Protein AF-000000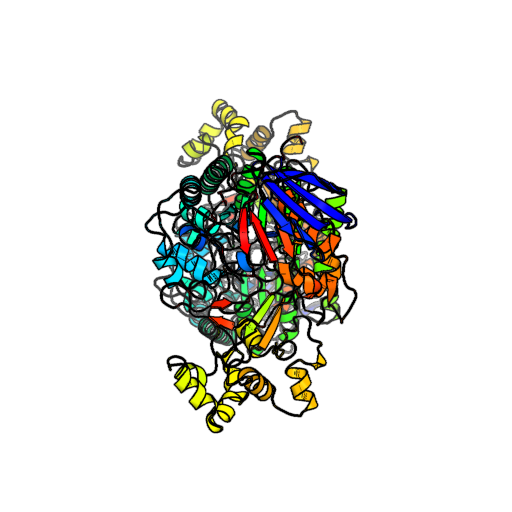0080303966 (afdb_homodimer)

InterPro domains:
  IPR011059 Metal-dependent hydrolase, composite domain superfamily [SSF51338] (1-562)
  IPR013108 Amidohydrolase 3 [PF07969] (43-552)
  IPR032466 Metal-dependent hydrolase [SSF51556] (55-499)
  IPR050378 Metallo-dependent Hydrolases Superfamily [PTHR11647] (3-112)

Structure (mmCIF, N/CA/C/O backbone):
data_AF-0000000080303966-model_v1
#
loop_
_entity.id
_entity.type
_entity.pdbx_description
1 polymer 'N-acyl-D-aspartate/D-glutamate deacylase'
#
loop_
_atom_site.group_PDB
_atom_site.id
_atom_site.type_symbol
_atom_site.label_atom_id
_atom_site.label_alt_id
_atom_site.label_comp_id
_atom_site.label_asym_id
_atom_site.label_entity_id
_atom_site.label_seq_id
_atom_site.pdbx_PDB_ins_code
_atom_site.Cartn_x
_atom_site.Cartn_y
_atom_site.Cartn_z
_atom_site.occupancy
_atom_site.B_iso_or_equiv
_atom_site.auth_seq_id
_atom_site.auth_comp_id
_atom_site.auth_asym_id
_atom_site.auth_atom_id
_atom_site.pdbx_PDB_model_num
ATOM 1 N N . MET A 1 1 ? -28.031 51.188 18.469 1 91.31 1 MET A N 1
ATOM 2 C CA . MET A 1 1 ? -26.625 51.406 18.781 1 91.31 1 MET A CA 1
ATOM 3 C C . MET A 1 1 ? -25.844 50.094 18.75 1 91.31 1 MET A C 1
ATOM 5 O O . MET A 1 1 ? -26.297 49.094 19.297 1 91.31 1 MET A O 1
ATOM 9 N N . PHE A 1 2 ? -24.766 50.188 18.031 1 95.25 2 PHE A N 1
ATOM 10 C CA . PHE A 1 2 ? -23.953 48.969 17.922 1 95.25 2 PHE A CA 1
ATOM 11 C C . PHE A 1 2 ? -23.219 48.719 19.234 1 95.25 2 PHE A C 1
ATOM 13 O O . PHE A 1 2 ? -23.016 49.625 20.047 1 95.25 2 PHE A O 1
ATOM 20 N N . ASP A 1 3 ? -22.938 47.5 19.547 1 97.56 3 ASP A N 1
ATOM 21 C CA . ASP A 1 3 ? -22.062 47.188 20.672 1 97.56 3 ASP A CA 1
ATOM 22 C C . ASP A 1 3 ? -20.641 47.688 20.422 1 97.56 3 ASP A C 1
ATOM 24 O O . ASP A 1 3 ? -20.031 48.312 21.297 1 97.56 3 ASP A O 1
ATOM 28 N N . THR A 1 4 ? -20.109 47.375 19.266 1 97.75 4 THR A N 1
ATOM 29 C CA . THR A 1 4 ? -18.781 47.781 18.844 1 97.75 4 THR A CA 1
ATOM 30 C C . THR A 1 4 ? -18.781 48.219 17.391 1 97.75 4 THR A C 1
ATOM 32 O O . THR A 1 4 ? -19.469 47.625 16.547 1 97.75 4 THR A O 1
ATOM 35 N N . ILE A 1 5 ? -18.109 49.25 17.094 1 98.12 5 ILE A N 1
ATOM 36 C CA . ILE A 1 5 ? -17.844 49.656 15.719 1 98.12 5 ILE A CA 1
ATOM 37 C C . ILE A 1 5 ? -16.328 49.688 15.469 1 98.12 5 ILE A C 1
ATOM 39 O O . ILE A 1 5 ? -15.578 50.25 16.281 1 98.12 5 ILE A O 1
ATOM 43 N N . ILE A 1 6 ? -15.898 49.062 14.484 1 98.5 6 ILE A N 1
ATOM 44 C CA . ILE A 1 6 ? -14.547 49.188 13.945 1 98.5 6 ILE A CA 1
ATOM 45 C C . ILE A 1 6 ? -14.531 50.281 12.867 1 98.5 6 ILE A C 1
ATOM 47 O O . ILE A 1 6 ? -15.133 50.094 11.805 1 98.5 6 ILE A O 1
ATOM 51 N N . ARG A 1 7 ? -13.773 51.344 13.062 1 97.88 7 ARG A N 1
ATOM 52 C CA . ARG A 1 7 ? -13.922 52.562 12.273 1 97.88 7 ARG A CA 1
ATOM 53 C C . ARG A 1 7 ? -12.852 52.656 11.195 1 97.88 7 ARG A C 1
ATOM 55 O O . ARG A 1 7 ? -11.656 52.562 11.492 1 97.88 7 ARG A O 1
ATOM 62 N N . GLY A 1 8 ? -13.32 52.781 10.047 1 97.38 8 GLY A N 1
ATOM 63 C CA . GLY A 1 8 ? -12.5 53.344 8.977 1 97.38 8 GLY A CA 1
ATOM 64 C C . GLY A 1 8 ? -11.43 52.375 8.5 1 97.38 8 GLY A C 1
ATOM 65 O O . GLY A 1 8 ? -10.367 52.781 8.039 1 97.38 8 GLY A O 1
ATOM 66 N N . GLY A 1 9 ? -11.57 51.156 8.594 1 98.12 9 GLY A N 1
ATOM 67 C CA . GLY A 1 9 ? -10.586 50.188 8.141 1 98.12 9 GLY A CA 1
ATOM 68 C C . GLY A 1 9 ? -10.695 49.875 6.66 1 98.12 9 GLY A C 1
ATOM 69 O O . GLY A 1 9 ? -11.664 50.281 6.008 1 98.12 9 GLY A O 1
ATOM 70 N N . THR A 1 10 ? -9.633 49.312 6.074 1 98.62 10 THR A N 1
ATOM 71 C CA . THR A 1 10 ? -9.711 48.688 4.762 1 98.62 10 THR A CA 1
ATOM 72 C C . THR A 1 10 ? -10.312 47.281 4.867 1 98.62 10 THR A C 1
ATOM 74 O O . THR A 1 10 ? -9.641 46.344 5.309 1 98.62 10 THR A O 1
ATOM 77 N N . LEU A 1 11 ? -11.508 47.156 4.422 1 98.75 11 LEU A N 1
ATOM 78 C CA . LEU A 1 11 ? -12.273 45.906 4.566 1 98.75 11 LEU A CA 1
ATOM 79 C C . LEU A 1 11 ? -11.938 44.938 3.445 1 98.75 11 LEU A C 1
ATOM 81 O O . LEU A 1 11 ? -12.141 45.25 2.27 1 98.75 11 LEU A O 1
ATOM 85 N N . VAL A 1 12 ? -11.336 43.781 3.752 1 98.81 12 VAL A N 1
ATOM 86 C CA . VAL A 1 12 ? -11.219 42.594 2.898 1 98.81 12 VAL A CA 1
ATOM 87 C C . VAL A 1 12 ? -12.156 41.5 3.402 1 98.81 12 VAL A C 1
ATOM 89 O O . VAL A 1 12 ? -11.805 40.75 4.309 1 98.81 12 VAL A O 1
ATOM 92 N N . ASP A 1 13 ? -13.25 41.344 2.824 1 98.38 13 ASP A N 1
ATOM 93 C CA . ASP A 1 13 ? -14.422 40.781 3.492 1 98.38 13 ASP A CA 1
ATOM 94 C C . ASP A 1 13 ? -14.461 39.25 3.385 1 98.38 13 ASP A C 1
ATOM 96 O O . ASP A 1 13 ? -15.414 38.625 3.836 1 98.38 13 ASP A O 1
ATOM 100 N N . GLY A 1 14 ? -13.484 38.625 2.662 1 98.31 14 GLY A N 1
ATOM 101 C CA . GLY A 1 14 ? -13.391 37.188 2.574 1 98.31 14 GLY A CA 1
ATOM 102 C C . GLY A 1 14 ? -14.086 36.594 1.355 1 98.31 14 GLY A C 1
ATOM 103 O O . GLY A 1 14 ? -14.008 35.406 1.093 1 98.31 14 GLY A O 1
ATOM 104 N N . SER A 1 15 ? -14.711 37.406 0.503 1 97.31 15 SER A N 1
ATOM 105 C CA . SER A 1 15 ? -15.461 36.938 -0.656 1 97.31 15 SER A CA 1
ATOM 106 C C . SER A 1 15 ? -14.586 36.906 -1.902 1 97.31 15 SER A C 1
ATOM 108 O O . SER A 1 15 ? -14.961 36.281 -2.91 1 97.31 15 SER A O 1
ATOM 110 N N . GLY A 1 16 ? -13.469 37.469 -1.797 1 97.19 16 GLY A N 1
ATOM 111 C CA . GLY A 1 16 ? -12.633 37.625 -2.98 1 97.19 16 GLY A CA 1
ATOM 112 C C . GLY A 1 16 ? -12.898 38.906 -3.754 1 97.19 16 GLY A C 1
ATOM 113 O O . GLY A 1 16 ? -12.156 39.25 -4.676 1 97.19 16 GLY A O 1
ATOM 114 N N . ARG A 1 17 ? -13.867 39.719 -3.346 1 97.12 17 ARG A N 1
ATOM 115 C CA . ARG A 1 17 ? -14.172 40.969 -3.996 1 97.12 17 ARG A CA 1
ATOM 116 C C . ARG A 1 17 ? -13.148 42.031 -3.621 1 97.12 17 ARG A C 1
ATOM 118 O O . ARG A 1 17 ? -12.461 41.906 -2.602 1 97.12 17 ARG A O 1
ATOM 125 N N . PRO A 1 18 ? -13.125 43.094 -4.367 1 97.75 18 PRO A N 1
ATOM 126 C CA . PRO A 1 18 ? -12.156 44.156 -4.078 1 97.75 18 PRO A CA 1
ATOM 127 C C . PRO A 1 18 ? -12.352 44.75 -2.693 1 97.75 18 PRO A C 1
ATOM 129 O O . PRO A 1 18 ? -13.492 44.938 -2.246 1 97.75 18 PRO A O 1
ATOM 132 N N . ARG A 1 19 ? -11.273 45.125 -2.037 1 97.94 19 ARG A N 1
ATOM 133 C CA . ARG A 1 19 ? -11.281 45.781 -0.724 1 97.94 19 ARG A CA 1
ATOM 134 C C . ARG A 1 19 ? -11.891 47.156 -0.796 1 97.94 19 ARG A C 1
ATOM 136 O O . ARG A 1 19 ? -11.914 47.781 -1.862 1 97.94 19 ARG A O 1
ATOM 143 N N . GLU A 1 20 ? -12.406 47.656 0.365 1 97.38 20 GLU A N 1
ATOM 144 C CA . GLU A 1 20 ? -12.992 48.969 0.461 1 97.38 20 GLU A CA 1
ATOM 145 C C . GLU A 1 20 ? -12.789 49.562 1.851 1 97.38 20 GLU A C 1
ATOM 147 O O . GLU A 1 20 ? -12.688 48.844 2.836 1 97.38 20 GLU A O 1
ATOM 152 N N . THR A 1 21 ? -12.727 50.875 1.896 1 97.94 21 THR A N 1
ATOM 153 C CA . THR A 1 21 ? -12.633 51.531 3.186 1 97.94 21 THR A CA 1
ATOM 154 C C . THR A 1 21 ? -14.023 51.719 3.799 1 97.94 21 THR A C 1
ATOM 156 O O . THR A 1 21 ? -14.969 52.094 3.105 1 97.94 21 THR A O 1
ATOM 159 N N . GLY A 1 22 ? -14.117 51.375 5.109 1 98.06 22 GLY A N 1
ATOM 160 C CA . GLY A 1 22 ? -15.414 51.562 5.742 1 98.06 22 GLY A CA 1
ATOM 161 C C . GLY A 1 22 ? -15.453 51.062 7.176 1 98.06 22 GLY A C 1
ATOM 162 O O . GLY A 1 22 ? -14.43 50.656 7.723 1 98.06 22 GLY A O 1
ATOM 163 N N . ASP A 1 23 ? -16.625 51.25 7.77 1 98.38 23 ASP A N 1
ATOM 164 C CA . ASP A 1 23 ? -16.875 50.844 9.148 1 98.38 23 ASP A CA 1
ATOM 165 C C . ASP A 1 23 ? -17.438 49.406 9.195 1 98.38 23 ASP A C 1
ATOM 167 O O . ASP A 1 23 ? -17.953 48.906 8.195 1 98.38 23 ASP A O 1
ATOM 171 N N . LEU A 1 24 ? -17.266 48.781 10.297 1 98.56 24 LEU A N 1
ATOM 172 C CA . LEU A 1 24 ? -17.891 47.5 10.609 1 98.56 24 LEU A CA 1
ATOM 173 C C . LEU A 1 24 ? -18.641 47.562 11.938 1 98.56 24 LEU A C 1
ATOM 175 O O . LEU A 1 24 ? -18.047 47.875 12.969 1 98.56 24 LEU A O 1
ATOM 179 N N . GLY A 1 25 ? -19.938 47.281 11.891 1 98.5 25 GLY A N 1
ATOM 180 C CA . GLY A 1 25 ? -20.75 47.312 13.102 1 98.5 25 GLY A CA 1
ATOM 181 C C . GLY A 1 25 ? -21.047 45.906 13.633 1 98.5 25 GLY A C 1
ATOM 182 O O . GLY A 1 25 ? -21.375 45 12.875 1 98.5 25 GLY A O 1
ATOM 183 N N . ILE A 1 26 ? -20.875 45.75 14.953 1 98.44 26 ILE A N 1
ATOM 184 C CA . ILE A 1 26 ? -21.062 44.469 15.609 1 98.44 26 ILE A CA 1
ATOM 185 C C . ILE A 1 26 ? -22.172 44.594 16.656 1 98.44 26 ILE A C 1
ATOM 187 O O . ILE A 1 26 ? -22.188 45.531 17.438 1 98.44 26 ILE A O 1
ATOM 191 N N . THR A 1 27 ? -23.141 43.688 16.656 1 97.5 27 THR A N 1
ATOM 192 C CA . THR A 1 27 ? -24.188 43.594 17.656 1 97.5 27 THR A CA 1
ATOM 193 C C . THR A 1 27 ? -24.422 42.156 18.062 1 97.5 27 THR A C 1
ATOM 195 O O . THR A 1 27 ? -24.594 41.281 17.203 1 97.5 27 THR A O 1
ATOM 198 N N . ASP A 1 28 ? -24.391 41.875 19.375 1 96.44 28 ASP A N 1
ATOM 199 C CA . ASP A 1 28 ? -24.703 40.562 19.922 1 96.44 28 ASP A CA 1
ATOM 200 C C . ASP A 1 28 ? -23.797 39.469 19.328 1 96.44 28 ASP A C 1
ATOM 202 O O . ASP A 1 28 ? -24.281 38.438 18.859 1 96.44 28 ASP A O 1
ATOM 206 N N . GLY A 1 29 ? -22.484 39.844 19.125 1 97.06 29 GLY A N 1
ATOM 207 C CA . GLY A 1 29 ? -21.484 38.875 18.719 1 97.06 29 GLY A CA 1
ATOM 208 C C . GLY A 1 29 ? -21.5 38.625 17.219 1 97.06 29 GLY A C 1
ATOM 209 O O . GLY A 1 29 ? -20.75 37.75 16.734 1 97.06 29 GLY A O 1
ATOM 210 N N . ARG A 1 30 ? -22.297 39.375 16.453 1 97.75 30 ARG A N 1
ATOM 211 C CA . ARG A 1 30 ? -22.422 39.188 15.008 1 97.75 30 ARG A CA 1
ATOM 212 C C . ARG A 1 30 ? -22.219 40.5 14.266 1 97.75 30 ARG A C 1
ATOM 214 O O . ARG A 1 30 ? -22.375 41.562 14.852 1 97.75 30 ARG A O 1
ATOM 221 N N . ILE A 1 31 ? -21.844 40.312 13.07 1 97.94 31 ILE A N 1
ATOM 222 C CA . ILE A 1 31 ? -21.719 41.5 12.219 1 97.94 31 ILE A CA 1
ATOM 223 C C . ILE A 1 31 ? -23.109 42 11.844 1 97.94 31 ILE A C 1
ATOM 225 O O . ILE A 1 31 ? -23.938 41.25 11.328 1 97.94 31 ILE A O 1
ATOM 229 N N . ALA A 1 32 ? -23.359 43.25 12.109 1 97.19 32 ALA A N 1
ATOM 230 C CA . ALA A 1 32 ? -24.672 43.844 11.875 1 97.19 32 ALA A CA 1
ATOM 231 C C . ALA A 1 32 ? -24.672 44.688 10.609 1 97.19 32 ALA A C 1
ATOM 233 O O . ALA A 1 32 ? -25.703 44.781 9.922 1 97.19 32 ALA A O 1
ATOM 234 N N . ALA A 1 33 ? -23.562 45.344 10.352 1 97.12 33 ALA A N 1
ATOM 235 C CA . ALA A 1 33 ? -23.438 46.219 9.188 1 97.12 33 ALA A CA 1
ATOM 236 C C . ALA A 1 33 ? -21.984 46.344 8.734 1 97.12 33 ALA A C 1
ATOM 238 O O . ALA A 1 33 ? -21.078 46.281 9.555 1 97.12 33 ALA A O 1
ATOM 239 N N . VAL A 1 34 ? -21.828 46.562 7.477 1 97.38 34 VAL A N 1
ATOM 240 C CA . VAL A 1 34 ? -20.484 46.625 6.898 1 97.38 34 VAL A CA 1
ATOM 241 C C . VAL A 1 34 ? -20.438 47.75 5.871 1 97.38 34 VAL A C 1
ATOM 243 O O . VAL A 1 34 ? -21.312 47.844 5.008 1 97.38 34 VAL A O 1
ATOM 246 N N . GLY A 1 35 ? -19.422 48.594 5.969 1 94.62 35 GLY A N 1
ATOM 247 C CA . GLY A 1 35 ? -19.188 49.594 4.941 1 94.62 35 GLY A CA 1
ATOM 248 C C . GLY A 1 35 ? -19.672 51 5.328 1 94.62 35 GLY A C 1
ATOM 249 O O . GLY A 1 35 ? -20.438 51.125 6.285 1 94.62 35 GLY A O 1
ATOM 250 N N . GLY A 1 36 ? -19.172 51.969 4.562 1 94.38 36 GLY A N 1
ATOM 251 C CA . GLY A 1 36 ? -19.609 53.344 4.754 1 94.38 36 GLY A CA 1
ATOM 252 C C . GLY A 1 36 ? -19.266 53.906 6.129 1 94.38 36 GLY A C 1
ATOM 253 O O . GLY A 1 36 ? -18.266 53.531 6.727 1 94.38 36 GLY A O 1
ATOM 254 N N . LYS A 1 37 ? -20.016 54.938 6.461 1 95.94 37 LYS A N 1
ATOM 255 C CA . LYS A 1 37 ? -19.906 55.562 7.781 1 95.94 37 LYS A CA 1
ATOM 256 C C . LYS A 1 37 ? -21.125 55.219 8.641 1 95.94 37 LYS A C 1
ATOM 258 O O . LYS A 1 37 ? -22.234 55.656 8.375 1 95.94 37 LYS A O 1
ATOM 263 N N . LEU A 1 38 ? -20.812 54.469 9.656 1 95.69 38 LEU A N 1
ATOM 264 C CA . LEU A 1 38 ? -21.891 53.969 10.492 1 95.69 38 LEU A CA 1
ATOM 265 C C . LEU A 1 38 ? -22.109 54.875 11.703 1 95.69 38 LEU A C 1
ATOM 267 O O . LEU A 1 38 ? -21.266 55.75 11.992 1 95.69 38 LEU A O 1
ATOM 271 N N . GLY A 1 39 ? -23.156 54.625 12.383 1 92.38 39 GLY A N 1
ATOM 272 C CA . GLY A 1 39 ? -23.562 55.469 13.492 1 92.38 39 GLY A CA 1
ATOM 273 C C . GLY A 1 39 ? -22.766 55.219 14.766 1 92.38 39 GLY A C 1
ATOM 274 O O . GLY A 1 39 ? -21.578 54.938 14.703 1 92.38 39 GLY A O 1
ATOM 275 N N . ALA A 1 40 ? -23.375 55.406 15.914 1 92 40 ALA A N 1
ATOM 276 C CA . ALA A 1 40 ? -22.703 55.344 17.203 1 92 40 ALA A CA 1
ATOM 277 C C . ALA A 1 40 ? -22.656 53.938 17.734 1 92 40 ALA A C 1
ATOM 279 O O . ALA A 1 40 ? -23.453 53.062 17.312 1 92 40 ALA A O 1
ATOM 280 N N . ALA A 1 41 ? -21.688 53.688 18.562 1 95.19 41 ALA A N 1
ATOM 281 C CA . ALA A 1 41 ? -21.547 52.406 19.25 1 95.19 41 ALA A CA 1
ATOM 282 C C . ALA A 1 41 ? -21.141 52.594 20.703 1 95.19 41 ALA A C 1
ATOM 284 O O . ALA A 1 41 ? -20.703 53.688 21.094 1 95.19 41 ALA A O 1
ATOM 285 N N . ARG A 1 42 ? -21.359 51.562 21.5 1 96.25 42 ARG A N 1
ATOM 286 C CA . ARG A 1 42 ? -20.906 51.594 22.875 1 96.25 42 ARG A CA 1
ATOM 287 C C . ARG A 1 42 ? -19.375 51.594 22.953 1 96.25 42 ARG A C 1
ATOM 289 O O . ARG A 1 42 ? -18.797 52.219 23.844 1 96.25 42 ARG A O 1
ATOM 296 N N . ARG A 1 43 ? -18.719 50.906 22.078 1 95.94 43 ARG A N 1
ATOM 297 C CA . ARG A 1 43 ? -17.266 50.844 21.953 1 95.94 43 ARG A CA 1
ATOM 298 C C . ARG A 1 43 ? -16.828 51.094 20.516 1 95.94 43 ARG A C 1
ATOM 300 O O . ARG A 1 43 ? -17.469 50.625 19.578 1 95.94 43 ARG A O 1
ATOM 307 N N . GLU A 1 44 ? -15.773 51.812 20.391 1 96.75 44 GLU A N 1
ATOM 308 C CA . GLU A 1 44 ? -15.211 52.094 19.062 1 96.75 44 GLU A CA 1
ATOM 309 C C . GLU A 1 44 ? -13.75 51.656 19 1 96.75 44 GLU A C 1
ATOM 311 O O . GLU A 1 44 ? -12.984 51.844 19.938 1 96.75 44 GLU A O 1
ATOM 316 N N . ILE A 1 45 ? -13.406 50.969 17.984 1 97.38 45 ILE A N 1
ATOM 317 C CA . ILE A 1 45 ? -12.031 50.594 17.688 1 97.38 45 ILE A CA 1
ATOM 318 C C . ILE A 1 45 ? -11.555 51.312 16.422 1 97.38 45 ILE A C 1
ATOM 320 O O . ILE A 1 45 ? -12.18 51.188 15.359 1 97.38 45 ILE A O 1
ATOM 324 N N . ASP A 1 46 ? -10.531 52.062 16.547 1 97.25 46 ASP A N 1
ATOM 325 C CA . ASP A 1 46 ? -9.969 52.75 15.398 1 97.25 46 ASP A CA 1
ATOM 326 C C . ASP A 1 46 ? -9.164 51.812 14.516 1 97.25 46 ASP A C 1
ATOM 328 O O . ASP A 1 46 ? -8.156 51.25 14.953 1 97.25 46 ASP A O 1
ATOM 332 N N . ALA A 1 47 ? -9.562 51.688 13.266 1 98.06 47 ALA A N 1
ATOM 333 C CA . ALA A 1 47 ? -8.875 50.812 12.328 1 98.06 47 ALA A CA 1
ATOM 334 C C . ALA A 1 47 ? -8.359 51.594 11.117 1 98.06 47 ALA A C 1
ATOM 336 O O . ALA A 1 47 ? -8.094 51 10.062 1 98.06 47 ALA A O 1
ATOM 337 N N . GLN A 1 48 ? -8.258 52.875 11.281 1 96.38 48 GLN A N 1
ATOM 338 C CA . GLN A 1 48 ? -7.723 53.656 10.188 1 96.38 48 GLN A CA 1
ATOM 339 C C . GLN A 1 48 ? -6.328 53.188 9.797 1 96.38 48 GLN A C 1
ATOM 341 O O . GLN A 1 48 ? -5.449 53.062 10.648 1 96.38 48 GLN A O 1
ATOM 346 N N . GLY A 1 49 ? -6.18 52.906 8.5 1 96.56 49 GLY A N 1
ATOM 347 C CA . GLY A 1 49 ? -4.891 52.469 7.977 1 96.56 49 GLY A CA 1
ATOM 348 C C . GLY A 1 49 ? -4.648 50.969 8.133 1 96.56 49 GLY A C 1
ATOM 349 O O . GLY A 1 49 ? -3.654 50.438 7.637 1 96.56 49 GLY A O 1
ATOM 350 N N . ALA A 1 50 ? -5.566 50.312 8.789 1 98.56 50 ALA A N 1
ATOM 351 C CA . ALA A 1 50 ? -5.41 48.875 9.031 1 98.56 50 ALA A CA 1
ATOM 352 C C . ALA A 1 50 ? -6.332 48.062 8.133 1 98.56 50 ALA A C 1
ATOM 354 O O . ALA A 1 50 ? -7.328 48.562 7.625 1 98.56 50 ALA A O 1
ATOM 355 N N . LEU A 1 51 ? -5.926 46.844 7.844 1 98.75 51 LEU A N 1
ATOM 356 C CA . LEU A 1 51 ? -6.82 45.875 7.219 1 98.75 51 LEU A CA 1
ATOM 357 C C . LEU A 1 51 ? -7.82 45.312 8.227 1 98.75 51 LEU A C 1
ATOM 359 O O . LEU A 1 51 ? -7.465 45.062 9.383 1 98.75 51 LEU A O 1
ATOM 363 N N . VAL A 1 52 ? -9.016 45.156 7.832 1 98.88 52 VAL A N 1
ATOM 364 C CA . VAL A 1 52 ? -10.039 44.438 8.586 1 98.88 52 VAL A CA 1
ATOM 365 C C . VAL A 1 52 ? -10.5 43.188 7.805 1 98.88 52 VAL A C 1
ATOM 367 O O . VAL A 1 52 ? -11.008 43.312 6.688 1 98.88 52 VAL A O 1
ATOM 370 N N . THR A 1 53 ? -10.258 42.031 8.336 1 98.88 53 THR A N 1
ATOM 371 C CA . THR A 1 53 ? -10.578 40.781 7.695 1 98.88 53 THR A CA 1
ATOM 372 C C . THR A 1 53 ? -11.367 39.875 8.641 1 98.88 53 THR A C 1
ATOM 374 O O . THR A 1 53 ? -11.406 40.125 9.852 1 98.88 53 THR A O 1
ATOM 377 N N . PRO A 1 54 ? -12.086 38.844 8.086 1 98.81 54 PRO A N 1
ATOM 378 C CA . PRO A 1 54 ? -12.547 37.812 9.008 1 98.81 54 PRO A CA 1
ATOM 379 C C . PRO A 1 54 ? -11.398 37.094 9.719 1 98.81 54 PRO A C 1
ATOM 381 O O . PRO A 1 54 ? -10.258 37.156 9.258 1 98.81 54 PRO A O 1
ATOM 384 N N . GLY A 1 55 ? -11.703 36.531 10.852 1 98.75 55 GLY A N 1
ATOM 385 C CA . GLY A 1 55 ? -10.734 35.656 11.492 1 98.75 55 GLY A CA 1
ATOM 386 C C . GLY A 1 55 ? -10.414 34.406 10.664 1 98.75 55 GLY A C 1
ATOM 387 O O . GLY A 1 55 ? -11.273 33.875 9.961 1 98.75 55 GLY A O 1
ATOM 388 N N . TRP A 1 56 ? -9.164 33.938 10.727 1 98.69 56 TRP A N 1
ATOM 389 C CA . TRP A 1 56 ? -8.742 32.781 9.953 1 98.69 56 TRP A CA 1
ATOM 390 C C . TRP A 1 56 ? -9.406 31.5 10.469 1 98.69 56 TRP A C 1
ATOM 392 O O . TRP A 1 56 ? -9.578 31.328 11.672 1 98.69 56 TRP A O 1
ATOM 402 N N . VAL A 1 57 ? -9.781 30.641 9.562 1 98.69 57 VAL A N 1
ATOM 403 C CA . VAL A 1 57 ? -10.312 29.312 9.859 1 98.69 57 VAL A CA 1
ATOM 404 C C . VAL A 1 57 ? -9.289 28.25 9.461 1 98.69 57 VAL A C 1
ATOM 406 O O . VAL A 1 57 ? -9.18 27.891 8.289 1 98.69 57 VAL A O 1
ATOM 409 N N . ASP A 1 58 ? -8.555 27.766 10.422 1 98.25 58 ASP A N 1
ATOM 410 C CA . ASP A 1 58 ? -7.52 26.766 10.188 1 98.25 58 ASP A CA 1
ATOM 411 C C . ASP A 1 58 ? -8.086 25.344 10.297 1 98.25 58 ASP A C 1
ATOM 413 O O . ASP A 1 58 ? -8.359 24.859 11.398 1 98.25 58 ASP A O 1
ATOM 417 N N . VAL A 1 59 ? -8.117 24.656 9.18 1 98.31 59 VAL A N 1
ATOM 418 C CA . VAL A 1 59 ? -8.883 23.422 9.133 1 98.31 59 VAL A CA 1
ATOM 419 C C . VAL A 1 59 ? -7.953 22.234 9.336 1 98.31 59 VAL A C 1
ATOM 421 O O . VAL A 1 59 ? -8.383 21.078 9.227 1 98.31 59 VAL A O 1
ATOM 424 N N . HIS A 1 60 ? -6.703 22.438 9.617 1 97.94 60 HIS A N 1
ATOM 425 C CA . HIS A 1 60 ? -5.766 21.328 9.812 1 97.94 60 HIS A CA 1
ATOM 426 C C . HIS A 1 60 ? -4.832 21.594 10.984 1 97.94 60 HIS A C 1
ATOM 428 O O . HIS A 1 60 ? -3.699 22.047 10.789 1 97.94 60 HIS A O 1
ATOM 434 N N . THR A 1 61 ? -5.27 21.203 12.148 1 97.06 61 THR A N 1
ATOM 435 C CA . THR A 1 61 ? -4.488 21.391 13.367 1 97.06 61 THR A CA 1
ATOM 436 C C . THR A 1 61 ? -4.461 20.109 14.188 1 97.06 61 THR A C 1
ATOM 438 O O . THR A 1 61 ? -5.172 19.141 13.883 1 97.06 61 THR A O 1
ATOM 441 N N . HIS A 1 62 ? -3.625 20.062 15.172 1 96.44 62 HIS A N 1
ATOM 442 C CA . HIS A 1 62 ? -3.475 18.906 16.031 1 96.44 62 HIS A CA 1
ATOM 443 C C . HIS A 1 62 ? -3.514 19.297 17.516 1 96.44 62 HIS A C 1
ATOM 445 O O . HIS A 1 62 ? -2.668 18.875 18.297 1 96.44 62 HIS A O 1
ATOM 451 N N . TYR A 1 63 ? -4.438 20.141 17.844 1 95.88 63 TYR A N 1
ATOM 452 C CA . TYR A 1 63 ? -4.629 20.625 19.203 1 95.88 63 TYR A CA 1
ATOM 453 C C . TYR A 1 63 ? -5.473 19.641 20.016 1 95.88 63 TYR A C 1
ATOM 455 O O . TYR A 1 63 ? -5.941 19.969 21.109 1 95.88 63 TYR A O 1
ATOM 463 N N . ASP A 1 64 ? -5.648 18.391 19.594 1 96.62 64 ASP A N 1
ATOM 464 C CA . ASP A 1 64 ? -6.582 17.422 20.156 1 96.62 64 ASP A CA 1
ATOM 465 C C . ASP A 1 64 ? -6.379 17.281 21.656 1 96.62 64 ASP A C 1
ATOM 467 O O . ASP A 1 64 ? -7.344 17.188 22.422 1 96.62 64 ASP A O 1
ATOM 471 N N . GLY A 1 65 ? -5.164 17.188 22.094 1 94.25 65 GLY A N 1
ATOM 472 C CA . GLY A 1 65 ? -4.855 17.156 23.516 1 94.25 65 GLY A CA 1
ATOM 473 C C . GLY A 1 65 ? -4.82 18.531 24.141 1 94.25 65 GLY A C 1
ATOM 474 O O . GLY A 1 65 ? -5.535 18.781 25.125 1 94.25 65 GLY A O 1
ATOM 475 N N . GLN A 1 66 ? -4.172 19.453 23.562 1 92.31 66 GLN A N 1
ATOM 476 C CA . GLN A 1 66 ? -3.951 20.797 24.078 1 92.31 66 GLN A CA 1
ATOM 477 C C . GLN A 1 66 ? -5.277 21.516 24.328 1 92.31 66 GLN A C 1
ATOM 479 O O . GLN A 1 66 ? -5.398 22.281 25.281 1 92.31 66 GLN A O 1
ATOM 484 N N . ALA A 1 67 ? -6.266 21.234 23.562 1 95.69 67 ALA A N 1
ATOM 485 C CA . ALA A 1 67 ? -7.562 21.906 23.656 1 95.69 67 ALA A CA 1
ATOM 486 C C . ALA A 1 67 ? -8.258 21.562 24.984 1 95.69 67 ALA A C 1
ATOM 488 O O . ALA A 1 67 ? -9.234 22.203 25.359 1 95.69 67 ALA A O 1
ATOM 489 N N . THR A 1 68 ? -7.73 20.594 25.641 1 94.5 68 THR A N 1
ATOM 490 C CA . THR A 1 68 ? -8.367 20.172 26.891 1 94.5 68 THR A CA 1
ATOM 491 C C . THR A 1 68 ? -7.758 20.922 28.078 1 94.5 68 THR A C 1
ATOM 493 O O . THR A 1 68 ? -8.289 20.859 29.188 1 94.5 68 THR A O 1
ATOM 496 N N . TRP A 1 69 ? -6.648 21.672 27.875 1 90.56 69 TRP A N 1
ATOM 497 C CA . TRP A 1 69 ? -6.086 22.344 29.047 1 90.56 69 TRP A CA 1
ATOM 498 C C . TRP A 1 69 ? -5.688 23.781 28.703 1 90.56 69 TRP A C 1
ATOM 500 O O . TRP A 1 69 ? -5.457 24.594 29.609 1 90.56 69 TRP A O 1
ATOM 510 N N . ASP A 1 70 ? -5.539 24.125 27.422 1 91.25 70 ASP A N 1
ATOM 511 C CA . ASP A 1 70 ? -5.066 25.438 27.016 1 91.25 70 ASP A CA 1
ATOM 512 C C . ASP A 1 70 ? -6.207 26.281 26.438 1 91.25 70 ASP A C 1
ATOM 514 O O . ASP A 1 70 ? -6.664 26.016 25.312 1 91.25 70 ASP A O 1
ATOM 518 N N . PRO A 1 71 ? -6.598 27.312 27.016 1 94.25 71 PRO A N 1
ATOM 519 C CA . PRO A 1 71 ? -7.738 28.109 26.547 1 94.25 71 PRO A CA 1
ATOM 520 C C . PRO A 1 71 ? -7.387 29 25.359 1 94.25 71 PRO A C 1
ATOM 522 O O . PRO A 1 71 ? -8.281 29.531 24.703 1 94.25 71 PRO A O 1
ATOM 525 N N . HIS A 1 72 ? -6.168 29.141 25.047 1 92.75 72 HIS A N 1
ATOM 526 C CA . HIS A 1 72 ? -5.801 30.141 24.062 1 92.75 72 HIS A CA 1
ATOM 527 C C . HIS A 1 72 ? -5.309 29.484 22.766 1 92.75 72 HIS A C 1
ATOM 529 O O . HIS A 1 72 ? -5.254 30.125 21.719 1 92.75 72 HIS A O 1
ATOM 535 N N . LEU A 1 73 ? -4.887 28.234 22.875 1 91.94 73 LEU A N 1
ATOM 536 C CA . LEU A 1 73 ? -4.395 27.438 21.766 1 91.94 73 LEU A CA 1
ATOM 537 C C . LEU A 1 73 ? -3.332 28.203 20.969 1 91.94 73 LEU A C 1
ATOM 539 O O . LEU A 1 73 ? -3.42 28.328 19.75 1 91.94 73 LEU A O 1
ATOM 543 N N . ARG A 1 74 ? -2.471 28.812 21.641 1 87.44 74 ARG A N 1
ATOM 544 C CA . ARG A 1 74 ? -1.286 29.391 21.016 1 87.44 74 ARG A CA 1
ATOM 545 C C . ARG A 1 74 ? -0.391 28.297 20.438 1 87.44 74 ARG A C 1
ATOM 547 O O . ARG A 1 74 ? -0.211 27.25 21.047 1 87.44 74 ARG A O 1
ATOM 554 N N . PRO A 1 75 ? 0.045 28.297 19.219 1 89.31 75 PRO A N 1
ATOM 555 C CA . PRO A 1 75 ? 0.415 29.516 18.516 1 89.31 75 PRO A CA 1
ATOM 556 C C . PRO A 1 75 ? -0.639 29.953 17.5 1 89.31 75 PRO A C 1
ATOM 558 O O . PRO A 1 75 ? -0.505 31.016 16.875 1 89.31 75 PRO A O 1
ATOM 561 N N . SER A 1 76 ? -1.705 29.203 17.25 1 93.62 76 SER A N 1
ATOM 562 C CA . SER A 1 76 ? -2.68 29.609 16.25 1 93.62 76 SER A CA 1
ATOM 563 C C . SER A 1 76 ? -3.268 30.984 16.578 1 93.62 76 SER A C 1
ATOM 565 O O . SER A 1 76 ? -3.406 31.828 15.703 1 93.62 76 SER A O 1
ATOM 567 N N . GLY A 1 77 ? -3.523 31.219 17.812 1 92.75 77 GLY A N 1
ATOM 568 C CA . GLY A 1 77 ? -4.078 32.5 18.25 1 92.75 77 GLY A CA 1
ATOM 569 C C . GLY A 1 77 ? -3.17 33.656 17.969 1 92.75 77 GLY A C 1
ATOM 570 O O . GLY A 1 77 ? -3.643 34.781 17.766 1 92.75 77 GLY A O 1
ATOM 571 N N . ASP A 1 78 ? -1.896 33.438 17.938 1 93.88 78 ASP A N 1
ATOM 572 C CA . ASP A 1 78 ? -0.916 34.469 17.688 1 93.88 78 ASP A CA 1
ATOM 573 C C . ASP A 1 78 ? -0.97 34.938 16.234 1 93.88 78 ASP A C 1
ATOM 575 O O . ASP A 1 78 ? -0.418 36 15.891 1 93.88 78 ASP A O 1
ATOM 579 N N . HIS A 1 79 ? -1.614 34.188 15.453 1 96.69 79 HIS A N 1
ATOM 580 C CA . HIS A 1 79 ? -1.614 34.469 14.023 1 96.69 79 HIS A CA 1
ATOM 581 C C . HIS A 1 79 ? -3.02 34.781 13.523 1 96.69 79 HIS A C 1
ATOM 583 O O . HIS A 1 79 ? -3.324 34.594 12.344 1 96.69 79 HIS A O 1
ATOM 589 N N . GLY A 1 80 ? -3.924 35.188 14.406 1 97.69 80 GLY A N 1
ATOM 590 C CA . GLY A 1 80 ? -5.219 35.719 13.992 1 97.69 80 GLY A CA 1
ATOM 591 C C . GLY A 1 80 ? -6.242 34.625 13.734 1 97.69 80 GLY A C 1
ATOM 592 O O . GLY A 1 80 ? -7.328 34.875 13.219 1 97.69 80 GLY A O 1
ATOM 593 N N . VAL A 1 81 ? -5.938 33.344 14.125 1 98.44 81 VAL A N 1
ATOM 594 C CA . VAL A 1 81 ? -6.875 32.25 13.945 1 98.44 81 VAL A CA 1
ATOM 595 C C . VAL A 1 81 ? -7.988 32.344 14.992 1 98.44 81 VAL A C 1
ATOM 597 O O . VAL A 1 81 ? -7.723 32.562 16.172 1 98.44 81 VAL A O 1
ATOM 600 N N . THR A 1 82 ? -9.219 32.188 14.508 1 98.69 82 THR A N 1
ATOM 601 C CA . THR A 1 82 ? -10.344 32.281 15.422 1 98.69 82 THR A CA 1
ATOM 602 C C . THR A 1 82 ? -11.109 30.953 15.461 1 98.69 82 THR A C 1
ATOM 604 O O . THR A 1 82 ? -11.969 30.75 16.312 1 98.69 82 THR A O 1
ATOM 607 N N . THR A 1 83 ? -10.828 30.047 14.547 1 98.69 83 THR A N 1
ATOM 608 C CA . THR A 1 83 ? -11.445 28.734 14.5 1 98.69 83 THR A CA 1
ATOM 609 C C . THR A 1 83 ? -10.438 27.688 14.047 1 98.69 83 THR A C 1
ATOM 611 O O . THR A 1 83 ? -9.727 27.875 13.062 1 98.69 83 THR A O 1
ATOM 614 N N . VAL A 1 84 ? -10.391 26.562 14.773 1 98.38 84 VAL A N 1
ATOM 615 C CA . VAL A 1 84 ? -9.516 25.484 14.359 1 98.38 84 VAL A CA 1
ATOM 616 C C . VAL A 1 84 ? -10.32 24.188 14.227 1 98.38 84 VAL A C 1
ATOM 618 O O . VAL A 1 84 ? -11.305 23.984 14.938 1 98.38 84 VAL A O 1
ATOM 621 N N . VAL A 1 85 ? -9.945 23.359 13.258 1 98.62 85 VAL A N 1
ATOM 622 C CA . VAL A 1 85 ? -10.461 22 13.117 1 98.62 85 VAL A CA 1
ATOM 623 C C . VAL A 1 85 ? -9.359 21 13.461 1 98.62 85 VAL A C 1
ATOM 625 O O . VAL A 1 85 ? -8.25 21.078 12.93 1 98.62 85 VAL A O 1
ATOM 628 N N . MET A 1 86 ? -9.656 20.125 14.391 1 97.81 86 MET A N 1
ATOM 629 C CA . MET A 1 86 ? -8.703 19.125 14.875 1 97.81 86 MET A CA 1
ATOM 630 C C . MET A 1 86 ? -9.117 17.719 14.453 1 97.81 86 MET A C 1
ATOM 632 O O . MET A 1 86 ? -10.086 17.547 13.719 1 97.81 86 MET A O 1
ATOM 636 N N . GLY A 1 87 ? -8.352 16.703 14.891 1 98 87 GLY A N 1
ATOM 637 C CA . GLY A 1 87 ? -8.641 15.328 14.531 1 98 87 GLY A CA 1
ATOM 638 C C . GLY A 1 87 ? -8.211 14.977 13.117 1 98 87 GLY A C 1
ATOM 639 O O . GLY A 1 87 ? -8.883 14.195 12.438 1 98 87 GLY A O 1
ATOM 640 N N . ASN A 1 88 ? -7.203 15.586 12.609 1 97.69 88 ASN A N 1
ATOM 641 C CA . ASN A 1 88 ? -6.703 15.391 11.258 1 97.69 88 ASN A CA 1
ATOM 642 C C . ASN A 1 88 ? -5.738 14.211 11.18 1 97.69 88 ASN A C 1
ATOM 644 O O . ASN A 1 88 ? -5.215 13.766 12.203 1 97.69 88 ASN A O 1
ATOM 648 N N . CYS A 1 89 ? -5.559 13.617 10.008 1 96.31 89 CYS A N 1
ATOM 649 C CA . CYS A 1 89 ? -4.551 12.617 9.672 1 96.31 89 CYS A CA 1
ATOM 650 C C . CYS A 1 89 ? -4.828 11.305 10.391 1 96.31 89 CYS A C 1
ATOM 652 O O . CYS A 1 89 ? -3.914 10.5 10.594 1 96.31 89 CYS A O 1
ATOM 654 N N . GLY A 1 90 ? -6.023 11.164 10.93 1 97.75 90 GLY A N 1
ATOM 655 C CA . GLY A 1 90 ? -6.426 9.898 11.516 1 97.75 90 GLY A CA 1
ATOM 656 C C . GLY A 1 90 ? -5.992 9.742 12.961 1 97.75 90 GLY A C 1
ATOM 657 O O . GLY A 1 90 ? -6.113 8.664 13.539 1 97.75 90 GLY A O 1
ATOM 658 N N . VAL A 1 91 ? -5.492 10.836 13.609 1 97.69 91 VAL A N 1
ATOM 659 C CA . VAL A 1 91 ? -5.012 10.703 14.984 1 97.69 91 VAL A CA 1
ATOM 660 C C . VAL A 1 91 ? -5.754 11.688 15.883 1 97.69 91 VAL A C 1
ATOM 662 O O . VAL A 1 91 ? -6.168 12.758 15.43 1 97.69 91 VAL A O 1
ATOM 665 N N . GLY A 1 92 ? -5.941 11.398 17.062 1 97.69 92 GLY A N 1
ATOM 666 C CA . GLY A 1 92 ? -6.656 12.109 18.094 1 97.69 92 GLY A CA 1
ATOM 667 C C . GLY A 1 92 ? -6.855 11.289 19.359 1 97.69 92 GLY A C 1
ATOM 668 O O . GLY A 1 92 ? -6.211 10.258 19.547 1 97.69 92 GLY A O 1
ATOM 669 N N . PHE A 1 93 ? -7.703 11.727 20.234 1 98.19 93 PHE A N 1
ATOM 670 C CA . PHE A 1 93 ? -7.703 11.109 21.562 1 98.19 93 PHE A CA 1
ATOM 671 C C . PHE A 1 93 ? -9.078 10.547 21.906 1 98.19 93 PHE A C 1
ATOM 673 O O . PHE A 1 93 ? -9.375 10.281 23.062 1 98.19 93 PHE A O 1
ATOM 680 N N . ALA A 1 94 ? -9.969 10.43 20.891 1 98.56 94 ALA A N 1
ATOM 681 C CA . ALA A 1 94 ? -11.281 9.836 21.125 1 98.56 94 ALA A CA 1
ATOM 682 C C . ALA A 1 94 ? -11.781 9.117 19.875 1 98.56 94 ALA A C 1
ATOM 684 O O . ALA A 1 94 ? -11.5 9.539 18.75 1 98.56 94 ALA A O 1
ATOM 685 N N . PRO A 1 95 ? -12.438 7.941 20.062 1 98.62 95 PRO A N 1
ATOM 686 C CA . PRO A 1 95 ? -12.734 7.27 21.328 1 98.62 95 PRO A CA 1
ATOM 687 C C . PRO A 1 95 ? -11.523 6.531 21.906 1 98.62 95 PRO A C 1
ATOM 689 O O . PRO A 1 95 ? -10.57 6.242 21.172 1 98.62 95 PRO A O 1
ATOM 692 N N . VAL A 1 96 ? -11.562 6.301 23.219 1 98.5 96 VAL A N 1
ATOM 693 C CA . VAL A 1 96 ? -10.438 5.594 23.812 1 98.5 96 VAL A CA 1
ATOM 694 C C . VAL A 1 96 ? -10.859 4.953 25.125 1 98.5 96 VAL A C 1
ATOM 696 O O . VAL A 1 96 ? -11.555 5.582 25.938 1 98.5 96 VAL A O 1
ATOM 699 N N . ARG A 1 97 ? -10.555 3.719 25.312 1 97.19 97 ARG A N 1
ATOM 700 C CA . ARG A 1 97 ? -10.695 3.072 26.609 1 97.19 97 ARG A CA 1
ATOM 701 C C . ARG A 1 97 ? -9.578 3.5 27.562 1 97.19 97 ARG A C 1
ATOM 703 O O . ARG A 1 97 ? -8.469 3.814 27.125 1 97.19 97 ARG A O 1
ATOM 710 N N . ALA A 1 98 ? -9.859 3.447 28.766 1 96.38 98 ALA A N 1
ATOM 711 C CA . ALA A 1 98 ? -8.93 3.943 29.781 1 96.38 98 ALA A CA 1
ATOM 712 C C . ALA A 1 98 ? -7.57 3.252 29.672 1 96.38 98 ALA A C 1
ATOM 714 O O . ALA A 1 98 ? -6.527 3.893 29.797 1 96.38 98 ALA A O 1
ATOM 715 N N . GLU A 1 99 ? -7.566 2.014 29.359 1 95.94 99 GLU A N 1
ATOM 716 C CA . GLU A 1 99 ? -6.344 1.219 29.344 1 95.94 99 GLU A CA 1
ATOM 717 C C . GLU A 1 99 ? -5.504 1.518 28.109 1 95.94 99 GLU A C 1
ATOM 719 O O . GLU A 1 99 ? -4.344 1.1 28.016 1 95.94 99 GLU A O 1
ATOM 724 N N . ARG A 1 100 ? -6.039 2.309 27.156 1 96.62 100 ARG A N 1
ATOM 725 C CA . ARG A 1 100 ? -5.328 2.561 25.906 1 96.62 100 ARG A CA 1
ATOM 726 C C . ARG A 1 100 ? -4.926 4.027 25.797 1 96.62 100 ARG A C 1
ATOM 728 O O . ARG A 1 100 ? -4.43 4.457 24.75 1 96.62 100 ARG A O 1
ATOM 735 N N . ARG A 1 101 ? -5.133 4.793 26.828 1 97.56 101 ARG A N 1
ATOM 736 C CA . ARG A 1 101 ? -4.832 6.223 26.812 1 97.56 101 ARG A CA 1
ATOM 737 C C . ARG A 1 101 ? -3.348 6.465 26.562 1 97.56 101 ARG A C 1
ATOM 739 O O . ARG A 1 101 ? -2.979 7.273 25.719 1 97.56 101 ARG A O 1
ATOM 746 N N . ASP A 1 102 ? -2.506 5.73 27.219 1 96.56 102 ASP A N 1
ATOM 747 C CA . ASP A 1 102 ? -1.063 5.887 27.047 1 96.56 102 ASP A CA 1
ATOM 748 C C . ASP A 1 102 ? -0.631 5.488 25.641 1 96.56 102 ASP A C 1
ATOM 750 O O . ASP A 1 102 ? 0.28 6.09 25.062 1 96.56 102 ASP A O 1
ATOM 754 N N . TRP A 1 103 ? -1.235 4.48 25.188 1 96 103 TRP A N 1
ATOM 755 C CA . TRP A 1 103 ? -0.936 4.051 23.828 1 96 103 TRP A CA 1
ATOM 756 C C . TRP A 1 103 ? -1.282 5.145 22.812 1 96 103 TRP A C 1
ATOM 758 O O . TRP A 1 103 ? -0.487 5.449 21.922 1 96 103 TRP A O 1
ATOM 768 N N . LEU A 1 104 ? -2.438 5.723 22.969 1 96.81 104 LEU A N 1
ATOM 769 C CA . LEU A 1 104 ? -2.859 6.773 22.047 1 96.81 104 LEU A CA 1
ATOM 770 C C . LEU A 1 104 ? -1.921 7.973 22.125 1 96.81 104 LEU A C 1
ATOM 772 O O . LEU A 1 104 ? -1.662 8.633 21.109 1 96.81 104 LEU A O 1
ATOM 776 N N . ILE A 1 105 ? -1.457 8.281 23.297 1 97 105 ILE A N 1
ATOM 777 C CA . ILE A 1 105 ? -0.456 9.328 23.484 1 97 105 ILE A CA 1
ATOM 778 C C . ILE A 1 105 ? 0.797 8.984 22.672 1 97 105 ILE A C 1
ATOM 780 O O . ILE A 1 105 ? 1.354 9.844 21.984 1 97 105 ILE A O 1
ATOM 784 N N . SER A 1 106 ? 1.186 7.766 22.734 1 96.69 106 SER A N 1
ATOM 785 C CA . SER A 1 106 ? 2.375 7.355 22 1 96.69 106 SER A CA 1
ATOM 786 C C . SER A 1 106 ? 2.166 7.5 20.484 1 96.69 106 SER A C 1
ATOM 788 O O . SER A 1 106 ? 3.098 7.844 19.766 1 96.69 106 SER A O 1
ATOM 790 N N . VAL A 1 107 ? 0.947 7.188 20.016 1 96.56 107 VAL A N 1
ATOM 791 C CA . VAL A 1 107 ? 0.629 7.348 18.594 1 96.56 107 VAL A CA 1
ATOM 792 C C . VAL A 1 107 ? 0.746 8.82 18.203 1 96.56 107 VAL A C 1
ATOM 794 O O . VAL A 1 107 ? 1.405 9.156 17.219 1 96.56 107 VAL A O 1
ATOM 797 N N . MET A 1 108 ? 0.172 9.68 19.016 1 95.62 108 MET A N 1
ATOM 798 C CA . MET A 1 108 ? 0.209 11.109 18.75 1 95.62 108 MET A CA 1
ATOM 799 C C . MET A 1 108 ? 1.638 11.641 18.812 1 95.62 108 MET A C 1
ATOM 801 O O . MET A 1 108 ? 2.041 12.453 17.969 1 95.62 108 MET A O 1
ATOM 805 N N . GLU A 1 109 ? 2.35 11.219 19.781 1 93.38 109 GLU A N 1
ATOM 806 C CA . GLU A 1 109 ? 3.744 11.625 19.938 1 93.38 109 GLU A CA 1
ATOM 807 C C . GLU A 1 109 ? 4.559 11.273 18.688 1 93.38 109 GLU A C 1
ATOM 809 O O . GLU A 1 109 ? 5.32 12.102 18.188 1 93.38 109 GLU A O 1
ATOM 814 N N . GLY A 1 110 ? 4.395 10.094 18.25 1 92.06 110 GLY A N 1
ATOM 815 C CA . GLY A 1 110 ? 5.152 9.648 17.094 1 92.06 110 GLY A CA 1
ATOM 816 C C . GLY A 1 110 ? 4.742 10.336 15.805 1 92.06 110 GLY A C 1
ATOM 817 O O . GLY A 1 110 ? 5.594 10.812 15.055 1 92.06 110 GLY A O 1
ATOM 818 N N . VAL A 1 111 ? 3.471 10.422 15.539 1 91.31 111 VAL A N 1
ATOM 819 C CA . VAL A 1 111 ? 2.945 10.906 14.266 1 91.31 111 VAL A CA 1
ATOM 820 C C . VAL A 1 111 ? 3.1 12.422 14.18 1 91.31 111 VAL A C 1
ATOM 822 O O . VAL A 1 111 ? 3.465 12.953 13.133 1 91.31 111 VAL A O 1
ATOM 825 N N . GLU A 1 112 ? 2.889 13.117 15.289 1 87.62 112 GLU A N 1
ATOM 826 C CA . GLU A 1 112 ? 2.807 14.578 15.234 1 87.62 112 GLU A CA 1
ATOM 827 C C . GLU A 1 112 ? 3.941 15.227 16.016 1 87.62 112 GLU A C 1
ATOM 829 O O . GLU A 1 112 ? 3.988 16.453 16.156 1 87.62 112 GLU A O 1
ATOM 834 N N . ASP A 1 113 ? 4.887 14.43 16.562 1 87.19 113 ASP A N 1
ATOM 835 C CA . ASP A 1 113 ? 6.062 14.93 17.266 1 87.19 113 ASP A CA 1
ATOM 836 C C . ASP A 1 113 ? 5.656 15.875 18.391 1 87.19 113 ASP A C 1
ATOM 838 O O . ASP A 1 113 ? 6.113 17.016 18.453 1 87.19 113 ASP A O 1
ATOM 842 N N . ILE A 1 114 ? 4.746 15.484 19.188 1 86.12 114 ILE A N 1
ATOM 843 C CA . ILE A 1 114 ? 4.371 16.141 20.438 1 86.12 114 ILE A CA 1
ATOM 844 C C . ILE A 1 114 ? 4.887 15.312 21.625 1 86.12 114 ILE A C 1
ATOM 846 O O . ILE A 1 114 ? 4.578 14.125 21.75 1 86.12 114 ILE A O 1
ATOM 850 N N . PRO A 1 115 ? 5.648 15.898 22.484 1 86.31 115 PRO A N 1
ATOM 851 C CA . PRO A 1 115 ? 6.211 15.102 23.578 1 86.31 115 PRO A CA 1
ATOM 852 C C . PRO A 1 115 ? 5.137 14.414 24.406 1 86.31 115 PRO A C 1
ATOM 854 O O . PRO A 1 115 ? 4.195 15.062 24.875 1 86.31 115 PRO A O 1
ATOM 857 N N . GLY A 1 116 ? 5.285 13.172 24.641 1 89.69 116 GLY A N 1
ATOM 858 C CA . GLY A 1 116 ? 4.316 12.383 25.391 1 89.69 116 GLY A CA 1
ATOM 859 C C . GLY A 1 116 ? 4.105 12.891 26.797 1 89.69 116 GLY A C 1
ATOM 860 O O . GLY A 1 116 ? 2.988 12.852 27.312 1 89.69 116 GLY A O 1
ATOM 861 N N . THR A 1 117 ? 5.164 13.359 27.328 1 89.38 117 THR A N 1
ATOM 862 C CA . THR A 1 117 ? 5.094 13.875 28.703 1 89.38 117 THR A CA 1
ATOM 863 C C . THR A 1 117 ? 4.172 15.086 28.766 1 89.38 117 THR A C 1
ATOM 865 O O . THR A 1 117 ? 3.441 15.258 29.75 1 89.38 117 THR A O 1
ATOM 868 N N . VAL A 1 118 ? 4.195 15.867 27.75 1 87.44 118 VAL A N 1
ATOM 869 C CA . VAL A 1 118 ? 3.34 17.047 27.688 1 87.44 118 VAL A CA 1
ATOM 870 C C . VAL A 1 118 ? 1.877 16.625 27.609 1 87.44 118 VAL A C 1
ATOM 872 O O . VAL A 1 118 ? 1.023 17.156 28.312 1 87.44 118 VAL A O 1
ATOM 875 N N . LEU A 1 119 ? 1.627 15.641 26.812 1 92.12 119 LEU A N 1
ATOM 876 C CA . LEU A 1 119 ? 0.268 15.148 26.641 1 92.12 119 LEU A CA 1
ATOM 877 C C . LEU A 1 119 ? -0.233 14.453 27.891 1 92.12 119 LEU A C 1
ATOM 879 O O . LEU A 1 119 ? -1.368 14.68 28.328 1 92.12 119 LEU A O 1
ATOM 883 N N . SER A 1 120 ? 0.617 13.672 28.5 1 93.06 120 SER A N 1
ATOM 884 C CA . SER A 1 120 ? 0.242 12.922 29.688 1 93.06 120 SER A CA 1
ATOM 885 C C . SER A 1 120 ? -0.097 13.852 30.859 1 93.06 120 SER A C 1
ATOM 887 O O . SER A 1 120 ? -1.025 13.586 31.625 1 93.06 120 SER A O 1
ATOM 889 N N . GLU A 1 121 ? 0.592 14.898 30.953 1 91.06 121 GLU A N 1
ATOM 890 C CA . GLU A 1 121 ? 0.388 15.836 32.062 1 91.06 121 GLU A CA 1
ATOM 891 C C . GLU A 1 121 ? -0.749 16.797 31.75 1 91.06 121 GLU A C 1
ATOM 893 O O . GLU A 1 121 ? -1.438 17.266 32.656 1 91.06 121 GLU A O 1
ATOM 898 N N . GLY A 1 122 ? -0.945 17.016 30.531 1 90.12 122 GLY A N 1
ATOM 899 C CA . GLY A 1 122 ? -1.857 18.094 30.172 1 90.12 122 GLY A CA 1
ATOM 900 C C . GLY A 1 122 ? -3.285 17.609 29.969 1 90.12 122 GLY A C 1
ATOM 901 O O . GLY A 1 122 ? -4.23 18.281 30.406 1 90.12 122 GLY A O 1
ATOM 902 N N . ILE A 1 123 ? -3.457 16.484 29.359 1 94.31 123 ILE A N 1
ATOM 903 C CA . ILE A 1 123 ? -4.789 16.047 28.953 1 94.31 123 ILE A CA 1
ATOM 904 C C . ILE A 1 123 ? -5.641 15.766 30.188 1 94.31 123 ILE A C 1
ATOM 906 O O . ILE A 1 123 ? -5.184 15.094 31.125 1 94.31 123 ILE A O 1
ATOM 910 N N . ARG A 1 124 ? -6.828 16.234 30.188 1 91.81 124 ARG A N 1
ATOM 911 C CA . ARG A 1 124 ? -7.836 15.93 31.203 1 91.81 124 ARG A CA 1
ATOM 912 C C . ARG A 1 124 ? -8.852 14.93 30.672 1 91.81 124 ARG A C 1
ATOM 914 O O . ARG A 1 124 ? -9.875 15.312 30.094 1 91.81 124 ARG A O 1
ATOM 921 N N . TRP A 1 125 ? -8.531 13.703 31.094 1 93.81 125 TRP A N 1
ATOM 922 C CA . TRP A 1 125 ? -9.336 12.609 30.547 1 93.81 125 TRP A CA 1
ATOM 923 C C . TRP A 1 125 ? -10.719 12.578 31.188 1 93.81 125 TRP A C 1
ATOM 925 O O . TRP A 1 125 ? -10.852 12.273 32.375 1 93.81 125 TRP A O 1
ATOM 935 N N . ASP A 1 126 ? -11.789 12.875 30.516 1 94.81 126 ASP A N 1
ATOM 936 C CA . ASP A 1 126 ? -13.156 12.828 31.016 1 94.81 126 ASP A CA 1
ATOM 937 C C . ASP A 1 126 ? -14.102 12.242 29.969 1 94.81 126 ASP A C 1
ATOM 939 O O . ASP A 1 126 ? -15.219 12.734 29.781 1 94.81 126 ASP A O 1
ATOM 943 N N . TRP A 1 127 ? -13.523 11.336 29.094 1 98 127 TRP A N 1
ATOM 944 C CA . TRP A 1 127 ? -14.344 10.742 28.047 1 98 127 TRP A CA 1
ATOM 945 C C . TRP A 1 127 ? -13.852 9.344 27.688 1 98 127 TRP A C 1
ATOM 947 O O . TRP A 1 127 ? -12.719 8.977 28 1 98 127 TRP A O 1
ATOM 957 N N . GLU A 1 128 ? -14.703 8.617 27.203 1 98.31 128 GLU A N 1
ATOM 958 C CA . GLU A 1 128 ? -14.367 7.379 26.5 1 98.31 128 GLU A CA 1
ATOM 959 C C . GLU A 1 128 ? -14.844 7.422 25.047 1 98.31 128 GLU A C 1
ATOM 961 O O . GLU A 1 128 ? -14.102 7.047 24.141 1 98.31 128 GLU A O 1
ATOM 966 N N . SER A 1 129 ? -16.078 7.879 24.891 1 98.62 129 SER A N 1
ATOM 967 C CA . SER A 1 129 ? -16.656 7.973 23.562 1 98.62 129 SER A CA 1
ATOM 968 C C . SER A 1 129 ? -16.328 9.312 22.906 1 98.62 129 SER A C 1
ATOM 970 O O . SER A 1 129 ? -15.875 10.242 23.578 1 98.62 129 SER A O 1
ATOM 972 N N . PHE A 1 130 ? -16.531 9.375 21.672 1 98.75 130 PHE A N 1
ATOM 973 C CA . PHE A 1 130 ? -16.266 10.609 20.953 1 98.75 130 PHE A CA 1
ATOM 974 C C . PHE A 1 130 ? -17.266 11.695 21.359 1 98.75 130 PHE A C 1
ATOM 976 O O . PHE A 1 130 ? -16.875 12.844 21.578 1 98.75 130 PHE A O 1
ATOM 983 N N . PRO A 1 131 ? -18.578 11.398 21.484 1 98.81 131 PRO A N 1
ATOM 984 C CA . PRO A 1 131 ? -19.5 12.422 21.984 1 98.81 131 PRO A CA 1
ATOM 985 C C . PRO A 1 131 ? -19.109 12.977 23.344 1 98.81 131 PRO A C 1
ATOM 987 O O . PRO A 1 131 ? -19.203 14.18 23.578 1 98.81 131 PRO A O 1
ATOM 990 N N . GLU A 1 132 ? -18.625 12.148 24.219 1 98.69 132 GLU A N 1
ATOM 991 C CA . GLU A 1 132 ? -18.172 12.602 25.531 1 98.69 132 GLU A CA 1
ATOM 992 C C . GLU A 1 132 ? -16.953 13.516 25.406 1 98.69 132 GLU A C 1
ATOM 994 O O . GLU A 1 132 ? -16.797 14.445 26.203 1 98.69 132 GLU A O 1
ATOM 999 N N . TYR A 1 133 ? -16.109 13.219 24.5 1 98.62 133 TYR A N 1
ATOM 1000 C CA . TYR A 1 133 ? -14.984 14.094 24.219 1 98.62 133 TYR A CA 1
ATOM 1001 C C . TYR A 1 133 ? -15.453 15.477 23.797 1 98.62 133 TYR A C 1
ATOM 1003 O O . TYR A 1 133 ? -14.945 16.484 24.281 1 98.62 133 TYR A O 1
ATOM 1011 N N . LEU A 1 134 ? -16.422 15.5 22.891 1 98.69 134 LEU A N 1
ATOM 1012 C CA . LEU A 1 134 ? -17 16.781 22.484 1 98.69 134 LEU A CA 1
ATOM 1013 C C . LEU A 1 134 ? -17.594 17.5 23.703 1 98.69 134 LEU A C 1
ATOM 1015 O O . LEU A 1 134 ? -17.422 18.719 23.844 1 98.69 134 LEU A O 1
ATOM 1019 N N . ASP A 1 135 ? -18.281 16.781 24.578 1 98.44 135 ASP A N 1
ATOM 1020 C CA . ASP A 1 135 ? -18.844 17.375 25.781 1 98.44 135 ASP A CA 1
ATOM 1021 C C . ASP A 1 135 ? -17.75 17.984 26.656 1 98.44 135 ASP A C 1
ATOM 1023 O O . ASP A 1 135 ? -17.922 19.062 27.234 1 98.44 135 ASP A O 1
ATOM 1027 N N . ALA A 1 136 ? -16.688 17.266 26.75 1 97.81 136 ALA A N 1
ATOM 1028 C CA . ALA A 1 136 ? -15.555 17.75 27.547 1 97.81 136 ALA A CA 1
ATOM 1029 C C . ALA A 1 136 ? -15 19.047 26.969 1 97.81 136 ALA A C 1
ATOM 1031 O O . ALA A 1 136 ? -14.672 19.984 27.703 1 97.81 136 ALA A O 1
ATOM 1032 N N . LEU A 1 137 ? -14.844 19.094 25.672 1 97.69 137 LEU A N 1
ATOM 1033 C CA . LEU A 1 137 ? -14.367 20.297 25 1 97.69 137 LEU A CA 1
ATOM 1034 C C . LEU A 1 137 ? -15.32 21.453 25.219 1 97.69 137 LEU A C 1
ATOM 1036 O O . LEU A 1 137 ? -14.883 22.594 25.406 1 97.69 137 LEU A O 1
ATOM 1040 N N . GLU A 1 138 ? -16.562 21.172 25.203 1 97.31 138 GLU A N 1
ATOM 1041 C CA . GLU A 1 138 ? -17.594 22.203 25.359 1 97.31 138 GLU A CA 1
ATOM 1042 C C . GLU A 1 138 ? -17.547 22.828 26.75 1 97.31 138 GLU A C 1
ATOM 1044 O O . GLU A 1 138 ? -17.812 24.016 26.906 1 97.31 138 GLU A O 1
ATOM 1049 N N . ARG A 1 139 ? -17.172 22.109 27.719 1 96.19 139 ARG A N 1
ATOM 1050 C CA . ARG A 1 139 ? -17.156 22.562 29.109 1 96.19 139 ARG A CA 1
ATOM 1051 C C . ARG A 1 139 ? -15.961 23.469 29.375 1 96.19 139 ARG A C 1
ATOM 1053 O O . ARG A 1 139 ? -15.984 24.281 30.297 1 96.19 139 ARG A O 1
ATOM 1060 N N . MET A 1 140 ? -15 23.406 28.547 1 94.5 140 MET A N 1
ATOM 1061 C CA . MET A 1 140 ? -13.758 24.141 28.766 1 94.5 140 MET A CA 1
ATOM 1062 C C . MET A 1 140 ? -13.844 25.547 28.156 1 94.5 140 MET A C 1
ATOM 1064 O O . MET A 1 140 ? -14.031 25.688 26.953 1 94.5 140 MET A O 1
ATOM 1068 N N . PRO A 1 141 ? -13.703 26.625 28.953 1 96.75 141 PRO A N 1
ATOM 1069 C CA . PRO A 1 141 ? -13.641 27.953 28.359 1 96.75 141 PRO A CA 1
ATOM 1070 C C . PRO A 1 141 ? -12.438 28.141 27.438 1 96.75 141 PRO A C 1
ATOM 1072 O O . PRO A 1 141 ? -11.344 27.641 27.734 1 96.75 141 PRO A O 1
ATOM 1075 N N . ARG A 1 142 ? -12.617 28.875 26.344 1 97.75 142 ARG A N 1
ATOM 1076 C CA . ARG A 1 142 ? -11.531 29.031 25.375 1 97.75 142 ARG A CA 1
ATOM 1077 C C . ARG A 1 142 ? -11.703 30.328 24.578 1 97.75 142 ARG A C 1
ATOM 1079 O O . ARG A 1 142 ? -12.789 30.891 24.531 1 97.75 142 ARG A O 1
ATOM 1086 N N . ALA A 1 143 ? -10.656 30.719 23.953 1 97.88 143 ALA A N 1
ATOM 1087 C CA . ALA A 1 143 ? -10.648 31.969 23.219 1 97.88 143 ALA A CA 1
ATOM 1088 C C . ALA A 1 143 ? -11.172 31.781 21.797 1 97.88 143 ALA A C 1
ATOM 1090 O O . ALA A 1 143 ? -11.883 32.625 21.266 1 97.88 143 ALA A O 1
ATOM 1091 N N . LEU A 1 144 ? -10.789 30.641 21.156 1 97 144 LEU A N 1
ATOM 1092 C CA . LEU A 1 144 ? -11.156 30.359 19.781 1 97 144 LEU A CA 1
ATOM 1093 C C . LEU A 1 144 ? -12.172 29.219 19.719 1 97 144 LEU A C 1
ATOM 1095 O O . LEU A 1 144 ? -12.297 28.438 20.656 1 97 144 LEU A O 1
ATOM 1099 N N . ASP A 1 145 ? -12.867 29.141 18.609 1 98.62 145 ASP A N 1
ATOM 1100 C CA . ASP A 1 145 ? -13.727 27.984 18.375 1 98.62 145 ASP A CA 1
ATOM 1101 C C . ASP A 1 145 ? -12.906 26.75 18 1 98.62 145 ASP A C 1
ATOM 1103 O O . ASP A 1 145 ? -11.898 26.875 17.297 1 98.62 145 ASP A O 1
ATOM 1107 N N . VAL A 1 146 ? -13.398 25.625 18.453 1 98.5 146 VAL A N 1
ATOM 1108 C CA . VAL A 1 146 ? -12.742 24.375 18.078 1 98.5 146 VAL A CA 1
ATOM 1109 C C . VAL A 1 146 ? -13.773 23.391 17.531 1 98.5 146 VAL A C 1
ATOM 1111 O O . VAL A 1 146 ? -14.914 23.359 17.984 1 98.5 146 VAL A O 1
ATOM 1114 N N . GLY A 1 147 ? -13.469 22.719 16.438 1 98.56 147 GLY A N 1
ATOM 1115 C CA . GLY A 1 147 ? -14.18 21.562 15.914 1 98.56 147 GLY A CA 1
ATOM 1116 C C . GLY A 1 147 ? -13.281 20.359 15.734 1 98.56 147 GLY A C 1
ATOM 1117 O O . GLY A 1 147 ? -12.055 20.484 15.68 1 98.56 147 GLY A O 1
ATOM 1118 N N . ALA A 1 148 ? -13.898 19.188 15.719 1 98.69 148 ALA A N 1
ATOM 1119 C CA . ALA A 1 148 ? -13.07 17.984 15.695 1 98.69 148 ALA A CA 1
ATOM 1120 C C . ALA A 1 148 ? -13.609 16.969 14.711 1 98.69 148 ALA A C 1
ATOM 1122 O O . ALA A 1 148 ? -14.828 16.812 14.57 1 98.69 148 ALA A O 1
ATOM 1123 N N . GLN A 1 149 ? -12.719 16.281 14.055 1 98.81 149 GLN A N 1
ATOM 1124 C CA . GLN A 1 149 ? -13.016 15.117 13.234 1 98.81 149 GLN A CA 1
ATOM 1125 C C . GLN A 1 149 ? -12.742 13.828 14 1 98.81 149 GLN A C 1
ATOM 1127 O O . GLN A 1 149 ? -11.922 13.805 14.922 1 98.81 149 GLN A O 1
ATOM 1132 N N . ILE A 1 150 ? -13.445 12.766 13.656 1 98.88 150 ILE A N 1
ATOM 1133 C CA . ILE A 1 150 ? -13.227 11.453 14.266 1 98.88 150 ILE A CA 1
ATOM 1134 C C . ILE A 1 150 ? -11.969 10.82 13.68 1 98.88 150 ILE A C 1
ATOM 1136 O O . ILE A 1 150 ? -11.898 10.57 12.469 1 98.88 150 ILE A O 1
ATOM 1140 N N . PRO A 1 151 ? -10.992 10.578 14.477 1 98.81 151 PRO A N 1
ATOM 1141 C CA . PRO A 1 151 ? -9.734 10.023 13.961 1 98.81 151 PRO A CA 1
ATOM 1142 C C . PRO A 1 151 ? -9.773 8.508 13.805 1 98.81 151 PRO A C 1
ATOM 1144 O O . PRO A 1 151 ? -10.164 7.801 14.734 1 98.81 151 PRO A O 1
ATOM 1147 N N . HIS A 1 152 ? -9.297 8 12.75 1 98.81 152 HIS A N 1
ATOM 1148 C CA . HIS A 1 152 ? -9.383 6.594 12.367 1 98.81 152 HIS A CA 1
ATOM 1149 C C . HIS A 1 152 ? -8.602 5.707 13.328 1 98.81 152 HIS A C 1
ATOM 1151 O O . HIS A 1 152 ? -9.047 4.617 13.68 1 98.81 152 HIS A O 1
ATOM 1157 N N . SER A 1 153 ? -7.367 6.105 13.727 1 98.38 153 SER A N 1
ATOM 1158 C CA . SER A 1 153 ? -6.508 5.273 14.562 1 98.38 153 SER A CA 1
ATOM 1159 C C . SER A 1 153 ? -7.172 4.961 15.898 1 98.38 153 SER A C 1
ATOM 1161 O O . SER A 1 153 ? -7.168 3.812 16.344 1 98.38 153 SER A O 1
ATOM 1163 N N . ALA A 1 154 ? -7.738 6.008 16.5 1 98.56 154 ALA A N 1
ATOM 1164 C CA . ALA A 1 154 ? -8.445 5.824 17.766 1 98.56 154 ALA A CA 1
ATOM 1165 C C . ALA A 1 154 ? -9.672 4.938 17.578 1 98.56 154 ALA A C 1
ATOM 1167 O O . ALA A 1 154 ? -9.906 4.012 18.359 1 98.56 154 ALA A O 1
ATOM 1168 N N . LEU A 1 155 ? -10.438 5.207 16.547 1 98.81 155 LEU A N 1
ATOM 1169 C CA . LEU A 1 155 ? -11.672 4.48 16.266 1 98.81 155 LEU A CA 1
ATOM 1170 C C . LEU A 1 155 ? -11.391 3 16.031 1 98.81 155 LEU A C 1
ATOM 1172 O O . LEU A 1 155 ? -12.047 2.141 16.625 1 98.81 155 LEU A O 1
ATOM 1176 N N . ARG A 1 156 ? -10.438 2.748 15.156 1 98.38 156 ARG A N 1
ATOM 1177 C CA . ARG A 1 156 ? -10.102 1.378 14.781 1 98.38 156 ARG A CA 1
ATOM 1178 C C . ARG A 1 156 ? -9.633 0.579 15.992 1 98.38 156 ARG A C 1
ATOM 1180 O O . ARG A 1 156 ? -10.039 -0.571 16.172 1 98.38 156 ARG A O 1
ATOM 1187 N N . THR A 1 157 ? -8.789 1.13 16.828 1 98 157 THR A N 1
ATOM 1188 C CA . THR A 1 157 ? -8.273 0.452 18.016 1 98 157 THR A CA 1
ATOM 1189 C C . THR A 1 157 ? -9.383 0.237 19.047 1 98 157 THR A C 1
ATOM 1191 O O . THR A 1 157 ? -9.398 -0.778 19.734 1 98 157 THR A O 1
ATOM 1194 N N . PHE A 1 158 ? -10.25 1.23 19.141 1 98.75 158 PHE A N 1
ATOM 1195 C CA . PHE A 1 158 ? -11.367 1.122 20.078 1 98.75 158 PHE A CA 1
ATOM 1196 C C . PHE A 1 158 ? -12.234 -0.09 19.734 1 98.75 158 PHE A C 1
ATOM 1198 O O . PHE A 1 158 ? -12.703 -0.783 20.641 1 98.75 158 PHE A O 1
ATOM 1205 N N . VAL A 1 159 ? -12.445 -0.359 18.438 1 98.69 159 VAL A N 1
ATOM 1206 C CA . VAL A 1 159 ? -13.344 -1.412 17.984 1 98.69 159 VAL A CA 1
ATOM 1207 C C . VAL A 1 159 ? -12.602 -2.742 17.922 1 98.69 159 VAL A C 1
ATOM 1209 O O . VAL A 1 159 ? -13.102 -3.768 18.391 1 98.69 159 VAL A O 1
ATOM 1212 N N . MET A 1 160 ? -11.352 -2.758 17.438 1 98 160 MET A N 1
ATOM 1213 C CA . MET A 1 160 ? -10.68 -4.004 17.078 1 98 160 MET A CA 1
ATOM 1214 C C . MET A 1 160 ? -9.695 -4.414 18.172 1 98 160 MET A C 1
ATOM 1216 O O . MET A 1 160 ? -9.219 -5.547 18.188 1 98 160 MET A O 1
ATOM 1220 N N . GLY A 1 161 ? -9.336 -3.48 19.062 1 96.81 161 GLY A N 1
ATOM 1221 C CA . GLY A 1 161 ? -8.336 -3.775 20.062 1 96.81 161 GLY A CA 1
ATOM 1222 C C . GLY A 1 161 ? -6.957 -4.027 19.484 1 96.81 161 GLY A C 1
ATOM 1223 O O . GLY A 1 161 ? -6.484 -3.258 18.641 1 96.81 161 GLY A O 1
ATOM 1224 N N . GLU A 1 162 ? -6.324 -5.051 19.875 1 95.81 162 GLU A N 1
ATOM 1225 C CA . GLU A 1 162 ? -4.969 -5.402 19.453 1 95.81 162 GLU A CA 1
ATOM 1226 C C . GLU A 1 162 ? -4.918 -5.711 17.969 1 95.81 162 GLU A C 1
ATOM 1228 O O . GLU A 1 162 ? -3.926 -5.414 17.297 1 95.81 162 GLU A O 1
ATOM 1233 N N . ARG A 1 163 ? -5.949 -6.27 17.422 1 96.56 163 ARG A N 1
ATOM 1234 C CA . ARG A 1 163 ? -5.996 -6.609 16 1 96.56 163 ARG A CA 1
ATOM 1235 C C . ARG A 1 163 ? -5.883 -5.359 15.133 1 96.56 163 ARG A C 1
ATOM 1237 O O . ARG A 1 163 ? -5.363 -5.414 14.023 1 96.56 163 ARG A O 1
ATOM 1244 N N . GLY A 1 164 ? -6.426 -4.258 15.664 1 96 164 GLY A N 1
ATOM 1245 C CA . GLY A 1 164 ? -6.285 -2.988 14.969 1 96 164 GLY A CA 1
ATOM 1246 C C . GLY A 1 164 ? -4.859 -2.469 14.953 1 96 164 GLY A C 1
ATOM 1247 O O . GLY A 1 164 ? -4.41 -1.905 13.953 1 96 164 GLY A O 1
ATOM 1248 N N . ILE A 1 165 ? -4.191 -2.727 16.047 1 94.88 165 ILE A N 1
ATOM 1249 C CA . ILE A 1 165 ? -2.82 -2.262 16.234 1 94.88 165 ILE A CA 1
ATOM 1250 C C . ILE A 1 165 ? -1.872 -3.09 15.375 1 94.88 165 ILE A C 1
ATOM 1252 O O . ILE A 1 165 ? -0.898 -2.564 14.828 1 94.88 165 ILE A O 1
ATOM 1256 N N . THR A 1 166 ? -2.209 -4.383 15.148 1 95.06 166 THR A N 1
ATOM 1257 C CA . THR A 1 166 ? -1.322 -5.281 14.422 1 95.06 166 THR A CA 1
ATOM 1258 C C . THR A 1 166 ? -1.719 -5.352 12.945 1 95.06 166 THR A C 1
ATOM 1260 O O . THR A 1 166 ? -1.216 -6.199 12.203 1 95.06 166 THR A O 1
ATOM 1263 N N . HIS A 1 167 ? -2.695 -4.566 12.578 1 96.75 167 HIS A N 1
ATOM 1264 C CA . HIS A 1 167 ? -3.066 -4.316 11.188 1 96.75 167 HIS A CA 1
ATOM 1265 C C . HIS A 1 167 ? -3.754 -5.531 10.578 1 96.75 167 HIS A C 1
ATOM 1267 O O . HIS A 1 167 ? -3.566 -5.824 9.391 1 96.75 167 HIS A O 1
ATOM 1273 N N . ASP A 1 168 ? -4.492 -6.293 11.352 1 97.19 168 ASP A N 1
ATOM 1274 C CA . ASP A 1 168 ? -5.406 -7.273 10.773 1 97.19 168 ASP A CA 1
ATOM 1275 C C . ASP A 1 168 ? -6.465 -6.594 9.906 1 97.19 168 ASP A C 1
ATOM 1277 O O . ASP A 1 168 ? -6.801 -5.43 10.125 1 97.19 168 ASP A O 1
ATOM 1281 N N . GLU A 1 169 ? -6.914 -7.258 8.938 1 97.12 169 GLU A N 1
ATOM 1282 C CA . GLU A 1 169 ? -8.055 -6.73 8.195 1 97.12 169 GLU A CA 1
ATOM 1283 C C . GLU A 1 169 ? -9.32 -6.719 9.055 1 97.12 169 GLU A C 1
ATOM 1285 O O . GLU A 1 169 ? -9.578 -7.672 9.789 1 97.12 169 GLU A O 1
ATOM 1290 N N . ALA A 1 170 ? -10.055 -5.676 8.977 1 98 170 ALA A N 1
ATOM 1291 C CA . ALA A 1 170 ? -11.297 -5.578 9.734 1 98 170 ALA A CA 1
ATOM 1292 C C . ALA A 1 170 ? -12.336 -6.566 9.211 1 98 170 ALA A C 1
ATOM 1294 O O . ALA A 1 170 ? -12.477 -6.746 7.996 1 98 170 ALA A O 1
ATOM 1295 N N . THR A 1 171 ? -13.047 -7.258 10.102 1 96 171 THR A N 1
ATOM 1296 C CA . THR A 1 171 ? -14.172 -8.102 9.727 1 96 171 THR A CA 1
ATOM 1297 C C . THR A 1 171 ? -15.398 -7.25 9.414 1 96 171 THR A C 1
ATOM 1299 O O . THR A 1 171 ? -15.445 -6.062 9.75 1 96 171 THR A O 1
ATOM 1302 N N . PRO A 1 172 ? -16.375 -7.832 8.828 1 94.19 172 PRO A N 1
ATOM 1303 C CA . PRO A 1 172 ? -17.625 -7.102 8.633 1 94.19 172 PRO A CA 1
ATOM 1304 C C . PRO A 1 172 ? -18.219 -6.582 9.938 1 94.19 172 PRO A C 1
ATOM 1306 O O . PRO A 1 172 ? -18.75 -5.469 9.977 1 94.19 172 PRO A O 1
ATOM 1309 N N . ASP A 1 173 ? -18.094 -7.375 10.969 1 96.44 173 ASP A N 1
ATOM 1310 C CA . ASP A 1 173 ? -18.578 -6.938 12.273 1 96.44 173 ASP A CA 1
ATOM 1311 C C . ASP A 1 173 ? -17.781 -5.742 12.789 1 96.44 173 ASP A C 1
ATOM 1313 O O . ASP A 1 173 ? -18.344 -4.82 13.383 1 96.44 173 ASP A O 1
ATOM 1317 N N . ASP A 1 174 ? -16.469 -5.777 12.625 1 98.19 174 ASP A N 1
ATOM 1318 C CA . ASP A 1 174 ? -15.625 -4.637 12.984 1 98.19 174 ASP A CA 1
ATOM 1319 C C . ASP A 1 174 ? -16.062 -3.377 12.234 1 98.19 174 ASP A C 1
ATOM 1321 O O . ASP A 1 174 ? -16.172 -2.305 12.836 1 98.19 174 ASP A O 1
ATOM 1325 N N . ILE A 1 175 ? -16.281 -3.482 10.945 1 98.19 175 ILE A N 1
ATOM 1326 C CA . ILE A 1 175 ? -16.656 -2.355 10.094 1 98.19 175 ILE A CA 1
ATOM 1327 C C . ILE A 1 175 ? -18 -1.792 10.547 1 98.19 175 ILE A C 1
ATOM 1329 O O . ILE A 1 175 ? -18.156 -0.575 10.664 1 98.19 175 ILE A O 1
ATOM 1333 N N . GLN A 1 176 ? -18.938 -2.707 10.852 1 97.5 176 GLN A N 1
ATOM 1334 C CA . GLN A 1 176 ? -20.234 -2.268 11.352 1 97.5 176 GLN A CA 1
ATOM 1335 C C . GLN A 1 176 ? -20.094 -1.487 12.656 1 97.5 176 GLN A C 1
ATOM 1337 O O . GLN A 1 176 ? -20.766 -0.485 12.867 1 97.5 176 GLN A O 1
ATOM 1342 N N . GLY A 1 177 ? -19.219 -1.985 13.508 1 98.56 177 GLY A N 1
ATOM 1343 C CA . GLY A 1 177 ? -18.938 -1.275 14.742 1 98.56 177 GLY A CA 1
ATOM 1344 C C . GLY A 1 177 ? -18.359 0.111 14.516 1 98.56 177 GLY A C 1
ATOM 1345 O O . GLY A 1 177 ? -18.812 1.081 15.133 1 98.56 177 GLY A O 1
ATOM 1346 N N . MET A 1 178 ? -17.406 0.243 13.633 1 98.75 178 MET A N 1
ATOM 1347 C CA . MET A 1 178 ? -16.797 1.536 13.32 1 98.75 178 MET A CA 1
ATOM 1348 C C . MET A 1 178 ? -17.828 2.482 12.703 1 98.75 178 MET A C 1
ATOM 1350 O O . MET A 1 178 ? -17.891 3.656 13.07 1 98.75 178 MET A O 1
ATOM 1354 N N . VAL A 1 179 ? -18.594 1.924 11.805 1 98.56 179 VAL A N 1
ATOM 1355 C CA . VAL A 1 179 ? -19.641 2.705 11.141 1 98.56 179 VAL A CA 1
ATOM 1356 C C . VAL A 1 179 ? -20.609 3.254 12.18 1 98.56 179 VAL A C 1
ATOM 1358 O O . VAL A 1 179 ? -21 4.426 12.117 1 98.56 179 VAL A O 1
ATOM 1361 N N . GLY A 1 180 ? -21.047 2.402 13.109 1 98.75 180 GLY A N 1
ATOM 1362 C CA . GLY A 1 180 ? -21.938 2.832 14.172 1 98.75 180 GLY A CA 1
ATOM 1363 C C . GLY A 1 180 ? -21.375 3.965 15.008 1 98.75 180 GLY A C 1
ATOM 1364 O O . GLY A 1 180 ? -22.078 4.93 15.32 1 98.75 180 GLY A O 1
ATOM 1365 N N . LEU A 1 181 ? -20.141 3.902 15.359 1 98.88 181 LEU A N 1
ATOM 1366 C CA . LEU A 1 181 ? -19.5 4.91 16.203 1 98.88 181 LEU A CA 1
ATOM 1367 C C . LEU A 1 181 ? -19.297 6.207 15.422 1 98.88 181 LEU A C 1
ATOM 1369 O O . LEU A 1 181 ? -19.375 7.297 15.992 1 98.88 181 LEU A O 1
ATOM 1373 N N . VAL A 1 182 ? -18.953 6.086 14.125 1 98.81 182 VAL A N 1
ATOM 1374 C CA . VAL A 1 182 ? -18.828 7.273 13.289 1 98.81 182 VAL A CA 1
ATOM 1375 C C . VAL A 1 182 ? -20.172 7.988 13.188 1 98.81 182 VAL A C 1
ATOM 1377 O O . VAL A 1 182 ? -20.234 9.211 13.32 1 98.81 182 VAL A O 1
ATOM 1380 N N . ARG A 1 183 ? -21.281 7.227 12.984 1 98.69 183 ARG A N 1
ATOM 1381 C CA . ARG A 1 183 ? -22.625 7.789 12.945 1 98.69 183 ARG A CA 1
ATOM 1382 C C . ARG A 1 183 ? -22.938 8.539 14.234 1 98.69 183 ARG A C 1
ATOM 1384 O O . ARG A 1 183 ? -23.438 9.672 14.195 1 98.69 183 ARG A O 1
ATOM 1391 N N . GLU A 1 184 ? -22.594 7.922 15.32 1 98.69 184 GLU A N 1
ATOM 1392 C CA . GLU A 1 184 ? -22.828 8.531 16.625 1 98.69 184 GLU A CA 1
ATOM 1393 C C . GLU A 1 184 ? -22.031 9.82 16.781 1 98.69 184 GLU A C 1
ATOM 1395 O O . GLU A 1 184 ? -22.562 10.82 17.266 1 98.69 184 GLU A O 1
ATOM 1400 N N . GLY A 1 185 ? -20.766 9.789 16.375 1 98.81 185 GLY A N 1
ATOM 1401 C CA . GLY A 1 185 ? -19.922 10.969 16.469 1 98.81 185 GLY A CA 1
ATOM 1402 C C . GLY A 1 185 ? -20.406 12.117 15.594 1 98.81 185 GLY A C 1
ATOM 1403 O O . GLY A 1 185 ? -20.422 13.273 16.031 1 98.81 185 GLY A O 1
ATOM 1404 N N . LEU A 1 186 ? -20.797 11.781 14.414 1 98.81 186 LEU A N 1
ATOM 1405 C CA . LEU A 1 186 ? -21.312 12.805 13.492 1 98.81 186 LEU A CA 1
ATOM 1406 C C . LEU A 1 186 ? -22.609 13.406 14.016 1 98.81 186 LEU A C 1
ATOM 1408 O O . LEU A 1 186 ? -22.781 14.625 13.969 1 98.81 186 LEU A O 1
ATOM 1412 N N . LYS A 1 187 ? -23.484 12.617 14.539 1 98.62 187 LYS A N 1
ATOM 1413 C CA . LYS A 1 187 ? -24.734 13.102 15.102 1 98.62 187 LYS A CA 1
ATOM 1414 C C . LYS A 1 187 ? -24.5 13.984 16.312 1 98.62 187 LYS A C 1
ATOM 1416 O O . LYS A 1 187 ? -25.25 14.93 16.562 1 98.62 187 LYS A O 1
ATOM 1421 N N . ALA A 1 188 ? -23.406 13.688 17.016 1 98.75 188 ALA A N 1
ATOM 1422 C CA . ALA A 1 188 ? -23.047 14.477 18.188 1 98.75 188 ALA A CA 1
ATOM 1423 C C . ALA A 1 188 ? -22.391 15.797 17.781 1 98.75 188 ALA A C 1
ATOM 1425 O O . ALA A 1 188 ? -22.266 16.719 18.594 1 98.75 188 ALA A O 1
ATOM 1426 N N . GLY A 1 189 ? -21.891 15.883 16.531 1 98.56 189 GLY A N 1
ATOM 1427 C CA . GLY A 1 189 ? -21.422 17.172 16.062 1 98.56 189 GLY A CA 1
ATOM 1428 C C . GLY A 1 189 ? -20.016 17.109 15.484 1 98.56 189 GLY A C 1
ATOM 1429 O O . GLY A 1 189 ? -19.406 18.156 15.203 1 98.56 189 GLY A O 1
ATOM 1430 N N . ALA A 1 190 ? -19.438 15.906 15.297 1 98.88 190 ALA A N 1
ATOM 1431 C CA . ALA A 1 190 ? -18.141 15.828 14.617 1 98.88 190 ALA A CA 1
ATOM 1432 C C . ALA A 1 190 ? -18.188 16.531 13.266 1 98.88 190 ALA A C 1
ATOM 1434 O O . ALA A 1 190 ? -19.203 16.516 12.578 1 98.88 190 ALA A O 1
ATOM 1435 N N . LEU A 1 191 ? -17.031 17.094 12.867 1 98.81 191 LEU A N 1
ATOM 1436 C CA . LEU A 1 191 ? -16.969 17.844 11.617 1 98.81 191 LEU A CA 1
ATOM 1437 C C . LEU A 1 191 ? -16.516 16.953 10.469 1 98.81 191 LEU A C 1
ATOM 1439 O O . LEU A 1 191 ? -16.438 17.406 9.32 1 98.81 191 LEU A O 1
ATOM 1443 N N . GLY A 1 192 ? -16.219 15.727 10.742 1 98.75 192 GLY A N 1
ATOM 1444 C CA . GLY A 1 192 ? -15.812 14.789 9.711 1 98.75 192 GLY A CA 1
ATOM 1445 C C . GLY A 1 192 ? -15.094 13.57 10.258 1 98.75 192 GLY A C 1
ATOM 1446 O O . GLY A 1 192 ? -15.258 13.219 11.43 1 98.75 192 GLY A O 1
ATOM 1447 N N . PHE A 1 193 ? -14.484 12.891 9.43 1 98.81 193 PHE A N 1
ATOM 1448 C CA . PHE A 1 193 ? -13.656 11.711 9.664 1 98.81 193 PHE A CA 1
ATOM 1449 C C . PHE A 1 193 ? -12.312 11.852 8.961 1 98.81 193 PHE A C 1
ATOM 1451 O O . PHE A 1 193 ? -12.242 12.352 7.836 1 98.81 193 PHE A O 1
ATOM 1458 N N . SER A 1 194 ? -11.258 11.453 9.617 1 98.81 194 SER A N 1
ATOM 1459 C CA . SER A 1 194 ? -9.938 11.539 9 1 98.81 194 SER A CA 1
ATOM 1460 C C . SER A 1 194 ? -9.195 10.211 9.086 1 98.81 194 SER A C 1
ATOM 1462 O O . SER A 1 194 ? -9.367 9.461 10.047 1 98.81 194 SER A O 1
ATOM 1464 N N . THR A 1 195 ? -8.398 9.891 8.078 1 98.31 195 THR A N 1
ATOM 1465 C CA . THR A 1 195 ? -7.59 8.68 8.039 1 98.31 195 THR A CA 1
ATOM 1466 C C . THR A 1 195 ? -6.238 8.953 7.387 1 98.31 195 THR A C 1
ATOM 1468 O O . THR A 1 195 ? -6.062 9.977 6.711 1 98.31 195 THR A O 1
ATOM 1471 N N . SER A 1 196 ? -5.273 8.18 7.719 1 96.69 196 SER A N 1
ATOM 1472 C CA . SER A 1 196 ? -3.936 8.242 7.141 1 96.69 196 SER A CA 1
ATOM 1473 C C . SER A 1 196 ? -3.488 6.879 6.625 1 96.69 196 SER A C 1
ATOM 1475 O O . SER A 1 196 ? -3.598 5.879 7.332 1 96.69 196 SER A O 1
ATOM 1477 N N . ARG A 1 197 ? -3.018 6.852 5.41 1 96.69 197 ARG A N 1
ATOM 1478 C CA . ARG A 1 197 ? -2.535 5.629 4.77 1 96.69 197 ARG A CA 1
ATOM 1479 C C . ARG A 1 197 ? -1.096 5.793 4.297 1 96.69 197 ARG A C 1
ATOM 1481 O O . ARG A 1 197 ? -0.712 5.242 3.262 1 96.69 197 ARG A O 1
ATOM 1488 N N . THR A 1 198 ? -0.301 6.551 4.992 1 95.56 198 THR A N 1
ATOM 1489 C CA . THR A 1 198 ? 1.082 6.797 4.598 1 95.56 198 THR A CA 1
ATOM 1490 C C . THR A 1 198 ? 2.047 6.039 5.504 1 95.56 198 THR A C 1
ATOM 1492 O O . THR A 1 198 ? 1.807 5.914 6.707 1 95.56 198 THR A O 1
ATOM 1495 N N . ILE A 1 199 ? 3.16 5.637 4.977 1 93.44 199 ILE A N 1
ATOM 1496 C CA . ILE A 1 199 ? 4.176 4.926 5.746 1 93.44 199 ILE A CA 1
ATOM 1497 C C . ILE A 1 199 ? 5.137 5.926 6.379 1 93.44 199 ILE A C 1
ATOM 1499 O O . ILE A 1 199 ? 6.07 5.539 7.086 1 93.44 199 ILE A O 1
ATOM 1503 N N . ILE A 1 200 ? 4.855 7.203 6.148 1 91.75 200 ILE A N 1
ATOM 1504 C CA . ILE A 1 200 ? 5.664 8.242 6.773 1 91.75 200 ILE A CA 1
ATOM 1505 C C . ILE A 1 200 ? 5.293 8.367 8.25 1 91.75 200 ILE A C 1
ATOM 1507 O O . ILE A 1 200 ? 6.152 8.625 9.094 1 91.75 200 ILE A O 1
ATOM 1511 N N . HIS A 1 201 ? 3.998 8.195 8.539 1 94.19 201 HIS A N 1
ATOM 1512 C CA . HIS A 1 201 ? 3.527 8.266 9.922 1 94.19 201 HIS A CA 1
ATOM 1513 C C . HIS A 1 201 ? 3.93 7.016 10.703 1 94.19 201 HIS A C 1
ATOM 1515 O O . HIS A 1 201 ? 3.604 5.895 10.297 1 94.19 201 HIS A O 1
ATOM 1521 N N . LYS A 1 202 ? 4.641 7.246 11.734 1 94.88 202 LYS A N 1
ATOM 1522 C CA . LYS A 1 202 ? 5.074 6.156 12.602 1 94.88 202 LYS A CA 1
ATOM 1523 C C . LYS A 1 202 ? 5 6.559 14.07 1 94.88 202 LYS A C 1
ATOM 1525 O O . LYS A 1 202 ? 4.965 7.75 14.398 1 94.88 202 LYS A O 1
ATOM 1530 N N . TYR A 1 203 ? 4.938 5.621 14.852 1 95.19 203 TYR A N 1
ATOM 1531 C CA . TYR A 1 203 ? 5.027 5.844 16.297 1 95.19 203 TYR A CA 1
ATOM 1532 C C . TYR A 1 203 ? 5.848 4.75 16.969 1 95.19 203 TYR A C 1
ATOM 1534 O O . TYR A 1 203 ? 6.098 3.697 16.359 1 95.19 203 TYR A O 1
ATOM 1542 N N . GLN A 1 204 ? 6.383 5.051 18.094 1 91.31 204 GLN A N 1
ATOM 1543 C CA . GLN A 1 204 ? 7.281 4.164 18.828 1 91.31 204 GLN A CA 1
ATOM 1544 C C . GLN A 1 204 ? 8.398 3.652 17.922 1 91.31 204 GLN A C 1
ATOM 1546 O O . GLN A 1 204 ? 8.711 2.459 17.938 1 91.31 204 GLN A O 1
ATOM 1551 N N . GLY A 1 205 ? 8.852 4.523 17.078 1 82.38 205 GLY A N 1
ATOM 1552 C CA . GLY A 1 205 ? 10.055 4.344 16.297 1 82.38 205 GLY A CA 1
ATOM 1553 C C . GLY A 1 205 ? 9.805 3.627 14.977 1 82.38 205 GLY A C 1
ATOM 1554 O O . GLY A 1 205 ? 10.336 4.02 13.938 1 82.38 205 GLY A O 1
ATOM 1555 N N . ARG A 1 206 ? 8.938 2.553 14.984 1 91.75 206 ARG A N 1
ATOM 1556 C CA . ARG A 1 206 ? 8.891 1.833 13.711 1 91.75 206 ARG A CA 1
ATOM 1557 C C . ARG A 1 206 ? 7.551 1.134 13.523 1 91.75 206 ARG A C 1
ATOM 1559 O O . ARG A 1 206 ? 7.422 0.234 12.695 1 91.75 206 ARG A O 1
ATOM 1566 N N . LYS A 1 207 ? 6.578 1.581 14.273 1 96.5 207 LYS A N 1
ATOM 1567 C CA . LYS A 1 207 ? 5.215 1.078 14.109 1 96.5 207 LYS A CA 1
ATOM 1568 C C . LYS A 1 207 ? 4.379 2.033 13.258 1 96.5 207 LYS A C 1
ATOM 1570 O O . LYS A 1 207 ? 4.562 3.25 13.32 1 96.5 207 LYS A O 1
ATOM 1575 N N . TYR A 1 208 ? 3.551 1.479 12.5 1 97.12 208 TYR A N 1
ATOM 1576 C CA . TYR A 1 208 ? 2.588 2.289 11.758 1 97.12 208 TYR A CA 1
ATOM 1577 C C . TYR A 1 208 ? 1.302 2.471 12.555 1 97.12 208 TYR A C 1
ATOM 1579 O O . TYR A 1 208 ? 0.855 1.55 13.25 1 97.12 208 TYR A O 1
ATOM 1587 N N . PRO A 1 209 ? 0.716 3.623 12.516 1 97.56 209 PRO A N 1
ATOM 1588 C CA . PRO A 1 209 ? -0.544 3.801 13.234 1 97.56 209 PRO A CA 1
ATOM 1589 C C . PRO A 1 209 ? -1.68 2.955 12.664 1 97.56 209 PRO A C 1
ATOM 1591 O O . PRO A 1 209 ? -1.714 2.699 11.453 1 97.56 209 PRO A O 1
ATOM 1594 N N . PRO A 1 210 ? -2.66 2.523 13.57 1 97.19 210 PRO A N 1
ATOM 1595 C CA . PRO A 1 210 ? -3.826 1.791 13.07 1 97.19 210 PRO A CA 1
ATOM 1596 C C . PRO A 1 210 ? -4.594 2.564 12 1 97.19 210 PRO A C 1
ATOM 1598 O O . PRO A 1 210 ? -4.852 3.76 12.164 1 97.19 210 PRO A O 1
ATOM 1601 N N . GLY A 1 211 ? -4.914 1.908 10.914 1 96.75 211 GLY A N 1
ATOM 1602 C CA . GLY A 1 211 ? -5.613 2.525 9.805 1 96.75 211 GLY A CA 1
ATOM 1603 C C . GLY A 1 211 ? -4.754 2.672 8.562 1 96.75 211 GLY A C 1
ATOM 1604 O O . GLY A 1 211 ? -5.27 2.854 7.457 1 96.75 211 GLY A O 1
ATOM 1605 N N . THR A 1 212 ? -3.391 2.572 8.758 1 97.69 212 THR A N 1
ATOM 1606 C CA . THR A 1 212 ? -2.451 2.795 7.66 1 97.69 212 THR A CA 1
ATOM 1607 C C . THR A 1 212 ? -2.734 1.845 6.5 1 97.69 212 THR A C 1
ATOM 1609 O O . THR A 1 212 ? -2.615 2.227 5.336 1 97.69 212 THR A O 1
ATOM 1612 N N . PHE A 1 213 ? -3.168 0.626 6.855 1 96.88 213 PHE A N 1
ATOM 1613 C CA . PHE A 1 213 ? -3.348 -0.394 5.828 1 96.88 213 PHE A CA 1
ATOM 1614 C C . PHE A 1 213 ? -4.793 -0.879 5.793 1 96.88 213 PHE A C 1
ATOM 1616 O O . PHE A 1 213 ? -5.055 -2.049 5.508 1 96.88 213 PHE A O 1
ATOM 1623 N N . ALA A 1 214 ? -5.703 -0.021 6.184 1 97 214 ALA A N 1
ATOM 1624 C CA . ALA A 1 214 ? -7.121 -0.368 6.191 1 97 214 ALA A CA 1
ATOM 1625 C C . ALA A 1 214 ? -7.594 -0.794 4.805 1 97 214 ALA A C 1
ATOM 1627 O O . ALA A 1 214 ? -7.176 -0.219 3.797 1 97 214 ALA A O 1
ATOM 1628 N N . SER A 1 215 ? -8.461 -1.747 4.75 1 95.19 215 SER A N 1
ATOM 1629 C CA . SER A 1 215 ? -8.984 -2.283 3.496 1 95.19 215 SER A CA 1
ATOM 1630 C C . SER A 1 215 ? -9.977 -1.324 2.854 1 95.19 215 SER A C 1
ATOM 1632 O O . SER A 1 215 ? -10.523 -0.444 3.523 1 95.19 215 SER A O 1
ATOM 1634 N N . PRO A 1 216 ? -10.234 -1.503 1.568 1 93.62 216 PRO A N 1
ATOM 1635 C CA . PRO A 1 216 ? -11.25 -0.683 0.902 1 93.62 216 PRO A CA 1
ATOM 1636 C C . PRO A 1 216 ? -12.633 -0.832 1.53 1 93.62 216 PRO A C 1
ATOM 1638 O O . PRO A 1 216 ? -13.352 0.158 1.698 1 93.62 216 PRO A O 1
ATOM 1641 N N . ASP A 1 217 ? -13.031 -2.043 1.91 1 95.75 217 ASP A N 1
ATOM 1642 C CA . ASP A 1 217 ? -14.336 -2.256 2.529 1 95.75 217 ASP A CA 1
ATOM 1643 C C . ASP A 1 217 ? -14.484 -1.415 3.793 1 95.75 217 ASP A C 1
ATOM 1645 O O . ASP A 1 217 ? -15.547 -0.839 4.039 1 95.75 217 ASP A O 1
ATOM 1649 N N . GLU A 1 218 ? -13.438 -1.423 4.547 1 97.62 218 GLU A N 1
ATOM 1650 C CA . GLU A 1 218 ? -13.422 -0.646 5.785 1 97.62 218 GLU A CA 1
ATOM 1651 C C . GLU A 1 218 ? -13.594 0.843 5.504 1 97.62 218 GLU A C 1
ATOM 1653 O O . GLU A 1 218 ? -14.453 1.496 6.094 1 97.62 218 GLU A O 1
ATOM 1658 N N . LEU A 1 219 ? -12.883 1.394 4.578 1 97.81 219 LEU A N 1
ATOM 1659 C CA . LEU A 1 219 ? -12.883 2.818 4.266 1 97.81 219 LEU A CA 1
ATOM 1660 C C . LEU A 1 219 ? -14.203 3.227 3.611 1 97.81 219 LEU A C 1
ATOM 1662 O O . LEU A 1 219 ? -14.781 4.254 3.967 1 97.81 219 LEU A O 1
ATOM 1666 N N . PHE A 1 220 ? -14.711 2.424 2.713 1 97.12 220 PHE A N 1
ATOM 1667 C CA . PHE A 1 220 ? -15.984 2.721 2.068 1 97.12 220 PHE A CA 1
ATOM 1668 C C . PHE A 1 220 ? -17.125 2.625 3.064 1 97.12 220 PHE A C 1
ATOM 1670 O O . PHE A 1 220 ? -18.078 3.42 3.018 1 97.12 220 PHE A O 1
ATOM 1677 N N . GLY A 1 221 ? -17.047 1.587 3.902 1 97.31 221 GLY A N 1
ATOM 1678 C CA . GLY A 1 221 ? -18.062 1.465 4.934 1 97.31 221 GLY A CA 1
ATOM 1679 C C . GLY A 1 221 ? -18.156 2.68 5.836 1 97.31 221 GLY A C 1
ATOM 1680 O O . GLY A 1 221 ? -19.234 3.217 6.07 1 97.31 221 GLY A O 1
ATOM 1681 N N . ILE A 1 222 ? -17.016 3.156 6.285 1 98.31 222 ILE A N 1
ATOM 1682 C CA . ILE A 1 222 ? -16.969 4.316 7.168 1 98.31 222 ILE A CA 1
ATOM 1683 C C . ILE A 1 222 ? -17.422 5.562 6.414 1 98.31 222 ILE A C 1
ATOM 1685 O O . ILE A 1 222 ? -18.219 6.355 6.93 1 98.31 222 ILE A O 1
ATOM 1689 N N . ALA A 1 223 ? -16.922 5.727 5.176 1 98.19 223 ALA A N 1
ATOM 1690 C CA . ALA A 1 223 ? -17.281 6.891 4.367 1 98.19 223 ALA A CA 1
ATOM 1691 C C . ALA A 1 223 ? -18.781 6.961 4.141 1 98.19 223 ALA A C 1
ATOM 1693 O O . ALA A 1 223 ? -19.359 8.047 4.117 1 98.19 223 ALA A O 1
ATOM 1694 N N . ALA A 1 224 ? -19.406 5.82 3.99 1 96.69 224 ALA A N 1
ATOM 1695 C CA . ALA A 1 224 ? -20.844 5.773 3.727 1 96.69 224 ALA A CA 1
ATOM 1696 C C . ALA A 1 224 ? -21.641 6.344 4.898 1 96.69 224 ALA A C 1
ATOM 1698 O O . ALA A 1 224 ? -22.703 6.93 4.707 1 96.69 224 ALA A O 1
ATOM 1699 N N . ALA A 1 225 ? -21.109 6.211 6.07 1 97.38 225 ALA A N 1
ATOM 1700 C CA . ALA A 1 225 ? -21.766 6.75 7.258 1 97.38 225 ALA A CA 1
ATOM 1701 C C . ALA A 1 225 ? -21.906 8.266 7.16 1 97.38 225 ALA A C 1
ATOM 1703 O O . ALA A 1 225 ? -22.906 8.836 7.613 1 97.38 225 ALA A O 1
ATOM 1704 N N . LEU A 1 226 ? -20.922 8.953 6.605 1 98.44 226 LEU A N 1
ATOM 1705 C CA . LEU A 1 226 ? -21.016 10.391 6.406 1 98.44 226 LEU A CA 1
ATOM 1706 C C . LEU A 1 226 ? -22.172 10.742 5.477 1 98.44 226 LEU A C 1
ATOM 1708 O O . LEU A 1 226 ? -22.938 11.664 5.758 1 98.44 226 LEU A O 1
ATOM 1712 N N . GLY A 1 227 ? -22.281 9.977 4.43 1 97.75 227 GLY A N 1
ATOM 1713 C CA . GLY A 1 227 ? -23.375 10.188 3.502 1 97.75 227 GLY A CA 1
ATOM 1714 C C . GLY A 1 227 ? -24.734 9.984 4.137 1 97.75 227 GLY A C 1
ATOM 1715 O O . GLY A 1 227 ? -25.672 10.75 3.881 1 97.75 227 GLY A O 1
ATOM 1716 N N . GLU A 1 228 ? -24.875 9.016 4.953 1 97.38 228 GLU A N 1
ATOM 1717 C CA . GLU A 1 228 ? -26.125 8.695 5.629 1 97.38 228 GLU A CA 1
ATOM 1718 C C . GLU A 1 228 ? -26.531 9.82 6.578 1 97.38 228 GLU A C 1
ATOM 1720 O O . GLU A 1 228 ? -27.703 10.195 6.633 1 97.38 228 GLU A O 1
ATOM 1725 N N . VAL A 1 229 ? -25.531 10.289 7.332 1 98 229 VAL A N 1
ATOM 1726 C CA . VAL A 1 229 ? -25.828 11.344 8.305 1 98 229 VAL A CA 1
ATOM 1727 C C . VAL A 1 229 ? -26.047 12.664 7.578 1 98 229 VAL A C 1
ATOM 1729 O O . VAL A 1 229 ? -26.844 13.492 8.023 1 98 229 VAL A O 1
ATOM 1732 N N . GLY A 1 230 ? -25.266 12.883 6.5 1 97.69 230 GLY A N 1
ATOM 1733 C CA . GLY A 1 230 ? -25.562 14.008 5.629 1 97.69 230 GLY A CA 1
ATOM 1734 C C . GLY A 1 230 ? -24.625 15.18 5.812 1 97.69 230 GLY A C 1
ATOM 1735 O O . GLY A 1 230 ? -24.891 16.281 5.312 1 97.69 230 GLY A O 1
ATOM 1736 N N . HIS A 1 231 ? -23.531 15 6.621 1 97.56 231 HIS A N 1
ATOM 1737 C CA . HIS A 1 231 ? -22.531 16.062 6.723 1 97.56 231 HIS A CA 1
ATOM 1738 C C . HIS A 1 231 ? -21.172 15.492 7.117 1 97.56 231 HIS A C 1
ATOM 1740 O O . HIS A 1 231 ? -21.062 14.328 7.5 1 97.56 231 HIS A O 1
ATOM 1746 N N . GLY A 1 232 ? -20.172 16.359 6.98 1 98.06 232 GLY A N 1
ATOM 1747 C CA . GLY A 1 232 ? -18.812 16.016 7.395 1 98.06 232 GLY A CA 1
ATOM 1748 C C . GLY A 1 232 ? -17.844 15.906 6.238 1 98.06 232 GLY A C 1
ATOM 1749 O O . GLY A 1 232 ? -18.25 15.609 5.109 1 98.06 232 GLY A O 1
ATOM 1750 N N . VAL A 1 233 ? -16.594 16.109 6.539 1 98.75 233 VAL A N 1
ATOM 1751 C CA . VAL A 1 233 ? -15.516 16 5.57 1 98.75 233 VAL A CA 1
ATOM 1752 C C . VAL A 1 233 ? -14.797 14.664 5.738 1 98.75 233 VAL A C 1
ATOM 1754 O O . VAL A 1 233 ? -14.547 14.227 6.863 1 98.75 233 VAL A O 1
ATOM 1757 N N . PHE A 1 234 ? -14.617 13.938 4.699 1 98.75 234 PHE A N 1
ATOM 1758 C CA . PHE A 1 234 ? -13.711 12.797 4.684 1 98.75 234 PHE A CA 1
ATOM 1759 C C . PHE A 1 234 ? -12.297 13.242 4.348 1 98.75 234 PHE A C 1
ATOM 1761 O O . PHE A 1 234 ? -12 13.578 3.199 1 98.75 234 PHE A O 1
ATOM 1768 N N . GLN A 1 235 ? -11.43 13.281 5.312 1 98.5 235 GLN A N 1
ATOM 1769 C CA . GLN A 1 235 ? -10.07 13.773 5.152 1 98.5 235 GLN A CA 1
ATOM 1770 C C . GLN A 1 235 ? -9.07 12.617 5.121 1 98.5 235 GLN A C 1
ATOM 1772 O O . GLN A 1 235 ? -9.102 11.734 5.984 1 98.5 235 GLN A O 1
ATOM 1777 N N . MET A 1 236 ? -8.211 12.625 4.16 1 96.38 236 MET A N 1
ATOM 1778 C CA . MET A 1 236 ? -7.27 11.516 4.035 1 96.38 236 MET A CA 1
ATOM 1779 C C . MET A 1 236 ? -5.895 12.008 3.6 1 96.38 236 MET A C 1
ATOM 1781 O O . MET A 1 236 ? -5.789 12.945 2.809 1 96.38 236 MET A O 1
ATOM 1785 N N . THR A 1 237 ? -4.879 11.461 4.168 1 94.5 237 THR A N 1
ATOM 1786 C CA . THR A 1 237 ? -3.529 11.578 3.627 1 94.5 237 THR A CA 1
ATOM 1787 C C . THR A 1 237 ? -2.967 10.211 3.27 1 94.5 237 THR A C 1
ATOM 1789 O O . THR A 1 237 ? -3.438 9.188 3.773 1 94.5 237 THR A O 1
ATOM 1792 N N . SER A 1 238 ? -2.184 10.102 2.277 1 94.94 238 SER A N 1
ATOM 1793 C CA . SER A 1 238 ? -1.494 8.906 1.81 1 94.94 238 SER A CA 1
ATOM 1794 C C . SER A 1 238 ? -0.059 9.219 1.399 1 94.94 238 SER A C 1
ATOM 1796 O O . SER A 1 238 ? 0.447 10.305 1.675 1 94.94 238 SER A O 1
ATOM 1798 N N . ASN A 1 239 ? 0.636 8.172 0.923 1 93.25 239 ASN A N 1
ATOM 1799 C CA . ASN A 1 239 ? 1.968 8.453 0.398 1 93.25 239 ASN A CA 1
ATOM 1800 C C . ASN A 1 239 ? 1.929 9.523 -0.685 1 93.25 239 ASN A C 1
ATOM 1802 O O . ASN A 1 239 ? 1.324 9.328 -1.74 1 93.25 239 ASN A O 1
ATOM 1806 N N . HIS A 1 240 ? 2.59 10.57 -0.449 1 92.75 240 HIS A N 1
ATOM 1807 C CA . HIS A 1 240 ? 2.488 11.742 -1.306 1 92.75 240 HIS A CA 1
ATOM 1808 C C . HIS A 1 240 ? 2.908 11.422 -2.736 1 92.75 240 HIS A C 1
ATOM 1810 O O . HIS A 1 240 ? 2.275 11.883 -3.691 1 92.75 240 HIS A O 1
ATOM 1816 N N . SER A 1 241 ? 3.887 10.633 -2.891 1 90.06 241 SER A N 1
ATOM 1817 C CA . SER A 1 241 ? 4.441 10.352 -4.211 1 90.06 241 SER A CA 1
ATOM 1818 C C . SER A 1 241 ? 3.506 9.461 -5.023 1 90.06 241 SER A C 1
ATOM 1820 O O . SER A 1 241 ? 3.672 9.328 -6.238 1 90.06 241 SER A O 1
ATOM 1822 N N . GLN A 1 242 ? 2.49 8.883 -4.355 1 89.31 242 GLN A N 1
ATOM 1823 C CA . GLN A 1 242 ? 1.576 7.973 -5.035 1 89.31 242 GLN A CA 1
ATOM 1824 C C . GLN A 1 242 ? 0.123 8.391 -4.82 1 89.31 242 GLN A C 1
ATOM 1826 O O . GLN A 1 242 ? -0.789 7.574 -4.957 1 89.31 242 GLN A O 1
ATOM 1831 N N . MET A 1 243 ? -0.075 9.57 -4.488 1 92.38 243 MET A N 1
ATOM 1832 C CA . MET A 1 243 ? -1.414 10.039 -4.145 1 92.38 243 MET A CA 1
ATOM 1833 C C . MET A 1 243 ? -2.377 9.852 -5.309 1 92.38 243 MET A C 1
ATOM 1835 O O . MET A 1 243 ? -3.57 9.617 -5.105 1 92.38 243 MET A O 1
ATOM 1839 N N . GLU A 1 244 ? -1.903 9.891 -6.559 1 90.88 244 GLU A N 1
ATOM 1840 C CA . GLU A 1 244 ? -2.752 9.766 -7.738 1 90.88 244 GLU A CA 1
ATOM 1841 C C . GLU A 1 244 ? -3.482 8.422 -7.754 1 90.88 244 GLU A C 1
ATOM 1843 O O . GLU A 1 244 ? -4.586 8.32 -8.289 1 90.88 244 GLU A O 1
ATOM 1848 N N . THR A 1 245 ? -2.924 7.43 -7.102 1 88.38 245 THR A N 1
ATOM 1849 C CA . THR A 1 245 ? -3.512 6.094 -7.105 1 88.38 245 THR A CA 1
ATOM 1850 C C . THR A 1 245 ? -4.707 6.027 -6.16 1 88.38 245 THR A C 1
ATOM 1852 O O . THR A 1 245 ? -5.535 5.121 -6.262 1 88.38 245 THR A O 1
ATOM 1855 N N . GLU A 1 246 ? -4.828 6.961 -5.254 1 93.38 246 GLU A N 1
ATOM 1856 C CA . GLU A 1 246 ? -5.902 6.992 -4.266 1 93.38 246 GLU A CA 1
ATOM 1857 C C . GLU A 1 246 ? -7.086 7.816 -4.766 1 93.38 246 GLU A C 1
ATOM 1859 O O . GLU A 1 246 ? -8.211 7.652 -4.285 1 93.38 246 GLU A O 1
ATOM 1864 N N . VAL A 1 247 ? -6.863 8.648 -5.703 1 93.81 247 VAL A N 1
ATOM 1865 C CA . VAL A 1 247 ? -7.828 9.68 -6.066 1 93.81 247 VAL A CA 1
ATOM 1866 C C . VAL A 1 247 ? -9.07 9.031 -6.684 1 93.81 247 VAL A C 1
ATOM 1868 O O . VAL A 1 247 ? -10.195 9.445 -6.41 1 93.81 247 VAL A O 1
ATOM 1871 N N . PRO A 1 248 ? -8.969 7.93 -7.453 1 91.25 248 PRO A N 1
ATOM 1872 C CA . PRO A 1 248 ? -10.172 7.348 -8.055 1 91.25 248 PRO A CA 1
ATOM 1873 C C . PRO A 1 248 ? -11.188 6.883 -7.012 1 91.25 248 PRO A C 1
ATOM 1875 O O . PRO A 1 248 ? -12.375 7.188 -7.121 1 91.25 248 PRO A O 1
ATOM 1878 N N . TRP A 1 249 ? -10.711 6.207 -5.984 1 93.62 249 TRP A N 1
ATOM 1879 C CA . TRP A 1 249 ? -11.688 5.738 -5.012 1 93.62 249 TRP A CA 1
ATOM 1880 C C . TRP A 1 249 ? -12.172 6.883 -4.125 1 93.62 249 TRP A C 1
ATOM 1882 O O . TRP A 1 249 ? -13.312 6.891 -3.676 1 93.62 249 TRP A O 1
ATOM 1892 N N . LEU A 1 250 ? -11.383 7.871 -3.873 1 97.62 250 LEU A N 1
ATOM 1893 C CA . LEU A 1 250 ? -11.828 9.062 -3.158 1 97.62 250 LEU A CA 1
ATOM 1894 C C . LEU A 1 250 ? -12.914 9.789 -3.938 1 97.62 250 LEU A C 1
ATOM 1896 O O . LEU A 1 250 ? -13.875 10.297 -3.35 1 97.62 250 LEU A O 1
ATOM 1900 N N . THR A 1 251 ? -12.703 9.859 -5.262 1 97.69 251 THR A N 1
ATOM 1901 C CA . THR A 1 251 ? -13.695 10.461 -6.137 1 97.69 251 THR A CA 1
ATOM 1902 C C . THR A 1 251 ? -15.023 9.727 -6.035 1 97.69 251 THR A C 1
ATOM 1904 O O . THR A 1 251 ? -16.094 10.352 -6.008 1 97.69 251 THR A O 1
ATOM 1907 N N . GLN A 1 252 ? -14.977 8.445 -5.934 1 96.62 252 GLN A N 1
ATOM 1908 C CA . GLN A 1 252 ? -16.188 7.641 -5.793 1 96.62 252 GLN A CA 1
ATOM 1909 C C . GLN A 1 252 ? -16.922 7.984 -4.504 1 96.62 252 GLN A C 1
ATOM 1911 O O . GLN A 1 252 ? -18.156 8.125 -4.508 1 96.62 252 GLN A O 1
ATOM 1916 N N . ILE A 1 253 ? -16.203 8.133 -3.439 1 97.69 253 ILE A N 1
ATOM 1917 C CA . ILE A 1 253 ? -16.797 8.5 -2.16 1 97.69 253 ILE A CA 1
ATOM 1918 C C . ILE A 1 253 ? -17.453 9.867 -2.27 1 97.69 253 ILE A C 1
ATOM 1920 O O . ILE A 1 253 ? -18.594 10.055 -1.842 1 97.69 253 ILE A O 1
ATOM 1924 N N . ALA A 1 254 ? -16.734 10.805 -2.846 1 98.5 254 ALA A N 1
ATOM 1925 C CA . ALA A 1 254 ? -17.234 12.172 -2.984 1 98.5 254 ALA A CA 1
ATOM 1926 C C . ALA A 1 254 ? -18.5 12.195 -3.842 1 98.5 254 ALA A C 1
ATOM 1928 O O . ALA A 1 254 ? -19.453 12.898 -3.525 1 98.5 254 ALA A O 1
ATOM 1929 N N . ARG A 1 255 ? -18.5 11.445 -4.91 1 97.62 255 ARG A N 1
ATOM 1930 C CA . ARG A 1 255 ? -19.641 11.375 -5.828 1 97.62 255 ARG A CA 1
ATOM 1931 C C . ARG A 1 255 ? -20.859 10.766 -5.145 1 97.62 255 ARG A C 1
ATOM 1933 O O . ARG A 1 255 ? -21.969 11.289 -5.262 1 97.62 255 ARG A O 1
ATOM 1940 N N . GLN A 1 256 ? -20.641 9.734 -4.41 1 96.62 256 GLN A N 1
ATOM 1941 C CA . GLN A 1 256 ? -21.734 8.984 -3.785 1 96.62 256 GLN A CA 1
ATOM 1942 C C . GLN A 1 256 ? -22.344 9.773 -2.629 1 96.62 256 GLN A C 1
ATOM 1944 O O . GLN A 1 256 ? -23.562 9.812 -2.48 1 96.62 256 GLN A O 1
ATOM 1949 N N . ASN A 1 257 ? -21.484 10.344 -1.804 1 97.88 257 ASN A N 1
ATOM 1950 C CA . ASN A 1 257 ? -21.969 11.016 -0.595 1 97.88 257 ASN A CA 1
ATOM 1951 C C . ASN A 1 257 ? -22.375 12.453 -0.875 1 97.88 257 ASN A C 1
ATOM 1953 O O . ASN A 1 257 ? -23.094 13.062 -0.081 1 97.88 257 ASN A O 1
ATOM 1957 N N . ARG A 1 258 ? -21.859 13.047 -2.002 1 97.12 258 ARG A N 1
ATOM 1958 C CA . ARG A 1 258 ? -22.062 14.461 -2.314 1 97.12 258 ARG A CA 1
ATOM 1959 C C . ARG A 1 258 ? -21.625 15.344 -1.154 1 97.12 258 ARG A C 1
ATOM 1961 O O . ARG A 1 258 ? -22.312 16.297 -0.796 1 97.12 258 ARG A O 1
ATOM 1968 N N . LEU A 1 259 ? -20.625 14.938 -0.426 1 98.44 259 LEU A N 1
ATOM 1969 C CA . LEU A 1 259 ? -19.953 15.648 0.663 1 98.44 259 LEU A CA 1
ATOM 1970 C C . LEU A 1 259 ? -18.484 15.844 0.359 1 98.44 259 LEU A C 1
ATOM 1972 O O . LEU A 1 259 ? -17.906 15.109 -0.448 1 98.44 259 LEU A O 1
ATOM 1976 N N . PRO A 1 260 ? -17.875 16.812 0.97 1 98.56 260 PRO A N 1
ATOM 1977 C CA . PRO A 1 260 ? -16.469 17.094 0.667 1 98.56 260 PRO A CA 1
ATOM 1978 C C . PRO A 1 260 ? -15.547 15.938 1.06 1 98.56 260 PRO A C 1
ATOM 1980 O O . PRO A 1 260 ? -15.68 15.375 2.146 1 98.56 260 PRO A O 1
ATOM 1983 N N . VAL A 1 261 ? -14.695 15.562 0.174 1 98.75 261 VAL A N 1
ATOM 1984 C CA . VAL A 1 261 ? -13.539 14.703 0.399 1 98.75 261 VAL A CA 1
ATOM 1985 C C . VAL A 1 261 ? -12.25 15.492 0.151 1 98.75 261 VAL A C 1
ATOM 1987 O O . VAL A 1 261 ? -12.117 16.156 -0.874 1 98.75 261 VAL A O 1
ATOM 1990 N N . ALA A 1 262 ? -11.375 15.492 1.116 1 98.56 262 ALA A N 1
ATOM 1991 C CA . ALA A 1 262 ? -10.133 16.25 0.999 1 98.56 262 ALA A CA 1
ATOM 1992 C C . ALA A 1 262 ? -8.914 15.336 1.144 1 98.56 262 ALA A C 1
ATOM 1994 O O . ALA A 1 262 ? -8.867 14.5 2.051 1 98.56 262 ALA A O 1
ATOM 1995 N N . PHE A 1 263 ? -7.984 15.422 0.253 1 98.31 263 PHE A N 1
ATOM 1996 C CA . PHE A 1 263 ? -6.734 14.68 0.35 1 98.31 263 PHE A CA 1
ATOM 1997 C C . PHE A 1 263 ? -5.539 15.625 0.327 1 98.31 263 PHE A C 1
ATOM 1999 O O . PHE A 1 263 ? -5.621 16.719 -0.228 1 98.31 263 PHE A O 1
ATOM 2006 N N . ALA A 1 264 ? -4.449 15.25 0.927 1 97.44 264 ALA A N 1
ATOM 2007 C CA . ALA A 1 264 ? -3.24 16.078 0.941 1 97.44 264 ALA A CA 1
ATOM 2008 C C . ALA A 1 264 ? -2.59 16.109 -0.439 1 97.44 264 ALA A C 1
ATOM 2010 O O . ALA A 1 264 ? -2.213 15.078 -0.987 1 97.44 264 ALA A O 1
ATOM 2011 N N . LEU A 1 265 ? -2.549 17.203 -1.058 1 98 265 LEU A N 1
ATOM 2012 C CA . LEU A 1 265 ? -1.874 17.438 -2.328 1 98 265 LEU A CA 1
ATOM 2013 C C . LEU A 1 265 ? -0.51 18.094 -2.105 1 98 265 LEU A C 1
ATOM 2015 O O . LEU A 1 265 ? -0.418 19.297 -1.918 1 98 265 LEU A O 1
ATOM 2019 N N . VAL A 1 266 ? 0.524 17.266 -2.18 1 96.88 266 VAL A N 1
ATOM 2020 C CA . VAL A 1 266 ? 1.876 17.672 -1.806 1 96.88 266 VAL A CA 1
ATOM 2021 C C . VAL A 1 266 ? 2.854 17.297 -2.92 1 96.88 266 VAL A C 1
ATOM 2023 O O . VAL A 1 266 ? 2.82 16.172 -3.438 1 96.88 266 VAL A O 1
ATOM 2026 N N . GLN A 1 267 ? 3.672 18.172 -3.312 1 97.19 267 GLN A N 1
ATOM 2027 C CA . GLN A 1 267 ? 4.738 17.891 -4.266 1 97.19 267 GLN A CA 1
ATOM 2028 C C . GLN A 1 267 ? 5.926 17.219 -3.576 1 97.19 267 GLN A C 1
ATOM 2030 O O . GLN A 1 267 ? 6.352 17.656 -2.502 1 97.19 267 GLN A O 1
ATOM 2035 N N . THR A 1 268 ? 6.41 16.188 -4.184 1 95.69 268 THR A N 1
ATOM 2036 C CA . THR A 1 268 ? 7.586 15.5 -3.668 1 95.69 268 THR A CA 1
ATOM 2037 C C . THR A 1 268 ? 8.734 15.57 -4.668 1 95.69 268 THR A C 1
ATOM 2039 O O . THR A 1 268 ? 8.523 15.859 -5.848 1 95.69 268 THR A O 1
ATOM 2042 N N . ASP A 1 269 ? 9.938 15.32 -4.211 1 93.5 269 ASP A N 1
ATOM 2043 C CA . ASP A 1 269 ? 11.109 15.273 -5.086 1 93.5 269 ASP A CA 1
ATOM 2044 C C . ASP A 1 269 ? 11.078 14.039 -5.98 1 93.5 269 ASP A C 1
ATOM 2046 O O . ASP A 1 269 ? 11.562 14.07 -7.113 1 93.5 269 ASP A O 1
ATOM 2050 N N . LEU A 1 270 ? 10.5 13 -5.535 1 88.56 270 LEU A N 1
ATOM 2051 C CA . LEU A 1 270 ? 10.453 11.734 -6.254 1 88.56 270 LEU A CA 1
ATOM 2052 C C . LEU A 1 270 ? 9.516 11.828 -7.461 1 88.56 270 LEU A C 1
ATOM 2054 O O . LEU A 1 270 ? 9.773 11.219 -8.5 1 88.56 270 LEU A O 1
ATOM 2058 N N . THR A 1 271 ? 8.43 12.461 -7.27 1 92.38 271 THR A N 1
ATOM 2059 C CA . THR A 1 271 ? 7.453 12.68 -8.328 1 92.38 271 THR A CA 1
ATOM 2060 C C . THR A 1 271 ? 7.137 14.164 -8.484 1 92.38 271 THR A C 1
ATOM 2062 O O . THR A 1 271 ? 6.008 14.594 -8.227 1 92.38 271 THR A O 1
ATOM 2065 N N . ARG A 1 272 ? 7.996 14.992 -9.047 1 94.25 272 ARG A N 1
ATOM 2066 C CA . ARG A 1 272 ? 8.047 16.453 -9 1 94.25 272 ARG A CA 1
ATOM 2067 C C . ARG A 1 272 ? 6.863 17.062 -9.742 1 94.25 272 ARG A C 1
ATOM 2069 O O . ARG A 1 272 ? 6.41 18.156 -9.398 1 94.25 272 ARG A O 1
ATOM 2076 N N . ASP A 1 273 ? 6.281 16.234 -10.703 1 96.69 273 ASP A N 1
ATOM 2077 C CA . ASP A 1 273 ? 5.258 16.828 -11.547 1 96.69 273 ASP A CA 1
ATOM 2078 C C . ASP A 1 273 ? 3.895 16.188 -11.305 1 96.69 273 ASP A C 1
ATOM 2080 O O . ASP A 1 273 ? 2.916 16.531 -11.969 1 96.69 273 ASP A O 1
ATOM 2084 N N . ASN A 1 274 ? 3.848 15.273 -10.406 1 94.94 274 ASN A N 1
ATOM 2085 C CA . ASN A 1 274 ? 2.604 14.555 -10.156 1 94.94 274 ASN A CA 1
ATOM 2086 C C . ASN A 1 274 ? 1.479 15.5 -9.75 1 94.94 274 ASN A C 1
ATOM 2088 O O . ASN A 1 274 ? 0.303 15.203 -9.961 1 94.94 274 ASN A O 1
ATOM 2092 N N . TRP A 1 275 ? 1.808 16.656 -9.125 1 97.5 275 TRP A N 1
ATOM 2093 C CA . TRP A 1 275 ? 0.798 17.625 -8.719 1 97.5 275 TRP A CA 1
ATOM 2094 C C . TRP A 1 275 ? -0.011 18.109 -9.922 1 97.5 275 TRP A C 1
ATOM 2096 O O . TRP A 1 275 ? -1.186 18.453 -9.789 1 97.5 275 TRP A O 1
ATOM 2106 N N . LYS A 1 276 ? 0.564 18.094 -11.156 1 97.88 276 LYS A N 1
ATOM 2107 C CA . LYS A 1 276 ? -0.15 18.484 -12.367 1 97.88 276 LYS A CA 1
ATOM 2108 C C . LYS A 1 276 ? -1.264 17.5 -12.695 1 97.88 276 LYS A C 1
ATOM 2110 O O . LYS A 1 276 ? -2.365 17.906 -13.078 1 97.88 276 LYS A O 1
ATOM 2115 N N . ASN A 1 277 ? -0.94 16.203 -12.516 1 95.38 277 ASN A N 1
ATOM 2116 C CA . ASN A 1 277 ? -1.947 15.164 -12.719 1 95.38 277 ASN A CA 1
ATOM 2117 C C . ASN A 1 277 ? -3.082 15.281 -11.703 1 95.38 277 ASN A C 1
ATOM 2119 O O . ASN A 1 277 ? -4.25 15.102 -12.047 1 95.38 277 ASN A O 1
ATOM 2123 N N . LEU A 1 278 ? -2.738 15.555 -10.516 1 97.56 278 LEU A N 1
ATOM 2124 C CA . LEU A 1 278 ? -3.734 15.703 -9.461 1 97.56 278 LEU A CA 1
ATOM 2125 C C . LEU A 1 278 ? -4.641 16.906 -9.727 1 97.56 278 LEU A C 1
ATOM 2127 O O . LEU A 1 278 ? -5.855 16.812 -9.531 1 97.56 278 LEU A O 1
ATOM 2131 N N . LEU A 1 279 ? -4.078 18.016 -10.172 1 98.12 279 LEU A N 1
ATOM 2132 C CA . LEU A 1 279 ? -4.891 19.188 -10.5 1 98.12 279 LEU A CA 1
ATOM 2133 C C . LEU A 1 279 ? -5.828 18.875 -11.664 1 98.12 279 LEU A C 1
ATOM 2135 O O . LEU A 1 279 ? -6.973 19.344 -11.68 1 98.12 279 LEU A O 1
ATOM 2139 N N . ALA A 1 280 ? -5.293 18.156 -12.656 1 97.62 280 ALA A N 1
ATOM 2140 C CA . ALA A 1 280 ? -6.133 17.781 -13.789 1 97.62 280 ALA A CA 1
ATOM 2141 C C . ALA A 1 280 ? -7.328 16.953 -13.344 1 97.62 280 ALA A C 1
ATOM 2143 O O . ALA A 1 280 ? -8.438 17.109 -13.867 1 97.62 280 ALA A O 1
ATOM 2144 N N . MET A 1 281 ? -7.09 16.078 -12.43 1 96.62 281 MET A N 1
ATOM 2145 C CA . MET A 1 281 ? -8.18 15.289 -11.875 1 96.62 281 MET A CA 1
ATOM 2146 C C . MET A 1 281 ? -9.172 16.172 -11.133 1 96.62 281 MET A C 1
ATOM 2148 O O . MET A 1 281 ? -10.383 15.961 -11.219 1 96.62 281 MET A O 1
ATOM 2152 N N . LEU A 1 282 ? -8.695 17.141 -10.406 1 98.25 282 LEU A N 1
ATOM 2153 C CA . LEU A 1 282 ? -9.562 18.078 -9.703 1 98.25 282 LEU A CA 1
ATOM 2154 C C . LEU A 1 282 ? -10.383 18.906 -10.688 1 98.25 282 LEU A C 1
ATOM 2156 O O . LEU A 1 282 ? -11.547 19.203 -10.438 1 98.25 282 LEU A O 1
ATOM 2160 N N . ASP A 1 283 ? -9.75 19.234 -11.828 1 98.12 283 ASP A N 1
ATOM 2161 C CA . ASP A 1 283 ? -10.484 19.938 -12.875 1 98.12 283 ASP A CA 1
ATOM 2162 C C . ASP A 1 283 ? -11.68 19.109 -13.359 1 98.12 283 ASP A C 1
ATOM 2164 O O . ASP A 1 283 ? -12.789 19.625 -13.477 1 98.12 283 ASP A O 1
ATOM 2168 N N . ARG A 1 284 ? -11.438 17.891 -13.594 1 96.88 284 ARG A N 1
ATOM 2169 C CA . ARG A 1 284 ? -12.477 17 -14.102 1 96.88 284 ARG A CA 1
ATOM 2170 C C . ARG A 1 284 ? -13.609 16.844 -13.094 1 96.88 284 ARG A C 1
ATOM 2172 O O . ARG A 1 284 ? -14.781 16.938 -13.445 1 96.88 284 ARG A O 1
ATOM 2179 N N . THR A 1 285 ? -13.25 16.641 -11.867 1 97.25 285 THR A N 1
ATOM 2180 C CA . THR A 1 285 ? -14.266 16.453 -10.836 1 97.25 285 THR A CA 1
ATOM 2181 C C . THR A 1 285 ? -15.016 17.766 -10.586 1 97.25 285 THR A C 1
ATOM 2183 O O . THR A 1 285 ? -16.203 17.75 -10.266 1 97.25 285 THR A O 1
ATOM 2186 N N . HIS A 1 286 ? -14.352 18.875 -10.727 1 97.5 286 HIS A N 1
ATOM 2187 C CA . HIS A 1 286 ? -15 20.172 -10.609 1 97.5 286 HIS A CA 1
ATOM 2188 C C . HIS A 1 286 ? -16.078 20.359 -11.672 1 97.5 286 HIS A C 1
ATOM 2190 O O . HIS A 1 286 ? -17.172 20.812 -11.375 1 97.5 286 HIS A O 1
ATOM 2196 N N . GLU A 1 287 ? -15.773 20 -12.859 1 97.75 287 GLU A N 1
ATOM 2197 C CA . GLU A 1 287 ? -16.719 20.094 -13.969 1 97.75 287 GLU A CA 1
ATOM 2198 C C . GLU A 1 287 ? -17.938 19.203 -13.727 1 97.75 287 GLU A C 1
ATOM 2200 O O . GLU A 1 287 ? -19.047 19.562 -14.117 1 97.75 287 GLU A O 1
ATOM 2205 N N . GLU A 1 288 ? -17.734 18.141 -13.031 1 97.06 288 GLU A N 1
ATOM 2206 C CA . GLU A 1 288 ? -18.812 17.188 -12.766 1 97.06 288 GLU A CA 1
ATOM 2207 C C . GLU A 1 288 ? -19.578 17.562 -11.508 1 97.06 288 GLU A C 1
ATOM 2209 O O . GLU A 1 288 ? -20.578 16.922 -11.172 1 97.06 288 GLU A O 1
ATOM 2214 N N . GLY A 1 289 ? -19.094 18.484 -10.781 1 97.44 289 GLY A N 1
ATOM 2215 C CA . GLY A 1 289 ? -19.734 18.906 -9.555 1 97.44 289 GLY A CA 1
ATOM 2216 C C . GLY A 1 289 ? -19.438 17.984 -8.375 1 97.44 289 GLY A C 1
ATOM 2217 O O . GLY A 1 289 ? -20.188 17.953 -7.398 1 97.44 289 GLY A O 1
ATOM 2218 N N . VAL A 1 290 ? -18.391 17.141 -8.445 1 98.19 290 VAL A N 1
ATOM 2219 C CA . VAL A 1 290 ? -17.984 16.219 -7.387 1 98.19 290 VAL A CA 1
ATOM 2220 C C . VAL A 1 290 ? -17.109 16.969 -6.375 1 98.19 290 VAL A C 1
ATOM 2222 O O . VAL A 1 290 ? -16.109 17.594 -6.742 1 98.19 290 VAL A O 1
ATOM 2225 N N . PRO A 1 291 ? -17.453 16.984 -5.121 1 98.38 291 PRO A N 1
ATOM 2226 C CA . PRO A 1 291 ? -16.75 17.812 -4.125 1 98.38 291 PRO A CA 1
ATOM 2227 C C . PRO A 1 291 ? -15.445 17.172 -3.645 1 98.38 291 PRO A C 1
ATOM 2229 O O . PRO A 1 291 ? -15.328 16.812 -2.467 1 98.38 291 PRO A O 1
ATOM 2232 N N . LEU A 1 292 ? -14.508 17.078 -4.512 1 98.56 292 LEU A N 1
ATOM 2233 C CA . LEU A 1 292 ? -13.156 16.609 -4.223 1 98.56 292 LEU A CA 1
ATOM 2234 C C . LEU A 1 292 ? -12.188 17.781 -4.125 1 98.56 292 LEU A C 1
ATOM 2236 O O . LEU A 1 292 ? -12.18 18.672 -4.992 1 98.56 292 LEU A O 1
ATOM 2240 N N . TYR A 1 293 ? -11.422 17.828 -3.041 1 98.75 293 TYR A N 1
ATOM 2241 C CA . TYR A 1 293 ? -10.539 18.953 -2.803 1 98.75 293 TYR A CA 1
ATOM 2242 C C . TYR A 1 293 ? -9.117 18.484 -2.527 1 98.75 293 TYR A C 1
ATOM 2244 O O . TYR A 1 293 ? -8.906 17.484 -1.835 1 98.75 293 TYR A O 1
ATOM 2252 N N . GLY A 1 294 ? -8.156 19.156 -3.152 1 98.62 294 GLY A N 1
ATOM 2253 C CA . GLY A 1 294 ? -6.766 18.984 -2.77 1 98.62 294 GLY A CA 1
ATOM 2254 C C . GLY A 1 294 ? -6.34 19.938 -1.657 1 98.62 294 GLY A C 1
ATOM 2255 O O . GLY A 1 294 ? -6.379 21.156 -1.82 1 98.62 294 GLY A O 1
ATOM 2256 N N . ALA A 1 295 ? -5.988 19.406 -0.497 1 98.38 295 ALA A N 1
ATOM 2257 C CA . ALA A 1 295 ? -5.469 20.203 0.609 1 98.38 295 ALA A CA 1
ATOM 2258 C C . ALA A 1 295 ? -4.031 20.641 0.342 1 98.38 295 ALA A C 1
ATOM 2260 O O . ALA A 1 295 ? -3.146 19.797 0.158 1 98.38 295 ALA A O 1
ATOM 2261 N N . VAL A 1 296 ? -3.812 21.906 0.348 1 97.81 296 VAL A N 1
ATOM 2262 C CA . VAL A 1 296 ? -2.502 22.438 -0.011 1 97.81 296 VAL A CA 1
ATOM 2263 C C . VAL A 1 296 ? -1.998 23.359 1.095 1 97.81 296 VAL A C 1
ATOM 2265 O O . VAL A 1 296 ? -2.789 24.047 1.742 1 97.81 296 VAL A O 1
ATOM 2268 N N . ALA A 1 297 ? -0.697 23.312 1.298 1 96.69 297 ALA A N 1
ATOM 2269 C CA . ALA A 1 297 ? -0.037 24.25 2.193 1 96.69 297 ALA A CA 1
ATOM 2270 C C . ALA A 1 297 ? 0.402 25.5 1.441 1 96.69 297 ALA A C 1
ATOM 2272 O O . ALA A 1 297 ? 0.714 25.438 0.249 1 96.69 297 ALA A O 1
ATOM 2273 N N . GLY A 1 298 ? 0.456 26.594 2.139 1 96.12 298 GLY A N 1
ATOM 2274 C CA . GLY A 1 298 ? 0.861 27.844 1.524 1 96.12 298 GLY A CA 1
ATOM 2275 C C . GLY A 1 298 ? 2.367 28.016 1.439 1 96.12 298 GLY A C 1
ATOM 2276 O O . GLY A 1 298 ? 2.859 28.922 0.773 1 96.12 298 GLY A O 1
ATOM 2277 N N . ARG A 1 299 ? 3.051 27.188 2.029 1 94.94 299 ARG A N 1
ATOM 2278 C CA . ARG A 1 299 ? 4.508 27.172 1.972 1 94.94 299 ARG A CA 1
ATOM 2279 C C . ARG A 1 299 ? 5.047 25.75 2.088 1 94.94 299 ARG A C 1
ATOM 2281 O O . ARG A 1 299 ? 4.301 24.828 2.408 1 94.94 299 ARG A O 1
ATOM 2288 N N . PRO A 1 300 ? 6.305 25.531 1.787 1 95.5 300 PRO A N 1
ATOM 2289 C CA . PRO A 1 300 ? 6.859 24.188 1.897 1 95.5 300 PRO A CA 1
ATOM 2290 C C . PRO A 1 300 ? 6.82 23.641 3.326 1 95.5 300 PRO A C 1
ATOM 2292 O O . PRO A 1 300 ? 6.891 24.422 4.285 1 95.5 300 PRO A O 1
ATOM 2295 N N . ALA A 1 301 ? 6.562 22.344 3.377 1 92.31 301 ALA A N 1
ATOM 2296 C CA . ALA A 1 301 ? 6.812 21.734 4.676 1 92.31 301 ALA A CA 1
ATOM 2297 C C . ALA A 1 301 ? 8.297 21.766 5.027 1 92.31 301 ALA A C 1
ATOM 2299 O O . ALA A 1 301 ? 9.086 20.984 4.496 1 92.31 301 ALA A O 1
ATOM 2300 N N . GLY A 1 302 ? 8.617 22.656 5.852 1 90.12 302 GLY A N 1
ATOM 2301 C CA . GLY A 1 302 ? 10.016 22.938 6.137 1 90.12 302 GLY A CA 1
ATOM 2302 C C . GLY A 1 302 ? 10.477 22.375 7.465 1 90.12 302 GLY A C 1
ATOM 2303 O O . GLY A 1 302 ? 9.914 22.703 8.516 1 90.12 302 GLY A O 1
ATOM 2304 N N . ILE A 1 303 ? 11.43 21.625 7.375 1 94.12 303 ILE A N 1
ATOM 2305 C CA . ILE A 1 303 ? 12.109 21.172 8.586 1 94.12 303 ILE A CA 1
ATOM 2306 C C . ILE A 1 303 ? 13.102 22.25 9.047 1 94.12 303 ILE A C 1
ATOM 2308 O O . ILE A 1 303 ? 13.891 22.75 8.242 1 94.12 303 ILE A O 1
ATOM 2312 N N . LEU A 1 304 ? 12.938 22.625 10.242 1 95.62 304 LEU A N 1
ATOM 2313 C CA . LEU A 1 304 ? 13.883 23.547 10.867 1 95.62 304 LEU A CA 1
ATOM 2314 C C . LEU A 1 304 ? 14.898 22.797 11.719 1 95.62 304 LEU A C 1
ATOM 2316 O O . LEU A 1 304 ? 14.547 22.188 12.727 1 95.62 304 LEU A O 1
ATOM 2320 N N . MET A 1 305 ? 16.078 22.891 11.258 1 96.19 305 MET A N 1
ATOM 2321 C CA . MET A 1 305 ? 17.156 22.156 11.906 1 96.19 305 MET A CA 1
ATOM 2322 C C . MET A 1 305 ? 17.969 23.047 12.828 1 96.19 305 MET A C 1
ATOM 2324 O O . MET A 1 305 ? 18.375 24.141 12.43 1 96.19 305 MET A O 1
ATOM 2328 N N . ALA A 1 306 ? 18.094 22.656 14.031 1 94.62 306 ALA A N 1
ATOM 2329 C CA . ALA A 1 306 ? 18.844 23.375 15.047 1 94.62 306 ALA A CA 1
ATOM 2330 C C . ALA A 1 306 ? 19.578 22.422 15.984 1 94.62 306 ALA A C 1
ATOM 2332 O O . ALA A 1 306 ? 19.156 21.281 16.156 1 94.62 306 ALA A O 1
ATOM 2333 N N . TRP A 1 307 ? 20.672 22.953 16.578 1 94.25 307 TRP A N 1
ATOM 2334 C CA . TRP A 1 307 ? 21.359 22.125 17.562 1 94.25 307 TRP A CA 1
ATOM 2335 C C . TRP A 1 307 ? 20.406 21.656 18.641 1 94.25 307 TRP A C 1
ATOM 2337 O O . TRP A 1 307 ? 20.484 20.5 19.078 1 94.25 307 TRP A O 1
ATOM 2347 N N . GLN A 1 308 ? 19.531 22.531 19 1 90 308 GLN A N 1
ATOM 2348 C CA . GLN A 1 308 ? 18.625 22.234 20.109 1 90 308 GLN A CA 1
ATOM 2349 C C . GLN A 1 308 ? 17.281 21.703 19.609 1 90 308 GLN A C 1
ATOM 2351 O O . GLN A 1 308 ? 16.328 21.594 20.375 1 90 308 GLN A O 1
ATOM 2356 N N . GLY A 1 309 ? 17.234 21.469 18.375 1 88.38 309 GLY A N 1
ATOM 2357 C CA . GLY A 1 309 ? 16.031 20.891 17.797 1 88.38 309 GLY A CA 1
ATOM 2358 C C . GLY A 1 309 ? 16.078 19.375 17.734 1 88.38 309 GLY A C 1
ATOM 2359 O O . GLY A 1 309 ? 16.953 18.75 18.328 1 88.38 309 GLY A O 1
ATOM 2360 N N . SER A 1 310 ? 15.125 18.797 16.984 1 86.56 310 SER A N 1
ATOM 2361 C CA . SER A 1 310 ? 15.008 17.344 16.891 1 86.56 310 SER A CA 1
ATOM 2362 C C . SER A 1 310 ? 15.891 16.797 15.781 1 86.56 310 SER A C 1
ATOM 2364 O O . SER A 1 310 ? 16.234 15.609 15.781 1 86.56 310 SER A O 1
ATOM 2366 N N . THR A 1 311 ? 16.234 17.688 14.852 1 91.44 311 THR A N 1
ATOM 2367 C CA . THR A 1 311 ? 16.953 17.172 13.688 1 91.44 311 THR A CA 1
ATOM 2368 C C . THR A 1 311 ? 18.031 18.172 13.242 1 91.44 311 THR A C 1
ATOM 2370 O O . THR A 1 311 ? 17.875 19.375 13.422 1 91.44 311 THR A O 1
ATOM 2373 N N . HIS A 1 312 ? 19.062 17.641 12.734 1 94.62 312 HIS A N 1
ATOM 2374 C CA . HIS A 1 312 ? 20.141 18.375 12.078 1 94.62 312 HIS A CA 1
ATOM 2375 C C . HIS A 1 312 ? 21.141 17.422 11.414 1 94.62 312 HIS A C 1
ATOM 2377 O O . HIS A 1 312 ? 21.125 16.234 11.688 1 94.62 312 HIS A O 1
ATOM 2383 N N . PRO A 1 313 ? 21.969 17.906 10.531 1 94.81 313 PRO A N 1
ATOM 2384 C CA . PRO A 1 313 ? 22.828 17.062 9.695 1 94.81 313 PRO A CA 1
ATOM 2385 C C . PRO A 1 313 ? 23.781 16.188 10.516 1 94.81 313 PRO A C 1
ATOM 2387 O O . PRO A 1 313 ? 24.266 15.18 10.023 1 94.81 313 PRO A O 1
ATOM 2390 N N . PHE A 1 314 ? 24.062 16.516 11.781 1 94.75 314 PHE A N 1
ATOM 2391 C CA . PHE A 1 314 ? 25.047 15.805 12.594 1 94.75 314 PHE A CA 1
ATOM 2392 C C . PHE A 1 314 ? 24.359 14.883 13.594 1 94.75 314 PHE A C 1
ATOM 2394 O O . PHE A 1 314 ? 25.031 14.25 14.422 1 94.75 314 PHE A O 1
ATOM 2401 N N . MET A 1 315 ? 23.109 14.742 13.508 1 91.88 315 MET A N 1
ATOM 2402 C CA . MET A 1 315 ? 22.312 14.117 14.555 1 91.88 315 MET A CA 1
ATOM 2403 C C . MET A 1 315 ? 22.688 12.648 14.727 1 91.88 315 MET A C 1
ATOM 2405 O O . MET A 1 315 ? 22.484 12.07 15.797 1 91.88 315 MET A O 1
ATOM 2409 N N . ALA A 1 316 ? 23.203 12.031 13.672 1 90.12 316 ALA A N 1
ATOM 2410 C CA . ALA A 1 316 ? 23.531 10.609 13.734 1 90.12 316 ALA A CA 1
ATOM 2411 C C . ALA A 1 316 ? 25.016 10.398 13.984 1 90.12 316 ALA A C 1
ATOM 2413 O O . ALA A 1 316 ? 25.484 9.258 14.047 1 90.12 316 ALA A O 1
ATOM 2414 N N . HIS A 1 317 ? 25.75 11.398 14.109 1 91.94 317 HIS A N 1
ATOM 2415 C CA . HIS A 1 317 ? 27.188 11.289 14.352 1 91.94 317 HIS A CA 1
ATOM 2416 C C . HIS A 1 317 ? 27.484 10.758 15.75 1 91.94 317 HIS A C 1
ATOM 2418 O O . HIS A 1 317 ? 26.906 11.234 16.734 1 91.94 317 HIS A O 1
ATOM 2424 N N . PRO A 1 318 ? 28.438 9.844 15.883 1 89.5 318 PRO A N 1
ATOM 2425 C CA . PRO A 1 318 ? 28.75 9.25 17.188 1 89.5 318 PRO A CA 1
ATOM 2426 C C . PRO A 1 318 ? 29.188 10.289 18.219 1 89.5 318 PRO A C 1
ATOM 2428 O O . PRO A 1 318 ? 28.812 10.195 19.391 1 89.5 318 PRO A O 1
ATOM 2431 N N . LEU A 1 319 ? 29.984 11.172 17.766 1 92.88 319 LEU A N 1
ATOM 2432 C CA . LEU A 1 319 ? 30.422 12.203 18.703 1 92.88 319 LEU A CA 1
ATOM 2433 C C . LEU A 1 319 ? 29.25 13.023 19.219 1 92.88 319 LEU A C 1
ATOM 2435 O O . LEU A 1 319 ? 29.172 13.336 20.406 1 92.88 319 LEU A O 1
ATOM 2439 N N . TRP A 1 320 ? 28.344 13.461 18.359 1 94.12 320 TRP A N 1
ATOM 2440 C CA . TRP A 1 320 ? 27.141 14.195 18.781 1 94.12 320 TRP A CA 1
ATOM 2441 C C . TRP A 1 320 ? 26.328 13.375 19.766 1 94.12 320 TRP A C 1
ATOM 2443 O O . TRP A 1 320 ? 25.891 13.891 20.797 1 94.12 320 TRP A O 1
ATOM 2453 N N . LEU A 1 321 ? 26.109 12.156 19.453 1 90.88 321 LEU A N 1
ATOM 2454 C CA . LEU A 1 321 ? 25.328 11.266 20.297 1 90.88 321 LEU A CA 1
ATOM 2455 C C . LEU A 1 321 ? 25.938 11.164 21.688 1 90.88 321 LEU A C 1
ATOM 2457 O O . LEU A 1 321 ? 25.234 11.062 22.688 1 90.88 321 LEU A O 1
ATOM 2461 N N . SER A 1 322 ? 27.266 11.188 21.781 1 92.62 322 SER A N 1
ATOM 2462 C CA . SER A 1 322 ? 27.969 11.086 23.047 1 92.62 322 SER A CA 1
ATOM 2463 C C . SER A 1 322 ? 27.766 12.344 23.891 1 92.62 322 SER A C 1
ATOM 2465 O O . SER A 1 322 ? 27.875 12.305 25.125 1 92.62 322 SER A O 1
ATOM 2467 N N . MET A 1 323 ? 27.453 13.453 23.25 1 92.88 323 MET A N 1
ATOM 2468 C CA . MET A 1 323 ? 27.297 14.711 23.969 1 92.88 323 MET A CA 1
ATOM 2469 C C . MET A 1 323 ? 25.828 15.078 24.125 1 92.88 323 MET A C 1
ATOM 2471 O O . MET A 1 323 ? 25.484 16.078 24.734 1 92.88 323 MET A O 1
ATOM 2475 N N . ALA A 1 324 ? 24.969 14.312 23.625 1 85.38 324 ALA A N 1
ATOM 2476 C CA . ALA A 1 324 ? 23.547 14.648 23.5 1 85.38 324 ALA A CA 1
ATOM 2477 C C . ALA A 1 324 ? 22.922 14.914 24.859 1 85.38 324 ALA A C 1
ATOM 2479 O O . ALA A 1 324 ? 22.031 15.758 24.984 1 85.38 324 ALA A O 1
ATOM 2480 N N . ALA A 1 325 ? 23.453 14.352 25.891 1 87.81 325 ALA A N 1
ATOM 2481 C CA . ALA A 1 325 ? 22.859 14.438 27.234 1 87.81 325 ALA A CA 1
ATOM 2482 C C . ALA A 1 325 ? 23.406 15.648 27.984 1 87.81 325 ALA A C 1
ATOM 2484 O O . ALA A 1 325 ? 22.844 16.047 29 1 87.81 325 ALA A O 1
ATOM 2485 N N . LEU A 1 326 ? 24.359 16.297 27.484 1 93.56 326 LEU A N 1
ATOM 2486 C CA . LEU A 1 326 ? 24.938 17.438 28.156 1 93.56 326 LEU A CA 1
ATOM 2487 C C . LEU A 1 326 ? 24 18.641 28.125 1 93.56 326 LEU A C 1
ATOM 2489 O O . LEU A 1 326 ? 23.266 18.828 27.141 1 93.56 326 LEU A O 1
ATOM 2493 N N . PRO A 1 327 ? 24.031 19.484 29.25 1 93.44 327 PRO A N 1
ATOM 2494 C CA . PRO A 1 327 ? 23.297 20.75 29.172 1 93.44 327 PRO A CA 1
ATOM 2495 C C . PRO A 1 327 ? 23.797 21.656 28.047 1 93.44 327 PRO A C 1
ATOM 2497 O O . PRO A 1 327 ? 24.969 21.594 27.672 1 93.44 327 PRO A O 1
ATOM 2500 N N . TRP A 1 328 ? 22.953 22.5 27.641 1 93 328 TRP A N 1
ATOM 2501 C CA . TRP A 1 328 ? 23.203 23.281 26.438 1 93 328 TRP A CA 1
ATOM 2502 C C . TRP A 1 328 ? 24.469 24.125 26.594 1 93 328 TRP A C 1
ATOM 2504 O O . TRP A 1 328 ? 25.312 24.172 25.703 1 93 328 TRP A O 1
ATOM 2514 N N . PRO A 1 329 ? 24.75 24.797 27.719 1 95.19 329 PRO A N 1
ATOM 2515 C CA . PRO A 1 329 ? 25.953 25.594 27.828 1 95.19 329 PRO A CA 1
ATOM 2516 C C . PRO A 1 329 ? 27.234 24.766 27.656 1 95.19 329 PRO A C 1
ATOM 2518 O O . PRO A 1 329 ? 28.203 25.234 27.047 1 95.19 329 PRO A O 1
ATOM 2521 N N . GLU A 1 330 ? 27.172 23.578 28.141 1 96.38 330 GLU A N 1
ATOM 2522 C CA . GLU A 1 330 ? 28.328 22.703 27.984 1 96.38 330 GLU A CA 1
ATOM 2523 C C . GLU A 1 330 ? 28.453 22.203 26.562 1 96.38 330 GLU A C 1
ATOM 2525 O O . GLU A 1 330 ? 29.562 22.109 26.031 1 96.38 330 GLU A O 1
ATOM 2530 N N . LYS A 1 331 ? 27.328 21.828 25.953 1 95.31 331 LYS A N 1
ATOM 2531 C CA . LYS A 1 331 ? 27.328 21.406 24.562 1 95.31 331 LYS A 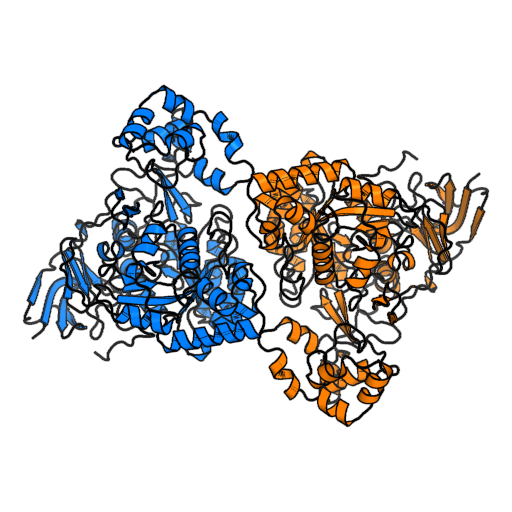CA 1
ATOM 2532 C C . LYS A 1 331 ? 27.875 22.516 23.656 1 95.31 331 LYS A C 1
ATOM 2534 O O . LYS A 1 331 ? 28.703 22.234 22.781 1 95.31 331 LYS A O 1
ATOM 2539 N N . LEU A 1 332 ? 27.438 23.719 23.922 1 97.12 332 LEU A N 1
ATOM 2540 C CA . LEU A 1 332 ? 27.859 24.859 23.125 1 97.12 332 LEU A CA 1
ATOM 2541 C C . LEU A 1 332 ? 29.359 25.109 23.266 1 97.12 332 LEU A C 1
ATOM 2543 O O . LEU A 1 332 ? 30.031 25.422 22.281 1 97.12 332 LEU A O 1
ATOM 2547 N N . ALA A 1 333 ? 29.875 24.938 24.469 1 97.12 333 ALA A N 1
ATOM 2548 C CA . ALA A 1 333 ? 31.297 25.094 24.703 1 97.12 333 ALA A CA 1
ATOM 2549 C C . ALA A 1 333 ? 32.094 24.062 23.906 1 97.12 333 ALA A C 1
ATOM 2551 O O . ALA A 1 333 ? 33.156 24.391 23.328 1 97.12 333 ALA A O 1
ATOM 2552 N N . ARG A 1 334 ? 31.594 22.906 23.906 1 97 334 ARG A N 1
ATOM 2553 C CA . ARG A 1 334 ? 32.25 21.859 23.141 1 97 334 ARG A CA 1
ATOM 2554 C C . ARG A 1 334 ? 32.188 22.141 21.641 1 97 334 ARG A C 1
ATOM 2556 O O . ARG A 1 334 ? 33.125 21.891 20.906 1 97 334 ARG A O 1
ATOM 2563 N N . LEU A 1 335 ? 31.094 22.641 21.203 1 97.44 335 LEU A N 1
ATOM 2564 C CA . LEU A 1 335 ? 30.875 22.922 19.781 1 97.44 335 LEU A CA 1
ATOM 2565 C C . LEU A 1 335 ? 31.781 24.062 19.312 1 97.44 335 LEU A C 1
ATOM 2567 O O . LEU A 1 335 ? 32.062 24.188 18.125 1 97.44 335 LEU A O 1
ATOM 2571 N N . ARG A 1 336 ? 32.281 24.812 20.219 1 97.31 336 ARG A N 1
ATOM 2572 C CA . ARG A 1 336 ? 33.188 25.906 19.891 1 97.31 336 ARG A CA 1
ATOM 2573 C C . ARG A 1 336 ? 34.625 25.422 19.781 1 97.31 336 ARG A C 1
ATOM 2575 O O . ARG A 1 336 ? 35.469 26.109 19.25 1 97.31 336 ARG A O 1
ATOM 2582 N N . ASP A 1 337 ? 34.844 24.188 20.188 1 96.94 337 ASP A N 1
ATOM 2583 C CA . ASP A 1 337 ? 36.188 23.578 20.109 1 96.94 337 ASP A CA 1
ATOM 2584 C C . ASP A 1 337 ? 36.5 23.188 18.672 1 96.94 337 ASP A C 1
ATOM 2586 O O . ASP A 1 337 ? 35.812 22.375 18.062 1 96.94 337 ASP A O 1
ATOM 2590 N N . PRO A 1 338 ? 37.656 23.656 18.188 1 96.69 338 PRO A N 1
ATOM 2591 C CA . PRO A 1 338 ? 38.031 23.344 16.812 1 96.69 338 PRO A CA 1
ATOM 2592 C C . PRO A 1 338 ? 38.219 21.844 16.578 1 96.69 338 PRO A C 1
ATOM 2594 O O . PRO A 1 338 ? 37.969 21.359 15.469 1 96.69 338 PRO A O 1
ATOM 2597 N N . GLN A 1 339 ? 38.531 21.141 17.547 1 96.06 339 GLN A N 1
ATOM 2598 C CA . GLN A 1 339 ? 38.719 19.703 17.406 1 96.06 339 GLN A CA 1
ATOM 2599 C C . GLN A 1 339 ? 37.375 19 17.234 1 96.06 339 GLN A C 1
ATOM 2601 O O . GLN A 1 339 ? 37.219 18.062 16.453 1 96.06 339 GLN A O 1
ATOM 2606 N N . VAL A 1 340 ? 36.438 19.453 18 1 96.31 340 VAL A N 1
ATOM 2607 C CA . VAL A 1 340 ? 35.062 18.906 17.891 1 96.31 340 VAL A CA 1
ATOM 2608 C C . VAL A 1 340 ? 34.5 19.234 16.5 1 96.31 340 VAL A C 1
ATOM 2610 O O . VAL A 1 340 ? 33.906 18.359 15.852 1 96.31 340 VAL A O 1
ATOM 2613 N N . ARG A 1 341 ? 34.719 20.422 16.094 1 96.38 341 ARG A N 1
ATOM 2614 C CA . ARG A 1 341 ? 34.281 20.812 14.75 1 96.38 341 ARG A CA 1
ATOM 2615 C C . ARG A 1 341 ? 34.875 19.906 13.688 1 96.38 341 ARG A C 1
ATOM 2617 O O . ARG A 1 341 ? 34.188 19.453 12.781 1 96.38 341 ARG A O 1
ATOM 2624 N N . ALA A 1 342 ? 36.156 19.688 13.789 1 95.5 342 ALA A N 1
ATOM 2625 C CA . ALA A 1 342 ? 36.875 18.875 12.812 1 95.5 342 ALA A CA 1
ATOM 2626 C C . ALA A 1 342 ? 36.312 17.438 12.789 1 95.5 342 ALA A C 1
ATOM 2628 O O . ALA A 1 342 ? 36.219 16.828 11.727 1 95.5 342 ALA A O 1
ATOM 2629 N N . GLN A 1 343 ? 36.031 16.953 13.883 1 94.44 343 GLN A N 1
ATOM 2630 C CA . GLN A 1 343 ? 35.531 15.602 13.977 1 94.44 343 GLN A CA 1
ATOM 2631 C C . GLN A 1 343 ? 34.094 15.508 13.414 1 94.44 343 GLN A C 1
ATOM 2633 O O . GLN A 1 343 ? 33.781 14.594 12.656 1 94.44 343 GLN A O 1
ATOM 2638 N N . LEU A 1 344 ? 33.25 16.438 13.734 1 94.88 344 LEU A N 1
ATOM 2639 C CA . LEU A 1 344 ? 31.859 16.422 13.328 1 94.88 344 LEU A CA 1
ATOM 2640 C C . LEU A 1 344 ? 31.719 16.656 11.828 1 94.88 344 LEU A C 1
ATOM 2642 O O . LEU A 1 344 ? 30.781 16.172 11.203 1 94.88 344 LEU A O 1
ATOM 2646 N N . THR A 1 345 ? 32.656 17.328 11.211 1 95 345 THR A N 1
ATOM 2647 C CA . THR A 1 345 ? 32.531 17.688 9.805 1 95 345 THR A CA 1
ATOM 2648 C C . THR A 1 345 ? 33.281 16.719 8.922 1 95 345 THR A C 1
ATOM 2650 O O . THR A 1 345 ? 33.406 16.922 7.711 1 95 345 THR A O 1
ATOM 2653 N N . ASP A 1 346 ? 33.812 15.68 9.492 1 88.94 346 ASP A N 1
ATOM 2654 C CA . ASP A 1 346 ? 34.438 14.609 8.719 1 88.94 346 ASP A CA 1
ATOM 2655 C C . ASP A 1 346 ? 33.406 13.703 8.086 1 88.94 346 ASP A C 1
ATOM 2657 O O . ASP A 1 346 ? 32.719 12.945 8.781 1 88.94 346 ASP A O 1
ATOM 2661 N N . ALA A 1 347 ? 33.312 13.781 6.738 1 80.5 347 ALA A N 1
ATOM 2662 C CA . ALA A 1 347 ? 32.281 13.055 5.984 1 80.5 347 ALA A CA 1
ATOM 2663 C C . ALA A 1 347 ? 32.469 11.547 6.145 1 80.5 347 ALA A C 1
ATOM 2665 O O . ALA A 1 347 ? 31.469 10.805 6.113 1 80.5 347 ALA A O 1
ATOM 2666 N N . ALA A 1 348 ? 33.531 11.055 6.305 1 77.62 348 ALA A N 1
ATOM 2667 C CA . ALA A 1 348 ? 33.844 9.625 6.398 1 77.62 348 ALA A CA 1
ATOM 2668 C C . ALA A 1 348 ? 33.156 9.008 7.613 1 77.62 348 ALA A C 1
ATOM 2670 O O . ALA A 1 348 ? 32.719 7.855 7.57 1 77.62 348 ALA A O 1
ATOM 2671 N N . ALA A 1 349 ? 33.062 9.789 8.57 1 73.88 349 ALA A N 1
ATOM 2672 C CA . ALA A 1 349 ? 32.469 9.305 9.812 1 73.88 349 ALA A CA 1
ATOM 2673 C C . ALA A 1 349 ? 30.969 9.133 9.664 1 73.88 349 ALA A C 1
ATOM 2675 O O . ALA A 1 349 ? 30.359 8.367 10.414 1 73.88 349 ALA A O 1
ATOM 2676 N N . MET A 1 350 ? 30.359 9.711 8.664 1 74.88 350 MET A N 1
ATOM 2677 C CA . MET A 1 350 ? 28.906 9.711 8.5 1 74.88 350 MET A CA 1
ATOM 2678 C C . MET A 1 350 ? 28.469 8.672 7.473 1 74.88 350 MET A C 1
ATOM 2680 O O . MET A 1 350 ? 27.297 8.305 7.402 1 74.88 350 MET A O 1
ATOM 2684 N N . GLU A 1 351 ? 29.312 8.281 6.594 1 69.25 351 GLU A N 1
ATOM 2685 C CA . GLU A 1 351 ? 28.984 7.422 5.461 1 69.25 351 GLU A CA 1
ATOM 2686 C C . GLU A 1 351 ? 28.281 6.148 5.93 1 69.25 351 GLU A C 1
ATOM 2688 O O . GLU A 1 351 ? 27.297 5.715 5.32 1 69.25 351 GLU A O 1
ATOM 2693 N N . GLY A 1 352 ? 28.578 5.559 6.891 1 71.44 352 GLY A N 1
ATOM 2694 C CA . GLY A 1 352 ? 28.031 4.266 7.273 1 71.44 352 GLY A CA 1
ATOM 2695 C C . GLY A 1 352 ? 26.75 4.379 8.102 1 71.44 352 GLY A C 1
ATOM 2696 O O . GLY A 1 352 ? 25.984 3.428 8.18 1 71.44 352 GLY A O 1
ATOM 2697 N N . ALA A 1 353 ? 26.406 5.523 8.445 1 73.38 353 ALA A N 1
ATOM 2698 C CA . ALA A 1 353 ? 25.328 5.672 9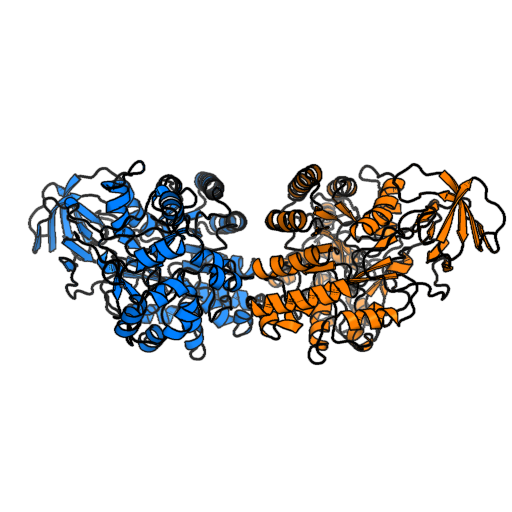.414 1 73.38 353 ALA A CA 1
ATOM 2699 C C . ALA A 1 353 ? 23.969 5.566 8.727 1 73.38 353 ALA A C 1
ATOM 2701 O O . ALA A 1 353 ? 22.984 5.117 9.336 1 73.38 353 ALA A O 1
ATOM 2702 N N . ALA A 1 354 ? 23.906 5.84 7.453 1 79.62 354 ALA A N 1
ATOM 2703 C CA . ALA A 1 354 ? 22.609 5.914 6.801 1 79.62 354 ALA A CA 1
ATOM 2704 C C . ALA A 1 354 ? 22.391 4.734 5.855 1 79.62 354 ALA A C 1
ATOM 2706 O O . ALA A 1 354 ? 21.438 4.711 5.082 1 79.62 354 ALA A O 1
ATOM 2707 N N . LYS A 1 355 ? 23.266 3.766 6.09 1 84 355 LYS A N 1
ATOM 2708 C CA . LYS A 1 355 ? 23.062 2.596 5.246 1 84 355 LYS A CA 1
ATOM 2709 C C . LYS A 1 355 ? 21.703 1.956 5.52 1 84 355 LYS A C 1
ATOM 2711 O O . LYS A 1 355 ? 21.344 1.728 6.676 1 84 355 LYS A O 1
ATOM 2716 N N . TYR A 1 356 ? 20.828 1.745 4.574 1 88.44 356 TYR A N 1
ATOM 2717 C CA . TYR A 1 356 ? 19.5 1.162 4.602 1 88.44 356 TYR A CA 1
ATOM 2718 C C . TYR A 1 356 ? 18.516 2.092 5.293 1 88.44 356 TYR A C 1
ATOM 2720 O O . TYR A 1 356 ? 17.531 1.637 5.879 1 88.44 356 TYR A O 1
ATOM 2728 N N . ASP A 1 357 ? 18.812 3.324 5.391 1 90.5 357 ASP A N 1
ATOM 2729 C CA . ASP A 1 357 ? 17.938 4.348 5.945 1 90.5 357 ASP A CA 1
ATOM 2730 C C . ASP A 1 357 ? 17.891 5.582 5.047 1 90.5 357 ASP A C 1
ATOM 2732 O O . ASP A 1 357 ? 18.594 6.562 5.289 1 90.5 357 ASP A O 1
ATOM 2736 N N . SER A 1 358 ? 17.047 5.516 4.129 1 89.69 358 SER A N 1
ATOM 2737 C CA . SER A 1 358 ? 16.969 6.582 3.137 1 89.69 358 SER A CA 1
ATOM 2738 C C . SER A 1 358 ? 16.453 7.875 3.752 1 89.69 358 SER A C 1
ATOM 2740 O O . SER A 1 358 ? 16.812 8.969 3.309 1 89.69 358 SER A O 1
ATOM 2742 N N . ARG A 1 359 ? 15.648 7.789 4.754 1 88.06 359 ARG A N 1
ATOM 2743 C CA . ARG A 1 359 ? 15.133 8.969 5.438 1 88.06 359 ARG A CA 1
ATOM 2744 C C . ARG A 1 359 ? 16.25 9.719 6.156 1 88.06 359 ARG A C 1
ATOM 2746 O O . ARG A 1 359 ? 16.344 10.945 6.059 1 88.06 359 ARG A O 1
ATOM 2753 N N . LEU A 1 360 ? 17.016 8.93 6.902 1 89.38 360 LEU A N 1
ATOM 2754 C CA . LEU A 1 360 ? 18.141 9.539 7.598 1 89.38 360 LEU A CA 1
ATOM 2755 C C . LEU A 1 360 ? 19.109 10.18 6.605 1 89.38 360 LEU A C 1
ATOM 2757 O O . LEU A 1 360 ? 19.609 11.281 6.84 1 89.38 360 LEU A O 1
ATOM 2761 N N . ALA A 1 361 ? 19.359 9.469 5.52 1 90.62 361 ALA A N 1
ATOM 2762 C CA . ALA A 1 361 ? 20.25 10.016 4.492 1 90.62 361 ALA A CA 1
ATOM 2763 C C . ALA A 1 361 ? 19.703 11.336 3.947 1 90.62 361 ALA A C 1
ATOM 2765 O O . ALA A 1 361 ? 20.453 12.305 3.789 1 90.62 361 ALA A O 1
ATOM 2766 N N . TYR A 1 362 ? 18.469 11.336 3.736 1 90.25 362 TYR A N 1
ATOM 2767 C CA . TYR A 1 362 ? 17.812 12.523 3.193 1 90.25 362 TYR A CA 1
ATOM 2768 C C . TYR A 1 362 ? 17.891 13.688 4.172 1 90.25 362 TYR A C 1
ATOM 2770 O O . TYR A 1 362 ? 18.203 14.812 3.781 1 90.25 362 TYR A O 1
ATOM 2778 N N . LEU A 1 363 ? 17.703 13.43 5.438 1 90.5 363 LEU A N 1
ATOM 2779 C CA . LEU A 1 363 ? 17.656 14.453 6.477 1 90.5 363 LEU A CA 1
ATOM 2780 C C . LEU A 1 363 ? 19.047 14.977 6.781 1 90.5 363 LEU A C 1
ATOM 2782 O O . LEU A 1 363 ? 19.219 16.125 7.219 1 90.5 363 LEU A O 1
ATOM 2786 N N . THR A 1 364 ? 20.062 14.172 6.496 1 91.31 364 THR A N 1
ATOM 2787 C CA . THR A 1 364 ? 21.406 14.57 6.941 1 91.31 364 THR A CA 1
ATOM 2788 C C . THR A 1 364 ? 22.266 14.969 5.754 1 91.31 364 THR A C 1
ATOM 2790 O O . THR A 1 364 ? 23.312 15.617 5.926 1 91.31 364 THR A O 1
ATOM 2793 N N . GLN A 1 365 ? 21.797 14.625 4.52 1 91.69 365 GLN A N 1
ATOM 2794 C CA . GLN A 1 365 ? 22.703 14.828 3.387 1 91.69 365 GLN A CA 1
ATOM 2795 C C . GLN A 1 365 ? 22 15.594 2.266 1 91.69 365 GLN A C 1
ATOM 2797 O O . GLN A 1 365 ? 22.578 15.781 1.188 1 91.69 365 GLN A O 1
ATOM 2802 N N . GLY A 1 366 ? 20.844 16.031 2.502 1 93.88 366 GLY A N 1
ATOM 2803 C CA . GLY A 1 366 ? 20.125 16.797 1.482 1 93.88 366 GLY A CA 1
ATOM 2804 C C . GLY A 1 366 ? 20.625 18.219 1.353 1 93.88 366 GLY A C 1
ATOM 2805 O O . GLY A 1 366 ? 19.828 19.172 1.367 1 93.88 366 GLY A O 1
ATOM 2806 N N . PHE A 1 367 ? 21.891 18.391 1.164 1 96.81 367 PHE A N 1
ATOM 2807 C CA . PHE A 1 367 ? 22.562 19.688 1.241 1 96.81 367 PHE A CA 1
ATOM 2808 C C . PHE A 1 367 ? 22.094 20.594 0.106 1 96.81 367 PHE A C 1
ATOM 2810 O O . PHE A 1 367 ? 22.188 21.812 0.211 1 96.81 367 PHE A O 1
ATOM 2817 N N . HIS A 1 368 ? 21.641 20.062 -0.992 1 95.88 368 HIS A N 1
ATOM 2818 C CA . HIS A 1 368 ? 21.203 20.844 -2.145 1 95.88 368 HIS A CA 1
ATOM 2819 C C . HIS A 1 368 ? 19.906 21.594 -1.844 1 95.88 368 HIS A C 1
ATOM 2821 O O . HIS A 1 368 ? 19.516 22.5 -2.586 1 95.88 368 HIS A O 1
ATOM 2827 N N . LYS A 1 369 ? 19.266 21.281 -0.62 1 96.5 369 LYS A N 1
ATOM 2828 C CA . LYS A 1 369 ? 18.016 21.906 -0.229 1 96.5 369 LYS A CA 1
ATOM 2829 C C . LYS A 1 369 ? 18.062 22.406 1.212 1 96.5 369 LYS A C 1
ATOM 2831 O O . LYS A 1 369 ? 17.047 22.531 1.878 1 96.5 369 LYS A O 1
ATOM 2836 N N . MET A 1 370 ? 19.203 22.609 1.686 1 98 370 MET A N 1
ATOM 2837 C CA . MET A 1 370 ? 19.375 23.172 3.023 1 98 370 MET A CA 1
ATOM 2838 C C . MET A 1 370 ? 19.891 24.594 2.953 1 98 370 MET A C 1
ATOM 2840 O O . MET A 1 370 ? 20.859 24.875 2.244 1 98 370 MET A O 1
ATOM 2844 N N . TYR A 1 371 ? 19.203 25.453 3.701 1 98.06 371 TYR A N 1
ATOM 2845 C CA . TYR A 1 371 ? 19.484 26.875 3.643 1 98.06 371 TYR A CA 1
ATOM 2846 C C . TYR A 1 371 ? 19.578 27.469 5.043 1 98.06 371 TYR A C 1
ATOM 2848 O O . TYR A 1 371 ? 18.906 27 5.965 1 98.06 371 TYR A O 1
ATOM 2856 N N . LEU A 1 372 ? 20.391 28.484 5.16 1 97.44 372 LEU A N 1
ATOM 2857 C CA . LEU A 1 372 ? 20.266 29.281 6.371 1 97.44 372 LEU A CA 1
ATOM 2858 C C . LEU A 1 372 ? 18.938 30.031 6.391 1 97.44 372 LEU A C 1
ATOM 2860 O O . LEU A 1 372 ? 18.625 30.75 5.434 1 97.44 372 LEU A O 1
ATOM 2864 N N . LEU A 1 373 ? 18.141 29.859 7.441 1 95.38 373 LEU A N 1
ATOM 2865 C CA . LEU A 1 373 ? 16.859 30.547 7.516 1 95.38 373 LEU A CA 1
ATOM 2866 C C . LEU A 1 373 ? 17.078 32.062 7.672 1 95.38 373 LEU A C 1
ATOM 2868 O O . LEU A 1 373 ? 16.422 32.844 6.988 1 95.38 373 LEU A O 1
ATOM 2872 N N . GLY A 1 374 ? 18.016 32.438 8.633 1 90.19 374 GLY A N 1
ATOM 2873 C CA . GLY A 1 374 ? 18.406 33.844 8.805 1 90.19 374 GLY A CA 1
ATOM 2874 C C . GLY A 1 374 ? 17.547 34.594 9.797 1 90.19 374 GLY A C 1
ATOM 2875 O O . GLY A 1 374 ? 16.578 34.031 10.32 1 90.19 374 GLY A O 1
ATOM 2876 N N . ARG A 1 375 ? 17.891 35.812 10.039 1 87.62 375 ARG A N 1
ATOM 2877 C CA . ARG A 1 375 ? 17.203 36.719 10.969 1 87.62 375 ARG A CA 1
ATOM 2878 C C . ARG A 1 375 ? 15.906 37.219 10.375 1 87.62 375 ARG A C 1
ATOM 2880 O O . ARG A 1 375 ? 14.984 37.594 11.109 1 87.62 375 ARG A O 1
ATOM 2887 N N . GLU A 1 376 ? 15.875 37.375 9.18 1 91.06 376 GLU A N 1
ATOM 2888 C CA . GLU A 1 376 ? 14.648 37.531 8.391 1 91.06 376 GLU A CA 1
ATOM 2889 C C . GLU A 1 376 ? 14.359 36.25 7.59 1 91.06 376 GLU A C 1
ATOM 2891 O O . GLU A 1 376 ? 14.938 36.062 6.527 1 91.06 376 GLU A O 1
ATOM 2896 N N . PRO A 1 377 ? 13.508 35.469 8.125 1 94.25 377 PRO A N 1
ATOM 2897 C CA . PRO A 1 377 ? 13.32 34.125 7.539 1 94.25 377 PRO A CA 1
ATOM 2898 C C . PRO A 1 377 ? 12.953 34.188 6.059 1 94.25 377 PRO A C 1
ATOM 2900 O O . PRO A 1 377 ? 12.047 34.906 5.668 1 94.25 377 PRO A O 1
ATOM 2903 N N . ASP A 1 378 ? 13.656 33.469 5.258 1 95.19 378 ASP A N 1
ATOM 2904 C CA . ASP A 1 378 ? 13.375 33.25 3.84 1 95.19 378 ASP A CA 1
ATOM 2905 C C . ASP A 1 378 ? 12.875 31.844 3.568 1 95.19 378 ASP A C 1
ATOM 2907 O O . ASP A 1 378 ? 13.664 30.906 3.543 1 95.19 378 ASP A O 1
ATOM 2911 N N . TYR A 1 379 ? 11.578 31.75 3.279 1 96.12 379 TYR A N 1
ATOM 2912 C CA . TYR A 1 379 ? 10.984 30.438 3.078 1 96.12 379 TYR A CA 1
ATOM 2913 C C . TYR A 1 379 ? 10.945 30.078 1.598 1 96.12 379 TYR A C 1
ATOM 2915 O O . TYR A 1 379 ? 10.328 29.078 1.212 1 96.12 379 TYR A O 1
ATOM 2923 N N . GLU A 1 380 ? 11.516 30.922 0.719 1 97.38 380 GLU A N 1
ATOM 2924 C CA . GLU A 1 380 ? 11.711 30.641 -0.698 1 97.38 380 GLU A CA 1
ATOM 2925 C C . GLU A 1 380 ? 13.133 30.969 -1.138 1 97.38 380 GLU A C 1
ATOM 2927 O O . GLU A 1 380 ? 13.336 31.719 -2.094 1 97.38 380 GLU A O 1
ATOM 2932 N N . PRO A 1 381 ? 14.094 30.359 -0.466 1 97.06 381 PRO A N 1
ATOM 2933 C CA . PRO A 1 381 ? 15.484 30.656 -0.811 1 97.06 381 PRO A CA 1
ATOM 2934 C C . PRO A 1 381 ? 15.875 30.141 -2.189 1 97.06 381 PRO A C 1
ATOM 2936 O O . PRO A 1 381 ? 15.422 29.062 -2.6 1 97.06 381 PRO A O 1
ATOM 2939 N N . PRO A 1 382 ? 16.703 30.906 -2.883 1 96.88 382 PRO A N 1
ATOM 2940 C CA . PRO A 1 382 ? 17.172 30.422 -4.184 1 96.88 382 PRO A CA 1
ATOM 2941 C C . PRO A 1 382 ? 18.203 29.297 -4.062 1 96.88 382 PRO A C 1
ATOM 2943 O O . PRO A 1 382 ? 18.859 29.172 -3.033 1 96.88 382 PRO A O 1
ATOM 2946 N N . ALA A 1 383 ? 18.328 28.531 -5.125 1 96.62 383 ALA A N 1
ATOM 2947 C CA . ALA A 1 383 ? 19.188 27.344 -5.152 1 96.62 383 ALA A CA 1
ATOM 2948 C C . ALA A 1 383 ? 20.641 27.719 -4.852 1 96.62 383 ALA A C 1
ATOM 2950 O O . ALA A 1 383 ? 21.375 26.953 -4.23 1 96.62 383 ALA A O 1
ATOM 2951 N N . GLU A 1 384 ? 21.094 28.906 -5.172 1 97.12 384 GLU A N 1
ATOM 2952 C CA . GLU A 1 384 ? 22.484 29.344 -5.027 1 97.12 384 GLU A CA 1
ATOM 2953 C C . GLU A 1 384 ? 22.844 29.531 -3.559 1 97.12 384 GLU A C 1
ATOM 2955 O O . GLU A 1 384 ? 24.031 29.609 -3.215 1 97.12 384 GLU A O 1
ATOM 2960 N N . ARG A 1 385 ? 21.844 29.562 -2.725 1 97.31 385 ARG A N 1
ATOM 2961 C CA . ARG A 1 385 ? 22.094 29.797 -1.307 1 97.31 385 ARG A CA 1
ATOM 2962 C C . ARG A 1 385 ? 22.078 28.484 -0.531 1 97.31 385 ARG A C 1
ATOM 2964 O O . ARG A 1 385 ? 22.25 28.469 0.69 1 97.31 385 ARG A O 1
ATOM 2971 N N . SER A 1 386 ? 21.922 27.375 -1.194 1 98.31 386 SER A N 1
ATOM 2972 C CA . SER A 1 386 ? 21.922 26.062 -0.532 1 98.31 386 SER A CA 1
ATOM 2973 C C . SER A 1 386 ? 23.328 25.719 -0.022 1 98.31 386 SER A C 1
ATOM 2975 O O . SER A 1 386 ? 24.312 26.266 -0.504 1 98.31 386 SER A O 1
ATOM 2977 N N . ILE A 1 387 ? 23.375 24.859 0.954 1 98.44 387 ILE A N 1
ATOM 2978 C CA . ILE A 1 387 ? 24.641 24.391 1.489 1 98.44 387 ILE A CA 1
ATOM 2979 C C . ILE A 1 387 ? 25.5 23.812 0.363 1 98.44 387 ILE A C 1
ATOM 2981 O O . ILE A 1 387 ? 26.703 24.094 0.276 1 98.44 387 ILE A O 1
ATOM 2985 N N . ALA A 1 388 ? 24.906 23.016 -0.538 1 98.06 388 ALA A N 1
ATOM 2986 C CA . ALA A 1 388 ? 25.641 22.406 -1.647 1 98.06 388 ALA A CA 1
ATOM 2987 C C . ALA A 1 388 ? 26.25 23.469 -2.559 1 98.06 388 ALA A C 1
ATOM 2989 O O . ALA A 1 388 ? 27.391 23.344 -2.992 1 98.06 388 ALA A O 1
ATOM 2990 N N . ALA A 1 389 ? 25.469 24.484 -2.893 1 98.25 389 ALA A N 1
ATOM 2991 C CA . ALA A 1 389 ? 25.953 25.547 -3.771 1 98.25 389 ALA A CA 1
ATOM 2992 C C . ALA A 1 389 ? 27.078 26.328 -3.115 1 98.25 389 ALA A C 1
ATOM 2994 O O . ALA A 1 389 ? 28.062 26.672 -3.77 1 98.25 389 ALA A O 1
ATOM 2995 N N . ILE A 1 390 ? 26.953 26.688 -1.883 1 98.38 390 ILE A N 1
ATOM 2996 C CA . ILE A 1 390 ? 27.984 27.406 -1.14 1 98.38 390 ILE A CA 1
ATOM 2997 C C . ILE A 1 390 ? 29.266 26.562 -1.078 1 98.38 390 ILE A C 1
ATOM 2999 O O . ILE A 1 390 ? 30.359 27.078 -1.303 1 98.38 390 ILE A O 1
ATOM 3003 N N . SER A 1 391 ? 29.016 25.312 -0.683 1 97.94 391 SER A N 1
ATOM 3004 C CA . SER A 1 391 ? 30.125 24.359 -0.65 1 97.94 391 SER A CA 1
ATOM 3005 C C . SER A 1 391 ? 30.906 24.391 -1.961 1 97.94 391 SER A C 1
ATOM 3007 O O . SER A 1 391 ? 32.125 24.5 -1.956 1 97.94 391 SER A O 1
ATOM 3009 N N . ALA A 1 392 ? 30.266 24.312 -3.031 1 97.94 392 ALA A N 1
ATOM 3010 C CA . ALA A 1 392 ? 30.891 24.297 -4.352 1 97.94 392 ALA A CA 1
ATOM 3011 C C . ALA A 1 392 ? 31.609 25.625 -4.637 1 97.94 392 ALA A C 1
ATOM 3013 O O . ALA A 1 392 ? 32.719 25.641 -5.141 1 97.94 392 ALA A O 1
ATOM 3014 N N . ARG A 1 393 ? 31 26.672 -4.363 1 97.94 393 ARG A N 1
ATOM 3015 C CA . ARG A 1 393 ? 31.516 28.016 -4.648 1 97.94 393 ARG A CA 1
ATOM 3016 C C . ARG A 1 393 ? 32.75 28.297 -3.816 1 97.94 393 ARG A C 1
ATOM 3018 O O . ARG A 1 393 ? 33.719 28.922 -4.301 1 97.94 393 ARG A O 1
ATOM 3025 N N . GLU A 1 394 ? 32.781 27.812 -2.605 1 97.62 394 GLU A N 1
ATOM 3026 C CA . GLU A 1 394 ? 33.844 28.188 -1.673 1 97.62 394 GLU A CA 1
ATOM 3027 C C . GLU A 1 394 ? 34.875 27.062 -1.532 1 97.62 394 GLU A C 1
ATOM 3029 O O . GLU A 1 394 ? 35.938 27.25 -0.904 1 97.62 394 GLU A O 1
ATOM 3034 N N . GLY A 1 395 ? 34.594 25.953 -2.061 1 96.81 395 GLY A N 1
ATOM 3035 C CA . GLY A 1 395 ? 35.5 24.828 -1.959 1 96.81 395 GLY A CA 1
ATOM 3036 C C . GLY A 1 395 ? 35.594 24.234 -0.56 1 96.81 395 GLY A C 1
ATOM 3037 O O . GLY A 1 395 ? 36.656 23.875 -0.093 1 96.81 395 GLY A O 1
ATOM 3038 N N . ARG A 1 396 ? 34.5 24.266 0.211 1 95.44 396 ARG A N 1
ATOM 3039 C CA . ARG A 1 396 ? 34.406 23.703 1.554 1 95.44 396 ARG A CA 1
ATOM 3040 C C . ARG A 1 396 ? 33.531 22.453 1.561 1 95.44 396 ARG A C 1
ATOM 3042 O O . ARG A 1 396 ? 32.688 22.281 0.677 1 95.44 396 ARG A O 1
ATOM 3049 N N . ALA A 1 397 ? 33.781 21.641 2.523 1 94.69 397 ALA A N 1
ATOM 3050 C CA . ALA A 1 397 ? 32.875 20.516 2.697 1 94.69 397 ALA A CA 1
ATOM 3051 C C . ALA A 1 397 ? 31.469 20.969 3.111 1 94.69 397 ALA A C 1
ATOM 3053 O O . ALA A 1 397 ? 31.328 21.922 3.893 1 94.69 397 ALA A O 1
ATOM 3054 N N . PRO A 1 398 ? 30.438 20.328 2.588 1 96.56 398 PRO A N 1
ATOM 3055 C CA . PRO A 1 398 ? 29.078 20.734 2.938 1 96.56 398 PRO A CA 1
ATOM 3056 C C . PRO A 1 398 ? 28.828 20.719 4.445 1 96.56 398 PRO A C 1
ATOM 3058 O O . PRO A 1 398 ? 28.125 21.594 4.961 1 96.56 398 PRO A O 1
ATOM 3061 N N . LEU A 1 399 ? 29.422 19.797 5.141 1 96.44 399 LEU A N 1
ATOM 3062 C CA . LEU A 1 399 ? 29.219 19.688 6.578 1 96.44 399 LEU A CA 1
ATOM 3063 C C . LEU A 1 399 ? 29.844 20.891 7.301 1 96.44 399 LEU A C 1
ATOM 3065 O O . LEU A 1 399 ? 29.344 21.312 8.344 1 96.44 399 LEU A O 1
ATOM 3069 N N . GLU A 1 400 ? 30.859 21.375 6.762 1 97.12 400 GLU A N 1
ATOM 3070 C CA . GLU A 1 400 ? 31.453 22.594 7.328 1 97.12 400 GLU A CA 1
ATOM 3071 C C . GLU A 1 400 ? 30.516 23.781 7.188 1 97.12 400 GLU A C 1
ATOM 3073 O O . GLU A 1 400 ? 30.375 24.578 8.109 1 97.12 400 GLU A O 1
ATOM 3078 N N . VAL A 1 401 ? 29.938 23.859 6.055 1 98.19 401 VAL A N 1
ATOM 3079 C CA . VAL A 1 401 ? 28.969 24.938 5.812 1 98.19 401 VAL A CA 1
ATOM 3080 C C . VAL A 1 401 ? 27.781 24.781 6.762 1 98.19 401 VAL A C 1
ATOM 3082 O O . VAL A 1 401 ? 27.344 25.75 7.375 1 98.19 401 VAL A O 1
ATOM 3085 N N . ALA A 1 402 ? 27.281 23.609 6.91 1 98.19 402 ALA A N 1
ATOM 3086 C CA . ALA A 1 402 ? 26.172 23.312 7.812 1 98.19 402 ALA A CA 1
ATOM 3087 C C . ALA A 1 402 ? 26.516 23.688 9.25 1 98.19 402 ALA A C 1
ATOM 3089 O O . ALA A 1 402 ? 25.703 24.281 9.961 1 98.19 402 ALA A O 1
ATOM 3090 N N . TYR A 1 403 ? 27.688 23.297 9.625 1 98 403 TYR A N 1
ATOM 3091 C CA . TYR A 1 403 ? 28.172 23.594 10.969 1 98 403 TYR A CA 1
ATOM 3092 C C . TYR A 1 403 ? 28.141 25.094 11.234 1 98 403 TYR A C 1
ATOM 3094 O O . TYR A 1 403 ? 27.656 25.547 12.273 1 98 403 TYR A O 1
ATOM 3102 N N . ASP A 1 404 ? 28.672 25.844 10.352 1 97.94 404 ASP A N 1
ATOM 3103 C CA . ASP A 1 404 ? 28.703 27.297 10.484 1 97.94 404 ASP A CA 1
ATOM 3104 C C . ASP A 1 404 ? 27.297 27.891 10.57 1 97.94 404 ASP A C 1
ATOM 3106 O O . ASP A 1 404 ? 27.047 28.812 11.336 1 97.94 404 ASP A O 1
ATOM 3110 N N . MET A 1 405 ? 26.422 27.391 9.75 1 98 405 MET A N 1
ATOM 3111 C CA . MET A 1 405 ? 25.031 27.875 9.781 1 98 405 MET A CA 1
ATOM 3112 C C . MET A 1 405 ? 24.406 27.641 11.148 1 98 405 MET A C 1
ATOM 3114 O O . MET A 1 405 ? 23.75 28.531 11.688 1 98 405 MET A O 1
ATOM 3118 N N . LEU A 1 406 ? 24.641 26.453 11.68 1 97.81 406 LEU A N 1
ATOM 3119 C CA . LEU A 1 406 ? 24.062 26.125 12.977 1 97.81 406 LEU A CA 1
ATOM 3120 C C . LEU A 1 406 ? 24.719 26.953 14.086 1 97.81 406 LEU A C 1
ATOM 3122 O O . LEU A 1 406 ? 24.062 27.281 15.086 1 97.81 406 LEU A O 1
ATOM 3126 N N . MET A 1 407 ? 25.953 27.344 13.914 1 97.5 407 MET A N 1
ATOM 3127 C CA . MET A 1 407 ? 26.703 28.094 14.93 1 97.5 407 MET A CA 1
ATOM 3128 C C . MET A 1 407 ? 26.391 29.578 14.828 1 97.5 407 MET A C 1
ATOM 3130 O O . MET A 1 407 ? 26.734 30.344 15.727 1 97.5 407 MET A O 1
ATOM 3134 N N . ALA A 1 408 ? 25.703 29.969 13.758 1 95.5 408 ALA A N 1
ATOM 3135 C CA . ALA A 1 408 ? 25.297 31.359 13.672 1 95.5 408 ALA A CA 1
ATOM 3136 C C . ALA A 1 408 ? 24.531 31.781 14.922 1 95.5 408 ALA A C 1
ATOM 3138 O O . ALA A 1 408 ? 23.859 30.969 15.562 1 95.5 408 ALA A O 1
ATOM 3139 N N . ASP A 1 409 ? 24.672 33.156 15.297 1 93.62 409 ASP A N 1
ATOM 3140 C CA . ASP A 1 409 ? 23.984 33.75 16.453 1 93.62 409 ASP A CA 1
ATOM 3141 C C . ASP A 1 409 ? 24.266 32.938 17.719 1 93.62 409 ASP A C 1
ATOM 3143 O O . ASP A 1 409 ? 23.328 32.531 18.406 1 93.62 409 ASP A O 1
ATOM 3147 N N . ASP A 1 410 ? 25.5 32.531 17.922 1 93.94 410 ASP A N 1
ATOM 3148 C CA . ASP A 1 410 ? 26 31.859 19.125 1 93.94 410 ASP A CA 1
ATOM 3149 C C . ASP A 1 410 ? 25.328 30.5 19.312 1 93.94 410 ASP A C 1
ATOM 3151 O O . ASP A 1 410 ? 24.859 30.188 20.391 1 93.94 410 ASP A O 1
ATOM 3155 N N . GLY A 1 411 ? 25.156 29.781 18.234 1 94.88 411 GLY A N 1
ATOM 3156 C CA . GLY A 1 411 ? 24.672 28.422 18.297 1 94.88 411 GLY A CA 1
ATOM 3157 C C . GLY A 1 411 ? 23.172 28.312 18.141 1 94.88 411 GLY A C 1
ATOM 3158 O O . GLY A 1 411 ? 22.594 27.234 18.312 1 94.88 411 GLY A O 1
ATOM 3159 N N . SER A 1 412 ? 22.484 29.438 17.797 1 93.5 412 SER A N 1
ATOM 3160 C CA . SER A 1 412 ? 21.031 29.422 17.656 1 93.5 412 SER A CA 1
ATOM 3161 C C . SER A 1 412 ? 20.625 29.5 16.203 1 93.5 412 SER A C 1
ATOM 3163 O O . SER A 1 412 ? 19.453 29.766 15.891 1 93.5 412 SER A O 1
ATOM 3165 N N . GLY A 1 413 ? 21.578 29.266 15.281 1 95.31 413 GLY A N 1
ATOM 3166 C CA . GLY A 1 413 ? 21.25 29.234 13.867 1 95.31 413 GLY A CA 1
ATOM 3167 C C . GLY A 1 413 ? 20.281 28.125 13.5 1 95.31 413 GLY A C 1
ATOM 3168 O O . GLY A 1 413 ? 20.266 27.078 14.141 1 95.31 413 GLY A O 1
ATOM 3169 N N . ILE A 1 414 ? 19.438 28.422 12.5 1 96.38 414 ILE A N 1
ATOM 3170 C CA . ILE A 1 414 ? 18.453 27.453 12.047 1 96.38 414 ILE A CA 1
ATOM 3171 C C . ILE A 1 414 ? 18.656 27.172 10.555 1 96.38 414 ILE A C 1
ATOM 3173 O O . ILE A 1 414 ? 18.734 28.109 9.75 1 96.38 414 ILE A O 1
ATOM 3177 N N . ILE A 1 415 ? 18.875 25.938 10.234 1 97.69 415 ILE A N 1
ATOM 3178 C CA . ILE A 1 415 ? 18.875 25.5 8.844 1 97.69 415 ILE A CA 1
ATOM 3179 C C . ILE A 1 415 ? 17.453 25.172 8.414 1 97.69 415 ILE A C 1
ATOM 3181 O O . ILE A 1 415 ? 16.734 24.453 9.117 1 97.69 415 ILE A O 1
ATOM 3185 N N . TYR A 1 416 ? 17 25.859 7.332 1 97.19 416 TYR A N 1
ATOM 3186 C CA . TYR A 1 416 ? 15.711 25.578 6.707 1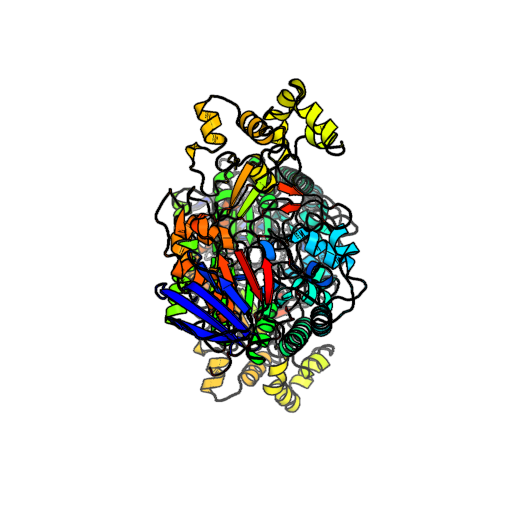 97.19 416 TYR A CA 1
ATOM 3187 C C . TYR A 1 416 ? 15.836 24.5 5.645 1 97.19 416 TYR A C 1
ATOM 3189 O O . TYR A 1 416 ? 16.641 24.625 4.711 1 97.19 416 TYR A O 1
ATOM 3197 N N . PHE A 1 417 ? 15.117 23.375 5.793 1 97.12 417 PHE A N 1
ATOM 3198 C CA . PHE A 1 417 ? 15.102 22.25 4.852 1 97.12 417 PHE A CA 1
ATOM 3199 C C . PHE A 1 417 ? 13.688 22 4.344 1 97.12 417 PHE A C 1
ATOM 3201 O O . PHE A 1 417 ? 12.938 21.234 4.941 1 97.12 417 PHE A O 1
ATOM 3208 N N . PRO A 1 418 ? 13.289 22.672 3.217 1 96.75 418 PRO A N 1
ATOM 3209 C CA . PRO A 1 418 ? 11.961 22.438 2.641 1 96.75 418 PRO A CA 1
ATOM 3210 C C . PRO A 1 418 ? 11.82 21.031 2.045 1 96.75 418 PRO A C 1
ATOM 3212 O O . PRO A 1 418 ? 12.164 20.812 0.878 1 96.75 418 PRO A O 1
ATOM 3215 N N . SER A 1 419 ? 11.25 20.141 2.807 1 93.81 419 SER A N 1
ATOM 3216 C CA . SER A 1 419 ? 11.203 18.734 2.465 1 93.81 419 SER A CA 1
ATOM 3217 C C . SER A 1 419 ? 10.133 18.453 1.42 1 93.81 419 SER A C 1
ATOM 3219 O O . SER A 1 419 ? 10.266 17.516 0.619 1 93.81 419 SER A O 1
ATOM 3221 N N . PHE A 1 420 ? 8.961 19.141 1.422 1 95.5 420 PHE A N 1
ATOM 3222 C CA . PHE A 1 420 ? 7.887 19 0.446 1 95.5 420 PHE A CA 1
ATOM 3223 C C . PHE A 1 420 ? 7.543 20.344 -0.172 1 95.5 420 PHE A C 1
ATOM 3225 O O . PHE A 1 420 ? 7.824 21.391 0.413 1 95.5 420 PHE A O 1
ATOM 3232 N N . ASN A 1 421 ? 7.027 20.312 -1.372 1 97.38 421 ASN A N 1
ATOM 3233 C CA . ASN A 1 421 ? 6.543 21.484 -2.086 1 97.38 421 ASN A CA 1
ATOM 3234 C C . ASN A 1 421 ? 7.688 22.422 -2.465 1 97.38 421 ASN A C 1
ATOM 3236 O O . ASN A 1 421 ? 7.535 23.641 -2.432 1 97.38 421 ASN A O 1
ATOM 3240 N N . TYR A 1 422 ? 8.844 21.844 -2.807 1 97.69 422 TYR A N 1
ATOM 3241 C CA . TYR A 1 422 ? 9.969 22.688 -3.186 1 97.69 422 TYR A CA 1
ATOM 3242 C C . TYR A 1 422 ? 10.883 21.953 -4.164 1 97.69 422 TYR A C 1
ATOM 3244 O O . TYR A 1 422 ? 12.078 22.266 -4.25 1 97.69 422 TYR A O 1
ATOM 3252 N N . ALA A 1 423 ? 10.328 21.047 -4.887 1 96.25 423 ALA A N 1
ATOM 3253 C CA . ALA A 1 423 ? 11.102 20.203 -5.805 1 96.25 423 ALA A CA 1
ATOM 3254 C C . ALA A 1 423 ? 11.742 21.047 -6.902 1 96.25 423 ALA A C 1
ATOM 3256 O O . ALA A 1 423 ? 12.789 20.688 -7.441 1 96.25 423 ALA A O 1
ATOM 3257 N N . TYR A 1 424 ? 11.203 22.25 -7.203 1 95.94 424 TYR A N 1
ATOM 3258 C CA . TYR A 1 424 ? 11.711 23.109 -8.258 1 95.94 424 TYR A CA 1
ATOM 3259 C C . TYR A 1 424 ? 12.672 24.156 -7.695 1 95.94 424 TYR A C 1
ATOM 3261 O O . TYR A 1 424 ? 13.195 24.984 -8.438 1 95.94 424 TYR A O 1
ATOM 3269 N N . ASN A 1 425 ? 12.859 24.219 -6.41 1 95.19 425 ASN A N 1
ATOM 3270 C CA . ASN A 1 425 ? 13.617 25.234 -5.707 1 95.19 425 ASN A CA 1
ATOM 3271 C C . ASN A 1 425 ? 12.953 26.609 -5.816 1 95.19 425 ASN A C 1
ATOM 3273 O O . ASN A 1 425 ? 13.641 27.641 -5.859 1 95.19 425 ASN A O 1
ATOM 3277 N N . ASP A 1 426 ? 11.695 26.562 -6.027 1 96.38 426 ASP A N 1
ATOM 3278 C CA . ASP A 1 426 ? 10.844 27.734 -5.98 1 96.38 426 ASP A CA 1
ATOM 3279 C C . ASP A 1 426 ? 9.398 27.359 -5.684 1 96.38 426 ASP A C 1
ATOM 3281 O O . ASP A 1 426 ? 9.086 26.188 -5.5 1 96.38 426 ASP A O 1
ATOM 3285 N N . LEU A 1 427 ? 8.555 28.406 -5.648 1 98.12 427 LEU A N 1
ATOM 3286 C CA . LEU A 1 427 ? 7.188 28.141 -5.207 1 98.12 427 LEU A CA 1
ATOM 3287 C C . LEU A 1 427 ? 6.207 28.281 -6.363 1 98.12 427 LEU A C 1
ATOM 3289 O O . LEU A 1 427 ? 5.043 28.625 -6.16 1 98.12 427 LEU A O 1
ATOM 3293 N N . SER A 1 428 ? 6.668 28 -7.66 1 98 428 SER A N 1
ATOM 3294 C CA . SER A 1 428 ? 5.809 28.156 -8.828 1 98 428 SER A CA 1
ATOM 3295 C C . SER A 1 428 ? 4.641 27.172 -8.789 1 98 428 SER A C 1
ATOM 3297 O O . SER A 1 428 ? 3.52 27.516 -9.164 1 98 428 SER A O 1
ATOM 3299 N N . GLN A 1 429 ? 4.93 25.969 -8.375 1 98.06 429 GLN A N 1
ATOM 3300 C CA . GLN A 1 429 ? 3.863 24.984 -8.25 1 98.06 429 GLN A CA 1
ATOM 3301 C C . GLN A 1 429 ? 2.814 25.422 -7.238 1 98.06 429 GLN A C 1
ATOM 3303 O O . GLN A 1 429 ? 1.612 25.297 -7.488 1 98.06 429 GLN A O 1
ATOM 3308 N N . LEU A 1 430 ? 3.195 26 -6.117 1 98.12 430 LEU A N 1
ATOM 3309 C CA . LEU A 1 430 ? 2.246 26.453 -5.113 1 98.12 430 LEU A CA 1
ATOM 3310 C C . LEU A 1 430 ? 1.453 27.656 -5.625 1 98.12 430 LEU A C 1
ATOM 3312 O O . LEU A 1 430 ? 0.272 27.812 -5.305 1 98.12 430 LEU A O 1
ATOM 3316 N N . HIS A 1 431 ? 2.176 28.5 -6.363 1 98.56 431 HIS A N 1
ATOM 3317 C CA . HIS A 1 431 ? 1.485 29.625 -6.977 1 98.56 431 HIS A CA 1
ATOM 3318 C C . HIS A 1 431 ? 0.287 29.172 -7.797 1 98.56 431 HIS A C 1
ATOM 3320 O O . HIS A 1 431 ? -0.781 29.781 -7.742 1 98.56 431 HIS A O 1
ATOM 3326 N N . THR A 1 432 ? 0.458 28.109 -8.492 1 98.38 432 THR A N 1
ATOM 3327 C CA . THR A 1 432 ? -0.604 27.547 -9.32 1 98.38 432 THR A CA 1
ATOM 3328 C C . THR A 1 432 ? -1.676 26.906 -8.445 1 98.38 432 THR A C 1
ATOM 3330 O O . THR A 1 432 ? -2.867 27.156 -8.625 1 98.38 432 THR A O 1
ATOM 3333 N N . GLN A 1 433 ? -1.285 26.156 -7.5 1 98.31 433 GLN A N 1
ATOM 3334 C CA . GLN A 1 433 ? -2.201 25.375 -6.676 1 98.31 433 GLN A CA 1
ATOM 3335 C C . GLN A 1 433 ? -3.076 26.297 -5.816 1 98.31 433 GLN A C 1
ATOM 3337 O O . GLN A 1 433 ? -4.258 26 -5.605 1 98.31 433 GLN A O 1
ATOM 3342 N N . LEU A 1 434 ? -2.529 27.375 -5.352 1 98.06 434 LEU A N 1
ATOM 3343 C CA . LEU A 1 434 ? -3.23 28.266 -4.434 1 98.06 434 LEU A CA 1
ATOM 3344 C C . LEU A 1 434 ? -4.371 29 -5.137 1 98.06 434 LEU A C 1
ATOM 3346 O O . LEU A 1 434 ? -5.25 29.562 -4.484 1 98.06 434 LEU A O 1
ATOM 3350 N N . GLN A 1 435 ? -4.375 28.938 -6.434 1 97.75 435 GLN A N 1
ATOM 3351 C CA . GLN A 1 435 ? -5.383 29.656 -7.195 1 97.75 435 GLN A CA 1
ATOM 3352 C C . GLN A 1 435 ? -6.461 28.719 -7.719 1 97.75 435 GLN A C 1
ATOM 3354 O O . GLN A 1 435 ? -7.465 29.156 -8.281 1 97.75 435 GLN A O 1
ATOM 3359 N N . HIS A 1 436 ? -6.254 27.438 -7.574 1 97.69 436 HIS A N 1
ATOM 3360 C CA . HIS A 1 436 ? -7.184 26.469 -8.133 1 97.69 436 HIS A CA 1
ATOM 3361 C C . HIS A 1 436 ? -8.469 26.391 -7.316 1 97.69 436 HIS A C 1
ATOM 3363 O O . HIS A 1 436 ? -8.414 26.312 -6.086 1 97.69 436 HIS A O 1
ATOM 3369 N N . PRO A 1 437 ? -9.586 26.297 -7.875 1 96.19 437 PRO A N 1
ATOM 3370 C CA . PRO A 1 437 ? -10.852 26.406 -7.145 1 96.19 437 PRO A CA 1
ATOM 3371 C C . PRO A 1 437 ? -11.133 25.172 -6.293 1 96.19 437 PRO A C 1
ATOM 3373 O O . PRO A 1 437 ? -11.992 25.203 -5.406 1 96.19 437 PRO A O 1
ATOM 3376 N N . ARG A 1 438 ? -10.445 24.062 -6.602 1 98.06 438 ARG A N 1
ATOM 3377 C CA . ARG A 1 438 ? -10.695 22.844 -5.852 1 98.06 438 ARG A CA 1
ATOM 3378 C C . ARG A 1 438 ? -9.508 22.484 -4.965 1 98.06 438 ARG A C 1
ATOM 3380 O O . ARG A 1 438 ? -9.344 21.328 -4.578 1 98.06 438 ARG A O 1
ATOM 3387 N N . THR A 1 439 ? -8.781 23.469 -4.684 1 98.38 439 THR A N 1
ATOM 3388 C CA . THR A 1 439 ? -7.809 23.297 -3.609 1 98.38 439 THR A CA 1
ATOM 3389 C C . THR A 1 439 ? -8.273 24 -2.34 1 98.38 439 THR A C 1
ATOM 3391 O O . THR A 1 439 ? -9.086 24.938 -2.4 1 98.38 439 THR A O 1
ATOM 3394 N N . MET A 1 440 ? -7.867 23.469 -1.248 1 97.81 440 MET A N 1
ATOM 3395 C CA . MET A 1 440 ? -8.195 23.984 0.08 1 97.81 440 MET A CA 1
ATOM 3396 C C . MET A 1 440 ? -6.93 24.328 0.861 1 97.81 440 MET A C 1
ATOM 3398 O O . MET A 1 440 ? -6.027 23.484 0.976 1 97.81 440 MET A O 1
ATOM 3402 N N . MET A 1 441 ? -6.891 25.531 1.377 1 97.31 441 MET A N 1
ATOM 3403 C CA . MET A 1 441 ? -5.785 25.859 2.275 1 97.31 441 MET A CA 1
ATOM 3404 C C . MET A 1 441 ? -5.809 24.969 3.51 1 97.31 441 MET A C 1
ATOM 3406 O O . MET A 1 441 ? -6.848 24.812 4.152 1 97.31 441 MET A O 1
ATOM 3410 N N . SER A 1 442 ? -4.695 24.312 3.744 1 96.19 442 SER A N 1
ATOM 3411 C CA . SER A 1 442 ? -4.613 23.297 4.793 1 96.19 442 SER A CA 1
ATOM 3412 C C . SER A 1 442 ? -3.166 23.062 5.211 1 96.19 442 SER A C 1
ATOM 3414 O O . SER A 1 442 ? -2.26 23.781 4.777 1 96.19 442 SER A O 1
ATOM 3416 N N . LEU A 1 443 ? -2.906 22.266 6.172 1 93.56 443 LEU A N 1
ATOM 3417 C CA . LEU A 1 443 ? -1.618 21.688 6.535 1 93.56 443 LEU A CA 1
ATOM 3418 C C . LEU A 1 443 ? -0.749 22.703 7.266 1 93.56 443 LEU A C 1
ATOM 3420 O O . LEU A 1 443 ? 0.469 22.734 7.074 1 93.56 443 LEU A O 1
ATOM 3424 N N . ALA A 1 444 ? -1.385 23.609 7.996 1 91.94 444 ALA A N 1
ATOM 3425 C CA . ALA A 1 444 ? -0.629 24.5 8.883 1 91.94 444 ALA A CA 1
ATOM 3426 C C . ALA A 1 444 ? -0.126 23.734 10.109 1 91.94 444 ALA A C 1
ATOM 3428 O O . ALA A 1 444 ? 0.824 24.172 10.766 1 91.94 444 ALA A O 1
ATOM 3429 N N . ASP A 1 445 ? -0.803 22.703 10.492 1 90.69 445 ASP A N 1
ATOM 3430 C CA . ASP A 1 445 ? -0.413 21.75 11.523 1 90.69 445 ASP A CA 1
ATOM 3431 C C . ASP A 1 445 ? -0.229 22.438 12.867 1 90.69 445 ASP A C 1
ATOM 3433 O O . ASP A 1 445 ? 0.726 22.156 13.594 1 90.69 445 ASP A O 1
ATOM 3437 N N . GLY A 1 446 ? -1.086 23.391 13.148 1 89.69 446 GLY A N 1
ATOM 3438 C CA . GLY A 1 446 ? -1.044 23.969 14.484 1 89.69 446 GLY A CA 1
ATOM 3439 C C . GLY A 1 446 ? -1.154 22.938 15.586 1 89.69 446 GLY A C 1
ATOM 3440 O O . GLY A 1 446 ? -2.004 22.047 15.531 1 89.69 446 GLY A O 1
ATOM 3441 N N . GLY A 1 447 ? -0.229 23.031 16.547 1 86.25 447 GLY A N 1
ATOM 3442 C CA . GLY A 1 447 ? -0.25 22.109 17.672 1 86.25 447 GLY A CA 1
ATOM 3443 C C . GLY A 1 447 ? 0.615 20.875 17.453 1 86.25 447 GLY A C 1
ATOM 3444 O O . GLY A 1 447 ? 0.686 20 18.328 1 86.25 447 GLY A O 1
ATOM 3445 N N . ALA A 1 448 ? 1.23 20.797 16.328 1 87.25 448 ALA A N 1
ATOM 3446 C CA . ALA A 1 448 ? 2.043 19.625 16.031 1 87.25 448 ALA A CA 1
ATOM 3447 C C . ALA A 1 448 ? 3.488 20.016 15.734 1 87.25 448 ALA A C 1
ATOM 3449 O O . ALA A 1 448 ? 3.836 21.203 15.766 1 87.25 448 ALA A O 1
ATOM 3450 N N . HIS A 1 449 ? 4.328 18.922 15.586 1 77.5 449 HIS A N 1
ATOM 3451 C CA . HIS A 1 449 ? 5.707 18.984 15.117 1 77.5 449 HIS A CA 1
ATOM 3452 C C . HIS A 1 449 ? 6.516 20 15.938 1 77.5 449 HIS A C 1
ATOM 3454 O O . HIS A 1 449 ? 7.199 20.859 15.375 1 77.5 449 HIS A O 1
ATOM 3460 N N . CYS A 1 450 ? 6.477 19.859 17.109 1 73.88 450 CYS A N 1
ATOM 3461 C CA . CYS A 1 450 ? 7.004 20.828 18.062 1 73.88 450 CYS A CA 1
ATOM 3462 C C . CYS A 1 450 ? 8.508 20.984 17.906 1 73.88 450 CYS A C 1
ATOM 3464 O O . CYS A 1 450 ? 9.055 22.062 18.141 1 73.88 450 CYS A O 1
ATOM 3466 N N . GLY A 1 451 ? 9.047 20.016 17.359 1 76.06 451 GLY A N 1
ATOM 3467 C CA . GLY A 1 451 ? 10.5 20.047 17.438 1 76.06 451 GLY A CA 1
ATOM 3468 C C . GLY A 1 451 ? 11.164 20.406 16.125 1 76.06 451 GLY A C 1
ATOM 3469 O O . GLY A 1 451 ? 12.359 20.703 16.078 1 76.06 451 GLY A O 1
ATOM 3470 N N . TYR A 1 452 ? 10.359 20.375 15 1 83.56 452 TYR A N 1
ATOM 3471 C CA . TYR A 1 452 ? 11.164 20.594 13.805 1 83.56 452 TYR A CA 1
ATOM 3472 C C . TYR A 1 452 ? 10.328 21.219 12.688 1 83.56 452 TYR A C 1
ATOM 3474 O O . TYR A 1 452 ? 10.844 21.5 11.602 1 83.56 452 TYR A O 1
ATOM 3482 N N . ILE A 1 453 ? 9.094 21.453 12.898 1 82.38 453 ILE A N 1
ATOM 3483 C CA . ILE A 1 453 ? 8.281 22.156 11.906 1 82.38 453 ILE A CA 1
ATOM 3484 C C . ILE A 1 453 ? 7.508 23.281 12.594 1 82.38 453 ILE A C 1
ATOM 3486 O O . ILE A 1 453 ? 7.008 23.125 13.703 1 82.38 453 ILE A O 1
ATOM 3490 N N . CYS A 1 454 ? 7.457 24.375 12.023 1 82.94 454 CYS A N 1
ATOM 3491 C CA . CYS A 1 454 ? 6.762 25.547 12.562 1 82.94 454 CYS A CA 1
ATOM 3492 C C . CYS A 1 454 ? 5.914 26.219 11.484 1 82.94 454 CYS A C 1
ATOM 3494 O O . CYS A 1 454 ? 6.035 27.422 11.25 1 82.94 454 CYS A O 1
ATOM 3496 N N . ASP A 1 455 ? 5.035 25.453 10.969 1 88.31 455 ASP A N 1
ATOM 3497 C CA . ASP A 1 455 ? 4.246 25.953 9.844 1 88.31 455 ASP A CA 1
ATOM 3498 C C . ASP A 1 455 ? 2.947 26.594 10.328 1 88.31 455 ASP A C 1
ATOM 3500 O O . ASP A 1 455 ? 2.156 27.094 9.523 1 88.31 455 ASP A O 1
ATOM 3504 N N . VAL A 1 456 ? 2.766 26.766 11.617 1 91.5 456 VAL A N 1
ATOM 3505 C CA . VAL A 1 456 ? 1.56 27.344 12.211 1 91.5 456 VAL A CA 1
ATOM 3506 C C . VAL A 1 456 ? 1.44 28.812 11.828 1 91.5 456 VAL A C 1
ATOM 3508 O O . VAL A 1 456 ? 0.35 29.391 11.883 1 91.5 456 VAL A O 1
ATOM 3511 N N . SER A 1 457 ? 2.486 29.453 11.391 1 94.56 457 SER A N 1
ATOM 3512 C CA . SER A 1 457 ? 2.494 30.859 11.008 1 94.56 457 SER A CA 1
ATOM 3513 C C . SER A 1 457 ? 2.027 31.047 9.57 1 94.56 457 SER A C 1
ATOM 3515 O O . SER A 1 457 ? 2.111 32.156 9.023 1 94.56 457 SER A O 1
ATOM 3517 N N . MET A 1 458 ? 1.473 30 9 1 95.25 458 MET A N 1
ATOM 3518 C CA . MET A 1 458 ? 1.058 30 7.598 1 95.25 458 MET A CA 1
ATOM 3519 C C . MET A 1 458 ? 0.061 31.125 7.316 1 95.25 458 MET A C 1
ATOM 3521 O O . MET A 1 458 ? 0.169 31.812 6.309 1 95.25 458 MET A O 1
ATOM 3525 N N . PRO A 1 459 ? -0.906 31.375 8.172 1 96.56 459 PRO A N 1
ATOM 3526 C CA . PRO A 1 459 ? -1.856 32.438 7.871 1 96.56 459 PRO A CA 1
ATOM 3527 C C . PRO A 1 459 ? -1.177 33.781 7.672 1 96.56 459 PRO A C 1
ATOM 3529 O O . PRO A 1 459 ? -1.533 34.531 6.758 1 96.56 459 PRO A O 1
ATOM 3532 N N . THR A 1 460 ? -0.212 34.094 8.492 1 97.5 460 THR A N 1
ATOM 3533 C CA . THR A 1 460 ? 0.541 35.344 8.367 1 97.5 460 THR A CA 1
ATOM 3534 C C . THR A 1 460 ? 1.428 35.312 7.125 1 97.5 460 THR A C 1
ATOM 3536 O O . THR A 1 460 ? 1.541 36.312 6.414 1 97.5 460 THR A O 1
ATOM 3539 N N . TYR A 1 461 ? 2.031 34.188 6.863 1 97.06 461 TYR A N 1
ATOM 3540 C CA . TYR A 1 461 ? 2.887 34 5.691 1 97.06 461 TYR A CA 1
ATOM 3541 C C . TYR A 1 461 ? 2.117 34.281 4.406 1 97.06 461 TYR A C 1
ATOM 3543 O O . TYR A 1 461 ? 2.648 34.906 3.475 1 97.06 461 TYR A O 1
ATOM 3551 N N . MET A 1 462 ? 0.862 33.844 4.348 1 97.94 462 MET A N 1
ATOM 3552 C CA . MET A 1 462 ? 0.035 34.062 3.166 1 97.94 462 MET A CA 1
ATOM 3553 C C . MET A 1 462 ? -0.089 35.531 2.867 1 97.94 462 MET A C 1
ATOM 3555 O O . MET A 1 462 ? -0.049 35.969 1.705 1 97.94 462 MET A O 1
ATOM 3559 N N . LEU A 1 463 ? -0.212 36.344 3.904 1 98.38 463 LEU A N 1
ATOM 3560 C CA . LEU A 1 463 ? -0.384 37.781 3.729 1 98.38 463 LEU A CA 1
ATOM 3561 C C . LEU A 1 463 ? 0.949 38.469 3.418 1 98.38 463 LEU A C 1
ATOM 3563 O O . LEU A 1 463 ? 1.018 39.344 2.568 1 98.38 463 LEU A O 1
ATOM 3567 N N . THR A 1 464 ? 1.985 38.031 4.074 1 97.88 464 THR A N 1
ATOM 3568 C CA . THR A 1 464 ? 3.273 38.719 3.934 1 97.88 464 THR A CA 1
ATOM 3569 C C . THR A 1 464 ? 3.979 38.25 2.656 1 97.88 464 THR A C 1
ATOM 3571 O O . THR A 1 464 ? 4.309 39.094 1.802 1 97.88 464 THR A O 1
ATOM 3574 N N . HIS A 1 465 ? 4.066 36.969 2.467 1 97.81 465 HIS A N 1
ATOM 3575 C CA . HIS A 1 465 ? 4.824 36.5 1.324 1 97.81 465 HIS A CA 1
ATOM 3576 C C . HIS A 1 465 ? 3.99 36.531 0.049 1 97.81 465 HIS A C 1
ATOM 3578 O O . HIS A 1 465 ? 4.352 37.188 -0.916 1 97.81 465 HIS A O 1
ATOM 3584 N N . TRP A 1 466 ? 2.916 35.875 0.008 1 98.44 466 TRP A N 1
ATOM 3585 C CA . TRP A 1 466 ? 2.164 35.688 -1.227 1 98.44 466 TRP A CA 1
ATOM 3586 C C . TRP A 1 466 ? 1.475 36.969 -1.656 1 98.44 466 TRP A C 1
ATOM 3588 O O . TRP A 1 466 ? 1.364 37.281 -2.852 1 98.44 466 TRP A O 1
ATOM 3598 N N . ALA A 1 467 ? 0.998 37.781 -0.682 1 98.5 467 ALA A N 1
ATOM 3599 C CA . ALA A 1 467 ? 0.194 38.969 -1.05 1 98.5 467 ALA A CA 1
ATOM 3600 C C . ALA A 1 467 ? 1.06 40.219 -1.159 1 98.5 467 ALA A C 1
ATOM 3602 O O . ALA A 1 467 ? 0.673 41.188 -1.809 1 98.5 467 ALA A O 1
ATOM 3603 N N . ARG A 1 468 ? 2.311 40.156 -0.596 1 98.06 468 ARG A N 1
ATOM 3604 C CA . ARG A 1 468 ? 2.979 41.438 -0.471 1 98.06 468 ARG A CA 1
ATOM 3605 C C . ARG A 1 468 ? 4.449 41.344 -0.854 1 98.06 468 ARG A C 1
ATOM 3607 O O . ARG A 1 468 ? 4.938 42.094 -1.689 1 98.06 468 ARG A O 1
ATOM 3614 N N . ASP A 1 469 ? 5.25 40.406 -0.378 1 97.31 469 ASP A N 1
ATOM 3615 C CA . ASP A 1 469 ? 6.703 40.562 -0.305 1 97.31 469 ASP A CA 1
ATOM 3616 C C . ASP A 1 469 ? 7.402 39.594 -1.256 1 97.31 469 ASP A C 1
ATOM 3618 O O . ASP A 1 469 ? 8.625 39.625 -1.383 1 97.31 469 ASP A O 1
ATOM 3622 N N . ARG A 1 470 ? 6.703 38.719 -1.935 1 97.44 470 ARG A N 1
ATOM 3623 C CA . ARG A 1 470 ? 7.359 37.688 -2.742 1 97.44 470 ARG A CA 1
ATOM 3624 C C . ARG A 1 470 ? 8.234 38.312 -3.822 1 97.44 470 ARG A C 1
ATOM 3626 O O . ARG A 1 470 ? 7.785 39.219 -4.551 1 97.44 470 ARG A O 1
ATOM 3633 N N . GLN A 1 471 ? 9.43 37.844 -3.961 1 95.12 471 GLN A N 1
ATOM 3634 C CA . GLN A 1 471 ? 10.398 38.438 -4.883 1 95.12 471 GLN A CA 1
ATOM 3635 C C . GLN A 1 471 ? 10.703 37.5 -6.039 1 95.12 471 GLN A C 1
ATOM 3637 O O . GLN A 1 471 ? 11.133 37.906 -7.109 1 95.12 471 GLN A O 1
ATOM 3642 N N . ARG A 1 472 ? 10.523 36.219 -5.848 1 96.44 472 ARG A N 1
ATOM 3643 C CA . ARG A 1 472 ? 10.906 35.219 -6.836 1 96.44 472 ARG A CA 1
ATOM 3644 C C . ARG A 1 472 ? 9.68 34.688 -7.586 1 96.44 472 ARG A C 1
ATOM 3646 O O . ARG A 1 472 ? 9.453 33.5 -7.648 1 96.44 472 ARG A O 1
ATOM 3653 N N . GLY A 1 473 ? 9 35.594 -8.266 1 96.56 473 GLY A N 1
ATOM 3654 C CA . GLY A 1 473 ? 7.77 35.312 -9 1 96.56 473 GLY A CA 1
ATOM 3655 C C . GLY A 1 473 ? 6.633 36.25 -8.625 1 96.56 473 GLY A C 1
ATOM 3656 O O . GLY A 1 473 ? 6.797 37.125 -7.781 1 96.56 473 GLY A O 1
ATOM 3657 N N . PRO A 1 474 ? 5.516 36.031 -9.211 1 98.06 474 PRO A N 1
ATOM 3658 C CA . PRO A 1 474 ? 4.398 36.938 -8.969 1 98.06 474 PRO A CA 1
ATOM 3659 C C . PRO A 1 474 ? 3.748 36.719 -7.602 1 98.06 474 PRO A C 1
ATOM 3661 O O . PRO A 1 474 ? 3.729 35.594 -7.094 1 98.06 474 PRO A O 1
ATOM 3664 N N . THR A 1 475 ? 3.299 37.812 -7.051 1 98.31 475 THR A N 1
ATOM 3665 C CA . THR A 1 475 ? 2.436 37.719 -5.879 1 98.31 475 THR A CA 1
ATOM 3666 C C . THR A 1 475 ? 1.021 37.312 -6.273 1 98.31 475 THR A C 1
ATOM 3668 O O . THR A 1 475 ? 0.747 37.062 -7.449 1 98.31 475 THR A O 1
ATOM 3671 N N . LEU A 1 476 ? 0.204 37.125 -5.336 1 98.56 476 LEU A N 1
ATOM 3672 C CA . LEU A 1 476 ? -1.222 36.875 -5.5 1 98.56 476 LEU A CA 1
ATOM 3673 C C . LEU A 1 476 ? -2.057 37.969 -4.855 1 98.56 476 LEU A C 1
ATOM 3675 O O . LEU A 1 476 ? -1.59 38.656 -3.943 1 98.56 476 LEU A O 1
ATOM 3679 N N . PRO A 1 477 ? -3.293 38.156 -5.359 1 98.5 477 PRO A N 1
ATOM 3680 C CA . PRO A 1 477 ? -4.125 39.219 -4.781 1 98.5 477 PRO A CA 1
ATOM 3681 C C . PRO A 1 477 ? -4.406 39 -3.295 1 98.5 477 PRO A C 1
ATOM 3683 O O . PRO A 1 477 ? -4.676 37.875 -2.871 1 98.5 477 PRO A O 1
ATOM 3686 N N . LEU A 1 478 ? -4.32 40.094 -2.535 1 98.62 478 LEU A N 1
ATOM 3687 C CA . LEU A 1 478 ? -4.605 40.062 -1.105 1 98.62 478 LEU A CA 1
ATOM 3688 C C . LEU A 1 478 ? -6 39.5 -0.845 1 98.62 478 LEU A C 1
ATOM 3690 O O . LEU A 1 478 ? -6.188 38.688 0.081 1 98.62 478 LEU A O 1
ATOM 3694 N N . GLU A 1 479 ? -6.98 39.875 -1.67 1 98.75 479 GLU A N 1
ATOM 3695 C CA . GLU A 1 479 ? -8.359 39.438 -1.515 1 98.75 479 GLU A CA 1
ATOM 3696 C C . GLU A 1 479 ? -8.469 37.938 -1.631 1 98.75 479 GLU A C 1
ATOM 3698 O O . GLU A 1 479 ? -9.219 37.281 -0.882 1 98.75 479 GLU A O 1
ATOM 3703 N N . LEU A 1 480 ? -7.684 37.375 -2.512 1 98.56 480 LEU A N 1
ATOM 3704 C CA . LEU A 1 480 ? -7.68 35.938 -2.693 1 98.56 480 LEU A CA 1
ATOM 3705 C C . LEU A 1 480 ? -7.059 35.25 -1.487 1 98.56 480 LEU A C 1
ATOM 3707 O O . LEU A 1 480 ? -7.562 34.219 -1.033 1 98.56 480 LEU A O 1
ATOM 3711 N N . MET A 1 481 ? -5.941 35.75 -0.98 1 98.5 481 MET A N 1
ATOM 3712 C CA . MET A 1 481 ? -5.25 35.156 0.151 1 98.5 481 MET A CA 1
ATOM 3713 C C . MET A 1 481 ? -6.133 35.156 1.394 1 98.5 481 MET A C 1
ATOM 3715 O O . MET A 1 481 ? -6.078 34.219 2.199 1 98.5 481 MET A O 1
ATOM 3719 N N . VAL A 1 482 ? -6.957 36.188 1.547 1 98.75 482 VAL A N 1
ATOM 3720 C CA . VAL A 1 482 ? -7.898 36.25 2.662 1 98.75 482 VAL A CA 1
ATOM 3721 C C . VAL A 1 482 ? -9.031 35.25 2.432 1 98.75 482 VAL A C 1
ATOM 3723 O O . VAL A 1 482 ? -9.375 34.469 3.322 1 98.75 482 VAL A O 1
ATOM 3726 N N . GLN A 1 483 ? -9.578 35.219 1.244 1 98.69 483 GLN A N 1
ATOM 3727 C CA . GLN A 1 483 ? -10.68 34.344 0.894 1 98.69 483 GLN A CA 1
ATOM 3728 C C . GLN A 1 483 ? -10.297 32.875 1.146 1 98.69 483 GLN A C 1
ATOM 3730 O O . GLN A 1 483 ? -11.078 32.125 1.719 1 98.69 483 GLN A O 1
ATOM 3735 N N . ARG A 1 484 ? -9.117 32.5 0.806 1 98.31 484 ARG A N 1
ATOM 3736 C CA . ARG A 1 484 ? -8.664 31.109 0.812 1 98.31 484 ARG A CA 1
ATOM 3737 C C . ARG A 1 484 ? -8.516 30.594 2.238 1 98.31 484 ARG A C 1
ATOM 3739 O O . ARG A 1 484 ? -8.555 29.391 2.471 1 98.31 484 ARG A O 1
ATOM 3746 N N . GLN A 1 485 ? -8.344 31.516 3.232 1 97.88 485 GLN A N 1
ATOM 3747 C CA . GLN A 1 485 ? -8.117 31.016 4.59 1 97.88 485 GLN A CA 1
ATOM 3748 C C . GLN A 1 485 ? -9.266 31.406 5.512 1 97.88 485 GLN A C 1
ATOM 3750 O O . GLN A 1 485 ? -9.141 31.328 6.738 1 97.88 485 GLN A O 1
ATOM 3755 N N . THR A 1 486 ? -10.43 31.859 4.957 1 98.56 486 THR A N 1
ATOM 3756 C CA . THR A 1 486 ? -11.594 32.25 5.758 1 98.56 486 THR A CA 1
ATOM 3757 C C . THR A 1 486 ? -12.859 31.594 5.211 1 98.56 486 THR A C 1
ATOM 3759 O O . THR A 1 486 ? -13.172 30.453 5.543 1 98.56 486 THR A O 1
ATOM 3762 N N . ARG A 1 487 ? -13.414 32.219 4.168 1 98.06 487 ARG A N 1
ATOM 3763 C CA . ARG A 1 487 ? -14.656 31.703 3.602 1 98.06 487 ARG A CA 1
ATOM 3764 C C . ARG A 1 487 ? -14.469 30.312 3.016 1 98.06 487 ARG A C 1
ATOM 3766 O O . ARG A 1 487 ? -15.289 29.422 3.256 1 98.06 487 ARG A O 1
ATOM 3773 N N . ASP A 1 488 ? -13.453 30.109 2.23 1 98.19 488 ASP A N 1
ATOM 3774 C CA . ASP A 1 488 ? -13.289 28.859 1.489 1 98.19 488 ASP A CA 1
ATOM 3775 C C . ASP A 1 488 ? -13.102 27.672 2.438 1 98.19 488 ASP A C 1
ATOM 3777 O O . ASP A 1 488 ? -13.734 26.625 2.27 1 98.19 488 ASP A O 1
ATOM 3781 N N . THR A 1 489 ? -12.258 27.828 3.439 1 98.44 489 THR A N 1
ATOM 3782 C CA . THR A 1 489 ? -12.039 26.734 4.387 1 98.44 489 THR A CA 1
ATOM 3783 C C . THR A 1 489 ? -13.281 26.516 5.246 1 98.44 489 THR A C 1
ATOM 3785 O O . THR A 1 489 ? -13.68 25.375 5.473 1 98.44 489 THR A O 1
ATOM 3788 N N . ALA A 1 490 ? -13.906 27.594 5.688 1 98.5 490 ALA A N 1
ATOM 3789 C CA . ALA A 1 490 ? -15.125 27.484 6.488 1 98.5 490 ALA A CA 1
ATOM 3790 C C . ALA A 1 490 ? -16.219 26.75 5.719 1 98.5 490 ALA A C 1
ATOM 3792 O O . ALA A 1 490 ? -16.859 25.828 6.25 1 98.5 490 ALA A O 1
ATOM 3793 N N . ALA A 1 491 ? -16.375 27.078 4.461 1 97.75 491 ALA A N 1
ATOM 3794 C CA . ALA A 1 491 ? -17.453 26.531 3.639 1 97.75 491 ALA A CA 1
ATOM 3795 C C . ALA A 1 491 ? -17.281 25.031 3.432 1 97.75 491 ALA A C 1
ATOM 3797 O O . ALA A 1 491 ? -18.25 24.281 3.412 1 97.75 491 ALA A O 1
ATOM 3798 N N . ILE A 1 492 ? -16.109 24.594 3.27 1 97.94 492 ILE A N 1
ATOM 3799 C CA . ILE A 1 492 ? -15.82 23.188 3.016 1 97.94 492 ILE A CA 1
ATOM 3800 C C . ILE A 1 492 ? -16.234 22.359 4.227 1 97.94 492 ILE A C 1
ATOM 3802 O O . ILE A 1 492 ? -16.719 21.234 4.082 1 97.94 492 ILE A O 1
ATOM 3806 N N . TYR A 1 493 ? -16.141 22.922 5.426 1 98.12 493 TYR A N 1
ATOM 3807 C CA . TYR A 1 493 ? -16.516 22.203 6.645 1 98.12 493 TYR A CA 1
ATOM 3808 C C . TYR A 1 493 ? -17.938 22.562 7.078 1 98.12 493 TYR A C 1
ATOM 3810 O O . TYR A 1 493 ? -18.344 22.234 8.195 1 98.12 493 TYR A O 1
ATOM 3818 N N . GLY A 1 494 ? -18.672 23.297 6.246 1 97.56 494 GLY A N 1
ATOM 3819 C CA . GLY A 1 494 ? -20.078 23.594 6.484 1 97.56 494 GLY A CA 1
ATOM 3820 C C . GLY A 1 494 ? -20.281 24.719 7.473 1 97.56 494 GLY A C 1
ATOM 3821 O O . GLY A 1 494 ? -21.344 24.828 8.094 1 97.56 494 GLY A O 1
ATOM 3822 N N . LEU A 1 495 ? -19.297 25.531 7.668 1 98.25 495 LEU A N 1
ATOM 3823 C CA . LEU A 1 495 ? -19.391 26.641 8.609 1 98.25 495 LEU A CA 1
ATOM 3824 C C . LEU A 1 495 ? -19.703 27.953 7.883 1 98.25 495 LEU A C 1
ATOM 3826 O O . LEU A 1 495 ? -18.828 28.812 7.746 1 98.25 495 LEU A O 1
ATOM 3830 N N . HIS A 1 496 ? -20.969 28.156 7.609 1 97.56 496 HIS A N 1
ATOM 3831 C CA . HIS A 1 496 ? -21.391 29.266 6.758 1 97.56 496 HIS A CA 1
ATOM 3832 C C . HIS A 1 496 ? -21.656 30.516 7.582 1 97.56 496 HIS A C 1
ATOM 3834 O O . HIS A 1 496 ? -21.922 31.594 7.023 1 97.56 496 HIS A O 1
ATOM 3840 N N . ASP A 1 497 ? -21.547 30.438 8.852 1 97.94 497 ASP A N 1
ATOM 3841 C CA . ASP A 1 497 ? -21.797 31.578 9.742 1 97.94 497 ASP A CA 1
ATOM 3842 C C . ASP A 1 497 ? -20.516 32.375 9.992 1 97.94 497 ASP A C 1
ATOM 3844 O O . ASP A 1 497 ? -20.5 33.281 10.812 1 97.94 497 ASP A O 1
ATOM 3848 N N . ARG A 1 498 ? -19.484 32.062 9.344 1 98.38 498 ARG A N 1
ATOM 3849 C CA . ARG A 1 498 ? -18.203 32.75 9.562 1 98.38 498 ARG A CA 1
ATOM 3850 C C . ARG A 1 498 ? -17.391 32.812 8.266 1 98.38 498 ARG A C 1
ATOM 3852 O O . ARG A 1 498 ? -17.828 32.312 7.23 1 98.38 498 ARG A O 1
ATOM 3859 N N . GLY A 1 499 ? -16.266 33.469 8.312 1 98.12 499 GLY A N 1
ATOM 3860 C CA . GLY A 1 499 ? -15.344 33.562 7.195 1 98.12 499 GLY A CA 1
ATOM 3861 C C . GLY A 1 499 ? -15.641 34.688 6.25 1 98.12 499 GLY A C 1
ATOM 3862 O O . GLY A 1 499 ? -14.938 34.875 5.254 1 98.12 499 GLY A O 1
ATOM 3863 N N . ARG A 1 500 ? -16.672 35.5 6.586 1 98.25 500 ARG A N 1
ATOM 3864 C CA . ARG A 1 500 ? -17.016 36.688 5.812 1 98.25 500 ARG A CA 1
ATOM 3865 C C . ARG A 1 500 ? -17.328 37.875 6.727 1 98.25 500 ARG A C 1
ATOM 3867 O O . ARG A 1 500 ? -17.812 37.688 7.848 1 98.25 500 ARG A O 1
ATOM 3874 N N . LEU A 1 501 ? -16.938 39.062 6.227 1 98.38 501 LEU A N 1
ATOM 3875 C CA . LEU A 1 501 ? -17.484 40.25 6.84 1 98.38 501 LEU A CA 1
ATOM 3876 C C . LEU A 1 501 ? -18.828 40.625 6.23 1 98.38 501 LEU A C 1
ATOM 3878 O O . LEU A 1 501 ? -18.922 41.5 5.379 1 98.38 501 LEU A O 1
ATOM 3882 N N . ALA A 1 502 ? -19.859 39.969 6.746 1 97.44 502 ALA A N 1
ATOM 3883 C CA . ALA A 1 502 ? -21.219 40.156 6.242 1 97.44 502 ALA A CA 1
ATOM 3884 C C . ALA A 1 502 ? -22.234 40.094 7.375 1 97.44 502 ALA A C 1
ATOM 3886 O O . ALA A 1 502 ? -22.047 39.344 8.344 1 97.44 502 ALA A O 1
ATOM 3887 N N . PRO A 1 503 ? -23.312 40.812 7.164 1 96.94 503 PRO A N 1
ATOM 3888 C CA . PRO A 1 503 ? -24.344 40.75 8.195 1 96.94 503 PRO A CA 1
ATOM 3889 C C . PRO A 1 503 ? -24.828 39.312 8.445 1 96.94 503 PRO A C 1
ATOM 3891 O O . PRO A 1 503 ? -25.031 38.562 7.5 1 96.94 503 PRO A O 1
ATOM 3894 N N . GLY A 1 504 ? -24.906 39 9.719 1 96.44 504 GLY A N 1
ATOM 3895 C CA . GLY A 1 504 ? -25.359 37.688 10.094 1 96.44 504 GLY A CA 1
ATOM 3896 C C . GLY A 1 504 ? -24.219 36.75 10.453 1 96.44 504 GLY A C 1
ATOM 3897 O O . GLY A 1 504 ? -24.406 35.75 11.18 1 96.44 504 GLY A O 1
ATOM 3898 N N . CYS A 1 505 ? -23.016 37 9.977 1 98 505 CYS A N 1
ATOM 3899 C CA . CYS A 1 505 ? -21.859 36.188 10.289 1 98 505 CYS A CA 1
ATOM 3900 C C . CYS A 1 505 ? -21.328 36.5 11.688 1 98 505 CYS A C 1
ATOM 3902 O O . CYS A 1 505 ? -21.594 37.562 12.219 1 98 505 CYS A O 1
ATOM 3904 N N . LEU A 1 506 ? -20.719 35.562 12.281 1 98.38 506 LEU A N 1
ATOM 3905 C CA . LEU A 1 506 ? -20.031 35.812 13.539 1 98.38 506 LEU A CA 1
ATOM 3906 C C . LEU A 1 506 ? -19.031 36.938 13.398 1 98.38 506 LEU A C 1
ATOM 3908 O O . LEU A 1 506 ? -18.391 37.094 12.352 1 98.38 506 LEU A O 1
ATOM 3912 N N . ALA A 1 507 ? -18.953 37.719 14.445 1 98.44 507 ALA A N 1
ATOM 3913 C CA . ALA A 1 507 ? -17.984 38.844 14.438 1 98.44 507 ALA A CA 1
ATOM 3914 C C . ALA A 1 507 ? -16.594 38.344 14.805 1 98.44 507 ALA A C 1
ATOM 3916 O O . ALA A 1 507 ? -15.992 38.781 15.781 1 98.44 507 ALA A O 1
ATOM 3917 N N . ASP A 1 508 ? -16.109 37.438 14.133 1 98.75 508 ASP A N 1
ATOM 3918 C CA . ASP A 1 508 ? -14.703 37.031 14.125 1 98.75 508 ASP A CA 1
ATOM 3919 C C . ASP A 1 508 ? -13.883 37.906 13.195 1 98.75 508 ASP A C 1
ATOM 3921 O O . ASP A 1 508 ? -14.031 37.844 11.977 1 98.75 508 ASP A O 1
ATOM 3925 N N . VAL A 1 509 ? -12.992 38.688 13.781 1 98.81 509 VAL A N 1
ATOM 3926 C CA . VAL A 1 509 ? -12.414 39.75 12.969 1 98.81 509 VAL A CA 1
ATOM 3927 C C . VAL A 1 509 ? -10.945 39.938 13.336 1 98.81 509 VAL A C 1
ATOM 3929 O O . VAL A 1 509 ? -10.578 39.875 14.516 1 98.81 509 VAL A O 1
ATOM 3932 N N . ASN A 1 510 ? -10.141 40.125 12.367 1 98.81 510 ASN A N 1
ATOM 3933 C CA . ASN A 1 510 ? -8.766 40.562 12.555 1 98.81 510 ASN A CA 1
ATOM 3934 C C . ASN A 1 510 ? -8.594 42.031 12.125 1 98.81 510 ASN A C 1
ATOM 3936 O O . ASN A 1 510 ? -9.156 42.438 11.117 1 98.81 510 ASN A O 1
ATOM 3940 N N . ILE A 1 511 ? -7.973 42.781 12.898 1 98.88 511 ILE A N 1
ATOM 3941 C CA . ILE A 1 511 ? -7.469 44.094 12.555 1 98.88 511 ILE A CA 1
ATOM 3942 C C . ILE A 1 511 ? -5.945 44.062 12.461 1 98.88 511 ILE A C 1
ATOM 3944 O O . ILE A 1 511 ? -5.262 43.75 13.445 1 98.88 511 ILE A O 1
ATOM 3948 N N . ILE A 1 512 ? -5.395 44.406 11.281 1 98.75 512 ILE A N 1
ATOM 3949 C CA . ILE A 1 512 ? -3.99 44.125 10.992 1 98.75 512 ILE A CA 1
ATOM 3950 C C . ILE A 1 512 ? -3.328 45.406 10.445 1 98.75 512 ILE A C 1
ATOM 3952 O O . ILE A 1 512 ? -3.805 45.969 9.469 1 98.75 512 ILE A O 1
ATOM 3956 N N . ASP A 1 513 ? -2.289 45.844 11.078 1 98.5 513 ASP A N 1
ATOM 3957 C CA . ASP A 1 513 ? -1.398 46.812 10.453 1 98.5 513 ASP A CA 1
ATOM 3958 C C . ASP A 1 513 ? -0.562 46.156 9.352 1 98.5 513 ASP A C 1
ATOM 3960 O O . ASP A 1 513 ? 0.551 45.688 9.602 1 98.5 513 ASP A O 1
ATOM 3964 N N . TYR A 1 514 ? -1.117 46.25 8.148 1 98.12 514 TYR A N 1
ATOM 3965 C CA . TYR A 1 514 ? -0.571 45.5 7.023 1 98.12 514 TYR A CA 1
ATOM 3966 C C . TYR A 1 514 ? 0.845 45.969 6.695 1 98.12 514 TYR A C 1
ATOM 3968 O O . TYR A 1 514 ? 1.688 45.156 6.297 1 98.12 514 TYR A O 1
ATOM 3976 N N . GLY A 1 515 ? 1.158 47.125 6.844 1 97.25 515 GLY A N 1
ATOM 3977 C CA . GLY A 1 515 ? 2.49 47.656 6.59 1 97.25 515 GLY A CA 1
ATOM 3978 C C . GLY A 1 515 ? 3.531 47.125 7.562 1 97.25 515 GLY A C 1
ATOM 3979 O O . GLY A 1 515 ? 4.699 47 7.203 1 97.25 515 GLY A O 1
ATOM 3980 N N . ARG A 1 516 ? 3.1 46.844 8.727 1 96.69 516 ARG A N 1
ATOM 3981 C CA . ARG A 1 516 ? 4.02 46.406 9.773 1 96.69 516 ARG A CA 1
ATOM 3982 C C . ARG A 1 516 ? 3.967 44.875 9.945 1 96.69 516 ARG A C 1
ATOM 3984 O O . ARG A 1 516 ? 4.703 44.312 10.758 1 96.69 516 ARG A O 1
ATOM 3991 N N . LEU A 1 517 ? 3.135 44.25 9.242 1 97.62 517 LEU A N 1
ATOM 3992 C CA . LEU A 1 517 ? 2.971 42.812 9.414 1 97.62 517 LEU A CA 1
ATOM 3993 C C . LEU A 1 517 ? 4.258 42.094 9.07 1 97.62 517 LEU A C 1
ATOM 3995 O O . LEU A 1 517 ? 4.82 42.281 7.988 1 97.62 517 LEU A O 1
ATOM 3999 N N . ARG A 1 518 ? 4.699 41.219 10.023 1 95.75 518 ARG A N 1
ATOM 4000 C CA . ARG A 1 518 ? 5.988 40.562 9.859 1 95.75 518 ARG A CA 1
ATOM 4001 C C . ARG A 1 518 ? 6.047 39.25 10.664 1 95.75 518 ARG A C 1
ATOM 4003 O O . ARG A 1 518 ? 5.414 39.156 11.719 1 95.75 518 ARG A O 1
ATOM 4010 N N . LEU A 1 519 ? 6.789 38.281 10.078 1 95.75 519 LEU A N 1
ATOM 4011 C CA . LEU A 1 519 ? 7.129 37.031 10.781 1 95.75 519 LEU A CA 1
ATOM 4012 C C . LEU A 1 519 ? 8.578 37.094 11.273 1 95.75 519 LEU A C 1
ATOM 4014 O O . LEU A 1 519 ? 9.508 37 10.469 1 95.75 519 LEU A O 1
ATOM 4018 N N . PRO A 1 520 ? 8.789 37.188 12.555 1 94.56 520 PRO A N 1
ATOM 4019 C CA . PRO A 1 520 ? 10.156 37.062 13.07 1 94.56 520 PRO A CA 1
ATOM 4020 C C . PRO A 1 520 ? 10.68 35.625 12.953 1 94.56 520 PRO A C 1
ATOM 4022 O O . PRO A 1 520 ? 9.922 34.688 12.656 1 94.56 520 PRO A O 1
ATOM 4025 N N . PRO A 1 521 ? 11.992 35.469 13.102 1 92.88 521 PRO A N 1
ATOM 4026 C CA . PRO A 1 521 ? 12.5 34.094 13.055 1 92.88 521 PRO A CA 1
ATOM 4027 C C . PRO A 1 521 ? 11.953 33.219 14.18 1 92.88 521 PRO A C 1
ATOM 4029 O O . PRO A 1 521 ? 11.773 33.688 15.305 1 92.88 521 PRO A O 1
ATOM 4032 N N . PRO A 1 522 ? 11.68 31.938 13.891 1 93 522 PRO A N 1
ATOM 4033 C CA . PRO A 1 522 ? 11.289 31.016 14.961 1 93 522 PRO A CA 1
ATOM 4034 C C . PRO A 1 522 ? 12.398 30.781 15.984 1 93 522 PRO A C 1
ATOM 4036 O O . PRO A 1 522 ? 13.57 31.031 15.695 1 93 522 PRO A O 1
ATOM 4039 N N . LYS A 1 523 ? 12.008 30.391 17.125 1 89.25 523 LYS A N 1
ATOM 4040 C CA . LYS A 1 523 ? 12.953 30.078 18.188 1 89.25 523 LYS A CA 1
ATOM 4041 C C . LYS A 1 523 ? 12.539 28.812 18.938 1 89.25 523 LYS A C 1
ATOM 4043 O O . LYS A 1 523 ? 11.359 28.453 18.953 1 89.25 523 LYS A O 1
ATOM 4048 N N . VAL A 1 524 ? 13.508 28.188 19.531 1 88 524 VAL A N 1
ATOM 4049 C CA . VAL A 1 524 ? 13.234 27.031 20.375 1 88 524 VAL A CA 1
ATOM 4050 C C . VAL A 1 524 ? 12.836 27.5 21.766 1 88 524 VAL A C 1
ATOM 4052 O O . VAL A 1 524 ? 13.562 28.266 22.406 1 88 524 VAL A O 1
ATOM 4055 N N . ALA A 1 525 ? 11.656 27.094 22.141 1 85.19 525 ALA A N 1
ATOM 4056 C CA . ALA A 1 525 ? 11.156 27.438 23.469 1 85.19 525 ALA A CA 1
ATOM 4057 C C . ALA A 1 525 ? 10.953 26.203 24.328 1 85.19 525 ALA A C 1
ATOM 4059 O O . ALA A 1 525 ? 10.695 25.109 23.797 1 85.19 525 ALA A O 1
ATOM 4060 N N . PHE A 1 526 ? 11.078 26.312 25.547 1 85.69 526 PHE A N 1
ATOM 4061 C CA . PHE A 1 526 ? 10.875 25.219 26.5 1 85.69 526 PHE A CA 1
ATOM 4062 C C . PHE A 1 526 ? 9.711 25.531 27.438 1 85.69 526 PHE A C 1
ATOM 4064 O O . PHE A 1 526 ? 9.844 25.438 28.656 1 85.69 526 PHE A O 1
ATOM 4071 N N . ASP A 1 527 ? 8.586 25.828 26.891 1 79.69 527 ASP A N 1
ATOM 4072 C CA . ASP A 1 527 ? 7.469 26.344 27.672 1 79.69 527 ASP A CA 1
ATOM 4073 C C . ASP A 1 527 ? 6.289 25.375 27.672 1 79.69 527 ASP A C 1
ATOM 4075 O O . ASP A 1 527 ? 5.184 25.734 28.078 1 79.69 527 ASP A O 1
ATOM 4079 N N . LEU A 1 528 ? 6.469 24.25 27.219 1 79.31 528 LEU A N 1
ATOM 4080 C CA . LEU A 1 528 ? 5.422 23.234 27.312 1 79.31 528 LEU A CA 1
ATOM 4081 C C . LEU A 1 528 ? 5.422 22.562 28.672 1 79.31 528 LEU A C 1
ATOM 4083 O O . LEU A 1 528 ? 6.383 22.688 29.438 1 79.31 528 LEU A O 1
ATOM 4087 N N . PRO A 1 529 ? 4.293 22 29.016 1 77.81 529 PRO A N 1
ATOM 4088 C CA . PRO A 1 529 ? 4.297 21.266 30.281 1 77.81 529 PRO A CA 1
ATOM 4089 C C . PRO A 1 529 ? 5.531 20.375 30.453 1 77.81 529 PRO A C 1
ATOM 4091 O O . PRO A 1 529 ? 6.016 19.797 29.484 1 77.81 529 PRO A O 1
ATOM 4094 N N . ALA A 1 530 ? 6.066 20.234 31.688 1 79 530 ALA A N 1
ATOM 4095 C CA . ALA A 1 530 ? 7.219 19.422 32.062 1 79 530 ALA A CA 1
ATOM 4096 C C . ALA A 1 530 ? 8.484 19.906 31.359 1 79 530 ALA A C 1
ATOM 4098 O O . ALA A 1 530 ? 9.414 19.125 31.141 1 79 530 ALA A O 1
ATOM 4099 N N . GLY A 1 531 ? 8.43 21.188 30.875 1 79.38 531 GLY A N 1
ATOM 4100 C CA . GLY A 1 531 ? 9.617 21.766 30.25 1 79.38 531 GLY A CA 1
ATOM 4101 C C . GLY A 1 531 ? 9.836 21.281 28.828 1 79.38 531 GLY A C 1
ATOM 4102 O O . GLY A 1 531 ? 10.953 21.359 28.312 1 79.38 531 GLY A O 1
ATOM 4103 N N . GLY A 1 532 ? 8.891 20.859 28.234 1 80.94 532 GLY A N 1
ATOM 4104 C CA . GLY A 1 532 ? 8.977 20.359 26.875 1 80.94 532 GLY A CA 1
ATOM 4105 C C . GLY A 1 532 ? 9.367 21.438 25.875 1 80.94 532 GLY A C 1
ATOM 4106 O O . GLY A 1 532 ? 9.008 22.609 26.047 1 80.94 532 GLY A O 1
ATOM 4107 N N . ARG A 1 533 ? 10.109 20.969 24.906 1 84.25 533 ARG A N 1
ATOM 4108 C CA . ARG A 1 533 ? 10.648 21.859 23.875 1 84.25 533 ARG A CA 1
ATOM 4109 C C . ARG A 1 533 ? 9.68 21.984 22.703 1 84.25 533 ARG A C 1
ATOM 4111 O O . ARG A 1 533 ? 9.016 21.016 22.328 1 84.25 533 ARG A O 1
ATOM 4118 N N . ARG A 1 534 ? 9.562 23.266 22.141 1 86.88 534 ARG A N 1
ATOM 4119 C CA . ARG A 1 534 ? 8.875 23.453 20.859 1 86.88 534 ARG A CA 1
ATOM 4120 C C . ARG A 1 534 ? 9.453 24.641 20.109 1 86.88 534 ARG A C 1
ATOM 4122 O O . ARG A 1 534 ? 10.086 25.516 20.703 1 86.88 534 ARG A O 1
ATOM 4129 N N . LEU A 1 535 ? 9.258 24.594 18.844 1 89.12 535 LEU A N 1
ATOM 4130 C CA . LEU A 1 535 ? 9.531 25.766 18 1 89.12 535 LEU A CA 1
ATOM 4131 C C . LEU A 1 535 ? 8.352 26.734 18.016 1 89.12 535 LEU A C 1
ATOM 4133 O O . LEU A 1 535 ? 7.199 26.312 17.906 1 89.12 535 LEU A O 1
ATOM 4137 N N . VAL A 1 536 ? 8.656 28.047 18.219 1 89.56 536 VAL A N 1
ATOM 4138 C CA . VAL A 1 536 ? 7.613 29.062 18.266 1 89.56 536 VAL A CA 1
ATOM 4139 C C . VAL A 1 536 ? 7.965 30.203 17.312 1 89.56 536 VAL A C 1
ATOM 4141 O O . VAL A 1 536 ? 9.133 30.594 17.219 1 89.56 536 VAL A O 1
ATOM 4144 N N . GLN A 1 537 ? 6.996 30.547 16.625 1 92.75 537 GLN A N 1
ATOM 4145 C CA . GLN A 1 537 ? 7.109 31.719 15.781 1 92.75 537 GLN A CA 1
ATOM 4146 C C . GLN A 1 537 ? 5.898 32.625 15.938 1 92.75 537 GLN A C 1
ATOM 4148 O O . GLN A 1 537 ? 4.781 32.25 15.57 1 92.75 537 GLN A O 1
ATOM 4153 N N . GLY A 1 538 ? 6.082 33.812 16.5 1 91.75 538 GLY A N 1
ATOM 4154 C CA . GLY A 1 538 ? 5.012 34.781 16.625 1 91.75 538 GLY A CA 1
ATOM 4155 C C . GLY A 1 538 ? 4.809 35.625 15.383 1 91.75 538 GLY A C 1
ATOM 4156 O O . GLY A 1 538 ? 5.34 35.312 14.32 1 91.75 538 GLY A O 1
ATOM 4157 N N . ALA A 1 539 ? 3.947 36.625 15.508 1 95.12 539 ALA A N 1
ATOM 4158 C CA . ALA A 1 539 ? 3.678 37.562 14.43 1 95.12 539 ALA A CA 1
ATOM 4159 C C . ALA A 1 539 ? 3.607 39 14.977 1 95.12 539 ALA A C 1
ATOM 4161 O O . ALA A 1 539 ? 3.162 39.219 16.109 1 95.12 539 ALA A O 1
ATOM 4162 N N . GLU A 1 540 ? 4.07 39.875 14.188 1 96.19 540 GLU A N 1
ATOM 4163 C CA . GLU A 1 540 ? 3.91 41.312 14.438 1 96.19 540 GLU A CA 1
ATOM 4164 C C . GLU A 1 540 ? 2.912 41.938 13.469 1 96.19 540 GLU A C 1
ATOM 4166 O O . GLU A 1 540 ? 2.758 41.469 12.344 1 96.19 540 GLU A O 1
ATOM 4171 N N . GLY A 1 541 ? 2.219 42.906 14 1 97.38 541 GLY A N 1
ATOM 4172 C CA . GLY A 1 541 ? 1.364 43.656 13.094 1 97.38 541 GLY A CA 1
ATOM 4173 C C . GLY A 1 541 ? -0.115 43.406 13.344 1 97.38 541 GLY A C 1
ATOM 4174 O O . GLY A 1 541 ? -0.954 44.188 12.867 1 97.38 541 GLY A O 1
ATOM 4175 N N . TYR A 1 542 ? -0.48 42.375 14.07 1 97.88 542 TYR A N 1
ATOM 4176 C CA . TYR A 1 542 ? -1.876 42.219 14.469 1 97.88 542 TYR A CA 1
ATOM 4177 C C . TYR A 1 542 ? -2.256 43.25 15.531 1 97.88 542 TYR A C 1
ATOM 4179 O O . TYR A 1 542 ? -1.743 43.188 16.656 1 97.88 542 TYR A O 1
ATOM 4187 N N . VAL A 1 543 ? -3.182 44.062 15.195 1 98.19 543 VAL A N 1
ATOM 4188 C CA . VAL A 1 543 ? -3.637 45.062 16.125 1 98.19 543 VAL A CA 1
ATOM 4189 C C . VAL A 1 543 ? -4.605 44.469 17.141 1 98.19 543 VAL A C 1
ATOM 4191 O O . VAL A 1 543 ? -4.492 44.719 18.344 1 98.19 543 VAL A O 1
ATOM 4194 N N . ALA A 1 544 ? -5.531 43.719 16.625 1 98.25 544 ALA A N 1
ATOM 4195 C CA . ALA A 1 544 ? -6.5 43.031 17.469 1 98.25 544 ALA A CA 1
ATOM 4196 C C . ALA A 1 544 ? -7.145 41.875 16.719 1 98.25 544 ALA A C 1
ATOM 4198 O O . ALA A 1 544 ? -7.238 41.875 15.492 1 98.25 544 ALA A O 1
ATOM 4199 N N . THR A 1 545 ? -7.488 40.906 17.453 1 98.5 545 THR A N 1
ATOM 4200 C CA . THR A 1 545 ? -8.312 39.781 16.969 1 98.5 545 THR A CA 1
ATOM 4201 C C . THR A 1 545 ? -9.578 39.656 17.812 1 98.5 545 THR A C 1
ATOM 4203 O O . THR A 1 545 ? -9.508 39.594 19.031 1 98.5 545 THR A O 1
ATOM 4206 N N . LEU A 1 546 ? -10.68 39.625 17.156 1 98.75 546 LEU A N 1
ATOM 4207 C CA . LEU A 1 546 ? -11.953 39.5 17.844 1 98.75 546 LEU A CA 1
ATOM 4208 C C . LEU A 1 546 ? -12.578 38.125 17.562 1 98.75 546 LEU A C 1
ATOM 4210 O O . LEU A 1 546 ? -12.523 37.625 16.438 1 98.75 546 LEU A O 1
ATOM 4214 N N . LYS A 1 547 ? -13.141 37.594 18.594 1 98.75 547 LYS A N 1
ATOM 4215 C CA . LYS A 1 547 ? -14.031 36.438 18.516 1 98.75 547 LYS A CA 1
ATOM 4216 C C . LYS A 1 547 ? -15.422 36.781 19.031 1 98.75 547 LYS A C 1
ATOM 4218 O O . LYS A 1 547 ? -15.578 37.188 20.188 1 98.75 547 LYS A O 1
ATOM 4223 N N . ARG A 1 548 ? -16.438 36.625 18.156 1 98.25 548 ARG A N 1
ATOM 4224 C CA . ARG A 1 548 ? -17.812 36.969 18.516 1 98.25 548 ARG A CA 1
ATOM 4225 C C . ARG A 1 548 ? -17.875 38.375 19.109 1 98.25 548 ARG A C 1
ATOM 4227 O O . ARG A 1 548 ? -18.5 38.594 20.156 1 98.25 548 ARG A O 1
ATOM 4234 N N . GLY A 1 549 ? -17.125 39.188 18.531 1 98.12 549 GLY A N 1
ATOM 4235 C CA . GLY A 1 549 ? -17.172 40.625 18.875 1 98.12 549 GLY A CA 1
ATOM 4236 C C . GLY A 1 549 ? -16.312 40.969 20.078 1 98.12 549 GLY A C 1
ATOM 4237 O O . GLY A 1 549 ? -16.141 42.156 20.391 1 98.12 549 GLY A O 1
ATOM 4238 N N . GLN A 1 550 ? -15.766 40.062 20.719 1 98.06 550 GLN A N 1
ATOM 4239 C CA . GLN A 1 550 ? -14.898 40.312 21.875 1 98.06 550 GLN A CA 1
ATOM 4240 C C . GLN A 1 550 ? -13.422 40.25 21.469 1 98.06 550 GLN A C 1
ATOM 4242 O O . GLN A 1 550 ? -13.016 39.312 20.766 1 98.06 550 GLN A O 1
ATOM 4247 N N . VAL A 1 551 ? -12.625 41.219 21.938 1 98.19 551 VAL A N 1
ATOM 4248 C CA . VAL A 1 551 ? -11.203 41.219 21.641 1 98.19 551 VAL A CA 1
ATOM 4249 C C . VAL A 1 551 ? -10.5 40.125 22.453 1 98.19 551 VAL A C 1
ATOM 4251 O O . VAL A 1 551 ? -10.43 40.219 23.688 1 98.19 551 VAL A O 1
ATOM 4254 N N . ILE A 1 552 ? -9.945 39.188 21.797 1 98.06 552 ILE A N 1
ATOM 4255 C CA . ILE A 1 552 ? -9.281 38.094 22.5 1 98.06 552 ILE A CA 1
ATOM 4256 C C . ILE A 1 552 ? -7.773 38.281 22.484 1 98.06 552 ILE A C 1
ATOM 4258 O O . ILE A 1 552 ? -7.055 37.781 23.344 1 98.06 552 ILE A O 1
ATOM 4262 N N . MET A 1 553 ? -7.273 38.969 21.484 1 97.5 553 MET A N 1
ATOM 4263 C CA . MET A 1 553 ? -5.875 39.375 21.344 1 97.5 553 MET A CA 1
ATOM 4264 C C . MET A 1 553 ? -5.766 40.875 21.047 1 97.5 553 MET A C 1
ATOM 4266 O O . MET A 1 553 ? -6.523 41.406 20.234 1 97.5 553 MET A O 1
ATOM 4270 N N . GLN A 1 554 ? -4.852 41.5 21.672 1 96.81 554 GLN A N 1
ATOM 4271 C CA . GLN A 1 554 ? -4.574 42.938 21.438 1 96.81 554 GLN A CA 1
ATOM 4272 C C . GLN A 1 554 ? -3.074 43.219 21.5 1 96.81 554 GLN A C 1
ATOM 4274 O O . GLN A 1 554 ? -2.422 42.906 22.5 1 96.81 554 GLN A O 1
ATOM 4279 N N . GLY A 1 555 ? -2.574 43.781 20.469 1 92.81 555 GLY A N 1
ATOM 4280 C CA . GLY A 1 555 ? -1.149 44.062 20.422 1 92.81 555 GLY A CA 1
ATOM 4281 C C . GLY A 1 555 ? -0.282 42.844 20.609 1 92.81 555 GLY A C 1
ATOM 4282 O O . GLY A 1 555 ? 0.75 42.906 21.281 1 92.81 555 GLY A O 1
ATOM 4283 N N . GLY A 1 556 ? -0.782 41.75 20.234 1 90.12 556 GLY A N 1
ATOM 4284 C CA . GLY A 1 556 ? 0.001 40.531 20.312 1 90.12 556 GLY A CA 1
ATOM 4285 C C . GLY A 1 556 ? -0.152 39.781 21.625 1 90.12 556 GLY A C 1
ATOM 4286 O O . GLY A 1 556 ? 0.445 38.719 21.828 1 90.12 556 GLY A O 1
ATOM 4287 N N . GLU A 1 557 ? -0.997 40.25 22.5 1 94.75 557 GLU A N 1
ATOM 4288 C CA . GLU A 1 557 ? -1.166 39.656 23.812 1 94.75 557 GLU A CA 1
ATOM 4289 C C . GLU A 1 557 ? -2.615 39.25 24.047 1 94.75 557 GLU A C 1
ATOM 4291 O O . GLU A 1 557 ? -3.543 39.938 23.641 1 94.75 557 GLU A O 1
ATOM 4296 N N . PRO A 1 558 ? -2.768 38.156 24.766 1 95.69 558 PRO A N 1
ATOM 4297 C CA . PRO A 1 558 ? -4.137 37.75 25.109 1 95.69 558 PRO A CA 1
ATOM 4298 C C . PRO A 1 558 ? -4.82 38.75 26.047 1 95.69 558 PRO A C 1
ATOM 4300 O O . PRO A 1 558 ? -4.176 39.312 26.938 1 95.69 558 PRO A O 1
ATOM 4303 N N . THR A 1 559 ? -6.109 38.938 25.906 1 97.06 559 THR A N 1
ATOM 4304 C CA . THR A 1 559 ? -6.852 39.875 26.75 1 97.06 559 THR A CA 1
ATOM 4305 C C . THR A 1 559 ? -7.469 39.125 27.938 1 97.06 559 THR A C 1
ATOM 4307 O O . THR A 1 559 ? -7.906 39.75 28.906 1 97.06 559 THR A O 1
ATOM 4310 N N . GLY A 1 560 ? -7.574 37.781 27.797 1 95.69 560 GLY A N 1
ATOM 4311 C CA . GLY A 1 560 ? -8.219 36.969 28.812 1 95.69 560 GLY A CA 1
ATOM 4312 C C . GLY A 1 560 ? -9.656 36.625 28.469 1 95.69 560 GLY A C 1
ATOM 4313 O O . GLY A 1 560 ? -10.25 35.719 29.094 1 95.69 560 GLY A O 1
ATOM 4314 N N . ALA A 1 561 ? -10.234 37.25 27.453 1 97.56 561 ALA A N 1
ATOM 4315 C CA . ALA A 1 561 ? -11.586 36.938 27.016 1 97.56 561 ALA A CA 1
ATOM 4316 C C . ALA A 1 561 ? -11.633 35.531 26.406 1 97.56 561 ALA A C 1
ATOM 4318 O O . ALA A 1 561 ? -10.734 35.125 25.672 1 97.56 561 ALA A O 1
ATOM 4319 N N . LEU A 1 562 ? -12.656 34.781 26.781 1 98.25 562 LEU A N 1
ATOM 4320 C CA . LEU A 1 562 ? -12.766 33.406 26.328 1 98.25 562 LEU A CA 1
ATOM 4321 C C . LEU A 1 562 ? -14.125 33.125 25.703 1 98.25 562 LEU A C 1
ATOM 4323 O O . LEU A 1 562 ? -14.867 32.25 26.141 1 98.25 562 LEU A O 1
ATOM 4327 N N . PRO A 1 563 ? -14.43 33.781 24.578 1 98.19 563 PRO A N 1
ATOM 4328 C CA . PRO A 1 563 ? -15.75 33.656 23.969 1 98.19 563 PRO A CA 1
ATOM 4329 C C . PRO A 1 563 ? -15.859 32.438 23.047 1 98.19 563 PRO A C 1
ATOM 4331 O O . PRO A 1 563 ? -16.922 32.156 22.5 1 98.19 563 PRO A O 1
ATOM 4334 N N . GLY A 1 564 ? -14.781 31.703 22.844 1 98.12 564 GLY A N 1
ATOM 4335 C CA . GLY A 1 564 ? -14.781 30.547 21.938 1 98.12 564 GLY A CA 1
ATOM 4336 C C . GLY A 1 564 ? -15.672 29.422 22.422 1 98.12 564 GLY A C 1
ATOM 4337 O O . GLY A 1 564 ? -15.953 29.312 23.609 1 98.12 564 GLY A O 1
ATOM 4338 N N . THR A 1 565 ? -16.109 28.547 21.5 1 97.69 565 THR A N 1
ATOM 4339 C CA . THR A 1 565 ? -16.969 27.422 21.812 1 97.69 565 THR A CA 1
ATOM 4340 C C . THR A 1 565 ? -16.562 26.188 21 1 97.69 565 THR A C 1
ATOM 4342 O O . THR A 1 565 ? -15.727 26.281 20.109 1 97.69 565 THR A O 1
ATOM 4345 N N . LEU A 1 566 ? -17.188 25.094 21.406 1 98.44 566 LEU A N 1
ATOM 4346 C CA . LEU A 1 566 ? -17.156 23.906 20.562 1 98.44 566 LEU A CA 1
ATOM 4347 C C . LEU A 1 566 ? -18.141 24.031 19.406 1 98.44 566 LEU A C 1
ATOM 4349 O O . LEU A 1 566 ? -19.297 24.391 19.609 1 98.44 566 LEU A O 1
ATOM 4353 N N . VAL A 1 567 ? -17.625 23.844 18.188 1 98.5 567 VAL A N 1
ATOM 4354 C CA . VAL A 1 567 ? -18.484 23.844 17 1 98.5 567 VAL A CA 1
ATOM 4355 C C . VAL A 1 567 ? -19.016 22.438 16.75 1 98.5 567 VAL A C 1
ATOM 4357 O O . VAL A 1 567 ? -18.234 21.484 16.578 1 98.5 567 VAL A O 1
ATOM 4360 N N . ARG A 1 568 ? -20.297 22.281 16.766 1 98.06 568 ARG A N 1
ATOM 4361 C CA . ARG A 1 568 ? -20.922 20.984 16.5 1 98.06 568 ARG A CA 1
ATOM 4362 C C . ARG A 1 568 ? -21.641 21 15.156 1 98.06 568 ARG A C 1
ATOM 4364 O O . ARG A 1 568 ? -22.641 21.688 14.984 1 98.06 568 ARG A O 1
ATOM 4371 N N . GLY A 1 569 ? -21.156 20.234 14.203 1 97.12 569 GLY A N 1
ATOM 4372 C CA . GLY A 1 569 ? -21.797 20.047 12.906 1 97.12 569 GLY A CA 1
ATOM 4373 C C . GLY A 1 569 ? -21.828 21.312 12.078 1 97.12 569 GLY A C 1
ATOM 4374 O O . GLY A 1 569 ? -21.125 22.281 12.375 1 97.12 569 GLY A O 1
ATOM 4375 N N . PRO A 1 570 ? -22.625 21.266 11.07 1 96.56 570 PRO A N 1
ATOM 4376 C CA . PRO A 1 570 ? -22.734 22.438 10.18 1 96.56 570 PRO A CA 1
ATOM 4377 C C . PRO A 1 570 ? -23.359 23.641 10.875 1 96.56 570 PRO A C 1
ATOM 4379 O O . PRO A 1 570 ? -24.219 23.484 11.75 1 96.56 570 PRO A O 1
ATOM 4382 N N . GLN A 1 571 ? -22.844 24.797 10.492 1 96 571 GLN A N 1
ATOM 4383 C CA . GLN A 1 571 ? -23.328 26.062 11.016 1 96 571 GLN A CA 1
ATOM 4384 C C . GLN A 1 571 ? -23.984 26.891 9.922 1 96 571 GLN A C 1
ATOM 4386 O O . GLN A 1 571 ? -23.375 27.156 8.891 1 96 571 GLN A O 1
ATOM 4391 N N . ALA A 1 572 ? -25.172 27.312 10.094 1 89 572 ALA A N 1
ATOM 4392 C CA . ALA A 1 572 ? -25.875 28.156 9.133 1 89 572 ALA A CA 1
ATOM 4393 C C . ALA A 1 572 ? -25.703 29.625 9.477 1 89 572 ALA A C 1
ATOM 4395 O O . ALA A 1 572 ? -25.594 29.984 10.648 1 89 572 ALA A O 1
ATOM 4396 N N . ALA A 1 573 ? -25.5 30.406 8.352 1 78.31 573 ALA A N 1
ATOM 4397 C CA . ALA A 1 573 ? -25.531 31.844 8.609 1 78.31 573 ALA A CA 1
ATOM 4398 C C . ALA A 1 573 ? -26.922 32.312 9.023 1 78.31 573 ALA A C 1
ATOM 4400 O O . ALA A 1 573 ? -27.922 31.766 8.547 1 78.31 573 ALA A O 1
ATOM 4401 N N . LEU A 1 574 ? -26.891 33.188 9.906 1 72.69 574 LEU A N 1
ATOM 4402 C CA . LEU A 1 574 ? -28.188 33.781 10.25 1 72.69 574 LEU A CA 1
ATOM 4403 C C . LEU A 1 574 ? -28.656 34.75 9.172 1 72.69 574 LEU A C 1
ATOM 4405 O O . LEU A 1 574 ? -27.844 35.375 8.492 1 72.69 574 LEU A O 1
ATOM 4409 N N . ALA A 1 575 ? -30.062 34.531 8.695 1 66.38 575 ALA A N 1
ATOM 4410 C CA . ALA A 1 575 ? -30.703 35.438 7.742 1 66.38 575 ALA A CA 1
ATOM 4411 C C . ALA A 1 575 ? -30.531 36.906 8.148 1 66.38 575 ALA A C 1
ATOM 4413 O O . ALA A 1 575 ? -30.766 37.25 9.305 1 66.38 575 ALA A O 1
ATOM 4414 N N . GLY A 1 576 ? -29.375 37.75 7.672 1 44.22 576 GLY A N 1
ATOM 4415 C CA . GLY A 1 576 ? -29.219 39.188 7.945 1 44.22 576 GLY A CA 1
ATOM 4416 C C . GLY A 1 576 ? -30.5 39.969 7.754 1 44.22 576 GLY A C 1
ATOM 4417 O O . GLY A 1 576 ? -31.422 39.5 7.078 1 44.22 576 GLY A O 1
ATOM 4418 N N . MET B 1 1 ? 27.484 -46.094 -29.156 1 91.31 1 MET B N 1
ATOM 4419 C CA . MET B 1 1 ? 26.094 -46.562 -29 1 91.31 1 MET B CA 1
ATOM 4420 C C . MET B 1 1 ? 25.375 -45.719 -27.953 1 91.31 1 MET B C 1
ATOM 4422 O O . MET B 1 1 ? 25.906 -45.438 -26.875 1 91.31 1 MET B O 1
ATOM 4426 N N . PHE B 1 2 ? 24.234 -45.25 -28.375 1 95.31 2 PHE B N 1
ATOM 4427 C CA . PHE B 1 2 ? 23.453 -44.406 -27.469 1 95.31 2 PHE B CA 1
ATOM 4428 C C . PHE B 1 2 ? 22.859 -45.25 -26.344 1 95.31 2 PHE B C 1
ATOM 4430 O O . PHE B 1 2 ? 22.688 -46.469 -26.5 1 95.31 2 PHE B O 1
ATOM 4437 N N . ASP B 1 3 ? 22.641 -44.719 -25.234 1 97.56 3 ASP B N 1
ATOM 4438 C CA . ASP B 1 3 ? 21.906 -45.406 -24.172 1 97.56 3 ASP B CA 1
ATOM 4439 C C . ASP B 1 3 ? 20.438 -45.594 -24.562 1 97.56 3 ASP B C 1
ATOM 4441 O O . ASP B 1 3 ? 19.875 -46.688 -24.406 1 97.56 3 ASP B O 1
ATOM 4445 N N . THR B 1 4 ? 19.828 -44.531 -25.031 1 97.75 4 THR B N 1
ATOM 4446 C CA . THR B 1 4 ? 18.438 -44.531 -25.484 1 97.75 4 THR B CA 1
ATOM 4447 C C . THR B 1 4 ? 18.281 -43.75 -26.781 1 97.75 4 THR B C 1
ATOM 4449 O O . THR B 1 4 ? 18.922 -42.688 -26.938 1 97.75 4 THR B O 1
ATOM 4452 N N . ILE B 1 5 ? 17.547 -44.219 -27.672 1 98.06 5 ILE B N 1
ATOM 4453 C CA . ILE B 1 5 ? 17.141 -43.469 -28.859 1 98.06 5 ILE B CA 1
ATOM 4454 C C . ILE B 1 5 ? 15.617 -43.375 -28.891 1 98.06 5 ILE B C 1
ATOM 4456 O O . ILE B 1 5 ? 14.922 -44.344 -28.719 1 98.06 5 ILE B O 1
ATOM 4460 N N . ILE B 1 6 ? 15.109 -42.219 -29.016 1 98.5 6 ILE B N 1
ATOM 4461 C CA . ILE B 1 6 ? 13.711 -41.969 -29.344 1 98.5 6 ILE B CA 1
ATOM 4462 C C . ILE B 1 6 ? 13.547 -41.844 -30.859 1 98.5 6 ILE B C 1
ATOM 4464 O O . ILE B 1 6 ? 14.055 -40.906 -31.484 1 98.5 6 ILE B O 1
ATOM 4468 N N . ARG B 1 7 ? 12.766 -42.75 -31.453 1 97.94 7 ARG B N 1
ATOM 4469 C CA . ARG B 1 7 ? 12.789 -42.938 -32.906 1 97.94 7 ARG B CA 1
ATOM 4470 C C . ARG B 1 7 ? 11.617 -42.219 -33.562 1 97.94 7 ARG B C 1
ATOM 4472 O O . ARG B 1 7 ? 10.461 -42.438 -33.219 1 97.94 7 ARG B O 1
ATOM 4479 N N . GLY B 1 8 ? 11.977 -41.438 -34.469 1 97.31 8 GLY B N 1
ATOM 4480 C CA . GLY B 1 8 ? 11.039 -41 -35.5 1 97.31 8 GLY B CA 1
ATOM 4481 C C . GLY B 1 8 ? 9.969 -40.062 -34.969 1 97.31 8 GLY B C 1
ATOM 4482 O O . GLY B 1 8 ? 8.852 -40.031 -35.469 1 97.31 8 GLY B O 1
ATOM 4483 N N . GLY B 1 9 ? 10.164 -39.344 -34.031 1 98.12 9 GLY B N 1
ATOM 4484 C CA . GLY B 1 9 ? 9.18 -38.406 -33.5 1 98.12 9 GLY B CA 1
ATOM 4485 C C . GLY B 1 9 ? 9.164 -37.062 -34.219 1 98.12 9 GLY B C 1
ATOM 4486 O O . GLY B 1 9 ? 10.047 -36.812 -35.031 1 98.12 9 GLY B O 1
ATOM 4487 N N . THR B 1 10 ? 8.086 -36.312 -34.062 1 98.62 10 THR B N 1
ATOM 4488 C CA . THR B 1 10 ? 8.062 -34.906 -34.469 1 98.62 10 THR B CA 1
ATOM 4489 C C . THR B 1 10 ? 8.734 -34.031 -33.406 1 98.62 10 THR B C 1
ATOM 4491 O O . THR B 1 10 ? 8.148 -33.781 -32.344 1 98.62 10 THR B O 1
ATOM 4494 N N . LEU B 1 11 ? 9.891 -33.562 -33.688 1 98.75 11 LEU B N 1
ATOM 4495 C CA . LEU B 1 11 ? 10.719 -32.812 -32.75 1 98.75 11 LEU B CA 1
ATOM 4496 C C . LEU B 1 11 ? 10.336 -31.344 -32.688 1 98.75 11 LEU B C 1
ATOM 4498 O O . LEU B 1 11 ? 10.414 -30.656 -33.719 1 98.75 11 LEU B O 1
ATOM 4502 N N . VAL B 1 12 ? 9.805 -30.844 -31.594 1 98.81 12 VAL B N 1
ATOM 4503 C CA . VAL B 1 12 ? 9.664 -29.438 -31.234 1 98.81 12 VAL B CA 1
ATOM 4504 C C . VAL B 1 12 ? 10.688 -29.062 -30.172 1 98.81 12 VAL B C 1
ATOM 4506 O O . VAL B 1 12 ? 10.461 -29.297 -28.984 1 98.81 12 VAL B O 1
ATOM 4509 N N . ASP B 1 13 ? 11.727 -28.469 -30.516 1 98.38 13 ASP B N 1
ATOM 4510 C CA . ASP B 1 13 ? 12.984 -28.562 -29.766 1 98.38 13 ASP B CA 1
ATOM 4511 C C . ASP B 1 13 ? 13.07 -27.484 -28.688 1 98.38 13 ASP B C 1
ATOM 4513 O O . ASP B 1 13 ? 14.086 -27.359 -28.016 1 98.38 13 ASP B O 1
ATOM 4517 N N . GLY B 1 14 ? 12.062 -26.578 -28.594 1 98.31 14 GLY B N 1
ATOM 4518 C CA . GLY B 1 14 ? 12.016 -25.562 -27.562 1 98.31 14 GLY B CA 1
ATOM 4519 C C . GLY B 1 14 ? 12.625 -24.234 -27.984 1 98.31 14 GLY B C 1
ATOM 4520 O O . GLY B 1 14 ? 12.57 -23.266 -27.234 1 98.31 14 GLY B O 1
ATOM 4521 N N . SER B 1 15 ? 13.133 -24.094 -29.203 1 97.31 15 SER B N 1
ATOM 4522 C CA . SER B 1 15 ? 13.789 -22.875 -29.672 1 97.31 15 SER B CA 1
ATOM 4523 C C . SER B 1 15 ? 12.805 -21.938 -30.359 1 97.31 15 SER B C 1
ATOM 4525 O O . SER B 1 15 ? 13.117 -20.781 -30.594 1 97.31 15 SER B O 1
ATOM 4527 N N . GLY B 1 16 ? 11.68 -22.453 -30.625 1 97.12 16 GLY B N 1
ATOM 4528 C CA . GLY B 1 16 ? 10.734 -21.688 -31.422 1 97.12 16 GLY B CA 1
ATOM 4529 C C . GLY B 1 16 ? 10.875 -21.938 -32.906 1 97.12 16 GLY B C 1
ATOM 4530 O O . GLY B 1 16 ? 10.039 -21.5 -33.688 1 97.12 16 GLY B O 1
ATOM 4531 N N . ARG B 1 17 ? 11.844 -22.734 -33.344 1 97.12 17 ARG B N 1
ATOM 4532 C CA . ARG B 1 17 ? 12.031 -23.062 -34.75 1 97.12 17 ARG B CA 1
ATOM 4533 C C . ARG B 1 17 ? 11 -24.078 -35.219 1 97.12 17 ARG B C 1
ATOM 4535 O O . ARG B 1 17 ? 10.414 -24.797 -34.406 1 97.12 17 ARG B O 1
ATOM 4542 N N . PRO B 1 18 ? 10.867 -24.203 -36.5 1 97.69 18 PRO B N 1
ATOM 4543 C CA . PRO B 1 18 ? 9.883 -25.156 -37.031 1 97.69 18 PRO B CA 1
ATOM 4544 C C . PRO B 1 18 ? 10.172 -26.594 -36.594 1 97.69 18 PRO B C 1
ATOM 4546 O O . PRO B 1 18 ? 11.336 -27 -36.531 1 97.69 18 PRO B O 1
ATOM 4549 N N . ARG B 1 19 ? 9.141 -27.375 -36.375 1 97.94 19 ARG B N 1
ATOM 4550 C CA . ARG B 1 19 ? 9.25 -28.781 -36 1 97.94 19 ARG B CA 1
ATOM 4551 C C . ARG B 1 19 ? 9.789 -29.609 -37.156 1 97.94 19 ARG B C 1
ATOM 4553 O O . ARG B 1 19 ? 9.688 -29.219 -38.312 1 97.94 19 ARG B O 1
ATOM 4560 N N . GLU B 1 20 ? 10.391 -30.781 -36.812 1 97.31 20 GLU B N 1
ATOM 4561 C CA . GLU B 1 20 ? 10.93 -31.703 -37.781 1 97.31 20 GLU B CA 1
ATOM 4562 C C . GLU B 1 20 ? 10.82 -33.156 -37.312 1 97.31 20 GLU B C 1
ATOM 4564 O O . GLU B 1 20 ? 10.844 -33.438 -36.125 1 97.31 20 GLU B O 1
ATOM 4569 N N . THR B 1 21 ? 10.711 -34.031 -38.281 1 97.88 21 THR B N 1
ATOM 4570 C CA . THR B 1 21 ? 10.703 -35.469 -37.938 1 97.88 21 THR B CA 1
ATOM 4571 C C . THR B 1 21 ? 12.133 -35.969 -37.812 1 97.88 21 THR B C 1
ATOM 4573 O O . THR B 1 21 ? 12.992 -35.656 -38.625 1 97.88 21 THR B O 1
ATOM 4576 N N . GLY B 1 22 ? 12.367 -36.75 -36.688 1 98.06 22 GLY B N 1
ATOM 4577 C CA . GLY B 1 22 ? 13.703 -37.281 -36.531 1 98.06 22 GLY B CA 1
ATOM 4578 C C . GLY B 1 22 ? 13.898 -38.031 -35.25 1 98.06 22 GLY B C 1
ATOM 4579 O O . GLY B 1 22 ? 12.953 -38.219 -34.469 1 98.06 22 GLY B O 1
ATOM 4580 N N . ASP B 1 23 ? 15.109 -38.562 -35.094 1 98.38 23 ASP B N 1
ATOM 4581 C CA . ASP B 1 23 ? 15.5 -39.312 -33.906 1 98.38 23 ASP B CA 1
ATOM 4582 C C . ASP B 1 23 ? 16.141 -38.406 -32.875 1 98.38 23 ASP B C 1
ATOM 4584 O O . ASP B 1 23 ? 16.562 -37.281 -33.188 1 98.38 23 ASP B O 1
ATOM 4588 N N . LEU B 1 24 ? 16.109 -38.812 -31.641 1 98.56 24 LEU B N 1
ATOM 4589 C CA . LEU B 1 24 ? 16.812 -38.188 -30.531 1 98.56 24 LEU B CA 1
ATOM 4590 C C . LEU B 1 24 ? 17.672 -39.188 -29.797 1 98.56 24 LEU B C 1
ATOM 4592 O O . LEU B 1 24 ? 17.172 -40.219 -29.297 1 98.56 24 LEU B O 1
ATOM 4596 N N . GLY B 1 25 ? 18.969 -38.938 -29.734 1 98.5 25 GLY B N 1
ATOM 4597 C CA . GLY B 1 25 ? 19.891 -39.812 -29.047 1 98.5 25 GLY B CA 1
ATOM 4598 C C . GLY B 1 25 ? 20.297 -39.312 -27.672 1 98.5 25 GLY B C 1
ATOM 4599 O O . GLY B 1 25 ? 20.609 -38.125 -27.516 1 98.5 25 GLY B O 1
ATOM 4600 N N . ILE B 1 26 ? 20.25 -40.188 -26.688 1 98.44 26 ILE B N 1
ATOM 4601 C CA . ILE B 1 26 ? 20.562 -39.844 -25.297 1 98.44 26 ILE B CA 1
ATOM 4602 C C . ILE B 1 26 ? 21.75 -40.656 -24.812 1 98.44 26 ILE B C 1
ATOM 4604 O O . ILE B 1 26 ? 21.797 -41.875 -25.031 1 98.44 26 ILE B O 1
ATOM 4608 N N . THR B 1 27 ? 22.75 -40.031 -24.234 1 97.5 27 THR B N 1
ATOM 4609 C CA . THR B 1 27 ? 23.891 -40.688 -23.609 1 97.5 27 THR B CA 1
ATOM 4610 C C . THR B 1 27 ? 24.219 -40.031 -22.266 1 97.5 27 THR B C 1
ATOM 4612 O O . THR B 1 27 ? 24.359 -38.812 -22.188 1 97.5 27 THR B O 1
ATOM 4615 N N . ASP B 1 28 ? 24.328 -40.812 -21.203 1 96.44 28 ASP B N 1
ATOM 4616 C CA . ASP B 1 28 ? 24.75 -40.375 -19.891 1 96.44 28 ASP B CA 1
ATOM 4617 C C . ASP B 1 28 ? 23.844 -39.25 -19.375 1 96.44 28 ASP B C 1
ATOM 4619 O O . ASP B 1 28 ? 24.328 -38.219 -18.938 1 96.44 28 ASP B O 1
ATOM 4623 N N . GLY B 1 29 ? 22.5 -39.406 -19.672 1 97.06 29 GLY B N 1
ATOM 4624 C CA . GLY B 1 29 ? 21.5 -38.5 -19.125 1 97.06 29 GLY B CA 1
ATOM 4625 C C . GLY B 1 29 ? 21.391 -37.219 -19.891 1 97.06 29 GLY B C 1
ATOM 4626 O O . GLY B 1 29 ? 20.656 -36.312 -19.484 1 97.06 29 GLY B O 1
ATOM 4627 N N . ARG B 1 30 ? 22.078 -37.062 -21.016 1 97.75 30 ARG B N 1
ATOM 4628 C CA . ARG B 1 30 ? 22.078 -35.875 -21.828 1 97.75 30 ARG B CA 1
ATOM 4629 C C . ARG B 1 30 ? 21.75 -36.188 -23.297 1 97.75 30 ARG B C 1
ATOM 4631 O O . ARG B 1 30 ? 21.922 -37.312 -23.734 1 97.75 30 ARG B O 1
ATOM 4638 N N . ILE B 1 31 ? 21.281 -35.188 -23.906 1 97.94 31 ILE B N 1
ATOM 4639 C CA . ILE B 1 31 ? 21.016 -35.312 -25.328 1 97.94 31 ILE B CA 1
ATOM 4640 C C . ILE B 1 31 ? 22.344 -35.312 -26.094 1 97.94 31 ILE B C 1
ATOM 4642 O O . ILE B 1 31 ? 23.156 -34.406 -25.938 1 97.94 31 ILE B O 1
ATOM 4646 N N . ALA B 1 32 ? 22.562 -36.281 -26.859 1 97.25 32 ALA B N 1
ATOM 4647 C CA . ALA B 1 32 ? 23.828 -36.438 -27.578 1 97.25 32 ALA B CA 1
ATOM 4648 C C . ALA B 1 32 ? 23.688 -36.031 -29.047 1 97.25 32 ALA B C 1
ATOM 4650 O O . ALA B 1 32 ? 24.625 -35.531 -29.656 1 97.25 32 ALA B O 1
ATOM 4651 N N . ALA B 1 33 ? 22.516 -36.344 -29.594 1 97.19 33 ALA B N 1
ATOM 4652 C CA . ALA B 1 33 ? 22.25 -36.031 -31 1 97.19 33 ALA B CA 1
ATOM 4653 C C . ALA B 1 33 ? 20.766 -35.844 -31.25 1 97.19 33 ALA B C 1
ATOM 4655 O O . ALA B 1 33 ? 19.922 -36.438 -30.594 1 97.19 33 ALA B O 1
ATOM 4656 N N . VAL B 1 34 ? 20.469 -35.031 -32.219 1 97.38 34 VAL B N 1
ATOM 4657 C CA . VAL B 1 34 ? 19.078 -34.719 -32.531 1 97.38 34 VAL B CA 1
ATOM 4658 C C . VAL B 1 34 ? 18.891 -34.688 -34.062 1 97.38 34 VAL B C 1
ATOM 4660 O O . VAL B 1 34 ? 19.672 -34.062 -34.781 1 97.38 34 VAL B O 1
ATOM 4663 N N . GLY B 1 35 ? 17.844 -35.344 -34.531 1 94.69 35 GLY B N 1
ATOM 4664 C CA . GLY B 1 35 ? 17.469 -35.25 -35.938 1 94.69 35 GLY B CA 1
ATOM 4665 C C . GLY B 1 35 ? 17.938 -36.406 -36.75 1 94.69 35 GLY B C 1
ATOM 4666 O O . GLY B 1 35 ? 18.766 -37.188 -36.312 1 94.69 35 GLY B O 1
ATOM 4667 N N . GLY B 1 36 ? 17.312 -36.5 -37.969 1 94.5 36 GLY B N 1
ATOM 4668 C CA . GLY B 1 36 ? 17.703 -37.531 -38.938 1 94.5 36 GLY B CA 1
ATOM 4669 C C . GLY B 1 36 ? 17.469 -38.938 -38.406 1 94.5 36 GLY B C 1
ATOM 4670 O O . GLY B 1 36 ? 16.547 -39.188 -37.625 1 94.5 36 GLY B O 1
ATOM 4671 N N . LYS B 1 37 ? 18.203 -39.844 -39.062 1 96.06 37 LYS B N 1
ATOM 4672 C CA . LYS B 1 37 ? 18.188 -41.25 -38.656 1 96.06 37 LYS B CA 1
ATOM 4673 C C . LYS B 1 37 ? 19.484 -41.625 -37.938 1 96.06 37 LYS B C 1
ATOM 4675 O O . LYS B 1 37 ? 20.547 -41.688 -38.562 1 96.06 37 LYS B O 1
ATOM 4680 N N . LEU B 1 38 ? 19.312 -41.906 -36.688 1 95.62 38 LEU B N 1
ATOM 4681 C CA . LEU B 1 38 ? 20.5 -42.188 -35.875 1 95.62 38 LEU B CA 1
ATOM 4682 C C . LEU B 1 38 ? 20.781 -43.688 -35.781 1 95.62 38 LEU B C 1
ATOM 4684 O O . LEU B 1 38 ? 19.938 -44.5 -36.188 1 95.62 38 LEU B O 1
ATOM 4688 N N . GLY B 1 39 ? 21.891 -44 -35.281 1 92.38 39 GLY B N 1
ATOM 4689 C CA . GLY B 1 39 ? 22.375 -45.375 -35.219 1 92.38 39 GLY B CA 1
ATOM 4690 C C . GLY B 1 39 ? 21.703 -46.188 -34.125 1 92.38 39 GLY B C 1
ATOM 4691 O O . GLY B 1 39 ? 20.531 -46 -33.844 1 92.38 39 GLY B O 1
ATOM 4692 N N . ALA B 1 40 ? 22.422 -47.156 -33.562 1 92.06 40 ALA B N 1
ATOM 4693 C CA . ALA B 1 40 ? 21.859 -48.125 -32.625 1 92.06 40 ALA B CA 1
ATOM 4694 C C . ALA B 1 40 ? 21.938 -47.594 -31.203 1 92.06 40 ALA B C 1
ATOM 4696 O O . ALA B 1 40 ? 22.719 -46.688 -30.906 1 92.06 40 ALA B O 1
ATOM 4697 N N . ALA B 1 41 ? 21.062 -48.094 -30.406 1 95.25 41 ALA B N 1
ATOM 4698 C CA . ALA B 1 41 ? 21.047 -47.75 -28.984 1 95.25 41 ALA B CA 1
ATOM 4699 C C . ALA B 1 41 ? 20.766 -49 -28.141 1 95.25 41 ALA B C 1
ATOM 4701 O O . ALA B 1 41 ? 20.312 -50.031 -28.656 1 95.25 41 ALA B O 1
ATOM 4702 N N . ARG B 1 42 ? 21.094 -48.906 -26.859 1 96.31 42 ARG B N 1
ATOM 4703 C CA . ARG B 1 42 ? 20.766 -50 -25.922 1 96.31 42 ARG B CA 1
ATOM 4704 C C . ARG B 1 42 ? 19.266 -50.125 -25.766 1 96.31 42 ARG B C 1
ATOM 4706 O O . ARG B 1 42 ? 18.75 -51.219 -25.578 1 96.31 42 ARG B O 1
ATOM 4713 N N . ARG B 1 43 ? 18.562 -49.031 -25.75 1 95.94 43 ARG B N 1
ATOM 4714 C CA . ARG B 1 43 ? 17.109 -48.969 -25.641 1 95.94 43 ARG B CA 1
ATOM 4715 C C . ARG B 1 43 ? 16.516 -48.062 -26.734 1 95.94 43 ARG B C 1
ATOM 4717 O O . ARG B 1 43 ? 17.078 -47.031 -27.047 1 95.94 43 ARG B O 1
ATOM 4724 N N . GLU B 1 44 ? 15.43 -48.5 -27.25 1 96.75 44 GLU B N 1
ATOM 4725 C CA . GLU B 1 44 ? 14.734 -47.688 -28.25 1 96.75 44 GLU B CA 1
ATOM 4726 C C . GLU B 1 44 ? 13.289 -47.406 -27.828 1 96.75 44 GLU B C 1
ATOM 4728 O O . GLU B 1 44 ? 12.609 -48.281 -27.312 1 96.75 44 GLU B O 1
ATOM 4733 N N . ILE B 1 45 ? 12.875 -46.219 -27.953 1 97.38 45 ILE B N 1
ATOM 4734 C CA . ILE B 1 45 ? 11.5 -45.812 -27.734 1 97.38 45 ILE B CA 1
ATOM 4735 C C . ILE B 1 45 ? 10.875 -45.344 -29.047 1 97.38 45 ILE B C 1
ATOM 4737 O O . ILE B 1 45 ? 11.406 -44.438 -29.703 1 97.38 45 ILE B O 1
ATOM 4741 N N . ASP B 1 46 ? 9.836 -45.969 -29.438 1 97.25 46 ASP B N 1
ATOM 4742 C CA . ASP B 1 46 ? 9.141 -45.594 -30.656 1 97.25 46 ASP B CA 1
ATOM 4743 C C . ASP B 1 46 ? 8.297 -44.344 -30.438 1 97.25 46 ASP B C 1
ATOM 4745 O O . ASP B 1 46 ? 7.363 -44.344 -29.641 1 97.25 46 ASP B O 1
ATOM 4749 N N . ALA B 1 47 ? 8.586 -43.281 -31.188 1 98.06 47 ALA B N 1
ATOM 4750 C CA . ALA B 1 47 ? 7.848 -42.031 -31.078 1 98.06 47 ALA B CA 1
ATOM 4751 C C . ALA B 1 47 ? 7.191 -41.656 -32.406 1 98.06 47 ALA B C 1
ATOM 4753 O O . ALA B 1 47 ? 6.855 -40.469 -32.625 1 98.06 47 ALA B O 1
ATOM 4754 N N . GLN B 1 48 ? 7.062 -42.625 -33.25 1 96.38 48 GLN B N 1
ATOM 4755 C CA . GLN B 1 48 ? 6.398 -42.344 -34.5 1 96.38 48 GLN B CA 1
ATOM 4756 C C . GLN B 1 48 ? 4.992 -41.781 -34.281 1 96.38 48 GLN B C 1
ATOM 4758 O O . GLN B 1 48 ? 4.199 -42.375 -33.562 1 96.38 48 GLN B O 1
ATOM 4763 N N . GLY B 1 49 ? 4.742 -40.625 -34.906 1 96.5 49 GLY B N 1
ATOM 4764 C CA . GLY B 1 49 ? 3.428 -40 -34.781 1 96.5 49 GLY B CA 1
ATOM 4765 C C . GLY B 1 49 ? 3.26 -39.156 -33.531 1 96.5 49 GLY B C 1
ATOM 4766 O O . GLY B 1 49 ? 2.242 -38.469 -33.375 1 96.5 49 GLY B O 1
ATOM 4767 N N . ALA B 1 50 ? 4.25 -39.188 -32.719 1 98.56 50 ALA B N 1
ATOM 4768 C CA . ALA B 1 50 ? 4.176 -38.438 -31.453 1 98.56 50 ALA B CA 1
ATOM 4769 C C . ALA B 1 50 ? 5.043 -37.188 -31.5 1 98.56 50 ALA B C 1
ATOM 4771 O O . ALA B 1 50 ? 5.965 -37.094 -32.312 1 98.56 50 ALA B O 1
ATOM 4772 N N . LEU B 1 51 ? 4.668 -36.188 -30.734 1 98.75 51 LEU B N 1
ATOM 4773 C CA . LEU B 1 51 ? 5.539 -35.031 -30.484 1 98.75 51 LEU B CA 1
ATOM 4774 C C . LEU B 1 51 ? 6.648 -35.375 -29.5 1 98.75 51 LEU B C 1
ATOM 4776 O O . LEU B 1 51 ? 6.418 -36.125 -28.531 1 98.75 51 LEU B O 1
ATOM 4780 N N . VAL B 1 52 ? 7.809 -34.938 -29.75 1 98.88 52 VAL B N 1
ATOM 4781 C CA . VAL B 1 52 ? 8.93 -35 -28.812 1 98.88 52 VAL B CA 1
ATOM 4782 C C . VAL B 1 52 ? 9.359 -33.562 -28.438 1 98.88 52 VAL B C 1
ATOM 4784 O O . VAL B 1 52 ? 9.758 -32.781 -29.297 1 98.88 52 VAL B O 1
ATOM 4787 N N . THR B 1 53 ? 9.227 -33.219 -27.188 1 98.88 53 THR B N 1
ATOM 4788 C CA . THR B 1 53 ? 9.547 -31.891 -26.672 1 98.88 53 THR B CA 1
ATOM 4789 C C . THR B 1 53 ? 10.461 -31.984 -25.453 1 98.88 53 THR B C 1
ATOM 4791 O O . THR B 1 53 ? 10.602 -33.062 -24.859 1 98.88 53 THR B O 1
ATOM 4794 N N . PRO B 1 54 ? 11.164 -30.875 -25.109 1 98.81 54 PRO B N 1
ATOM 4795 C CA . PRO B 1 54 ? 11.758 -30.859 -23.781 1 98.81 54 PRO B CA 1
ATOM 4796 C C . PRO B 1 54 ? 10.719 -30.984 -22.672 1 98.81 54 PRO B C 1
ATOM 4798 O O . PRO B 1 54 ? 9.539 -30.703 -22.891 1 98.81 54 PRO B O 1
ATOM 4801 N N . GLY B 1 55 ? 11.141 -31.438 -21.516 1 98.75 55 GLY B N 1
ATOM 4802 C CA . GLY B 1 55 ? 10.273 -31.391 -20.359 1 98.75 55 GLY B CA 1
ATOM 4803 C C . GLY B 1 55 ? 9.93 -29.984 -19.922 1 98.75 55 GLY B C 1
ATOM 4804 O O . GLY B 1 55 ? 10.75 -29.062 -20.078 1 98.75 55 GLY B O 1
ATOM 4805 N N . TRP B 1 56 ? 8.719 -29.766 -19.406 1 98.69 56 TRP B N 1
ATOM 4806 C CA . TRP B 1 56 ? 8.273 -28.438 -19 1 98.69 56 TRP B CA 1
ATOM 4807 C C . TRP B 1 56 ? 9.039 -27.969 -17.766 1 98.69 56 TRP B C 1
ATOM 4809 O O . TRP B 1 56 ? 9.328 -28.75 -16.859 1 98.69 56 TRP B O 1
ATOM 4819 N N . VAL B 1 57 ? 9.367 -26.703 -17.75 1 98.69 57 VAL B N 1
ATOM 4820 C CA . VAL B 1 57 ? 9.977 -26.031 -16.609 1 98.69 57 VAL B CA 1
ATOM 4821 C C . VAL B 1 57 ? 8.969 -25.078 -15.961 1 98.69 57 VAL B C 1
ATOM 4823 O O . VAL B 1 57 ? 8.766 -23.969 -16.438 1 98.69 57 VAL B O 1
ATOM 4826 N N . ASP B 1 58 ? 8.352 -25.516 -14.891 1 98.25 58 ASP B N 1
ATOM 4827 C CA . ASP B 1 58 ? 7.34 -24.734 -14.195 1 98.25 58 ASP B CA 1
ATOM 4828 C C . ASP B 1 58 ? 7.973 -23.859 -13.109 1 98.25 58 ASP B C 1
ATOM 4830 O O . ASP B 1 58 ? 8.367 -24.359 -12.055 1 98.25 58 ASP B O 1
ATOM 4834 N N . VAL B 1 59 ? 7.941 -22.562 -13.32 1 98.31 59 VAL B N 1
ATOM 4835 C CA . VAL B 1 59 ? 8.758 -21.688 -12.484 1 98.31 59 VAL B CA 1
ATOM 4836 C C . VAL B 1 59 ? 7.898 -21.094 -11.367 1 98.31 59 VAL B C 1
ATOM 4838 O O . VAL B 1 59 ? 8.359 -20.234 -10.617 1 98.31 59 VAL B O 1
ATOM 4841 N N . HIS B 1 60 ? 6.664 -21.5 -11.227 1 97.94 60 HIS B N 1
ATOM 4842 C CA . HIS B 1 60 ? 5.797 -20.969 -10.18 1 97.94 60 HIS B CA 1
ATOM 4843 C C . HIS B 1 60 ? 4.965 -22.062 -9.531 1 97.94 60 HIS B C 1
ATOM 4845 O O . HIS B 1 60 ? 3.807 -22.266 -9.898 1 97.94 60 HIS B O 1
ATOM 4851 N N . THR B 1 61 ? 5.531 -22.656 -8.516 1 97.06 61 THR B N 1
ATOM 4852 C CA . THR B 1 61 ? 4.859 -23.734 -7.789 1 97.06 61 THR B CA 1
ATOM 4853 C C . THR B 1 61 ? 4.961 -23.516 -6.281 1 97.06 61 THR B C 1
ATOM 4855 O O . THR B 1 61 ? 5.68 -22.625 -5.824 1 97.06 61 THR B O 1
ATOM 4858 N N . HIS B 1 62 ? 4.223 -24.281 -5.543 1 96.44 62 HIS B N 1
ATOM 4859 C CA . HIS B 1 62 ? 4.199 -24.172 -4.09 1 96.44 62 HIS B CA 1
ATOM 4860 C C . HIS B 1 62 ? 4.359 -25.547 -3.438 1 96.44 62 HIS B C 1
ATOM 4862 O O . HIS B 1 62 ? 3.609 -25.891 -2.521 1 96.44 62 HIS B O 1
ATOM 4868 N N . TYR B 1 63 ? 5.277 -26.297 -3.93 1 95.88 63 TYR B N 1
ATOM 4869 C CA . TYR B 1 63 ? 5.57 -27.625 -3.43 1 95.88 63 TYR B CA 1
ATOM 4870 C C . TYR B 1 63 ? 6.523 -27.578 -2.242 1 95.88 63 TYR B C 1
ATOM 4872 O O . TYR B 1 63 ? 7.078 -28.594 -1.828 1 95.88 63 TYR B O 1
ATOM 4880 N N . ASP B 1 64 ? 6.719 -26.422 -1.599 1 96.69 64 ASP B N 1
ATOM 4881 C CA . ASP B 1 64 ? 7.742 -26.172 -0.586 1 96.69 64 ASP B CA 1
ATOM 4882 C C . ASP B 1 64 ? 7.68 -27.219 0.52 1 96.69 64 ASP B C 1
ATOM 4884 O O . ASP B 1 64 ? 8.719 -27.688 0.998 1 96.69 64 ASP B O 1
ATOM 4888 N N . GLY B 1 65 ? 6.516 -27.547 0.981 1 94.31 65 GLY B N 1
ATOM 4889 C CA . GLY B 1 65 ? 6.34 -28.609 1.958 1 94.31 65 GLY B CA 1
ATOM 4890 C C . GLY B 1 65 ? 6.301 -29.984 1.336 1 94.31 65 GLY B C 1
ATOM 4891 O O . GLY B 1 65 ? 7.09 -30.859 1.703 1 94.31 65 GLY B O 1
ATOM 4892 N N . GLN B 1 66 ? 5.559 -30.172 0.315 1 92.38 66 GLN B N 1
ATOM 4893 C CA . GLN B 1 66 ? 5.332 -31.453 -0.336 1 92.38 66 GLN B CA 1
ATOM 4894 C C . GLN B 1 66 ? 6.641 -32.062 -0.839 1 92.38 66 GLN B C 1
ATOM 4896 O O . GLN B 1 66 ? 6.812 -33.281 -0.824 1 92.38 66 GLN B O 1
ATOM 4901 N N . ALA B 1 67 ? 7.57 -31.266 -1.225 1 95.81 67 ALA B N 1
ATOM 4902 C CA . ALA B 1 67 ? 8.844 -31.719 -1.778 1 95.81 67 ALA B CA 1
ATOM 4903 C C . ALA B 1 67 ? 9.664 -32.469 -0.725 1 95.81 67 ALA B C 1
ATOM 4905 O O . ALA B 1 67 ? 10.641 -33.125 -1.054 1 95.81 67 ALA B O 1
ATOM 4906 N N . THR B 1 68 ? 9.258 -32.344 0.483 1 94.62 68 THR B N 1
ATOM 4907 C CA . THR B 1 68 ? 10.016 -33 1.546 1 94.62 68 THR B CA 1
ATOM 4908 C C . THR B 1 68 ? 9.492 -34.406 1.815 1 94.62 68 THR B C 1
ATOM 4910 O O . THR B 1 68 ? 10.125 -35.188 2.527 1 94.62 68 THR B O 1
ATOM 4913 N N . TRP B 1 69 ? 8.32 -34.781 1.212 1 90.69 69 TRP B N 1
ATOM 4914 C CA . TRP B 1 69 ? 7.84 -36.125 1.517 1 90.69 69 TRP B CA 1
ATOM 4915 C C . TRP B 1 69 ? 7.352 -36.844 0.254 1 90.69 69 TRP B C 1
ATOM 4917 O O . TRP B 1 69 ? 7.168 -38.062 0.245 1 90.69 69 TRP B O 1
ATOM 4927 N N . ASP B 1 70 ? 7.078 -36.094 -0.831 1 91.31 70 ASP B N 1
ATOM 4928 C CA . ASP B 1 70 ? 6.516 -36.656 -2.051 1 91.31 70 ASP B CA 1
ATOM 4929 C C . ASP B 1 70 ? 7.562 -36.719 -3.162 1 91.31 70 ASP B C 1
ATOM 4931 O O . ASP B 1 70 ? 7.93 -35.688 -3.73 1 91.31 70 ASP B O 1
ATOM 4935 N N . PRO B 1 71 ? 7.969 -37.844 -3.604 1 94.38 71 PRO B N 1
ATOM 4936 C CA . PRO B 1 71 ? 9.023 -37.938 -4.613 1 94.38 71 PRO B CA 1
ATOM 4937 C C . PRO B 1 71 ? 8.531 -37.625 -6.023 1 94.38 71 PRO B C 1
ATOM 4939 O O . PRO B 1 71 ? 9.336 -37.469 -6.941 1 94.38 71 PRO B O 1
ATOM 4942 N N . HIS B 1 72 ? 7.277 -37.562 -6.223 1 92.75 72 HIS B N 1
ATOM 4943 C CA . HIS B 1 72 ? 6.773 -37.469 -7.586 1 92.75 72 HIS B CA 1
ATOM 4944 C C . HIS B 1 72 ? 6.195 -36.094 -7.871 1 92.75 72 HIS B C 1
ATOM 4946 O O . HIS B 1 72 ? 6.012 -35.719 -9.031 1 92.75 72 HIS B O 1
ATOM 4952 N N . LEU B 1 73 ? 5.84 -35.375 -6.828 1 92.06 73 LEU B N 1
ATOM 4953 C CA . LEU B 1 73 ? 5.281 -34.031 -6.906 1 92.06 73 LEU B CA 1
ATOM 4954 C C . LEU B 1 73 ? 4.117 -33.969 -7.887 1 92.06 73 LEU B C 1
ATOM 4956 O O . LEU B 1 73 ? 4.082 -33.125 -8.773 1 92.06 73 LEU B O 1
ATOM 4960 N N . ARG B 1 74 ? 3.299 -34.906 -7.832 1 87.69 74 ARG B N 1
ATOM 4961 C CA . ARG B 1 74 ? 2.033 -34.844 -8.555 1 87.69 74 ARG B CA 1
ATOM 4962 C C . ARG B 1 74 ? 1.139 -33.719 -8.023 1 87.69 74 ARG B C 1
ATOM 4964 O O . ARG B 1 74 ? 1.078 -33.5 -6.812 1 87.69 74 ARG B O 1
ATOM 4971 N N . PRO B 1 75 ? 0.589 -32.875 -8.766 1 89.44 75 PRO B N 1
ATOM 4972 C CA . PRO B 1 75 ? 0.108 -33.156 -10.117 1 89.44 75 PRO B CA 1
ATOM 4973 C C . PRO B 1 75 ? 1.044 -32.625 -11.211 1 89.44 75 PRO B C 1
ATOM 4975 O O . PRO B 1 75 ? 0.811 -32.875 -12.398 1 89.44 75 PRO B O 1
ATOM 4978 N N . SER B 1 76 ? 2.113 -31.906 -10.906 1 93.62 76 SER B N 1
ATOM 4979 C CA . SER B 1 76 ? 2.971 -31.375 -11.961 1 93.62 76 SER B CA 1
ATOM 4980 C C . SER B 1 76 ? 3.527 -32.5 -12.828 1 93.62 76 SER B C 1
ATOM 4982 O O . SER B 1 76 ? 3.547 -32.375 -14.055 1 93.62 76 SER B O 1
ATOM 4984 N N . GLY B 1 77 ? 3.885 -33.562 -12.242 1 92.69 77 GLY B N 1
ATOM 4985 C CA . GLY B 1 77 ? 4.426 -34.688 -12.961 1 92.69 77 GLY B CA 1
ATOM 4986 C C . GLY B 1 77 ? 3.443 -35.281 -13.953 1 92.69 77 GLY B C 1
ATOM 4987 O O . GLY B 1 77 ? 3.846 -35.844 -14.977 1 92.69 77 GLY B O 1
ATOM 4988 N N . ASP B 1 78 ? 2.182 -35.156 -13.664 1 93.81 78 ASP B N 1
ATOM 4989 C CA . ASP B 1 78 ? 1.138 -35.719 -14.523 1 93.81 78 ASP B CA 1
ATOM 4990 C C . ASP B 1 78 ? 1.035 -34.938 -15.828 1 93.81 78 ASP B C 1
ATOM 4992 O O . ASP B 1 78 ? 0.413 -35.375 -16.797 1 93.81 78 ASP B O 1
ATOM 4996 N N . HIS B 1 79 ? 1.633 -33.812 -15.828 1 96.69 79 HIS B N 1
ATOM 4997 C CA . HIS B 1 79 ? 1.487 -32.906 -16.969 1 96.69 79 HIS B CA 1
ATOM 4998 C C . HIS B 1 79 ? 2.824 -32.688 -17.672 1 96.69 79 HIS B C 1
ATOM 5000 O O . HIS B 1 79 ? 3.027 -31.656 -18.328 1 96.69 79 HIS B O 1
ATOM 5006 N N . GLY B 1 80 ? 3.795 -33.594 -17.484 1 97.69 80 GLY B N 1
ATOM 5007 C CA . GLY B 1 80 ? 5.023 -33.562 -18.266 1 97.69 80 GLY B CA 1
ATOM 5008 C C . GLY B 1 80 ? 6.062 -32.594 -17.703 1 97.69 80 GLY B C 1
ATOM 5009 O O . GLY B 1 80 ? 7.082 -32.344 -18.344 1 97.69 80 GLY B O 1
ATOM 5010 N N . VAL B 1 81 ? 5.852 -32.062 -16.453 1 98.44 81 VAL B N 1
ATOM 5011 C CA . VAL B 1 81 ? 6.816 -31.188 -15.828 1 98.44 81 VAL B CA 1
ATOM 5012 C C . VAL B 1 81 ? 8.016 -31.984 -15.336 1 98.44 81 VAL B C 1
ATOM 5014 O O . VAL B 1 81 ? 7.852 -33.031 -14.703 1 98.44 81 VAL B O 1
ATOM 5017 N N . THR B 1 82 ? 9.195 -31.469 -15.648 1 98.69 82 THR B N 1
ATOM 5018 C CA . THR B 1 82 ? 10.406 -32.156 -15.219 1 98.69 82 THR B CA 1
ATOM 5019 C C . THR B 1 82 ? 11.227 -31.297 -14.273 1 98.69 82 THR B C 1
ATOM 5021 O O . THR B 1 82 ? 12.172 -31.766 -13.648 1 98.69 82 THR B O 1
ATOM 5024 N N . THR B 1 83 ? 10.891 -30.031 -14.156 1 98.69 83 THR B N 1
ATOM 5025 C CA . THR B 1 83 ? 11.562 -29.109 -13.25 1 98.69 83 THR B CA 1
ATOM 5026 C C . THR B 1 83 ? 10.57 -28.109 -12.656 1 98.69 83 THR B C 1
ATOM 5028 O O . THR B 1 83 ? 9.75 -27.531 -13.375 1 98.69 83 THR B O 1
ATOM 5031 N N . VAL B 1 84 ? 10.641 -27.938 -11.336 1 98.44 84 VAL B N 1
ATOM 5032 C CA . VAL B 1 84 ? 9.773 -26.953 -10.703 1 98.44 84 VAL B CA 1
ATOM 5033 C C . VAL B 1 84 ? 10.617 -25.969 -9.891 1 98.44 84 VAL B C 1
ATOM 5035 O O . VAL B 1 84 ? 11.672 -26.328 -9.367 1 98.44 84 VAL B O 1
ATOM 5038 N N . VAL B 1 85 ? 10.195 -24.703 -9.859 1 98.62 85 VAL B N 1
ATOM 5039 C CA . VAL B 1 85 ? 10.75 -23.688 -8.969 1 98.62 85 VAL B CA 1
ATOM 5040 C C . VAL B 1 85 ? 9.727 -23.344 -7.887 1 98.62 85 VAL B C 1
ATOM 5042 O O . VAL B 1 85 ? 8.57 -23.047 -8.188 1 98.62 85 VAL B O 1
ATOM 5045 N N . MET B 1 86 ? 10.148 -23.469 -6.652 1 97.75 86 MET B N 1
ATOM 5046 C CA . MET B 1 86 ? 9.281 -23.234 -5.5 1 97.75 86 MET B CA 1
ATOM 5047 C C . MET B 1 86 ? 9.719 -21.969 -4.754 1 97.75 86 MET B C 1
ATOM 5049 O O . MET B 1 86 ? 10.625 -21.266 -5.191 1 97.75 86 MET B O 1
ATOM 5053 N N . GLY B 1 87 ? 9.039 -21.672 -3.627 1 98 87 GLY B N 1
ATOM 5054 C CA . GLY B 1 87 ? 9.352 -20.484 -2.85 1 98 87 GLY B CA 1
ATOM 5055 C C . GLY B 1 87 ? 8.812 -19.203 -3.463 1 98 87 GLY B C 1
ATOM 5056 O O . GLY B 1 87 ? 9.445 -18.156 -3.377 1 98 87 GLY B O 1
ATOM 5057 N N . ASN B 1 88 ? 7.723 -19.266 -4.16 1 97.62 88 ASN B N 1
ATOM 5058 C CA . ASN B 1 88 ? 7.109 -18.141 -4.844 1 97.62 88 ASN B CA 1
ATOM 5059 C C . ASN B 1 88 ? 6.195 -17.344 -3.91 1 97.62 88 ASN B C 1
ATOM 5061 O O . ASN B 1 88 ? 5.789 -17.844 -2.861 1 97.62 88 ASN B O 1
ATOM 5065 N N . CYS B 1 89 ? 5.941 -16.078 -4.207 1 96.25 89 CYS B N 1
ATOM 5066 C CA . CYS B 1 89 ? 4.953 -15.211 -3.578 1 96.25 89 CYS B CA 1
ATOM 5067 C C . CYS B 1 89 ? 5.348 -14.883 -2.145 1 96.25 89 CYS B C 1
ATOM 5069 O O . CYS B 1 89 ? 4.492 -14.547 -1.323 1 96.25 89 CYS B O 1
ATOM 5071 N N . GLY B 1 90 ? 6.598 -15.141 -1.799 1 97.69 90 GLY B N 1
ATOM 5072 C CA . GLY B 1 90 ? 7.105 -14.742 -0.498 1 97.69 90 GLY B CA 1
ATOM 5073 C C . GLY B 1 90 ? 6.812 -15.75 0.597 1 97.69 90 GLY B C 1
ATOM 5074 O O . GLY B 1 90 ? 7.039 -15.477 1.777 1 97.69 90 GLY B O 1
ATOM 5075 N N . VAL B 1 91 ? 6.32 -16.969 0.247 1 97.62 91 VAL B N 1
ATOM 5076 C CA . VAL B 1 91 ? 5.977 -17.938 1.278 1 97.62 91 VAL B CA 1
ATOM 5077 C C . VAL B 1 91 ? 6.754 -19.234 1.049 1 97.62 91 VAL B C 1
ATOM 5079 O O . VAL B 1 91 ? 7.082 -19.578 -0.09 1 97.62 91 VAL B O 1
ATOM 5082 N N . GLY B 1 92 ? 7.062 -19.922 2.006 1 97.69 92 GLY B N 1
ATOM 5083 C CA . GLY B 1 92 ? 7.84 -21.141 2.076 1 97.69 92 GLY B CA 1
ATOM 5084 C C . GLY B 1 92 ? 8.195 -21.547 3.494 1 97.69 92 GLY B C 1
ATOM 5085 O O . GLY B 1 92 ? 7.629 -21.016 4.453 1 97.69 92 GLY B O 1
ATOM 5086 N N . PHE B 1 93 ? 9.102 -22.453 3.666 1 98.12 93 PHE B N 1
ATOM 5087 C CA . PHE B 1 93 ? 9.25 -23.047 4.988 1 98.12 93 PHE B CA 1
ATOM 5088 C C . PHE B 1 93 ? 10.68 -22.875 5.504 1 98.12 93 PHE B C 1
ATOM 5090 O O . PHE B 1 93 ? 11.094 -23.547 6.441 1 98.12 93 PHE B O 1
ATOM 5097 N N . ALA B 1 94 ? 11.477 -22 4.855 1 98.56 94 ALA B N 1
ATOM 5098 C CA . ALA B 1 94 ? 12.836 -21.719 5.324 1 98.56 94 ALA B CA 1
ATOM 5099 C C . ALA B 1 94 ? 13.242 -20.281 5.012 1 98.56 94 ALA B C 1
ATOM 5101 O O . ALA B 1 94 ? 12.844 -19.734 3.982 1 98.56 94 ALA B O 1
ATOM 5102 N N . PRO B 1 95 ? 13.969 -19.625 5.969 1 98.62 95 PRO B N 1
ATOM 5103 C CA . PRO B 1 95 ? 14.406 -20.141 7.27 1 98.62 95 PRO B CA 1
ATOM 5104 C C . PRO B 1 95 ? 13.289 -20.141 8.312 1 98.62 95 PRO B C 1
ATOM 5106 O O . PRO B 1 95 ? 12.289 -19.438 8.148 1 98.62 95 PRO B O 1
ATOM 5109 N N . VAL B 1 96 ? 13.461 -20.984 9.328 1 98.5 96 VAL B N 1
ATOM 5110 C CA . VAL B 1 96 ? 12.422 -21.016 10.352 1 98.5 96 VAL B CA 1
ATOM 5111 C C . VAL B 1 96 ? 13 -21.578 11.656 1 98.5 96 VAL B C 1
ATOM 5113 O O . VAL B 1 96 ? 13.734 -22.562 11.641 1 98.5 96 VAL B O 1
ATOM 5116 N N . ARG B 1 97 ? 12.758 -20.922 12.734 1 97.19 97 ARG B N 1
ATOM 5117 C CA . ARG B 1 97 ? 13.047 -21.469 14.047 1 97.19 97 ARG B CA 1
ATOM 5118 C C . ARG B 1 97 ? 12.008 -22.516 14.445 1 97.19 97 ARG B C 1
ATOM 5120 O O . ARG B 1 97 ? 10.852 -22.438 14.023 1 97.19 97 ARG B O 1
ATOM 5127 N N . ALA B 1 98 ? 12.398 -23.391 15.25 1 96.31 98 ALA B N 1
ATOM 5128 C CA . ALA B 1 98 ? 11.547 -24.516 15.617 1 96.31 98 ALA B CA 1
ATOM 5129 C C . ALA B 1 98 ? 10.211 -24.031 16.188 1 96.31 98 ALA B C 1
ATOM 5131 O O . ALA B 1 98 ? 9.156 -24.594 15.891 1 96.31 98 ALA B O 1
ATOM 5132 N N . GLU B 1 99 ? 10.242 -23 16.922 1 95.94 99 GLU B N 1
ATOM 5133 C CA . GLU B 1 99 ? 9.055 -22.516 17.625 1 95.94 99 GLU B CA 1
ATOM 5134 C C . GLU B 1 99 ? 8.094 -21.812 16.672 1 95.94 99 GLU B C 1
ATOM 5136 O O . GLU B 1 99 ? 6.953 -21.531 17.031 1 95.94 99 GLU B O 1
ATOM 5141 N N . ARG B 1 100 ? 8.5 -21.594 15.414 1 96.62 100 ARG B N 1
ATOM 5142 C CA . ARG B 1 100 ? 7.668 -20.844 14.484 1 96.62 100 ARG B CA 1
ATOM 5143 C C . ARG B 1 100 ? 7.195 -21.734 13.336 1 96.62 100 ARG B C 1
ATOM 5145 O O . ARG B 1 100 ? 6.582 -21.25 12.383 1 96.62 100 ARG B O 1
ATOM 5152 N N . ARG B 1 101 ? 7.469 -23.016 13.414 1 97.5 101 ARG B N 1
ATOM 5153 C CA . ARG B 1 101 ? 7.105 -23.938 12.352 1 97.5 101 ARG B CA 1
ATOM 5154 C C . ARG B 1 101 ? 5.594 -23.984 12.141 1 97.5 101 ARG B C 1
ATOM 5156 O O . ARG B 1 101 ? 5.113 -23.875 11.016 1 97.5 101 ARG B O 1
ATOM 5163 N N . ASP B 1 102 ? 4.844 -24.031 13.195 1 96.56 102 ASP B N 1
ATOM 5164 C CA . ASP B 1 102 ? 3.389 -24.062 13.102 1 96.56 102 ASP B CA 1
ATOM 5165 C C . ASP B 1 102 ? 2.846 -22.75 12.531 1 96.56 102 ASP B C 1
ATOM 5167 O O . ASP B 1 102 ? 1.86 -22.75 11.789 1 96.56 102 ASP B O 1
ATOM 5171 N N . TRP B 1 103 ? 3.455 -21.719 12.945 1 96 103 TRP B N 1
ATOM 5172 C CA . TRP B 1 103 ? 3.049 -20.422 12.414 1 96 103 TRP B CA 1
ATOM 5173 C C . TRP B 1 103 ? 3.252 -20.359 10.906 1 96 103 TRP B C 1
ATOM 5175 O O . TRP B 1 103 ? 2.365 -19.922 10.172 1 96 103 TRP B O 1
ATOM 5185 N N . LEU B 1 104 ? 4.387 -20.797 10.461 1 96.75 104 LEU B N 1
ATOM 5186 C CA . LEU B 1 104 ? 4.676 -20.781 9.031 1 96.75 104 LEU B CA 1
ATOM 5187 C C . LEU B 1 104 ? 3.699 -21.656 8.266 1 96.75 104 LEU B C 1
ATOM 5189 O O . LEU B 1 104 ? 3.318 -21.344 7.137 1 96.75 104 LEU B O 1
ATOM 5193 N N . ILE B 1 105 ? 3.334 -22.766 8.836 1 97.06 105 ILE B N 1
ATOM 5194 C CA . ILE B 1 105 ? 2.311 -23.641 8.258 1 97.06 105 ILE B CA 1
ATOM 5195 C C . ILE B 1 105 ? 1.004 -22.859 8.109 1 97.06 105 ILE B C 1
ATOM 5197 O O . ILE B 1 105 ? 0.349 -22.922 7.066 1 97.06 105 ILE B O 1
ATOM 5201 N N . SER B 1 106 ? 0.668 -22.125 9.102 1 96.69 106 SER B N 1
ATOM 5202 C CA . SER B 1 106 ? -0.565 -21.344 9.039 1 96.69 106 SER B CA 1
ATOM 5203 C C . SER B 1 106 ? -0.503 -20.297 7.938 1 96.69 106 SER B C 1
ATOM 5205 O O . SER B 1 106 ? -1.512 -20.016 7.289 1 96.69 106 SER B O 1
ATOM 5207 N N . VAL B 1 107 ? 0.677 -19.672 7.742 1 96.5 107 VAL B N 1
ATOM 5208 C CA . VAL B 1 107 ? 0.854 -18.703 6.676 1 96.5 107 VAL B CA 1
ATOM 5209 C C . VAL B 1 107 ? 0.639 -19.375 5.32 1 96.5 107 VAL B C 1
ATOM 5211 O O . VAL B 1 107 ? -0.125 -18.875 4.488 1 96.5 107 VAL B O 1
ATOM 5214 N N . MET B 1 108 ? 1.253 -20.531 5.148 1 95.62 108 MET B N 1
ATOM 5215 C CA . MET B 1 108 ? 1.129 -21.25 3.893 1 95.62 108 MET B CA 1
ATOM 5216 C C . MET B 1 108 ? -0.309 -21.719 3.666 1 95.62 108 MET B C 1
ATOM 5218 O O . MET B 1 108 ? -0.824 -21.625 2.551 1 95.62 108 MET B O 1
ATOM 5222 N N . GLU B 1 109 ? -0.904 -22.203 4.676 1 93.38 109 GLU B N 1
ATOM 5223 C CA . GLU B 1 109 ? -2.295 -22.641 4.598 1 93.38 109 GLU B CA 1
ATOM 5224 C C . GLU B 1 109 ? -3.207 -21.5 4.137 1 93.38 109 GLU B C 1
ATOM 5226 O O . GLU B 1 109 ? -4.047 -21.703 3.254 1 93.38 109 GLU B O 1
ATOM 5231 N N . GLY B 1 110 ? -3.033 -20.406 4.723 1 92 110 GLY B N 1
ATOM 5232 C CA . GLY B 1 110 ? -3.873 -19.266 4.383 1 92 110 GLY B CA 1
ATOM 5233 C C . GLY B 1 110 ? -3.617 -18.734 2.988 1 92 110 GLY B C 1
ATOM 5234 O O . GLY B 1 110 ? -4.555 -18.516 2.217 1 92 110 GLY B O 1
ATOM 5235 N N . VAL B 1 111 ? -2.383 -18.531 2.631 1 91.19 111 VAL B N 1
ATOM 5236 C CA . VAL B 1 111 ? -2.002 -17.859 1.393 1 91.19 111 VAL B CA 1
ATOM 5237 C C . VAL B 1 111 ? -2.229 -18.797 0.206 1 91.19 111 VAL B C 1
ATOM 5239 O O . VAL B 1 111 ? -2.711 -18.359 -0.846 1 91.19 111 VAL B O 1
ATOM 5242 N N . GLU B 1 112 ? -1.944 -20.078 0.38 1 87.38 112 GLU B N 1
ATOM 5243 C CA . GLU B 1 112 ? -1.93 -20.984 -0.764 1 87.38 112 GLU B CA 1
ATOM 5244 C C . GLU B 1 112 ? -3.012 -22.062 -0.635 1 87.38 112 GLU B C 1
ATOM 5246 O O . GLU B 1 112 ? -3.092 -22.969 -1.46 1 87.38 112 GLU B O 1
ATOM 5251 N N . ASP B 1 113 ? -3.877 -21.984 0.402 1 87.12 113 ASP B N 1
ATOM 5252 C CA . ASP B 1 113 ? -5 -22.891 0.591 1 87.12 113 ASP B CA 1
ATOM 5253 C C . ASP B 1 113 ? -4.531 -24.344 0.582 1 87.12 113 ASP B C 1
ATOM 5255 O O . ASP B 1 113 ? -5.027 -25.156 -0.203 1 87.12 113 ASP B O 1
ATOM 5259 N N . ILE B 1 114 ? -3.535 -24.656 1.303 1 86.25 114 ILE B N 1
ATOM 5260 C CA . ILE B 1 114 ? -3.072 -26 1.592 1 86.25 114 ILE B CA 1
ATOM 5261 C C . ILE B 1 114 ? -3.439 -26.375 3.025 1 86.25 114 ILE B C 1
ATOM 5263 O O . ILE B 1 114 ? -3.068 -25.672 3.971 1 86.25 114 ILE B O 1
ATOM 5267 N N . PRO B 1 115 ? -4.141 -27.438 3.217 1 86.19 115 PRO B N 1
ATOM 5268 C CA . PRO B 1 115 ? -4.566 -27.766 4.578 1 86.19 115 PRO B CA 1
ATOM 5269 C C . PRO B 1 115 ? -3.393 -27.906 5.547 1 86.19 115 PRO B C 1
ATOM 5271 O O . PRO B 1 115 ? -2.441 -28.641 5.27 1 86.19 115 PRO B O 1
ATOM 5274 N N . GLY B 1 116 ? -3.473 -27.266 6.633 1 89.56 116 GLY B N 1
ATOM 5275 C CA . GLY B 1 116 ? -2.41 -27.281 7.625 1 89.56 116 GLY B CA 1
ATOM 5276 C C . GLY B 1 116 ? -2.09 -28.672 8.148 1 89.56 116 GLY B C 1
ATOM 5277 O O . GLY B 1 116 ? -0.927 -28.984 8.406 1 89.56 116 GLY B O 1
ATOM 5278 N N . THR B 1 117 ? -3.107 -29.422 8.242 1 89.44 117 THR B N 1
ATOM 5279 C CA . THR B 1 117 ? -2.934 -30.781 8.734 1 89.44 117 THR B CA 1
ATOM 5280 C C . THR B 1 117 ? -2.062 -31.594 7.785 1 89.44 117 THR B C 1
ATOM 5282 O O . THR B 1 117 ? -1.251 -32.406 8.219 1 89.44 117 THR B O 1
ATOM 5285 N N . VAL B 1 118 ? -2.217 -31.344 6.531 1 87.5 118 VAL B N 1
ATOM 5286 C CA . VAL B 1 118 ? -1.422 -32.031 5.52 1 87.5 118 VAL B CA 1
ATOM 5287 C C . VAL B 1 118 ? 0.044 -31.625 5.652 1 87.5 118 VAL B C 1
ATOM 5289 O O . VAL B 1 118 ? 0.935 -32.469 5.621 1 87.5 118 VAL B O 1
ATOM 5292 N N . LEU B 1 119 ? 0.262 -30.375 5.852 1 92.19 119 LEU B N 1
ATOM 5293 C CA . LEU B 1 119 ? 1.618 -29.844 5.98 1 92.19 119 LEU B CA 1
ATOM 5294 C C . LEU B 1 119 ? 2.266 -30.328 7.273 1 92.19 119 LEU B C 1
ATOM 5296 O O . LEU B 1 119 ? 3.424 -30.75 7.273 1 92.19 119 LEU B O 1
ATOM 5300 N N . SER B 1 120 ? 1.51 -30.312 8.336 1 93.06 120 SER B N 1
ATOM 5301 C CA . SER B 1 120 ? 2.027 -30.703 9.641 1 93.06 120 SER B CA 1
ATOM 5302 C C . SER B 1 120 ? 2.432 -32.188 9.656 1 93.06 120 SER B C 1
ATOM 5304 O O . SER B 1 120 ? 3.439 -32.531 10.266 1 93.06 120 SER B O 1
ATOM 5306 N N . GLU B 1 121 ? 1.712 -32.969 9 1 91.12 121 GLU B N 1
ATOM 5307 C CA . GLU B 1 121 ? 1.976 -34.406 8.984 1 91.12 121 GLU B CA 1
ATOM 5308 C C . GLU B 1 121 ? 3.033 -34.75 7.945 1 91.12 121 GLU B C 1
ATOM 5310 O O . GLU B 1 121 ? 3.783 -35.719 8.125 1 91.12 121 GLU B O 1
ATOM 5315 N N . GLY B 1 122 ? 3.102 -33.969 6.98 1 90.12 122 GLY B N 1
ATOM 5316 C CA . GLY B 1 122 ? 3.924 -34.375 5.844 1 90.12 122 GLY B CA 1
ATOM 5317 C C . GLY B 1 122 ? 5.348 -33.844 5.938 1 90.12 122 GLY B C 1
ATOM 5318 O O . GLY B 1 122 ? 6.297 -34.562 5.617 1 90.12 122 GLY B O 1
ATOM 5319 N N . ILE B 1 123 ? 5.512 -32.656 6.387 1 94.38 123 ILE B N 1
ATOM 5320 C CA . ILE B 1 123 ? 6.816 -32 6.316 1 94.38 123 ILE B CA 1
ATOM 5321 C C . ILE B 1 123 ? 7.793 -32.719 7.254 1 94.38 123 ILE B C 1
ATOM 5323 O O . ILE B 1 123 ? 7.457 -33 8.406 1 94.38 123 ILE B O 1
ATOM 5327 N N . ARG B 1 124 ? 8.961 -32.969 6.777 1 92 124 ARG B N 1
ATOM 5328 C CA . ARG B 1 124 ? 10.07 -33.5 7.566 1 92 124 ARG B CA 1
ATOM 5329 C C . ARG B 1 124 ? 11.078 -32.375 7.887 1 92 124 ARG B C 1
ATOM 5331 O O . ARG B 1 124 ? 12.016 -32.156 7.121 1 92 124 ARG B O 1
ATOM 5338 N N . TRP B 1 125 ? 10.844 -31.922 9.109 1 93.81 125 TRP B N 1
ATOM 5339 C CA . TRP B 1 125 ? 11.641 -30.766 9.508 1 93.81 125 TRP B CA 1
ATOM 5340 C C . TRP B 1 125 ? 13.078 -31.188 9.82 1 93.81 125 TRP B C 1
ATOM 5342 O O . TRP B 1 125 ? 13.328 -31.906 10.789 1 93.81 125 TRP B O 1
ATOM 5352 N N . ASP B 1 126 ? 14.086 -30.781 9.078 1 94.88 126 ASP B N 1
ATOM 5353 C CA . ASP B 1 126 ? 15.5 -31.078 9.312 1 94.88 126 ASP B CA 1
ATOM 5354 C C . ASP B 1 126 ? 16.359 -29.859 8.984 1 94.88 126 ASP B C 1
ATOM 5356 O O . ASP B 1 126 ? 17.438 -29.984 8.391 1 94.88 126 ASP B O 1
ATOM 5360 N N . TRP B 1 127 ? 15.734 -28.641 9.164 1 98 127 TRP B N 1
ATOM 5361 C CA . TRP B 1 127 ? 16.469 -27.422 8.852 1 98 127 TRP B CA 1
ATOM 5362 C C . TRP B 1 127 ? 16.016 -26.266 9.727 1 98 127 TRP B C 1
ATOM 5364 O O . TRP B 1 127 ? 14.93 -26.312 10.312 1 98 127 TRP B O 1
ATOM 5374 N N . GLU B 1 128 ? 16.844 -25.375 9.883 1 98.31 128 GLU B N 1
ATOM 5375 C CA . GLU B 1 128 ? 16.5 -24.062 10.391 1 98.31 128 GLU B CA 1
ATOM 5376 C C . GLU B 1 128 ? 16.844 -22.969 9.367 1 98.31 128 GLU B C 1
ATOM 5378 O O . GLU B 1 128 ? 16.031 -22.062 9.125 1 98.31 128 GLU B O 1
ATOM 5383 N N . SER B 1 129 ? 18.031 -23.094 8.797 1 98.62 129 SER B N 1
ATOM 5384 C CA . SER B 1 129 ? 18.484 -22.125 7.809 1 98.62 129 SER B CA 1
ATOM 5385 C C . SER B 1 129 ? 18.031 -22.531 6.406 1 98.62 129 SER B C 1
ATOM 5387 O O . SER B 1 129 ? 17.594 -23.656 6.184 1 98.62 129 SER B O 1
ATOM 5389 N N . PHE B 1 130 ? 18.109 -21.625 5.535 1 98.75 130 PHE B N 1
ATOM 5390 C CA . PHE B 1 130 ? 17.734 -21.906 4.156 1 98.75 130 PHE B CA 1
ATOM 5391 C C . PHE B 1 130 ? 18.719 -22.875 3.51 1 98.75 130 PHE B C 1
ATOM 5393 O O . PHE B 1 130 ? 18.297 -23.812 2.82 1 98.75 130 PHE B O 1
ATOM 5400 N N . PRO B 1 131 ? 20.062 -22.719 3.709 1 98.81 131 PRO B N 1
ATOM 5401 C CA . PRO B 1 131 ? 20.969 -23.734 3.164 1 98.81 131 PRO B CA 1
ATOM 5402 C C . PRO B 1 131 ? 20.672 -25.141 3.678 1 98.81 131 PRO B C 1
ATOM 5404 O O . PRO B 1 131 ? 20.75 -26.094 2.912 1 98.81 131 PRO B O 1
ATOM 5407 N N . GLU B 1 132 ? 20.312 -25.266 4.914 1 98.69 132 GLU B N 1
ATOM 5408 C CA . GLU B 1 132 ? 19.969 -26.578 5.465 1 98.69 132 GLU B CA 1
ATOM 5409 C C . GLU B 1 132 ? 18.703 -27.141 4.805 1 98.69 132 GLU B C 1
ATOM 5411 O O . GLU B 1 132 ? 18.578 -28.344 4.645 1 98.69 132 GLU B O 1
ATOM 5416 N N . TYR B 1 133 ? 17.797 -26.297 4.52 1 98.62 133 TYR B N 1
ATOM 5417 C CA . TYR B 1 133 ? 16.609 -26.703 3.781 1 98.62 133 TYR B CA 1
ATOM 5418 C C . TYR B 1 133 ? 16.984 -27.266 2.418 1 98.62 133 TYR B C 1
ATOM 5420 O O . TYR B 1 133 ? 16.469 -28.328 2.021 1 98.62 133 TYR B O 1
ATOM 5428 N N . LEU B 1 134 ? 17.859 -26.562 1.719 1 98.69 134 LEU B N 1
ATOM 5429 C CA . LEU B 1 134 ? 18.344 -27.078 0.442 1 98.69 134 LEU B CA 1
ATOM 5430 C C . LEU B 1 134 ? 19.016 -28.438 0.624 1 98.69 134 LEU B C 1
ATOM 5432 O O . LEU B 1 134 ? 18.797 -29.344 -0.177 1 98.69 134 LEU B O 1
ATOM 5436 N N . ASP B 1 135 ? 19.812 -28.594 1.687 1 98.5 135 ASP B N 1
ATOM 5437 C CA . ASP B 1 135 ? 20.453 -29.875 1.967 1 98.5 135 ASP B CA 1
ATOM 5438 C C . ASP B 1 135 ? 19.422 -30.984 2.176 1 98.5 135 ASP B C 1
ATOM 5440 O O . ASP B 1 135 ? 19.609 -32.094 1.71 1 98.5 135 ASP B O 1
ATOM 5444 N N . ALA B 1 136 ? 18.406 -30.625 2.881 1 97.81 136 ALA B N 1
ATOM 5445 C CA . ALA B 1 136 ? 17.328 -31.578 3.135 1 97.81 136 ALA B CA 1
ATOM 5446 C C . ALA B 1 136 ? 16.672 -32.031 1.831 1 97.81 136 ALA B C 1
ATOM 5448 O O . ALA B 1 136 ? 16.375 -33.219 1.64 1 97.81 136 ALA B O 1
ATOM 5449 N N . LEU B 1 137 ? 16.391 -31.078 0.963 1 97.75 137 LEU B N 1
ATOM 5450 C CA . LEU B 1 137 ? 15.797 -31.375 -0.336 1 97.75 137 LEU B CA 1
ATOM 5451 C C . LEU B 1 137 ? 16.719 -32.281 -1.156 1 97.75 137 LEU B C 1
ATOM 5453 O O . LEU B 1 137 ? 16.25 -33.156 -1.861 1 97.75 137 LEU B O 1
ATOM 5457 N N . GLU B 1 138 ? 17.984 -32 -1.066 1 97.31 138 GLU B N 1
ATOM 5458 C CA . GLU B 1 138 ? 18.969 -32.75 -1.839 1 97.31 138 GLU B CA 1
ATOM 5459 C C . GLU B 1 138 ? 19.016 -34.219 -1.397 1 97.31 138 GLU B C 1
ATOM 5461 O O . GLU B 1 138 ? 19.25 -35.125 -2.215 1 97.31 138 GLU B O 1
ATOM 5466 N N . ARG B 1 139 ? 18.781 -34.5 -0.187 1 96.19 139 ARG B N 1
ATOM 5467 C CA . ARG B 1 139 ? 18.859 -35.844 0.371 1 96.19 139 ARG B CA 1
ATOM 5468 C C . ARG B 1 139 ? 17.656 -36.688 -0.037 1 96.19 139 ARG B C 1
ATOM 5470 O O . ARG B 1 139 ? 17.734 -37.906 -0.039 1 96.19 139 ARG B O 1
ATOM 5477 N N . MET B 1 140 ? 16.625 -36.062 -0.431 1 94.62 140 MET B N 1
ATOM 5478 C CA . MET B 1 140 ? 15.383 -36.781 -0.733 1 94.62 140 MET B CA 1
ATOM 5479 C C . MET B 1 140 ? 15.344 -37.219 -2.191 1 94.62 140 MET B C 1
ATOM 5481 O O . MET B 1 140 ? 15.414 -36.375 -3.1 1 94.62 140 MET B O 1
ATOM 5485 N N . PRO B 1 141 ? 15.234 -38.531 -2.467 1 96.75 141 PRO B N 1
ATOM 5486 C CA . PRO B 1 141 ? 15.062 -38.969 -3.855 1 96.75 141 PRO B CA 1
ATOM 5487 C C . PRO B 1 141 ? 13.781 -38.438 -4.48 1 96.75 141 PRO B C 1
ATOM 5489 O O . PRO B 1 141 ? 12.742 -38.375 -3.816 1 96.75 141 PRO B O 1
ATOM 5492 N N . ARG B 1 142 ? 13.82 -38.062 -5.773 1 97.75 142 ARG B N 1
ATOM 5493 C CA . ARG B 1 142 ? 12.641 -37.5 -6.426 1 97.75 142 ARG B CA 1
ATOM 5494 C C . ARG B 1 142 ? 12.688 -37.75 -7.93 1 97.75 142 ARG B C 1
ATOM 5496 O O . ARG B 1 142 ? 13.742 -38.031 -8.492 1 97.75 142 ARG B O 1
ATOM 5503 N N . ALA B 1 143 ? 11.578 -37.562 -8.531 1 97.88 143 ALA B N 1
ATOM 5504 C CA . ALA B 1 143 ? 11.445 -37.844 -9.961 1 97.88 143 ALA B CA 1
ATOM 5505 C C . ALA B 1 143 ? 11.844 -36.594 -10.789 1 97.88 143 ALA B C 1
ATOM 5507 O O . ALA B 1 143 ? 12.477 -36.75 -11.836 1 97.88 143 ALA B O 1
ATOM 5508 N N . LEU B 1 144 ? 11.453 -35.406 -10.305 1 97 144 LEU B N 1
ATOM 5509 C CA . LEU B 1 144 ? 11.703 -34.156 -11.023 1 97 144 LEU B CA 1
ATOM 5510 C C . LEU B 1 144 ? 12.75 -33.312 -10.297 1 97 144 LEU B C 1
ATOM 5512 O O . LEU B 1 144 ? 12.992 -33.531 -9.102 1 97 144 LEU B O 1
ATOM 5516 N N . ASP B 1 145 ? 13.344 -32.406 -11.016 1 98.62 145 ASP B N 1
ATOM 5517 C CA . ASP B 1 145 ? 14.227 -31.453 -10.375 1 98.62 145 ASP B CA 1
ATOM 5518 C C . ASP B 1 145 ? 13.43 -30.391 -9.625 1 98.62 145 ASP B C 1
ATOM 5520 O O . ASP B 1 145 ? 12.352 -29.984 -10.07 1 98.62 145 ASP B O 1
ATOM 5524 N N . VAL B 1 146 ? 14 -29.969 -8.516 1 98.56 146 VAL B N 1
ATOM 5525 C CA . VAL B 1 146 ? 13.367 -28.891 -7.762 1 98.56 146 VAL B CA 1
ATOM 5526 C C . VAL B 1 146 ? 14.391 -27.797 -7.48 1 98.56 146 VAL B C 1
ATOM 5528 O O . VAL B 1 146 ? 15.57 -28.078 -7.258 1 98.56 146 VAL B O 1
ATOM 5531 N N . GLY B 1 147 ? 14.016 -26.547 -7.645 1 98.56 147 GLY B N 1
ATOM 5532 C CA . GLY B 1 147 ? 14.727 -25.359 -7.168 1 98.56 147 GLY B CA 1
ATOM 5533 C C . GLY B 1 147 ? 13.867 -24.469 -6.289 1 98.56 147 GLY B C 1
ATOM 5534 O O . GLY B 1 147 ? 12.641 -24.562 -6.312 1 98.56 147 GLY B O 1
ATOM 5535 N N . ALA B 1 148 ? 14.523 -23.672 -5.477 1 98.69 148 ALA B N 1
ATOM 5536 C CA . ALA B 1 148 ? 13.75 -22.906 -4.508 1 98.69 148 ALA B CA 1
ATOM 5537 C C . ALA B 1 148 ? 14.242 -21.453 -4.43 1 98.69 148 ALA B C 1
ATOM 5539 O O . ALA B 1 148 ? 15.445 -21.203 -4.52 1 98.69 148 ALA B O 1
ATOM 5540 N N . GLN B 1 149 ? 13.32 -20.562 -4.266 1 98.81 149 GLN B N 1
ATOM 5541 C CA . GLN B 1 149 ? 13.594 -19.172 -3.941 1 98.81 149 GLN B CA 1
ATOM 5542 C C . GLN B 1 149 ? 13.445 -18.906 -2.443 1 98.81 149 GLN B C 1
ATOM 5544 O O . GLN B 1 149 ? 12.719 -19.625 -1.753 1 98.81 149 GLN B O 1
ATOM 5549 N N . ILE B 1 150 ? 14.164 -17.922 -1.929 1 98.88 150 ILE B N 1
ATOM 5550 C CA . ILE B 1 150 ? 14.055 -17.547 -0.527 1 98.88 150 ILE B CA 1
ATOM 5551 C C . ILE B 1 150 ? 12.773 -16.734 -0.313 1 98.88 150 ILE B C 1
ATOM 5553 O O . ILE B 1 150 ? 12.602 -15.664 -0.897 1 98.88 150 ILE B O 1
ATOM 5557 N N . PRO B 1 151 ? 11.891 -17.219 0.482 1 98.81 151 PRO B N 1
ATOM 5558 C CA . PRO B 1 151 ? 10.617 -16.516 0.677 1 98.81 151 PRO B CA 1
ATOM 5559 C C . PRO B 1 151 ? 10.703 -15.414 1.722 1 98.81 151 PRO B C 1
ATOM 5561 O O . PRO B 1 151 ? 11.211 -15.633 2.824 1 98.81 151 PRO B O 1
ATOM 5564 N N . HIS B 1 152 ? 10.148 -14.297 1.464 1 98.81 152 HIS B N 1
ATOM 5565 C CA . HIS B 1 152 ? 10.266 -13.086 2.264 1 98.81 152 HIS B CA 1
ATOM 5566 C C . HIS B 1 152 ? 9.609 -13.266 3.631 1 98.81 152 HIS B C 1
ATOM 5568 O O . HIS B 1 152 ? 10.141 -12.797 4.645 1 98.81 152 HIS B O 1
ATOM 5574 N N . SER B 1 153 ? 8.406 -13.883 3.705 1 98.38 153 SER B N 1
ATOM 5575 C CA . SER B 1 153 ? 7.66 -14.008 4.953 1 98.38 153 SER B CA 1
ATOM 5576 C C . SER B 1 153 ? 8.461 -14.781 5.996 1 98.38 153 SER B C 1
ATOM 5578 O O . SER B 1 153 ? 8.547 -14.367 7.156 1 98.38 153 SER B O 1
ATOM 5580 N N . ALA B 1 154 ? 9.039 -15.883 5.543 1 98.56 154 ALA B N 1
ATOM 5581 C CA . ALA B 1 154 ? 9.867 -16.688 6.438 1 98.56 154 ALA B CA 1
ATOM 5582 C C . ALA B 1 154 ? 11.109 -15.922 6.871 1 98.56 154 ALA B C 1
ATOM 5584 O O . ALA B 1 154 ? 11.445 -15.891 8.055 1 98.56 154 ALA B O 1
ATOM 5585 N N . LEU B 1 155 ? 11.758 -15.289 5.93 1 98.81 155 LEU B N 1
ATOM 5586 C CA . LEU B 1 155 ? 12.992 -14.547 6.172 1 98.81 155 LEU B CA 1
ATOM 5587 C C . LEU B 1 155 ? 12.758 -13.414 7.168 1 98.81 155 LEU B C 1
ATOM 5589 O O . LEU B 1 155 ? 13.5 -13.273 8.141 1 98.81 155 LEU B O 1
ATOM 5593 N N . ARG B 1 156 ? 11.742 -12.625 6.875 1 98.38 156 ARG B N 1
ATOM 5594 C CA . ARG B 1 156 ? 11.43 -11.461 7.695 1 98.38 156 ARG B CA 1
ATOM 5595 C C . ARG B 1 156 ? 11.109 -11.867 9.125 1 98.38 156 ARG B C 1
ATOM 5597 O O . ARG B 1 156 ? 11.57 -11.234 10.078 1 98.38 156 ARG B O 1
ATOM 5604 N N . THR B 1 157 ? 10.32 -12.891 9.336 1 98 157 THR B N 1
ATOM 5605 C CA . THR B 1 157 ? 9.953 -13.367 10.664 1 98 157 THR B CA 1
ATOM 5606 C C . THR B 1 157 ? 11.164 -13.945 11.391 1 98 157 THR B C 1
ATOM 5608 O O . THR B 1 157 ? 11.289 -13.805 12.609 1 98 157 THR B O 1
ATOM 5611 N N . PHE B 1 158 ? 11.984 -14.648 10.625 1 98.69 158 PHE B N 1
ATOM 5612 C CA . PHE B 1 158 ? 13.188 -15.227 11.211 1 98.69 158 PHE B CA 1
ATOM 5613 C C . PHE B 1 158 ? 14.07 -14.148 11.828 1 98.69 158 PHE B C 1
ATOM 5615 O O . PHE B 1 158 ? 14.656 -14.352 12.898 1 98.69 158 PHE B O 1
ATOM 5622 N N . VAL B 1 159 ? 14.172 -12.977 11.164 1 98.69 159 VAL B N 1
ATOM 5623 C CA . VAL B 1 159 ? 15.07 -11.914 11.578 1 98.69 159 VAL B CA 1
ATOM 5624 C C . VAL B 1 159 ? 14.383 -11.023 12.609 1 98.69 159 VAL B C 1
ATOM 5626 O O . VAL B 1 159 ? 14.969 -10.688 13.641 1 98.69 159 VAL B O 1
ATOM 5629 N N . MET B 1 160 ? 13.102 -10.695 12.422 1 98.06 160 MET B N 1
ATOM 5630 C CA . MET B 1 160 ? 12.453 -9.641 13.195 1 98.06 160 MET B CA 1
ATOM 5631 C C . MET B 1 160 ? 11.594 -10.234 14.312 1 98.06 160 MET B C 1
ATOM 5633 O O . MET B 1 160 ? 11.164 -9.523 15.219 1 98.06 160 MET B O 1
ATOM 5637 N N . GLY B 1 161 ? 11.281 -11.531 14.211 1 96.81 161 GLY B N 1
ATOM 5638 C CA . GLY B 1 161 ? 10.391 -12.141 15.188 1 96.81 161 GLY B CA 1
ATOM 5639 C C . GLY B 1 161 ? 8.977 -11.586 15.125 1 96.81 161 GLY B C 1
ATOM 5640 O O . GLY B 1 161 ? 8.391 -11.484 14.039 1 96.81 161 GLY B O 1
ATOM 5641 N N . GLU B 1 162 ? 8.43 -11.25 16.219 1 95.81 162 GLU B N 1
ATOM 5642 C CA . GLU B 1 162 ? 7.059 -10.758 16.328 1 95.81 162 GLU B CA 1
ATOM 5643 C C . GLU B 1 162 ? 6.883 -9.43 15.602 1 95.81 162 GLU B C 1
ATOM 5645 O O . GLU B 1 162 ? 5.82 -9.164 15.039 1 95.81 162 GLU B O 1
ATOM 5650 N N . ARG B 1 163 ? 7.883 -8.609 15.57 1 96.56 163 ARG B N 1
ATOM 5651 C CA . ARG B 1 163 ? 7.812 -7.32 14.898 1 96.56 163 ARG B CA 1
ATOM 5652 C C . ARG B 1 163 ? 7.562 -7.492 13.406 1 96.56 163 ARG B C 1
ATOM 5654 O O . ARG B 1 163 ? 6.941 -6.637 12.773 1 96.56 163 ARG B O 1
ATOM 5661 N N . GLY B 1 164 ? 8.102 -8.594 12.867 1 96.06 164 GLY B N 1
ATOM 5662 C CA . GLY B 1 164 ? 7.844 -8.906 11.477 1 96.06 164 GLY B CA 1
ATOM 5663 C C . GLY B 1 164 ? 6.402 -9.297 11.211 1 96.06 164 GLY B C 1
ATOM 5664 O O . GLY B 1 164 ? 5.836 -8.93 10.18 1 96.06 164 GLY B O 1
ATOM 5665 N N . ILE B 1 165 ? 5.848 -9.977 12.18 1 94.88 165 ILE B N 1
ATOM 5666 C CA . ILE B 1 165 ? 4.484 -10.484 12.078 1 94.88 165 ILE B CA 1
ATOM 5667 C C . ILE B 1 165 ? 3.492 -9.336 12.234 1 94.88 165 ILE B C 1
ATOM 5669 O O . ILE B 1 165 ? 2.449 -9.312 11.57 1 94.88 165 ILE B O 1
ATOM 5673 N N . THR B 1 166 ? 3.869 -8.305 13.031 1 95.06 166 THR B N 1
ATOM 5674 C CA . THR B 1 166 ? 2.957 -7.207 13.312 1 95.06 166 THR B CA 1
ATOM 5675 C C . THR B 1 166 ? 3.217 -6.031 12.375 1 95.06 166 THR B C 1
ATOM 5677 O O . THR B 1 166 ? 2.688 -4.938 12.586 1 95.06 166 THR B O 1
ATOM 5680 N N . HIS B 1 167 ? 4.109 -6.227 11.445 1 96.75 167 HIS B N 1
ATOM 5681 C CA . HIS B 1 167 ? 4.336 -5.324 10.32 1 96.75 167 HIS B CA 1
ATOM 5682 C C . HIS B 1 167 ? 5.012 -4.035 10.773 1 96.75 167 HIS B C 1
ATOM 5684 O O . HIS B 1 167 ? 4.719 -2.959 10.25 1 96.75 167 HIS B O 1
ATOM 5690 N N . ASP B 1 168 ? 5.863 -4.086 11.781 1 97.19 168 ASP B N 1
ATOM 5691 C CA . ASP B 1 168 ? 6.75 -2.961 12.062 1 97.19 168 ASP B CA 1
ATOM 5692 C C . ASP B 1 168 ? 7.695 -2.703 10.891 1 97.19 168 ASP B C 1
ATOM 5694 O O . ASP B 1 168 ? 8 -3.613 10.125 1 97.19 168 ASP B O 1
ATOM 5698 N N . GLU B 1 169 ? 8.078 -1.521 10.719 1 97.12 169 GLU B N 1
ATOM 5699 C CA . GLU B 1 169 ? 9.125 -1.254 9.742 1 97.12 169 GLU B CA 1
ATOM 5700 C C . GLU B 1 169 ? 10.453 -1.859 10.172 1 97.12 169 GLU B C 1
ATOM 5702 O O . GLU B 1 169 ? 10.828 -1.784 11.344 1 97.12 169 GLU B O 1
ATOM 5707 N N . ALA B 1 170 ? 11.141 -2.447 9.273 1 98 170 ALA B N 1
ATOM 5708 C CA . ALA B 1 170 ? 12.445 -3.031 9.57 1 98 170 ALA B CA 1
ATOM 5709 C C . ALA B 1 170 ? 13.469 -1.947 9.875 1 98 170 ALA B C 1
ATOM 5711 O O . ALA B 1 170 ? 13.508 -0.908 9.219 1 98 170 ALA B O 1
ATOM 5712 N N . THR B 1 171 ? 14.289 -2.137 10.914 1 96.06 171 THR B N 1
ATOM 5713 C CA . THR B 1 171 ? 15.414 -1.259 11.203 1 96.06 171 THR B CA 1
ATOM 5714 C C . THR B 1 171 ? 16.562 -1.526 10.242 1 96.06 171 THR B C 1
ATOM 5716 O O . THR B 1 171 ? 16.594 -2.555 9.562 1 96.06 171 THR B O 1
ATOM 5719 N N . PRO B 1 172 ? 17.5 -0.663 10.203 1 94.25 172 PRO B N 1
ATOM 5720 C CA . PRO B 1 172 ? 18.703 -0.938 9.406 1 94.25 172 PRO B CA 1
ATOM 5721 C C . PRO B 1 172 ? 19.391 -2.24 9.805 1 94.25 172 PRO B C 1
ATOM 5723 O O . PRO B 1 172 ? 19.891 -2.975 8.945 1 94.25 172 PRO B O 1
ATOM 5726 N N . ASP B 1 173 ? 19.391 -2.506 11.094 1 96.5 173 ASP B N 1
ATOM 5727 C CA . ASP B 1 173 ? 19.984 -3.754 11.562 1 96.5 173 ASP B CA 1
ATOM 5728 C C . ASP B 1 173 ? 19.188 -4.961 11.07 1 96.5 173 ASP B C 1
ATOM 5730 O O . ASP B 1 173 ? 19.766 -5.988 10.711 1 96.5 173 ASP B O 1
ATOM 5734 N N . ASP B 1 174 ? 17.859 -4.863 11.102 1 98.19 174 ASP B N 1
ATOM 5735 C CA . ASP B 1 174 ? 17.016 -5.914 10.555 1 98.19 174 ASP B CA 1
ATOM 5736 C C . ASP B 1 174 ? 17.328 -6.16 9.078 1 98.19 174 ASP B C 1
ATOM 5738 O O . ASP B 1 174 ? 17.453 -7.309 8.648 1 98.19 174 ASP B O 1
ATOM 5742 N N . ILE B 1 175 ? 17.422 -5.109 8.297 1 98.19 175 ILE B N 1
ATOM 5743 C CA . ILE B 1 175 ? 17.672 -5.188 6.863 1 98.19 175 ILE B CA 1
ATOM 5744 C C . ILE B 1 175 ? 19.016 -5.84 6.605 1 98.19 175 ILE B C 1
ATOM 5746 O O . ILE B 1 175 ? 19.141 -6.719 5.75 1 98.19 175 ILE B O 1
ATOM 5750 N N . GLN B 1 176 ? 20.031 -5.426 7.406 1 97.56 176 GLN B N 1
ATOM 5751 C CA . GLN B 1 176 ? 21.344 -6.039 7.285 1 97.56 176 GLN B CA 1
ATOM 5752 C C . GLN B 1 176 ? 21.281 -7.539 7.555 1 97.56 176 GLN B C 1
ATOM 5754 O O . GLN B 1 176 ? 21.938 -8.328 6.871 1 97.56 176 GLN B O 1
ATOM 5759 N N . GLY B 1 177 ? 20.516 -7.898 8.562 1 98.56 177 GLY B N 1
ATOM 5760 C CA . GLY B 1 177 ? 20.312 -9.312 8.859 1 98.56 177 GLY B CA 1
ATOM 5761 C C . GLY B 1 177 ? 19.672 -10.07 7.715 1 98.56 177 GLY B C 1
ATOM 5762 O O . GLY B 1 177 ? 20.125 -11.148 7.344 1 98.56 177 GLY B O 1
ATOM 5763 N N . MET B 1 178 ? 18.625 -9.531 7.133 1 98.75 178 MET B N 1
ATOM 5764 C CA . MET B 1 178 ? 17.938 -10.172 6.012 1 98.75 178 MET B CA 1
ATOM 5765 C C . MET B 1 178 ? 18.859 -10.281 4.801 1 98.75 178 MET B C 1
ATOM 5767 O O . MET B 1 178 ? 18.906 -11.32 4.148 1 98.75 178 MET B O 1
ATOM 5771 N N . VAL B 1 179 ? 19.562 -9.195 4.566 1 98.56 179 VAL B N 1
ATOM 5772 C CA . VAL B 1 179 ? 20.516 -9.164 3.451 1 98.56 179 VAL B CA 1
ATOM 5773 C C . VAL B 1 179 ? 21.547 -10.266 3.621 1 98.56 179 VAL B C 1
ATOM 5775 O O . VAL B 1 179 ? 21.875 -10.977 2.664 1 98.56 179 VAL B O 1
ATOM 5778 N N . GLY B 1 180 ? 22.109 -10.391 4.832 1 98.75 180 GLY B N 1
ATOM 5779 C CA . GLY B 1 180 ? 23.078 -11.438 5.113 1 98.75 180 GLY B CA 1
ATOM 5780 C C . GLY B 1 180 ? 22.547 -12.836 4.855 1 98.75 180 GLY B C 1
ATOM 5781 O O . GLY B 1 180 ? 23.234 -13.664 4.262 1 98.75 180 GLY B O 1
ATOM 5782 N N . LEU B 1 181 ? 21.359 -13.117 5.242 1 98.88 181 LEU B N 1
ATOM 5783 C CA . LEU B 1 181 ? 20.75 -14.438 5.082 1 98.88 181 LEU B CA 1
ATOM 5784 C C . LEU B 1 181 ? 20.422 -14.703 3.621 1 98.88 181 LEU B C 1
ATOM 5786 O O . LEU B 1 181 ? 20.5 -15.844 3.158 1 98.88 181 LEU B O 1
ATOM 5790 N N . VAL B 1 182 ? 19.969 -13.664 2.898 1 98.81 182 VAL B N 1
ATOM 5791 C CA . VAL B 1 182 ? 19.703 -13.812 1.471 1 98.81 182 VAL B CA 1
ATOM 5792 C C . VAL B 1 182 ? 21 -14.156 0.743 1 98.81 182 VAL B C 1
ATOM 5794 O O . VAL B 1 182 ? 21.031 -15.055 -0.096 1 98.81 182 VAL B O 1
ATOM 5797 N N . ARG B 1 183 ? 22.125 -13.445 1.088 1 98.69 183 ARG B N 1
ATOM 5798 C CA . ARG B 1 183 ? 23.438 -13.727 0.512 1 98.69 183 ARG B CA 1
ATOM 5799 C C . ARG B 1 183 ? 23.828 -15.18 0.751 1 98.69 183 ARG B C 1
ATOM 5801 O O . ARG B 1 183 ? 24.266 -15.867 -0.173 1 98.69 183 ARG B O 1
ATOM 5808 N N . GLU B 1 184 ? 23.609 -15.609 1.964 1 98.69 184 GLU B N 1
ATOM 5809 C CA . GLU B 1 184 ? 23.938 -16.984 2.332 1 98.69 184 GLU B CA 1
ATOM 5810 C C . GLU B 1 184 ? 23.109 -17.984 1.533 1 98.69 184 GLU B C 1
ATOM 5812 O O . GLU B 1 184 ? 23.641 -18.984 1.04 1 98.69 184 GLU B O 1
ATOM 5817 N N . GLY B 1 185 ? 21.828 -17.719 1.404 1 98.81 185 GLY B N 1
ATOM 5818 C CA . GLY B 1 185 ? 20.938 -18.594 0.647 1 98.81 185 GLY B CA 1
ATOM 5819 C C . GLY B 1 185 ? 21.297 -18.656 -0.826 1 98.81 185 GLY B C 1
ATOM 5820 O O . GLY B 1 185 ? 21.297 -19.75 -1.416 1 98.81 185 GLY B O 1
ATOM 5821 N N . LEU B 1 186 ? 21.594 -17.531 -1.383 1 98.81 186 LEU B N 1
ATOM 5822 C CA . LEU B 1 186 ? 21.953 -17.484 -2.793 1 98.81 186 LEU B CA 1
ATOM 5823 C C . LEU B 1 186 ? 23.281 -18.219 -3.035 1 98.81 186 LEU B C 1
ATOM 5825 O O . LEU B 1 186 ? 23.406 -18.969 -4.004 1 98.81 186 LEU B O 1
ATOM 5829 N N . LYS B 1 187 ? 24.234 -18.062 -2.172 1 98.62 187 LYS B N 1
ATOM 5830 C CA . LYS B 1 187 ? 25.516 -18.75 -2.299 1 98.62 187 LYS B CA 1
ATOM 5831 C C . LYS B 1 187 ? 25.344 -20.25 -2.15 1 98.62 187 LYS B C 1
ATOM 5833 O O . LYS B 1 187 ? 26.078 -21.031 -2.771 1 98.62 187 LYS B O 1
ATOM 5838 N N . ALA B 1 188 ? 24.344 -20.625 -1.371 1 98.75 188 ALA B N 1
ATOM 5839 C CA . ALA B 1 188 ? 24.062 -22.047 -1.173 1 98.75 188 ALA B CA 1
ATOM 5840 C C . ALA B 1 188 ? 23.312 -22.641 -2.371 1 98.75 188 ALA B C 1
ATOM 5842 O O . ALA B 1 188 ? 23.234 -23.859 -2.521 1 98.75 188 ALA B O 1
ATOM 5843 N N . GLY B 1 189 ? 22.703 -21.766 -3.199 1 98.56 189 GLY B N 1
ATOM 5844 C CA . GLY B 1 189 ? 22.125 -22.281 -4.426 1 98.56 189 GLY B CA 1
ATOM 5845 C C . GLY B 1 189 ? 20.688 -21.859 -4.633 1 98.56 189 GLY B C 1
ATOM 5846 O O . GLY B 1 189 ? 20.016 -22.359 -5.539 1 98.56 189 GLY B O 1
ATOM 5847 N N . ALA B 1 190 ? 20.141 -20.953 -3.793 1 98.88 190 ALA B N 1
ATOM 5848 C CA . ALA B 1 190 ? 18.781 -20.453 -4.047 1 98.88 190 ALA B CA 1
ATOM 5849 C C . ALA B 1 190 ? 18.672 -19.891 -5.461 1 98.88 190 ALA B C 1
ATOM 5851 O O . ALA B 1 190 ? 19.625 -19.312 -5.988 1 98.88 190 ALA B O 1
ATOM 5852 N N . LEU B 1 191 ? 17.469 -20 -6.031 1 98.81 191 LEU B N 1
ATOM 5853 C CA . LEU B 1 191 ? 17.266 -19.562 -7.402 1 98.81 191 LEU B CA 1
ATOM 5854 C C . LEU B 1 191 ? 16.75 -18.125 -7.438 1 98.81 191 LEU B C 1
ATOM 5856 O O . LEU B 1 191 ? 16.531 -17.562 -8.516 1 98.81 191 LEU B O 1
ATOM 5860 N N . GLY B 1 192 ? 16.516 -17.562 -6.309 1 98.75 192 GLY B N 1
ATOM 5861 C CA . GLY B 1 192 ? 16.062 -16.172 -6.238 1 98.75 192 GLY B CA 1
ATOM 5862 C C . GLY B 1 192 ? 15.438 -15.828 -4.895 1 98.75 192 GLY B C 1
ATOM 5863 O O . GLY B 1 192 ? 15.734 -16.469 -3.885 1 98.75 192 GLY B O 1
ATOM 5864 N N . PHE B 1 193 ? 14.797 -14.781 -4.867 1 98.81 193 PHE B N 1
ATOM 5865 C CA . PHE B 1 193 ? 14.039 -14.219 -3.75 1 98.81 193 PHE B CA 1
ATOM 5866 C C . PHE B 1 193 ? 12.633 -13.836 -4.188 1 98.81 193 PHE B C 1
ATOM 5868 O O . PHE B 1 193 ? 12.438 -13.32 -5.289 1 98.81 193 PHE B O 1
ATOM 5875 N N . SER B 1 194 ? 11.664 -14.117 -3.359 1 98.81 194 SER B N 1
ATOM 5876 C CA . SER B 1 194 ? 10.289 -13.766 -3.705 1 98.81 194 SER B CA 1
ATOM 5877 C C . SER B 1 194 ? 9.617 -12.992 -2.58 1 98.81 194 SER B C 1
ATOM 5879 O O . SER B 1 194 ? 9.906 -13.211 -1.403 1 98.81 194 SER B O 1
ATOM 5881 N N . THR B 1 195 ? 8.742 -12.055 -2.918 1 98.31 195 THR B N 1
ATOM 5882 C CA . THR B 1 195 ? 7.984 -11.266 -1.953 1 98.31 195 THR B CA 1
ATOM 5883 C C . THR B 1 195 ? 6.566 -11.016 -2.461 1 98.31 195 THR B C 1
ATOM 5885 O O . THR B 1 195 ? 6.289 -11.18 -3.65 1 98.31 195 THR B O 1
ATOM 5888 N N . SER B 1 196 ? 5.664 -10.797 -1.565 1 96.75 196 SER B N 1
ATOM 5889 C CA . SER B 1 196 ? 4.281 -10.453 -1.87 1 96.75 196 SER B CA 1
ATOM 5890 C C . SER B 1 196 ? 3.844 -9.195 -1.13 1 96.75 196 SER B C 1
ATOM 5892 O O . SER B 1 196 ? 4.051 -9.078 0.08 1 96.75 196 SER B O 1
ATOM 5894 N N . ARG B 1 197 ? 3.271 -8.273 -1.854 1 96.69 197 ARG B N 1
ATOM 5895 C CA . ARG B 1 197 ? 2.781 -7.02 -1.299 1 96.69 197 ARG B CA 1
ATOM 5896 C C . ARG B 1 197 ? 1.298 -6.828 -1.596 1 96.69 197 ARG B C 1
ATOM 5898 O O . ARG B 1 197 ? 0.839 -5.703 -1.804 1 96.69 197 ARG B O 1
ATOM 5905 N N . THR B 1 198 ? 0.544 -7.879 -1.654 1 95.56 198 THR B N 1
ATOM 5906 C CA . THR B 1 198 ? -0.878 -7.805 -1.969 1 95.56 198 THR B CA 1
ATOM 5907 C C . THR B 1 198 ? -1.722 -8.031 -0.718 1 95.56 198 THR B C 1
ATOM 5909 O O . THR B 1 198 ? -1.368 -8.852 0.135 1 95.56 198 THR B O 1
ATOM 5912 N N . ILE B 1 199 ? -2.859 -7.414 -0.652 1 93.38 199 ILE B N 1
ATOM 5913 C CA . ILE B 1 199 ? -3.77 -7.566 0.478 1 93.38 199 ILE B CA 1
ATOM 5914 C C . ILE B 1 199 ? -4.707 -8.742 0.229 1 93.38 199 ILE B C 1
ATOM 5916 O O . ILE B 1 199 ? -5.547 -9.07 1.071 1 93.38 199 ILE B O 1
ATOM 5920 N N . ILE B 1 200 ? -4.508 -9.391 -0.913 1 91.75 200 ILE B N 1
ATOM 5921 C CA . ILE B 1 200 ? -5.301 -10.578 -1.216 1 91.75 200 ILE B CA 1
ATOM 5922 C C . ILE B 1 200 ? -4.793 -11.758 -0.39 1 91.75 200 ILE B C 1
ATOM 5924 O O . ILE B 1 200 ? -5.582 -12.602 0.048 1 91.75 200 ILE B O 1
ATOM 5928 N N . HIS B 1 201 ? -3.469 -11.805 -0.192 1 94.19 201 HIS B N 1
ATOM 5929 C CA . HIS B 1 201 ? -2.871 -12.867 0.61 1 94.19 201 HIS B CA 1
ATOM 5930 C C . HIS B 1 201 ? -3.146 -12.656 2.096 1 94.19 201 HIS B C 1
ATOM 5932 O O . HIS B 1 201 ? -2.814 -11.609 2.65 1 94.19 201 HIS B O 1
ATOM 5938 N N . LYS B 1 202 ? -3.768 -13.625 2.658 1 94.94 202 LYS B N 1
ATOM 5939 C CA . LYS B 1 202 ? -4.07 -13.578 4.086 1 94.94 202 LYS B CA 1
ATOM 5940 C C . LYS B 1 202 ? -3.881 -14.953 4.73 1 94.94 202 LYS B C 1
ATOM 5942 O O . LYS B 1 202 ? -3.873 -15.969 4.039 1 94.94 202 LYS B O 1
ATOM 5947 N N . TYR B 1 203 ? -3.701 -14.922 5.945 1 95.25 203 TYR B N 1
ATOM 5948 C CA . TYR B 1 203 ? -3.666 -16.156 6.723 1 95.25 203 TYR B CA 1
ATOM 5949 C C . TYR B 1 203 ? -4.371 -15.977 8.062 1 95.25 203 TYR B C 1
ATOM 5951 O O . TYR B 1 203 ? -4.629 -14.852 8.492 1 95.25 203 TYR B O 1
ATOM 5959 N N . GLN B 1 204 ? -4.816 -17.062 8.625 1 91.25 204 GLN B N 1
ATOM 5960 C CA . GLN B 1 204 ? -5.605 -17.062 9.852 1 91.25 204 GLN B CA 1
ATOM 5961 C C . GLN B 1 204 ? -6.781 -16.094 9.758 1 91.25 204 GLN B C 1
ATOM 5963 O O . GLN B 1 204 ? -7.031 -15.32 10.688 1 91.25 204 GLN B O 1
ATOM 5968 N N . GLY B 1 205 ? -7.34 -16.047 8.594 1 81.94 205 GLY B N 1
ATOM 5969 C CA . GLY B 1 205 ? -8.602 -15.375 8.32 1 81.94 205 GLY B CA 1
ATOM 5970 C C . GLY B 1 205 ? -8.438 -13.906 7.969 1 81.94 205 GLY B C 1
ATOM 5971 O O . GLY B 1 205 ? -9.07 -13.414 7.035 1 81.94 205 GLY B O 1
ATOM 5972 N N . ARG B 1 206 ? -7.543 -13.172 8.711 1 91.69 206 ARG B N 1
ATOM 5973 C CA . ARG B 1 206 ? -7.586 -11.75 8.406 1 91.69 206 ARG B CA 1
ATOM 5974 C C . ARG B 1 206 ? -6.238 -11.094 8.688 1 91.69 206 ARG B C 1
ATOM 5976 O O . ARG B 1 206 ? -6.148 -9.867 8.805 1 91.69 206 ARG B O 1
ATOM 5983 N N . LYS B 1 207 ? -5.219 -11.906 8.766 1 96.5 207 LYS B N 1
ATOM 5984 C CA . LYS B 1 207 ? -3.859 -11.391 8.906 1 96.5 207 LYS B CA 1
ATOM 5985 C C . LYS B 1 207 ? -3.145 -11.344 7.562 1 96.5 207 LYS B C 1
ATOM 5987 O O . LYS B 1 207 ? -3.367 -12.195 6.703 1 96.5 207 LYS B O 1
ATOM 5992 N N . TYR B 1 208 ? -2.371 -10.375 7.414 1 97.19 208 TYR B N 1
ATOM 5993 C CA . TYR B 1 208 ? -1.518 -10.305 6.234 1 97.19 208 TYR B CA 1
ATOM 5994 C C . TYR B 1 208 ? -0.172 -10.969 6.492 1 97.19 208 TYR B C 1
ATOM 5996 O O . TYR B 1 208 ? 0.376 -10.867 7.594 1 97.19 208 TYR B O 1
ATOM 6004 N N . PRO B 1 209 ? 0.36 -11.664 5.543 1 97.56 209 PRO B N 1
ATOM 6005 C CA . PRO B 1 209 ? 1.672 -12.273 5.762 1 97.56 209 PRO B CA 1
ATOM 6006 C C . PRO B 1 209 ? 2.787 -11.242 5.922 1 97.56 209 PRO B C 1
ATOM 6008 O O . PRO B 1 209 ? 2.723 -10.164 5.328 1 97.56 209 PRO B O 1
ATOM 6011 N N . PRO B 1 210 ? 3.861 -11.602 6.75 1 97.19 210 PRO B N 1
ATOM 6012 C CA . PRO B 1 210 ? 5.004 -10.695 6.867 1 97.19 210 PRO B CA 1
ATOM 6013 C C . PRO B 1 210 ? 5.637 -10.359 5.516 1 97.19 210 PRO B C 1
ATOM 6015 O O . PRO B 1 210 ? 5.852 -11.258 4.695 1 97.19 210 PRO B O 1
ATOM 6018 N N . GLY B 1 211 ? 5.887 -9.102 5.277 1 96.75 211 GLY B N 1
ATOM 6019 C CA . GLY B 1 211 ? 6.453 -8.641 4.02 1 96.75 211 GLY B CA 1
ATOM 6020 C C . GLY B 1 211 ? 5.473 -7.84 3.182 1 96.75 211 GLY B C 1
ATOM 6021 O O . GLY B 1 211 ? 5.875 -7.105 2.277 1 96.75 211 GLY B O 1
ATOM 6022 N N . THR B 1 212 ? 4.133 -7.977 3.514 1 97.69 212 THR B N 1
ATOM 6023 C CA . THR B 1 212 ? 3.086 -7.336 2.723 1 97.69 212 THR B CA 1
ATOM 6024 C C . THR B 1 212 ? 3.305 -5.828 2.66 1 97.69 212 THR B C 1
ATOM 6026 O O . THR B 1 212 ? 3.062 -5.203 1.626 1 97.69 212 THR B O 1
ATOM 6029 N N . PHE B 1 213 ? 3.82 -5.273 3.77 1 96.88 213 PHE B N 1
ATOM 6030 C CA . PHE B 1 213 ? 3.949 -3.824 3.857 1 96.88 213 PHE B CA 1
ATOM 6031 C C . PHE B 1 213 ? 5.406 -3.422 4.062 1 96.88 213 PHE B C 1
ATOM 6033 O O . PHE B 1 213 ? 5.691 -2.426 4.734 1 96.88 213 PHE B O 1
ATOM 6040 N N . ALA B 1 214 ? 6.316 -4.234 3.576 1 97.06 214 ALA B N 1
ATOM 6041 C CA . ALA B 1 214 ? 7.746 -3.953 3.709 1 97.06 214 ALA B CA 1
ATOM 6042 C C . ALA B 1 214 ? 8.102 -2.607 3.086 1 97.06 214 ALA B C 1
ATOM 6044 O O . ALA B 1 214 ? 7.566 -2.24 2.037 1 97.06 214 ALA B O 1
ATOM 6045 N N . SER B 1 215 ? 8.992 -1.904 3.697 1 95.19 215 SER B N 1
ATOM 6046 C CA . SER B 1 215 ? 9.414 -0.584 3.238 1 95.19 215 SER B CA 1
ATOM 6047 C C . SER B 1 215 ? 10.305 -0.685 2.004 1 95.19 215 SER B C 1
ATOM 6049 O O . SER B 1 215 ? 10.867 -1.744 1.726 1 95.19 215 SER B O 1
ATOM 6051 N N . PRO B 1 216 ? 10.445 0.415 1.286 1 93.62 216 PRO B N 1
ATOM 6052 C CA . PRO B 1 216 ? 11.359 0.422 0.14 1 93.62 216 PRO B CA 1
ATOM 6053 C C . PRO B 1 216 ? 12.805 0.102 0.531 1 93.62 216 PRO B C 1
ATOM 6055 O O . PRO B 1 216 ? 13.484 -0.646 -0.173 1 93.62 216 PRO B O 1
ATOM 6058 N N . ASP B 1 217 ? 13.289 0.635 1.654 1 95.75 217 ASP B N 1
ATOM 6059 C CA . ASP B 1 217 ? 14.648 0.362 2.094 1 95.75 217 ASP B CA 1
ATOM 6060 C C . ASP B 1 217 ? 14.883 -1.137 2.27 1 95.75 217 ASP B C 1
ATOM 6062 O O . ASP B 1 217 ? 15.938 -1.655 1.895 1 95.75 217 ASP B O 1
ATOM 6066 N N . GLU B 1 218 ? 13.906 -1.752 2.865 1 97.62 218 GLU B N 1
ATOM 6067 C CA . GLU B 1 218 ? 13.977 -3.193 3.084 1 97.62 218 GLU B CA 1
ATOM 6068 C C . GLU B 1 218 ? 14.055 -3.949 1.762 1 97.62 218 GLU B C 1
ATOM 6070 O O . GLU B 1 218 ? 14.945 -4.785 1.572 1 97.62 218 GLU B O 1
ATOM 6075 N N . LEU B 1 219 ? 13.242 -3.652 0.812 1 97.81 219 LEU B N 1
ATOM 6076 C CA . LEU B 1 219 ? 13.156 -4.348 -0.467 1 97.81 219 LEU B CA 1
ATOM 6077 C C . LEU B 1 219 ? 14.383 -4.066 -1.322 1 97.81 219 LEU B C 1
ATOM 6079 O O . LEU B 1 219 ? 14.953 -4.98 -1.923 1 97.81 219 LEU B O 1
ATOM 6083 N N . PHE B 1 220 ? 14.836 -2.834 -1.349 1 97.06 220 PHE B N 1
ATOM 6084 C CA . PHE B 1 220 ? 16.031 -2.486 -2.111 1 97.06 220 PHE B CA 1
ATOM 6085 C C . PHE B 1 220 ? 17.266 -3.129 -1.501 1 97.06 220 PHE B C 1
ATOM 6087 O O . PHE B 1 220 ? 18.172 -3.572 -2.223 1 97.06 220 PHE B O 1
ATOM 6094 N N . GLY B 1 221 ? 17.312 -3.09 -0.162 1 97.31 221 GLY B N 1
ATOM 6095 C CA . GLY B 1 221 ? 18.438 -3.746 0.501 1 97.31 221 GLY B CA 1
ATOM 6096 C C . GLY B 1 221 ? 18.547 -5.223 0.163 1 97.31 221 GLY B C 1
ATOM 6097 O O . GLY B 1 221 ? 19.625 -5.703 -0.193 1 97.31 221 GLY B O 1
ATOM 6098 N N . ILE B 1 222 ? 17.438 -5.918 0.196 1 98.31 222 ILE B N 1
ATOM 6099 C CA . ILE B 1 222 ? 17.422 -7.348 -0.101 1 98.31 222 ILE B CA 1
ATOM 6100 C C . ILE B 1 222 ? 17.75 -7.574 -1.575 1 98.31 222 ILE B C 1
ATOM 6102 O O . ILE B 1 222 ? 18.547 -8.453 -1.912 1 98.31 222 ILE B O 1
ATOM 6106 N N . ALA B 1 223 ? 17.125 -6.762 -2.455 1 98.19 223 ALA B N 1
ATOM 6107 C CA . ALA B 1 223 ? 17.359 -6.895 -3.893 1 98.19 223 ALA B CA 1
ATOM 6108 C C . ALA B 1 223 ? 18.828 -6.707 -4.23 1 98.19 223 ALA B C 1
ATOM 6110 O O . ALA B 1 223 ? 19.359 -7.379 -5.117 1 98.19 223 ALA B O 1
ATOM 6111 N N . ALA B 1 224 ? 19.484 -5.812 -3.527 1 96.69 224 ALA B N 1
ATOM 6112 C CA . ALA B 1 224 ? 20.891 -5.52 -3.795 1 96.69 224 ALA B CA 1
ATOM 6113 C C . ALA B 1 224 ? 21.766 -6.746 -3.535 1 96.69 224 ALA B C 1
ATOM 6115 O O . ALA B 1 224 ? 22.797 -6.941 -4.203 1 96.69 224 ALA B O 1
ATOM 6116 N N . ALA B 1 225 ? 21.359 -7.566 -2.619 1 97.38 225 ALA B N 1
ATOM 6117 C CA . ALA B 1 225 ? 22.094 -8.781 -2.316 1 97.38 225 ALA B CA 1
ATOM 6118 C C . ALA B 1 225 ? 22.172 -9.703 -3.533 1 97.38 225 ALA B C 1
ATOM 6120 O O . ALA B 1 225 ? 23.172 -10.375 -3.758 1 97.38 225 ALA B O 1
ATOM 6121 N N . LEU B 1 226 ? 21.109 -9.773 -4.316 1 98.44 226 LEU B N 1
ATOM 6122 C CA . LEU B 1 226 ? 21.109 -10.57 -5.539 1 98.44 226 LEU B CA 1
ATOM 6123 C C . LEU B 1 226 ? 22.156 -10.047 -6.516 1 98.44 226 LEU B C 1
ATOM 6125 O O . LEU B 1 226 ? 22.906 -10.836 -7.102 1 98.44 226 LEU B O 1
ATOM 6129 N N . GLY B 1 227 ? 22.203 -8.75 -6.629 1 97.81 227 GLY B N 1
ATOM 6130 C CA . GLY B 1 227 ? 23.203 -8.141 -7.492 1 97.81 227 GLY B CA 1
ATOM 6131 C C . GLY B 1 227 ? 24.625 -8.43 -7.055 1 97.81 227 GLY B C 1
ATOM 6132 O O . GLY B 1 227 ? 25.484 -8.711 -7.887 1 97.81 227 GLY B O 1
ATOM 6133 N N . GLU B 1 228 ? 24.875 -8.406 -5.801 1 97.31 228 GLU B N 1
ATOM 6134 C CA . GLU B 1 228 ? 26.188 -8.656 -5.242 1 97.31 228 GLU B CA 1
ATOM 6135 C C . GLU B 1 228 ? 26.641 -10.094 -5.508 1 97.31 228 GLU B C 1
ATOM 6137 O O . GLU B 1 228 ? 27.797 -10.328 -5.867 1 97.31 228 GLU B O 1
ATOM 6142 N N . VAL B 1 229 ? 25.703 -11.016 -5.289 1 98 229 VAL B N 1
ATOM 6143 C CA . VAL B 1 229 ? 26.031 -12.422 -5.473 1 98 229 VAL B CA 1
ATOM 6144 C C . VAL B 1 229 ? 26.141 -12.734 -6.965 1 98 229 VAL B C 1
ATOM 6146 O O . VAL B 1 229 ? 26.938 -13.586 -7.375 1 98 229 VAL B O 1
ATOM 6149 N N . GLY B 1 230 ? 25.234 -12.102 -7.75 1 97.69 230 GLY B N 1
ATOM 6150 C CA . GLY B 1 230 ? 25.422 -12.172 -9.195 1 97.69 230 GLY B CA 1
ATOM 6151 C C . GLY B 1 230 ? 24.453 -13.125 -9.867 1 97.69 230 GLY B C 1
ATOM 6152 O O . GLY B 1 230 ? 24.609 -13.453 -11.047 1 97.69 230 GLY B O 1
ATOM 6153 N N . HIS B 1 231 ? 23.453 -13.664 -9.109 1 97.56 231 HIS B N 1
ATOM 6154 C CA . HIS B 1 231 ? 22.422 -14.477 -9.75 1 97.56 231 HIS B CA 1
ATOM 6155 C C . HIS B 1 231 ? 21.125 -14.461 -8.938 1 97.56 231 HIS B C 1
ATOM 6157 O O . HIS B 1 231 ? 21.109 -13.992 -7.801 1 97.56 231 HIS B O 1
ATOM 6163 N N . GLY B 1 232 ? 20.078 -14.977 -9.586 1 98.06 232 GLY B N 1
ATOM 6164 C CA . GLY B 1 232 ? 18.781 -15.117 -8.93 1 98.06 232 GLY B CA 1
ATOM 6165 C C . GLY B 1 232 ? 17.719 -14.211 -9.516 1 98.06 232 GLY B C 1
ATOM 6166 O O . GLY B 1 232 ? 18.016 -13.156 -10.07 1 98.06 232 GLY B O 1
ATOM 6167 N N . VAL B 1 233 ? 16.5 -14.617 -9.352 1 98.75 233 VAL B N 1
ATOM 6168 C CA . VAL B 1 233 ? 15.328 -13.859 -9.805 1 98.75 233 VAL B CA 1
ATOM 6169 C C . VAL B 1 233 ? 14.688 -13.141 -8.625 1 98.75 233 VAL B C 1
ATOM 6171 O O . VAL B 1 233 ? 14.562 -13.711 -7.535 1 98.75 233 VAL B O 1
ATOM 6174 N N . PHE B 1 234 ? 14.453 -11.883 -8.734 1 98.75 234 PHE B N 1
ATOM 6175 C CA . PHE B 1 234 ? 13.594 -11.164 -7.801 1 98.75 234 PHE B CA 1
ATOM 6176 C C . PHE B 1 234 ? 12.133 -11.25 -8.227 1 98.75 234 PHE B C 1
ATOM 6178 O O . PHE B 1 234 ? 11.719 -10.625 -9.203 1 98.75 234 PHE B O 1
ATOM 6185 N N . GLN B 1 235 ? 11.367 -12.047 -7.543 1 98.44 235 GLN B N 1
ATOM 6186 C CA . GLN B 1 235 ? 9.969 -12.297 -7.895 1 98.44 235 GLN B CA 1
ATOM 6187 C C . GLN B 1 235 ? 9.031 -11.555 -6.949 1 98.44 235 GLN B C 1
ATOM 6189 O O . GLN B 1 235 ? 9.18 -11.625 -5.727 1 98.44 235 GLN B O 1
ATOM 6194 N N . MET B 1 236 ? 8.086 -10.875 -7.5 1 96.38 236 MET B N 1
ATOM 6195 C CA . MET B 1 236 ? 7.184 -10.102 -6.652 1 96.38 236 MET B CA 1
ATOM 6196 C C . MET B 1 236 ? 5.754 -10.148 -7.184 1 96.38 236 MET B C 1
ATOM 6198 O O . MET B 1 236 ? 5.543 -10.172 -8.398 1 96.38 236 MET B O 1
ATOM 6202 N N . THR B 1 237 ? 4.816 -10.258 -6.309 1 94.62 237 THR B N 1
ATOM 6203 C CA . THR B 1 237 ? 3.42 -9.984 -6.629 1 94.62 237 THR B CA 1
ATOM 6204 C C . THR B 1 237 ? 2.881 -8.844 -5.77 1 94.62 237 THR B C 1
ATOM 6206 O O . THR B 1 237 ? 3.432 -8.547 -4.703 1 94.62 237 THR B O 1
ATOM 6209 N N . SER B 1 238 ? 2.02 -8.062 -6.266 1 95.12 238 SER B N 1
ATOM 6210 C CA . SER B 1 238 ? 1.337 -6.961 -5.594 1 95.12 238 SER B CA 1
ATOM 6211 C C . SER B 1 238 ? -0.141 -6.914 -5.969 1 95.12 238 SER B C 1
ATOM 6213 O O . SER B 1 238 ? -0.666 -7.859 -6.562 1 95.12 238 SER B O 1
ATOM 6215 N N . ASN B 1 239 ? -0.842 -5.902 -5.422 1 93.38 239 ASN B N 1
ATOM 6216 C CA . ASN B 1 239 ? -2.229 -5.75 -5.852 1 93.38 239 ASN B CA 1
ATOM 6217 C C . ASN B 1 239 ? -2.336 -5.633 -7.367 1 93.38 239 ASN B C 1
ATOM 6219 O O . ASN B 1 239 ? -1.826 -4.68 -7.961 1 93.38 239 ASN B O 1
ATOM 6223 N N . HIS B 1 240 ? -3.014 -6.516 -7.941 1 92.62 240 HIS B N 1
ATOM 6224 C CA . HIS B 1 240 ? -3.039 -6.641 -9.391 1 92.62 240 HIS B CA 1
ATOM 6225 C C . HIS B 1 240 ? -3.578 -5.371 -10.047 1 92.62 240 HIS B C 1
ATOM 6227 O O . HIS B 1 240 ? -3.057 -4.926 -11.07 1 92.62 240 HIS B O 1
ATOM 6233 N N . SER B 1 241 ? -4.535 -4.789 -9.461 1 90 241 SER B N 1
ATOM 6234 C CA . SER B 1 241 ? -5.203 -3.631 -10.055 1 90 241 SER B CA 1
ATOM 6235 C C . SER B 1 241 ? -4.312 -2.395 -10 1 90 241 SER B C 1
ATOM 6237 O O . SER B 1 241 ? -4.586 -1.397 -10.672 1 90 241 SER B O 1
ATOM 6239 N N . GLN B 1 242 ? -3.207 -2.477 -9.227 1 89.19 242 GLN B N 1
ATOM 6240 C CA . GLN B 1 242 ? -2.324 -1.326 -9.07 1 89.19 242 GLN B CA 1
ATOM 6241 C C . GLN B 1 242 ? -0.876 -1.699 -9.367 1 89.19 242 GLN B C 1
ATOM 6243 O O . GLN B 1 242 ? 0.051 -1.02 -8.922 1 89.19 242 GLN B O 1
ATOM 6248 N N . MET B 1 243 ? -0.694 -2.723 -10.062 1 92.38 243 MET B N 1
ATOM 6249 C CA . MET B 1 243 ? 0.651 -3.232 -10.305 1 92.38 243 MET B CA 1
ATOM 6250 C C . MET B 1 243 ? 1.51 -2.186 -11.008 1 92.38 243 MET B C 1
ATOM 6252 O O . MET B 1 243 ? 2.725 -2.141 -10.812 1 92.38 243 MET B O 1
ATOM 6256 N N . GLU B 1 244 ? 0.927 -1.289 -11.812 1 91 244 GLU B N 1
ATOM 6257 C CA . GLU B 1 244 ? 1.668 -0.281 -12.562 1 91 244 GLU B CA 1
ATOM 6258 C C . GLU B 1 244 ? 2.447 0.642 -11.633 1 91 244 GLU B C 1
ATOM 6260 O O . GLU B 1 244 ? 3.5 1.162 -12 1 91 244 GLU B O 1
ATOM 6265 N N . THR B 1 245 ? 1.992 0.776 -10.406 1 88.44 245 THR B N 1
ATOM 6266 C CA . THR B 1 245 ? 2.631 1.68 -9.453 1 88.44 245 THR B CA 1
ATOM 6267 C C . THR B 1 245 ? 3.914 1.065 -8.898 1 88.44 245 THR B C 1
ATOM 6269 O O . THR B 1 245 ? 4.766 1.773 -8.359 1 88.44 245 THR B O 1
ATOM 6272 N N . GLU B 1 246 ? 4.078 -0.225 -9.023 1 93.38 246 GLU B N 1
ATOM 6273 C CA . GLU B 1 246 ? 5.238 -0.944 -8.508 1 93.38 246 GLU B CA 1
ATOM 6274 C C . GLU B 1 246 ? 6.336 -1.059 -9.562 1 93.38 246 GLU B C 1
ATOM 6276 O O . GLU B 1 246 ? 7.508 -1.256 -9.234 1 93.38 246 GLU B O 1
ATOM 6281 N N . VAL B 1 247 ? 5.992 -0.9 -10.773 1 93.88 247 VAL B N 1
ATOM 6282 C CA . VAL B 1 247 ? 6.875 -1.26 -11.883 1 93.88 247 VAL B CA 1
ATOM 6283 C C . VAL B 1 247 ? 8.078 -0.318 -11.906 1 93.88 247 VAL B C 1
ATOM 6285 O O . VAL B 1 247 ? 9.203 -0.75 -12.148 1 93.88 247 VAL B O 1
ATOM 6288 N N . PRO B 1 248 ? 7.949 0.973 -11.57 1 91.25 248 PRO B N 1
ATOM 6289 C CA . PRO B 1 248 ? 9.117 1.859 -11.633 1 91.25 248 PRO B CA 1
ATOM 6290 C C . PRO B 1 248 ? 10.242 1.425 -10.703 1 91.25 248 PRO B C 1
ATOM 6292 O O . PRO B 1 248 ? 11.398 1.361 -11.117 1 91.25 248 PRO B O 1
ATOM 6295 N N . TRP B 1 249 ? 9.883 1.075 -9.477 1 93.62 249 TRP B N 1
ATOM 6296 C CA . TRP B 1 249 ? 10.977 0.693 -8.586 1 93.62 249 TRP B CA 1
ATOM 6297 C C . TRP B 1 249 ? 11.484 -0.705 -8.914 1 93.62 249 TRP B C 1
ATOM 6299 O O . TRP B 1 249 ? 12.672 -1 -8.734 1 93.62 249 TRP B O 1
ATOM 6309 N N . LEU B 1 250 ? 10.688 -1.576 -9.422 1 97.62 250 LEU B N 1
ATOM 6310 C CA . LEU B 1 250 ? 11.148 -2.877 -9.898 1 97.62 250 LEU B CA 1
ATOM 6311 C C . LEU B 1 250 ? 12.125 -2.717 -11.055 1 97.62 250 LEU B C 1
ATOM 6313 O O . LEU B 1 250 ? 13.109 -3.451 -11.148 1 97.62 250 LEU B O 1
ATOM 6317 N N . THR B 1 251 ? 11.789 -1.776 -11.953 1 97.69 251 THR B N 1
ATOM 6318 C CA . THR B 1 251 ? 12.672 -1.471 -13.07 1 97.69 251 THR B CA 1
ATOM 6319 C C . THR B 1 251 ? 14.039 -1.004 -12.578 1 97.69 251 THR B C 1
ATOM 6321 O O . THR B 1 251 ? 15.07 -1.388 -13.133 1 97.69 251 THR B O 1
ATOM 6324 N N . GLN B 1 252 ? 14.039 -0.246 -11.539 1 96.56 252 GLN B N 1
ATOM 6325 C CA . GLN B 1 252 ? 15.289 0.229 -10.953 1 96.56 252 GLN B CA 1
ATOM 6326 C C . GLN B 1 252 ? 16.141 -0.934 -10.445 1 96.56 252 GLN B C 1
ATOM 6328 O O . GLN B 1 252 ? 17.344 -0.972 -10.672 1 96.56 252 GLN B O 1
ATOM 6333 N N . ILE B 1 253 ? 15.5 -1.872 -9.789 1 97.69 253 ILE B N 1
ATOM 6334 C CA . ILE B 1 253 ? 16.203 -3.049 -9.289 1 97.69 253 ILE B CA 1
ATOM 6335 C C . ILE B 1 253 ? 16.781 -3.836 -10.461 1 97.69 253 ILE B C 1
ATOM 6337 O O . ILE B 1 253 ? 17.953 -4.23 -10.43 1 97.69 253 ILE B O 1
ATOM 6341 N N . ALA B 1 254 ? 15.977 -4.051 -11.469 1 98.5 254 ALA B N 1
ATOM 6342 C CA . ALA B 1 254 ? 16.406 -4.812 -12.641 1 98.5 254 ALA B CA 1
ATOM 6343 C C . ALA B 1 254 ? 17.594 -4.129 -13.336 1 98.5 254 ALA B C 1
ATOM 6345 O O . ALA B 1 254 ? 18.547 -4.793 -13.75 1 98.5 254 ALA B O 1
ATOM 6346 N N . ARG B 1 255 ? 17.516 -2.83 -13.469 1 97.62 255 ARG B N 1
ATOM 6347 C CA . ARG B 1 255 ? 18.562 -2.043 -14.117 1 97.62 255 ARG B CA 1
ATOM 6348 C C . ARG B 1 255 ? 19.859 -2.109 -13.328 1 97.62 255 ARG B C 1
ATOM 6350 O O . ARG B 1 255 ? 20.938 -2.314 -13.898 1 97.62 255 ARG B O 1
ATOM 6357 N N . GLN B 1 256 ? 19.766 -2 -12.055 1 96.56 256 GLN B N 1
ATOM 6358 C CA . GLN B 1 256 ? 20.938 -1.936 -11.18 1 96.56 256 GLN B CA 1
ATOM 6359 C C . GLN B 1 256 ? 21.625 -3.297 -11.078 1 96.56 256 GLN B C 1
ATOM 6361 O O . GLN B 1 256 ? 22.844 -3.385 -11.141 1 96.56 256 GLN B O 1
ATOM 6366 N N . ASN B 1 257 ? 20.812 -4.332 -10.891 1 97.88 257 ASN B N 1
ATOM 6367 C CA . ASN B 1 257 ? 21.359 -5.66 -10.648 1 97.88 257 ASN B CA 1
ATOM 6368 C C . ASN B 1 257 ? 21.688 -6.375 -11.961 1 97.88 257 ASN B C 1
ATOM 6370 O O . ASN B 1 257 ? 22.469 -7.336 -11.969 1 97.88 257 ASN B O 1
ATOM 6374 N N . ARG B 1 258 ? 21.094 -5.977 -13.102 1 96.88 258 ARG B N 1
ATOM 6375 C CA . ARG B 1 258 ? 21.203 -6.656 -14.391 1 96.88 258 ARG B CA 1
ATOM 6376 C C . ARG B 1 258 ? 20.844 -8.133 -14.258 1 96.88 258 ARG B C 1
ATOM 6378 O O . ARG B 1 258 ? 21.516 -8.992 -14.82 1 96.88 258 ARG B O 1
ATOM 6385 N N . LEU B 1 259 ? 19.891 -8.43 -13.375 1 98.5 259 LEU B N 1
ATOM 6386 C CA . LEU B 1 259 ? 19.297 -9.742 -13.141 1 98.5 259 LEU B CA 1
ATOM 6387 C C . LEU B 1 259 ? 17.781 -9.703 -13.352 1 98.5 259 LEU B C 1
ATOM 6389 O O . LEU B 1 259 ? 17.172 -8.641 -13.266 1 98.5 259 LEU B O 1
ATOM 6393 N N . PRO B 1 260 ? 17.219 -10.828 -13.617 1 98.56 260 PRO B N 1
ATOM 6394 C CA . PRO B 1 260 ? 15.781 -10.836 -13.898 1 98.56 260 PRO B CA 1
ATOM 6395 C C . PRO B 1 260 ? 14.945 -10.422 -12.695 1 98.56 260 PRO B C 1
ATOM 6397 O O . PRO B 1 260 ? 15.203 -10.859 -11.57 1 98.56 260 PRO B O 1
ATOM 6400 N N . VAL B 1 261 ? 14.039 -9.531 -12.906 1 98.75 261 VAL B N 1
ATOM 6401 C CA . VAL B 1 261 ? 12.945 -9.18 -12.008 1 98.75 261 VAL B CA 1
ATOM 6402 C C . VAL B 1 261 ? 11.609 -9.57 -12.641 1 98.75 261 VAL B C 1
ATOM 6404 O O . VAL B 1 261 ? 11.352 -9.242 -13.805 1 98.75 261 VAL B O 1
ATOM 6407 N N . ALA B 1 262 ? 10.828 -10.336 -11.938 1 98.56 262 ALA B N 1
ATOM 6408 C CA . ALA B 1 262 ? 9.547 -10.789 -12.469 1 98.56 262 ALA B CA 1
ATOM 6409 C C . ALA B 1 262 ? 8.391 -10.352 -11.57 1 98.56 262 ALA B C 1
ATOM 6411 O O . ALA B 1 262 ? 8.469 -10.477 -10.344 1 98.56 262 ALA B O 1
ATOM 6412 N N . PHE B 1 263 ? 7.375 -9.773 -12.125 1 98.31 263 PHE B N 1
ATOM 6413 C CA . PHE B 1 263 ? 6.172 -9.414 -11.383 1 98.31 263 PHE B CA 1
ATOM 6414 C C . PHE B 1 263 ? 4.941 -10.07 -12 1 98.31 263 PHE B C 1
ATOM 6416 O O . PHE B 1 263 ? 4.926 -10.367 -13.195 1 98.31 263 PHE B O 1
ATOM 6423 N N . ALA B 1 264 ? 3.922 -10.32 -11.227 1 97.44 264 ALA B N 1
ATOM 6424 C CA . ALA B 1 264 ? 2.688 -10.93 -11.727 1 97.44 264 ALA B CA 1
ATOM 6425 C C . ALA B 1 264 ? 1.908 -9.945 -12.594 1 97.44 264 ALA B C 1
ATOM 6427 O O . ALA B 1 264 ? 1.528 -8.867 -12.133 1 97.44 264 ALA B O 1
ATOM 6428 N N . LEU B 1 265 ? 1.757 -10.203 -13.812 1 98 265 LEU B N 1
ATOM 6429 C CA . LEU B 1 265 ? 0.956 -9.43 -14.758 1 98 265 LEU B CA 1
ATOM 6430 C C . LEU B 1 265 ? -0.407 -10.078 -14.977 1 98 265 LEU B C 1
ATOM 6432 O O . LEU B 1 265 ? -0.532 -11.023 -15.758 1 98 265 LEU B O 1
ATOM 6436 N N . VAL B 1 266 ? -1.406 -9.531 -14.297 1 96.88 266 VAL B N 1
ATOM 6437 C CA . VAL B 1 266 ? -2.732 -10.133 -14.234 1 96.88 266 VAL B CA 1
ATOM 6438 C C . VAL B 1 266 ? -3.793 -9.094 -14.594 1 96.88 266 VAL B C 1
ATOM 6440 O O . VAL B 1 266 ? -3.76 -7.973 -14.086 1 96.88 266 VAL B O 1
ATOM 6443 N N . GLN B 1 267 ? -4.688 -9.406 -15.43 1 97.19 267 GLN B N 1
ATOM 6444 C CA . GLN B 1 267 ? -5.824 -8.547 -15.734 1 97.19 267 GLN B CA 1
ATOM 6445 C C . GLN B 1 267 ? -6.914 -8.68 -14.672 1 97.19 267 GLN B C 1
ATOM 6447 O O . GLN B 1 267 ? -7.25 -9.789 -14.258 1 97.19 267 GLN B O 1
ATOM 6452 N N . THR B 1 268 ? -7.418 -7.57 -14.266 1 95.69 268 THR B N 1
ATOM 6453 C CA . THR B 1 268 ? -8.508 -7.559 -13.289 1 95.69 268 THR B CA 1
ATOM 6454 C C . THR B 1 268 ? -9.75 -6.902 -13.883 1 95.69 268 THR B C 1
ATOM 6456 O O . THR B 1 268 ? -9.664 -6.191 -14.891 1 95.69 268 THR B O 1
ATOM 6459 N N . ASP B 1 269 ? -10.891 -7.129 -13.281 1 93.44 269 ASP B N 1
ATOM 6460 C CA . ASP B 1 269 ? -12.133 -6.492 -13.711 1 93.44 269 ASP B CA 1
ATOM 6461 C C . ASP B 1 269 ? -12.133 -5.008 -13.359 1 93.44 269 ASP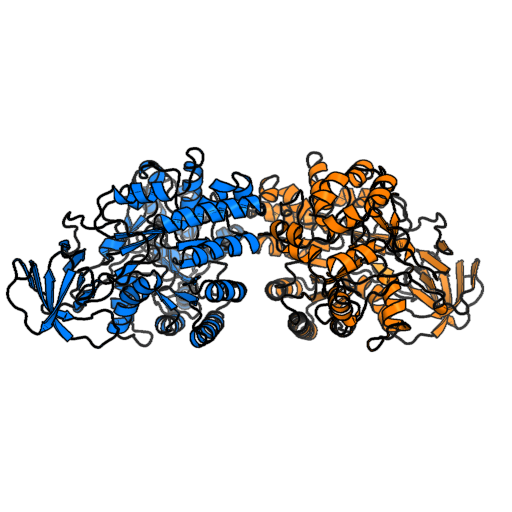 B C 1
ATOM 6463 O O . ASP B 1 269 ? -12.734 -4.195 -14.062 1 93.44 269 ASP B O 1
ATOM 6467 N N . LEU B 1 270 ? -11.477 -4.641 -12.344 1 88.38 270 LEU B N 1
ATOM 6468 C CA . LEU B 1 270 ? -11.438 -3.268 -11.859 1 88.38 270 LEU B CA 1
ATOM 6469 C C . LEU B 1 270 ? -10.633 -2.379 -12.797 1 88.38 270 LEU B C 1
ATOM 6471 O O . LEU B 1 270 ? -10.953 -1.206 -12.984 1 88.38 270 LEU B O 1
ATOM 6475 N N . THR B 1 271 ? -9.555 -2.887 -13.266 1 92.38 271 THR B N 1
ATOM 6476 C CA . THR B 1 271 ? -8.695 -2.184 -14.203 1 92.38 271 THR B CA 1
ATOM 6477 C C . THR B 1 271 ? -8.453 -3.027 -15.453 1 92.38 271 THR B C 1
ATOM 6479 O O . THR B 1 271 ? -7.324 -3.449 -15.719 1 92.38 271 THR B O 1
ATOM 6482 N N . ARG B 1 272 ? -9.398 -3.182 -16.359 1 94.19 272 ARG B N 1
ATOM 6483 C CA . ARG B 1 272 ? -9.5 -4.176 -17.438 1 94.19 272 ARG B CA 1
ATOM 6484 C C . ARG B 1 272 ? -8.414 -3.963 -18.484 1 94.19 272 ARG B C 1
ATOM 6486 O O . ARG B 1 272 ? -7.977 -4.918 -19.125 1 94.19 272 ARG B O 1
ATOM 6493 N N . ASP B 1 273 ? -7.879 -2.666 -18.531 1 96.62 273 ASP B N 1
ATOM 6494 C CA . ASP B 1 273 ? -6.965 -2.375 -19.625 1 96.62 273 ASP B CA 1
ATOM 6495 C C . ASP B 1 273 ? -5.559 -2.08 -19.109 1 96.62 273 ASP B C 1
ATOM 6497 O O . ASP B 1 273 ? -4.66 -1.756 -19.891 1 96.62 273 ASP B O 1
ATOM 6501 N N . ASN B 1 274 ? -5.395 -2.16 -17.844 1 94.94 274 ASN B N 1
ATOM 6502 C CA . ASN B 1 274 ? -4.105 -1.825 -17.25 1 94.94 274 ASN B CA 1
ATOM 6503 C C . ASN B 1 274 ? -2.988 -2.705 -17.797 1 94.94 274 ASN B C 1
ATOM 6505 O O . ASN B 1 274 ? -1.826 -2.299 -17.828 1 94.94 274 ASN B O 1
ATOM 6509 N N . TRP B 1 275 ? -3.301 -3.941 -18.234 1 97.5 275 TRP B N 1
ATOM 6510 C CA . TRP B 1 275 ? -2.299 -4.84 -18.797 1 97.5 275 TRP B CA 1
ATOM 6511 C C . TRP B 1 275 ? -1.626 -4.207 -20.016 1 97.5 275 TRP B C 1
ATOM 6513 O O . TRP B 1 275 ? -0.46 -4.488 -20.297 1 97.5 275 TRP B O 1
ATOM 6523 N N . LYS B 1 276 ? -2.314 -3.293 -20.766 1 97.81 276 LYS B N 1
ATOM 6524 C CA . LYS B 1 276 ? -1.733 -2.604 -21.906 1 97.81 276 LYS B CA 1
ATOM 6525 C C . LYS B 1 276 ? -0.616 -1.659 -21.469 1 97.81 276 LYS B C 1
ATOM 6527 O O . LYS B 1 276 ? 0.426 -1.58 -22.125 1 97.81 276 LYS B O 1
ATOM 6532 N N . ASN B 1 277 ? -0.876 -0.958 -20.344 1 95.38 277 ASN B N 1
ATOM 6533 C CA . ASN B 1 277 ? 0.15 -0.086 -19.781 1 95.38 277 ASN B CA 1
ATOM 6534 C C . ASN B 1 277 ? 1.369 -0.88 -19.328 1 95.38 277 ASN B C 1
ATOM 6536 O O . ASN B 1 277 ? 2.506 -0.449 -19.516 1 95.38 277 ASN B O 1
ATOM 6540 N N . LEU B 1 278 ? 1.139 -1.972 -18.719 1 97.56 278 LEU B N 1
ATOM 6541 C CA . LEU B 1 278 ? 2.223 -2.82 -18.234 1 97.56 278 LEU B CA 1
ATOM 6542 C C . LEU B 1 278 ? 3.047 -3.361 -19.406 1 97.56 278 LEU B C 1
ATOM 6544 O O . LEU B 1 278 ? 4.277 -3.398 -19.344 1 97.56 278 LEU B O 1
ATOM 6548 N N . LEU B 1 279 ? 2.391 -3.779 -20.484 1 98.12 279 LEU B N 1
ATOM 6549 C CA . LEU B 1 279 ? 3.119 -4.254 -21.656 1 98.12 279 LEU B CA 1
ATOM 6550 C C . LEU B 1 279 ? 3.957 -3.139 -22.266 1 98.12 279 LEU B C 1
ATOM 6552 O O . LEU B 1 279 ? 5.074 -3.379 -22.734 1 98.12 279 LEU B O 1
ATOM 6556 N N . ALA B 1 280 ? 3.365 -1.941 -22.328 1 97.56 280 ALA B N 1
ATOM 6557 C CA . ALA B 1 280 ? 4.105 -0.803 -22.859 1 97.56 280 ALA B CA 1
ATOM 6558 C C . ALA B 1 280 ? 5.375 -0.549 -22.047 1 97.56 280 ALA B C 1
ATOM 6560 O O . ALA B 1 280 ? 6.422 -0.21 -22.609 1 97.56 280 ALA B O 1
ATOM 6561 N N . MET B 1 281 ? 5.262 -0.688 -20.766 1 96.62 281 MET B N 1
ATOM 6562 C CA . MET B 1 281 ? 6.43 -0.538 -19.906 1 96.62 281 MET B CA 1
ATOM 6563 C C . MET B 1 281 ? 7.453 -1.635 -20.188 1 96.62 281 MET B C 1
ATOM 6565 O O . MET B 1 281 ? 8.656 -1.377 -20.203 1 96.62 281 MET B O 1
ATOM 6569 N N . LEU B 1 282 ? 7.008 -2.824 -20.406 1 98.19 282 LEU B N 1
ATOM 6570 C CA . LEU B 1 282 ? 7.895 -3.932 -20.75 1 98.19 282 LEU B CA 1
ATOM 6571 C C . LEU B 1 282 ? 8.578 -3.693 -22.094 1 98.19 282 LEU B C 1
ATOM 6573 O O . LEU B 1 282 ? 9.75 -4.039 -22.266 1 98.19 282 LEU B O 1
ATOM 6577 N N . ASP B 1 283 ? 7.84 -3.088 -23.016 1 98.12 283 ASP B N 1
ATOM 6578 C CA . ASP B 1 283 ? 8.445 -2.721 -24.297 1 98.12 283 ASP B CA 1
ATOM 6579 C C . ASP B 1 283 ? 9.617 -1.768 -24.094 1 98.12 283 ASP B C 1
ATOM 6581 O O . ASP B 1 283 ? 10.688 -1.967 -24.672 1 98.12 283 ASP B O 1
ATOM 6585 N N . ARG B 1 284 ? 9.406 -0.798 -23.297 1 96.88 284 ARG B N 1
ATOM 6586 C CA . ARG B 1 284 ? 10.43 0.21 -23.062 1 96.88 284 ARG B CA 1
ATOM 6587 C C . ARG B 1 284 ? 11.656 -0.406 -22.391 1 96.88 284 ARG B C 1
ATOM 6589 O O . ARG B 1 284 ? 12.789 -0.142 -22.797 1 96.88 284 ARG B O 1
ATOM 6596 N N . THR B 1 285 ? 11.414 -1.203 -21.406 1 97.25 285 THR B N 1
ATOM 6597 C CA . THR B 1 285 ? 12.531 -1.82 -20.703 1 97.25 285 THR B CA 1
ATOM 6598 C C . THR B 1 285 ? 13.242 -2.832 -21.594 1 97.25 285 THR B C 1
ATOM 6600 O O . THR B 1 285 ? 14.453 -3.01 -21.484 1 97.25 285 THR B O 1
ATOM 6603 N N . HIS B 1 286 ? 12.516 -3.479 -22.453 1 97.5 286 HIS B N 1
ATOM 6604 C CA . HIS B 1 286 ? 13.117 -4.395 -23.422 1 97.5 286 HIS B CA 1
ATOM 6605 C C . HIS B 1 286 ? 14.07 -3.66 -24.344 1 97.5 286 HIS B C 1
ATOM 6607 O O . HIS B 1 286 ? 15.18 -4.133 -24.609 1 97.5 286 HIS B O 1
ATOM 6613 N N . GLU B 1 287 ? 13.672 -2.553 -24.828 1 97.75 287 GLU B N 1
ATOM 6614 C CA . GLU B 1 287 ? 14.5 -1.735 -25.703 1 97.75 287 GLU B CA 1
ATOM 6615 C C . GLU B 1 287 ? 15.773 -1.29 -25 1 97.75 287 GLU B C 1
ATOM 6617 O O . GLU B 1 287 ? 16.828 -1.174 -25.625 1 97.75 287 GLU B O 1
ATOM 6622 N N . GLU B 1 288 ? 15.688 -1.121 -23.734 1 97.06 288 GLU B N 1
ATOM 6623 C CA . GLU B 1 288 ? 16.828 -0.65 -22.938 1 97.06 288 GLU B CA 1
ATOM 6624 C C . GLU B 1 288 ? 17.688 -1.815 -22.469 1 97.06 288 GLU B C 1
ATOM 6626 O O . GLU B 1 288 ? 18.75 -1.606 -21.875 1 97.06 288 GLU B O 1
ATOM 6631 N N . GLY B 1 289 ? 17.219 -2.984 -22.656 1 97.44 289 GLY B N 1
ATOM 6632 C CA . GLY B 1 289 ? 17.969 -4.164 -22.25 1 97.44 289 GLY B CA 1
ATOM 6633 C C . GLY B 1 289 ? 17.812 -4.469 -20.766 1 97.44 289 GLY B C 1
ATOM 6634 O O . GLY B 1 289 ? 18.656 -5.156 -20.188 1 97.44 289 GLY B O 1
ATOM 6635 N N . VAL B 1 290 ? 16.812 -3.904 -20.062 1 98.12 290 VAL B N 1
ATOM 6636 C CA . VAL B 1 290 ? 16.547 -4.125 -18.641 1 98.12 290 VAL B CA 1
ATOM 6637 C C . VAL B 1 290 ? 15.75 -5.414 -18.453 1 98.12 290 VAL B C 1
ATOM 6639 O O . VAL B 1 290 ? 14.695 -5.59 -19.062 1 98.12 290 VAL B O 1
ATOM 6642 N N . PRO B 1 291 ? 16.188 -6.359 -17.688 1 98.38 291 PRO B N 1
ATOM 6643 C CA . PRO B 1 291 ? 15.555 -7.676 -17.594 1 98.38 291 PRO B CA 1
ATOM 6644 C C . PRO B 1 291 ? 14.336 -7.672 -16.672 1 98.38 291 PRO B C 1
ATOM 6646 O O . PRO B 1 291 ? 14.344 -8.336 -15.633 1 98.38 291 PRO B O 1
ATOM 6649 N N . LEU B 1 292 ? 13.352 -7 -17.078 1 98.56 292 LEU B N 1
ATOM 6650 C CA . LEU B 1 292 ? 12.055 -6.969 -16.422 1 98.56 292 LEU B CA 1
ATOM 6651 C C . LEU B 1 292 ? 11.047 -7.855 -17.141 1 98.56 292 LEU B C 1
ATOM 6653 O O . LEU B 1 292 ? 10.914 -7.773 -18.375 1 98.56 292 LEU B O 1
ATOM 6657 N N . TYR B 1 293 ? 10.391 -8.727 -16.406 1 98.75 293 TYR B N 1
ATOM 6658 C CA . TYR B 1 293 ? 9.484 -9.688 -17.016 1 98.75 293 TYR B CA 1
ATOM 6659 C C . TYR B 1 293 ? 8.109 -9.648 -16.359 1 98.75 293 TYR B C 1
ATOM 6661 O O . TYR B 1 293 ? 8.008 -9.531 -15.133 1 98.75 293 TYR B O 1
ATOM 6669 N N . GLY B 1 294 ? 7.062 -9.656 -17.172 1 98.62 294 GLY B N 1
ATOM 6670 C CA . GLY B 1 294 ? 5.719 -9.891 -16.672 1 98.62 294 GLY B CA 1
ATOM 6671 C C . GLY B 1 294 ? 5.355 -11.367 -16.609 1 98.62 294 GLY B C 1
ATOM 6672 O O . GLY B 1 294 ? 5.328 -12.039 -17.656 1 98.62 294 GLY B O 1
ATOM 6673 N N . ALA B 1 295 ? 5.145 -11.898 -15.43 1 98.31 295 ALA B N 1
ATOM 6674 C CA . ALA B 1 295 ? 4.695 -13.281 -15.266 1 98.31 295 ALA B CA 1
ATOM 6675 C C . ALA B 1 295 ? 3.225 -13.43 -15.633 1 98.31 295 ALA B C 1
ATOM 6677 O O . ALA B 1 295 ? 2.359 -12.781 -15.031 1 98.31 295 ALA B O 1
ATOM 6678 N N . VAL B 1 296 ? 2.947 -14.273 -16.578 1 97.81 296 VAL B N 1
ATOM 6679 C CA . VAL B 1 296 ? 1.585 -14.406 -17.078 1 97.81 296 VAL B CA 1
ATOM 6680 C C . VAL B 1 296 ? 1.149 -15.867 -17.016 1 97.81 296 VAL B C 1
ATOM 6682 O O . VAL B 1 296 ? 1.97 -16.781 -17.156 1 97.81 296 VAL B O 1
ATOM 6685 N N . ALA B 1 297 ? -0.131 -16.047 -16.734 1 96.69 297 ALA B N 1
ATOM 6686 C CA . ALA B 1 297 ? -0.745 -17.375 -16.812 1 96.69 297 ALA B CA 1
ATOM 6687 C C . ALA B 1 297 ? -1.305 -17.641 -18.203 1 96.69 297 ALA B C 1
ATOM 6689 O O . ALA B 1 297 ? -1.718 -16.719 -18.906 1 96.69 297 ALA B O 1
ATOM 6690 N N . GLY B 1 298 ? -1.34 -18.891 -18.547 1 96.12 298 GLY B N 1
ATOM 6691 C CA . GLY B 1 298 ? -1.853 -19.266 -19.859 1 96.12 298 GLY B CA 1
ATOM 6692 C C . GLY B 1 298 ? -3.365 -19.375 -19.891 1 96.12 298 GLY B C 1
ATOM 6693 O O . GLY B 1 298 ? -3.955 -19.5 -20.969 1 96.12 298 GLY B O 1
ATOM 6694 N N . ARG B 1 299 ? -3.951 -19.312 -18.828 1 94.88 299 ARG B N 1
ATOM 6695 C CA . ARG B 1 299 ? -5.406 -19.328 -18.719 1 94.88 299 ARG B CA 1
ATOM 6696 C C . ARG B 1 299 ? -5.871 -18.5 -17.516 1 94.88 299 ARG B C 1
ATOM 6698 O O . ARG B 1 299 ? -5.062 -18.109 -16.672 1 94.88 299 ARG B O 1
ATOM 6705 N N . PRO B 1 300 ? -7.148 -18.188 -17.422 1 95.44 300 PRO B N 1
ATOM 6706 C CA . PRO B 1 300 ? -7.629 -17.422 -16.281 1 95.44 300 PRO B CA 1
ATOM 6707 C C . PRO B 1 300 ? -7.434 -18.141 -14.953 1 95.44 300 PRO B C 1
ATOM 6709 O O . PRO B 1 300 ? -7.449 -19.375 -14.906 1 95.44 300 PRO B O 1
ATOM 6712 N N . ALA B 1 301 ? -7.102 -17.312 -13.969 1 92.25 301 ALA B N 1
ATOM 6713 C CA . ALA B 1 301 ? -7.203 -17.906 -12.641 1 92.25 301 ALA B CA 1
ATOM 6714 C C . ALA B 1 301 ? -8.648 -18.25 -12.297 1 92.25 301 ALA B C 1
ATOM 6716 O O . ALA B 1 301 ? -9.445 -17.359 -11.977 1 92.25 301 ALA B O 1
ATOM 6717 N N . GLY B 1 302 ? -8.938 -19.453 -12.406 1 90.19 302 GLY B N 1
ATOM 6718 C CA . GLY B 1 302 ? -10.312 -19.922 -12.312 1 90.19 302 GLY B CA 1
ATOM 6719 C C . GLY B 1 302 ? -10.625 -20.578 -10.984 1 90.19 302 GLY B C 1
ATOM 6720 O O . GLY B 1 302 ? -9.992 -21.562 -10.602 1 90.19 302 GLY B O 1
ATOM 6721 N N . ILE B 1 303 ? -11.547 -20.047 -10.375 1 94.12 303 ILE B N 1
ATOM 6722 C CA . ILE B 1 303 ? -12.086 -20.703 -9.18 1 94.12 303 ILE B CA 1
ATOM 6723 C C . ILE B 1 303 ? -13.078 -21.781 -9.594 1 94.12 303 ILE B C 1
ATOM 6725 O O . ILE B 1 303 ? -13.961 -21.547 -10.422 1 94.12 303 ILE B O 1
ATOM 6729 N N . LEU B 1 304 ? -12.82 -22.938 -9.117 1 95.62 304 LEU B N 1
ATOM 6730 C CA . LEU B 1 304 ? -13.742 -24.047 -9.32 1 95.62 304 LEU B CA 1
ATOM 6731 C C . LEU B 1 304 ? -14.641 -24.234 -8.109 1 95.62 304 LEU B C 1
ATOM 6733 O O . LEU B 1 304 ? -14.164 -24.594 -7.023 1 95.62 304 LEU B O 1
ATOM 6737 N N . MET B 1 305 ? -15.867 -24.016 -8.367 1 96.19 305 MET B N 1
ATOM 6738 C CA . MET B 1 305 ? -16.844 -24.047 -7.277 1 96.19 305 MET B CA 1
ATOM 6739 C C . MET B 1 305 ? -17.609 -25.375 -7.277 1 96.19 305 MET B C 1
ATOM 6741 O O . MET B 1 305 ? -18.109 -25.797 -8.32 1 96.19 305 MET B O 1
ATOM 6745 N N . ALA B 1 306 ? -17.594 -26.016 -6.191 1 94.69 306 ALA B N 1
ATOM 6746 C CA . ALA B 1 306 ? -18.281 -27.281 -6.008 1 94.69 306 ALA B CA 1
ATOM 6747 C C . ALA B 1 306 ? -18.875 -27.391 -4.605 1 94.69 306 ALA B C 1
ATOM 6749 O O . ALA B 1 306 ? -18.391 -26.75 -3.67 1 94.69 306 ALA B O 1
ATOM 6750 N N . TRP B 1 307 ? -19.922 -28.234 -4.504 1 94.31 307 TRP B N 1
ATOM 6751 C CA . TRP B 1 307 ? -20.484 -28.453 -3.178 1 94.31 307 TRP B CA 1
ATOM 6752 C C . TRP B 1 307 ? -19.422 -28.922 -2.203 1 94.31 307 TRP B C 1
ATOM 6754 O O . TRP B 1 307 ? -19.391 -28.5 -1.045 1 94.31 307 TRP B O 1
ATOM 6764 N N . GLN B 1 308 ? -18.547 -29.734 -2.732 1 90.12 308 GLN B N 1
ATOM 6765 C CA . GLN B 1 308 ? -17.531 -30.328 -1.868 1 90.12 308 GLN B CA 1
ATOM 6766 C C . GLN B 1 308 ? -16.219 -29.562 -1.932 1 90.12 308 GLN B C 1
ATOM 6768 O O . GLN B 1 308 ? -15.195 -30.016 -1.43 1 90.12 308 GLN B O 1
ATOM 6773 N N . GLY B 1 309 ? -16.281 -28.469 -2.562 1 88.44 309 GLY B N 1
ATOM 6774 C CA . GLY B 1 309 ? -15.109 -27.609 -2.611 1 88.44 309 GLY B CA 1
ATOM 6775 C C . GLY B 1 309 ? -15.094 -26.562 -1.508 1 88.44 309 GLY B C 1
ATOM 6776 O O . GLY B 1 309 ? -15.867 -26.641 -0.553 1 88.44 309 GLY B O 1
ATOM 6777 N N . SER B 1 310 ? -14.188 -25.594 -1.65 1 86.56 310 SER B N 1
ATOM 6778 C CA . SER B 1 310 ? -14.016 -24.562 -0.63 1 86.56 310 SER B CA 1
ATOM 6779 C C . SER B 1 310 ? -14.969 -23.406 -0.851 1 86.56 310 SER B C 1
ATOM 6781 O O . SER B 1 310 ? -15.25 -22.641 0.075 1 86.56 310 SER B O 1
ATOM 6783 N N . THR B 1 311 ? -15.445 -23.297 -2.1 1 91.44 311 THR B N 1
ATOM 6784 C CA . THR B 1 311 ? -16.25 -22.125 -2.398 1 91.44 311 THR B CA 1
ATOM 6785 C C . THR B 1 311 ? -17.391 -22.469 -3.338 1 91.44 311 THR B C 1
ATOM 6787 O O . THR B 1 311 ? -17.281 -23.391 -4.145 1 91.44 311 THR B O 1
ATOM 6790 N N . HIS B 1 312 ? -18.453 -21.781 -3.168 1 94.62 312 HIS B N 1
ATOM 6791 C CA . HIS B 1 312 ? -19.625 -21.812 -4.051 1 94.62 312 HIS B CA 1
ATOM 6792 C C . HIS B 1 312 ? -20.625 -20.734 -3.674 1 94.62 312 HIS B C 1
ATOM 6794 O O . HIS B 1 312 ? -20.531 -20.156 -2.592 1 94.62 312 HIS B O 1
ATOM 6800 N N . PRO B 1 313 ? -21.562 -20.422 -4.531 1 94.88 313 PRO B N 1
ATOM 6801 C CA . PRO B 1 313 ? -22.453 -19.266 -4.355 1 94.88 313 PRO B CA 1
ATOM 6802 C C . PRO B 1 313 ? -23.281 -19.344 -3.07 1 94.88 313 PRO B C 1
ATOM 6804 O O . PRO B 1 313 ? -23.766 -18.328 -2.582 1 94.88 313 PRO B O 1
ATOM 6807 N N . PHE B 1 314 ? -23.453 -20.516 -2.455 1 94.75 314 PHE B N 1
ATOM 6808 C CA . PHE B 1 314 ? -24.328 -20.703 -1.303 1 94.75 314 PHE B CA 1
ATOM 6809 C C . PHE B 1 314 ? -23.516 -20.828 -0.02 1 94.75 314 PHE B C 1
ATOM 6811 O O . PHE B 1 314 ? -24.062 -21.047 1.057 1 94.75 314 PHE B O 1
ATOM 6818 N N . MET B 1 315 ? -22.266 -20.625 -0.094 1 91.81 315 MET B N 1
ATOM 6819 C CA . MET B 1 315 ? -21.344 -20.969 0.984 1 91.81 315 MET B CA 1
ATOM 6820 C C . MET B 1 315 ? -21.641 -20.141 2.236 1 91.81 315 MET B C 1
ATOM 6822 O O . MET B 1 315 ? -21.328 -20.578 3.35 1 91.81 315 MET B O 1
ATOM 6826 N N . ALA B 1 316 ? -22.219 -18.969 2.062 1 90.06 316 ALA B N 1
ATOM 6827 C CA . ALA B 1 316 ? -22.469 -18.094 3.205 1 90.06 316 ALA B CA 1
ATOM 6828 C C . ALA B 1 316 ? -23.922 -18.203 3.672 1 90.06 316 ALA B C 1
ATOM 6830 O O . ALA B 1 316 ? -24.328 -17.516 4.621 1 90.06 316 ALA B O 1
ATOM 6831 N N . HIS B 1 317 ? -24.688 -18.984 3.072 1 91.75 317 HIS B N 1
ATOM 6832 C CA . HIS B 1 317 ? -26.078 -19.141 3.447 1 91.75 317 HIS B CA 1
ATOM 6833 C C . HIS B 1 317 ? -26.219 -19.859 4.789 1 91.75 317 HIS B C 1
ATOM 6835 O O . HIS B 1 317 ? -25.578 -20.891 5.012 1 91.75 317 HIS B O 1
ATOM 6841 N N . PRO B 1 318 ? -27.125 -19.391 5.652 1 89.19 318 PRO B N 1
ATOM 6842 C CA . PRO B 1 318 ? -27.266 -20 6.98 1 89.19 318 PRO B CA 1
ATOM 6843 C C . PRO B 1 318 ? -27.656 -21.484 6.914 1 89.19 318 PRO B C 1
ATOM 6845 O O . PRO B 1 318 ? -27.172 -22.281 7.711 1 89.19 318 PRO B O 1
ATOM 6848 N N . LEU B 1 319 ? -28.516 -21.75 6.035 1 92.81 319 LEU B N 1
ATOM 6849 C CA . LEU B 1 319 ? -28.922 -23.156 5.906 1 92.81 319 LEU B CA 1
ATOM 6850 C C . LEU B 1 319 ? -27.75 -24.031 5.508 1 92.81 319 LEU B C 1
ATOM 6852 O O . LEU B 1 319 ? -27.578 -25.125 6.043 1 92.81 319 LEU B O 1
ATOM 6856 N N . TRP B 1 320 ? -26.938 -23.641 4.539 1 94.06 320 TRP B N 1
ATOM 6857 C CA . TRP B 1 320 ? -25.75 -24.391 4.145 1 94.06 320 TRP B CA 1
ATOM 6858 C C . TRP B 1 320 ? -24.797 -24.562 5.324 1 94.06 320 TRP B C 1
ATOM 6860 O O . TRP B 1 320 ? -24.297 -25.656 5.566 1 94.06 320 TRP B O 1
ATOM 6870 N N . LEU B 1 321 ? -24.562 -23.516 6.008 1 90.75 321 LEU B N 1
ATOM 6871 C CA . LEU B 1 321 ? -23.672 -23.531 7.152 1 90.75 321 LEU B CA 1
ATOM 6872 C C . LEU B 1 321 ? -24.141 -24.547 8.195 1 90.75 321 LEU B C 1
ATOM 6874 O O . LEU B 1 321 ? -23.328 -25.203 8.852 1 90.75 321 LEU B O 1
ATOM 6878 N N . SER B 1 322 ? -25.453 -24.672 8.359 1 92.5 322 SER B N 1
ATOM 6879 C CA . SER B 1 322 ? -26.016 -25.594 9.344 1 92.5 322 SER B CA 1
ATOM 6880 C C . SER B 1 322 ? -25.797 -27.047 8.922 1 92.5 322 SER B C 1
ATOM 6882 O O . SER B 1 322 ? -25.781 -27.953 9.758 1 92.5 322 SER B O 1
ATOM 6884 N N . MET B 1 323 ? -25.578 -27.281 7.641 1 92.94 323 MET B N 1
ATOM 6885 C CA . MET B 1 323 ? -25.422 -28.641 7.145 1 92.94 323 MET B CA 1
ATOM 6886 C C . MET B 1 323 ? -23.953 -28.938 6.82 1 92.94 323 MET B C 1
ATOM 6888 O O . MET B 1 323 ? -23.609 -30.047 6.426 1 92.94 323 MET B O 1
ATOM 6892 N N . ALA B 1 324 ? -23.109 -28.016 6.992 1 85.25 324 ALA B N 1
ATOM 6893 C CA . ALA B 1 324 ? -21.734 -28.094 6.512 1 85.25 324 ALA B CA 1
ATOM 6894 C C . ALA B 1 324 ? -21 -29.266 7.141 1 85.25 324 ALA B C 1
ATOM 6896 O O . ALA B 1 324 ? -20.141 -29.875 6.504 1 85.25 324 ALA B O 1
ATOM 6897 N N . ALA B 1 325 ? -21.406 -29.703 8.297 1 87.81 325 ALA B N 1
ATOM 6898 C CA . ALA B 1 325 ? -20.688 -30.734 9.031 1 87.81 325 ALA B CA 1
ATOM 6899 C C . ALA B 1 325 ? -21.219 -32.125 8.672 1 87.81 325 ALA B C 1
ATOM 6901 O O . ALA B 1 325 ? -20.578 -33.125 8.977 1 87.81 325 ALA B O 1
ATOM 6902 N N . LEU B 1 326 ? -22.25 -32.219 7.961 1 93.56 326 LEU B N 1
ATOM 6903 C CA . LEU B 1 326 ? -22.812 -33.5 7.59 1 93.56 326 LEU B CA 1
ATOM 6904 C C . LEU B 1 326 ? -21.938 -34.219 6.574 1 93.56 326 LEU B C 1
ATOM 6906 O O . LEU B 1 326 ? -21.312 -33.562 5.719 1 93.56 326 LEU B O 1
ATOM 6910 N N . PRO B 1 327 ? -21.906 -35.625 6.668 1 93.44 327 PRO B N 1
ATOM 6911 C CA . PRO B 1 327 ? -21.25 -36.375 5.594 1 93.44 327 PRO B CA 1
ATOM 6912 C C . PRO B 1 327 ? -21.891 -36.125 4.23 1 93.44 327 PRO B C 1
ATOM 6914 O O . PRO B 1 327 ? -23.078 -35.844 4.148 1 93.44 327 PRO B O 1
ATOM 6917 N N . TRP B 1 328 ? -21.141 -36.344 3.26 1 93 328 TRP B N 1
ATOM 6918 C CA . TRP B 1 328 ? -21.547 -35.969 1.911 1 93 328 TRP B CA 1
ATOM 6919 C C . TRP B 1 328 ? -22.828 -36.688 1.506 1 93 328 TRP B C 1
ATOM 6921 O O . TRP B 1 328 ? -23.75 -36.062 0.979 1 93 328 TRP B O 1
ATOM 6931 N N . PRO B 1 329 ? -23.031 -37.969 1.763 1 95.25 329 PRO B N 1
ATOM 6932 C CA . PRO B 1 329 ? -24.266 -38.625 1.345 1 95.25 329 PRO B CA 1
ATOM 6933 C C . PRO B 1 329 ? -25.516 -38 1.977 1 95.25 329 PRO B C 1
ATOM 6935 O O . PRO B 1 329 ? -26.547 -37.906 1.324 1 95.25 329 PRO B O 1
ATOM 6938 N N . GLU B 1 330 ? -25.344 -37.594 3.18 1 96.44 330 GLU B N 1
ATOM 6939 C CA . GLU B 1 330 ? -26.469 -36.938 3.861 1 96.44 330 GLU B CA 1
ATOM 6940 C C . GLU B 1 330 ? -26.703 -35.531 3.316 1 96.44 330 GLU B C 1
ATOM 6942 O O . GLU B 1 330 ? -27.859 -35.125 3.15 1 96.44 330 GLU B O 1
ATOM 6947 N N . LYS B 1 331 ? -25.625 -34.812 3.088 1 95.44 331 LYS B N 1
ATOM 6948 C CA . LYS B 1 331 ? -25.734 -33.469 2.496 1 95.44 331 LYS B CA 1
ATOM 6949 C C . LYS B 1 331 ? -26.422 -33.531 1.134 1 95.44 331 LYS B C 1
ATOM 6951 O O . LYS B 1 331 ? -27.312 -32.719 0.842 1 95.44 331 LYS B O 1
ATOM 6956 N N . LEU B 1 332 ? -26 -34.531 0.355 1 97.12 332 LEU B N 1
ATOM 6957 C CA . LEU B 1 332 ? -26.562 -34.688 -0.986 1 97.12 332 LEU B CA 1
ATOM 6958 C C . LEU B 1 332 ? -28.047 -35 -0.926 1 97.12 332 LEU B C 1
ATOM 6960 O O . LEU B 1 332 ? -28.828 -34.5 -1.737 1 97.12 332 LEU B O 1
ATOM 6964 N N . ALA B 1 333 ? -28.438 -35.844 0.029 1 97.12 333 ALA B N 1
ATOM 6965 C CA . ALA B 1 333 ? -29.844 -36.156 0.209 1 97.12 333 ALA B CA 1
ATOM 6966 C C . ALA B 1 333 ? -30.656 -34.906 0.534 1 97.12 333 ALA B C 1
ATOM 6968 O O . ALA B 1 333 ? -31.766 -34.75 0.02 1 97.12 333 ALA B O 1
ATOM 6969 N N . ARG B 1 334 ? -30.109 -34.125 1.362 1 97 334 ARG B N 1
ATOM 6970 C CA . ARG B 1 334 ? -30.781 -32.875 1.714 1 97 334 ARG B CA 1
ATOM 6971 C C . ARG B 1 334 ? -30.859 -31.938 0.513 1 97 334 ARG B C 1
ATOM 6973 O O . ARG B 1 334 ? -31.859 -31.266 0.318 1 97 334 ARG B O 1
ATOM 6980 N N . LEU B 1 335 ? -29.844 -31.906 -0.26 1 97.38 335 LEU B N 1
ATOM 6981 C CA . LEU B 1 335 ? -29.781 -31.016 -1.415 1 97.38 335 LEU B CA 1
ATOM 6982 C C . LEU B 1 335 ? -30.781 -31.438 -2.484 1 97.38 335 LEU B C 1
ATOM 6984 O O . LEU B 1 335 ? -31.172 -30.641 -3.332 1 97.38 335 LEU B O 1
ATOM 6988 N N . ARG B 1 336 ? -31.203 -32.656 -2.408 1 97.31 336 ARG B N 1
ATOM 6989 C CA . ARG B 1 336 ? -32.188 -33.156 -3.361 1 97.31 336 ARG B CA 1
ATOM 6990 C C . ARG B 1 336 ? -33.594 -32.812 -2.92 1 97.31 336 ARG B C 1
ATOM 6992 O O . ARG B 1 336 ? -34.562 -32.906 -3.713 1 97.31 336 ARG B O 1
ATOM 6999 N N . ASP B 1 337 ? -33.75 -32.312 -1.696 1 96.94 337 ASP B N 1
ATOM 7000 C CA . ASP B 1 337 ? -35.031 -31.906 -1.168 1 96.94 337 ASP B CA 1
ATOM 7001 C C . ASP B 1 337 ? -35.469 -30.578 -1.781 1 96.94 337 ASP B C 1
ATOM 7003 O O . ASP B 1 337 ? -34.812 -29.562 -1.636 1 96.94 337 ASP B O 1
ATOM 7007 N N . PRO B 1 338 ? -36.688 -30.578 -2.34 1 96.62 338 PRO B N 1
ATOM 7008 C CA . PRO B 1 338 ? -37.188 -29.344 -2.967 1 96.62 338 PRO B CA 1
ATOM 7009 C C . PRO B 1 338 ? -37.312 -28.188 -1.978 1 96.62 338 PRO B C 1
ATOM 7011 O O . PRO B 1 338 ? -37.156 -27.016 -2.359 1 96.62 338 PRO B O 1
ATOM 7014 N N . GLN B 1 339 ? -37.531 -28.453 -0.786 1 96 339 GLN B N 1
ATOM 7015 C CA . GLN B 1 339 ? -37.625 -27.406 0.217 1 96 339 GLN B CA 1
ATOM 7016 C C . GLN B 1 339 ? -36.281 -26.766 0.498 1 96 339 GLN B C 1
ATOM 7018 O O . GLN B 1 339 ? -36.188 -25.562 0.68 1 96 339 GLN B O 1
ATOM 7023 N N . VAL B 1 340 ? -35.281 -27.609 0.582 1 96.25 340 VAL B N 1
ATOM 7024 C CA . VAL B 1 340 ? -33.938 -27.109 0.781 1 96.25 340 VAL B CA 1
ATOM 7025 C C . VAL B 1 340 ? -33.5 -26.266 -0.418 1 96.25 340 VAL B C 1
ATOM 7027 O O . VAL B 1 340 ? -32.938 -25.188 -0.252 1 96.25 340 VAL B O 1
ATOM 7030 N N . ARG B 1 341 ? -33.812 -26.75 -1.564 1 96.38 341 ARG B N 1
ATOM 7031 C CA . ARG B 1 341 ? -33.531 -25.984 -2.779 1 96.38 341 ARG B CA 1
ATOM 7032 C C . ARG B 1 341 ? -34.188 -24.625 -2.734 1 96.38 341 ARG B C 1
ATOM 7034 O O . ARG B 1 341 ? -33.562 -23.609 -3.045 1 96.38 341 ARG B O 1
ATOM 7041 N N . ALA B 1 342 ? -35.438 -24.594 -2.365 1 95.44 342 ALA B N 1
ATOM 7042 C CA . ALA B 1 342 ? -36.188 -23.344 -2.326 1 95.44 342 ALA B CA 1
ATOM 7043 C C . ALA B 1 342 ? -35.594 -22.359 -1.316 1 95.44 342 ALA B C 1
ATOM 7045 O O . ALA B 1 342 ? -35.531 -21.156 -1.562 1 95.44 342 ALA B O 1
ATOM 7046 N N . GLN B 1 343 ? -35.188 -22.859 -0.262 1 94.44 343 GLN B N 1
ATOM 7047 C CA . GLN B 1 343 ? -34.594 -22.016 0.773 1 94.44 343 GLN B CA 1
ATOM 7048 C C . GLN B 1 343 ? -33.219 -21.484 0.335 1 94.44 343 GLN B C 1
ATOM 7050 O O . GLN B 1 343 ? -32.938 -20.297 0.494 1 94.44 343 GLN B O 1
ATOM 7055 N N . LEU B 1 344 ? -32.406 -22.297 -0.242 1 94.75 344 LEU B N 1
ATOM 7056 C CA . LEU B 1 344 ? -31.031 -21.922 -0.625 1 94.75 344 LEU B CA 1
ATOM 7057 C C . LEU B 1 344 ? -31.047 -20.953 -1.796 1 94.75 344 LEU B C 1
ATOM 7059 O O . LEU B 1 344 ? -30.156 -20.125 -1.93 1 94.75 344 LEU B O 1
ATOM 7063 N N . THR B 1 345 ? -32.062 -20.969 -2.611 1 94.88 345 THR B N 1
ATOM 7064 C CA . THR B 1 345 ? -32.062 -20.141 -3.812 1 94.88 345 THR B CA 1
ATOM 7065 C C . THR B 1 345 ? -32.875 -18.859 -3.582 1 94.88 345 THR B C 1
ATOM 7067 O O . THR B 1 345 ? -33.125 -18.094 -4.516 1 94.88 345 THR B O 1
ATOM 7070 N N . ASP B 1 346 ? -33.312 -18.641 -2.383 1 88.62 346 ASP B N 1
ATOM 7071 C CA . ASP B 1 346 ? -33.938 -17.375 -2.025 1 88.62 346 ASP B CA 1
ATOM 7072 C C . ASP B 1 346 ? -32.906 -16.266 -1.872 1 88.62 346 ASP B C 1
ATOM 7074 O O . ASP B 1 346 ? -32.125 -16.266 -0.914 1 88.62 346 ASP B O 1
ATOM 7078 N N . ALA B 1 347 ? -32.969 -15.289 -2.793 1 80.44 347 ALA B N 1
ATOM 7079 C CA . ALA B 1 347 ? -32 -14.211 -2.855 1 80.44 347 ALA B CA 1
ATOM 7080 C C . ALA B 1 347 ? -32.062 -13.344 -1.603 1 80.44 347 ALA B C 1
ATOM 7082 O O . ALA B 1 347 ? -31.031 -12.781 -1.176 1 80.44 347 ALA B O 1
ATOM 7083 N N . ALA B 1 348 ? -33.094 -13.172 -1.019 1 77.88 348 ALA B N 1
ATOM 7084 C CA . ALA B 1 348 ? -33.281 -12.305 0.141 1 77.88 348 ALA B CA 1
ATOM 7085 C C . ALA B 1 348 ? -32.438 -12.773 1.326 1 77.88 348 ALA B C 1
ATOM 7087 O O . ALA B 1 348 ? -31.938 -11.961 2.096 1 77.88 348 ALA B O 1
ATOM 7088 N N . ALA B 1 349 ? -32.344 -14 1.384 1 73.25 349 ALA B N 1
ATOM 7089 C CA . ALA B 1 349 ? -31.594 -14.578 2.5 1 73.25 349 ALA B CA 1
ATOM 7090 C C . ALA B 1 349 ? -30.094 -14.297 2.363 1 73.25 349 ALA B C 1
ATOM 7092 O O . ALA B 1 349 ? -29.375 -14.273 3.359 1 73.25 349 ALA B O 1
ATOM 7093 N N . MET B 1 350 ? -29.594 -13.969 1.19 1 74.81 350 MET B N 1
ATOM 7094 C CA . MET B 1 350 ? -28.172 -13.805 0.915 1 74.81 350 MET B CA 1
ATOM 7095 C C . MET B 1 350 ? -27.766 -12.336 0.971 1 74.81 350 MET B C 1
ATOM 7097 O O . MET B 1 350 ? -26.594 -12.008 1.141 1 74.81 350 MET B O 1
ATOM 7101 N N . GLU B 1 351 ? -28.641 -11.453 0.723 1 70.06 351 GLU B N 1
ATOM 7102 C CA . GLU B 1 351 ? -28.344 -10.023 0.615 1 70.06 351 GLU B CA 1
ATOM 7103 C C . GLU B 1 351 ? -27.641 -9.508 1.871 1 70.06 351 GLU B C 1
ATOM 7105 O O . GLU B 1 351 ? -26.672 -8.75 1.784 1 70.06 351 GLU B O 1
ATOM 7110 N N . GLY B 1 352 ? -27.906 -9.859 2.953 1 71.94 352 GLY B N 1
ATOM 7111 C CA . GLY B 1 352 ? -27.344 -9.312 4.176 1 71.94 352 GLY B CA 1
ATOM 7112 C C . GLY B 1 352 ? -26 -9.914 4.531 1 71.94 352 GLY B C 1
ATOM 7113 O O . GLY B 1 352 ? -25.188 -9.273 5.191 1 71.94 352 GLY B O 1
ATOM 7114 N N . ALA B 1 353 ? -25.641 -10.953 3.902 1 73.75 353 ALA B N 1
ATOM 7115 C CA . ALA B 1 353 ? -24.469 -11.703 4.328 1 73.75 353 ALA B CA 1
ATOM 7116 C C . ALA B 1 353 ? -23.188 -11.047 3.809 1 73.75 353 ALA B C 1
ATOM 7118 O O . ALA B 1 353 ? -22.125 -11.141 4.441 1 73.75 353 ALA B O 1
ATOM 7119 N N . ALA B 1 354 ? -23.266 -10.266 2.764 1 79.81 354 ALA B N 1
ATOM 7120 C CA . ALA B 1 354 ? -22.047 -9.766 2.137 1 79.81 354 ALA B CA 1
ATOM 7121 C C . ALA B 1 354 ? -21.875 -8.273 2.393 1 79.81 354 ALA B C 1
ATOM 7123 O O . ALA B 1 354 ? -21 -7.637 1.81 1 79.81 354 ALA B O 1
ATOM 7124 N N . LYS B 1 355 ? -22.688 -7.855 3.344 1 84.06 355 LYS B N 1
ATOM 7125 C CA . LYS B 1 355 ? -22.516 -6.438 3.652 1 84.06 355 LYS B CA 1
ATOM 7126 C C . LYS B 1 355 ? -21.109 -6.168 4.188 1 84.06 355 LYS B C 1
ATOM 7128 O O . LYS B 1 355 ? -20.625 -6.875 5.078 1 84.06 355 LYS B O 1
ATOM 7133 N N . TYR B 1 356 ? -20.312 -5.297 3.648 1 88.31 356 TYR B N 1
ATOM 7134 C CA . TYR B 1 356 ? -18.969 -4.875 3.984 1 88.31 356 TYR B CA 1
ATOM 7135 C C . TYR B 1 356 ? -17.953 -5.961 3.641 1 88.31 356 TYR B C 1
ATOM 7137 O O . TYR B 1 356 ? -16.891 -6.055 4.27 1 88.31 356 TYR B O 1
ATOM 7145 N N . ASP B 1 357 ? -18.281 -6.867 2.814 1 90.5 357 ASP B N 1
ATOM 7146 C CA . ASP B 1 357 ? -17.406 -7.918 2.322 1 90.5 357 ASP B CA 1
ATOM 7147 C C . ASP B 1 357 ? -17.484 -8.047 0.804 1 90.5 357 ASP B C 1
ATOM 7149 O O . ASP B 1 357 ? -18.203 -8.906 0.288 1 90.5 357 ASP B O 1
ATOM 7153 N N . SER B 1 358 ? -16.734 -7.273 0.184 1 89.94 358 SER B N 1
ATOM 7154 C CA . SER B 1 358 ? -16.797 -7.215 -1.273 1 89.94 358 SER B CA 1
ATOM 7155 C C . SER B 1 358 ? -16.281 -8.5 -1.898 1 89.94 358 SER B C 1
ATOM 7157 O O . SER B 1 358 ? -16.719 -8.906 -2.977 1 89.94 358 SER B O 1
ATOM 7159 N N . ARG B 1 359 ? -15.367 -9.18 -1.259 1 88.19 359 ARG B N 1
ATOM 7160 C CA . ARG B 1 359 ? -14.836 -10.445 -1.758 1 88.19 359 ARG B CA 1
ATOM 7161 C C . ARG B 1 359 ? -15.906 -11.523 -1.749 1 88.19 359 ARG B C 1
ATOM 7163 O O . ARG B 1 359 ? -16.062 -12.258 -2.729 1 88.19 359 ARG B O 1
ATOM 7170 N N . LEU B 1 360 ? -16.578 -11.586 -0.584 1 89.5 360 LEU B N 1
ATOM 7171 C CA . LEU B 1 360 ? -17.656 -12.562 -0.489 1 89.5 360 LEU B CA 1
ATOM 7172 C C . LEU B 1 360 ? -18.734 -12.273 -1.526 1 89.5 360 LEU B C 1
ATOM 7174 O O . LEU B 1 360 ? -19.266 -13.195 -2.16 1 89.5 360 LEU B O 1
ATOM 7178 N N . ALA B 1 361 ? -19.078 -11 -1.68 1 90.69 361 ALA B N 1
ATOM 7179 C CA . ALA B 1 361 ? -20.078 -10.625 -2.678 1 90.69 361 ALA B CA 1
ATOM 7180 C C . ALA B 1 361 ? -19.641 -11.055 -4.078 1 90.69 361 ALA B C 1
ATOM 7182 O O . ALA B 1 361 ? -20.438 -11.609 -4.84 1 90.69 361 ALA B O 1
ATOM 7183 N N . TYR B 1 362 ? -18.422 -10.844 -4.332 1 90.38 362 TYR B N 1
ATOM 7184 C CA . TYR B 1 362 ? -17.875 -11.188 -5.641 1 90.38 362 TYR B CA 1
ATOM 7185 C C . TYR B 1 362 ? -17.922 -12.695 -5.875 1 90.38 362 TYR B C 1
ATOM 7187 O O . TYR B 1 362 ? -18.312 -13.148 -6.949 1 90.38 362 TYR B O 1
ATOM 7195 N N . LEU B 1 363 ? -17.578 -13.469 -4.879 1 90.62 363 LEU B N 1
ATOM 7196 C CA . LEU B 1 363 ? -17.484 -14.922 -4.98 1 90.62 363 LEU B CA 1
ATOM 7197 C C . LEU B 1 363 ? -18.875 -15.555 -5.047 1 90.62 363 LEU B C 1
ATOM 7199 O O . LEU B 1 363 ? -19.047 -16.625 -5.617 1 90.62 363 LEU B O 1
ATOM 7203 N N . THR B 1 364 ? -19.875 -14.852 -4.527 1 91.44 364 THR B N 1
ATOM 7204 C CA . THR B 1 364 ? -21.188 -15.508 -4.414 1 91.44 364 THR B CA 1
ATOM 7205 C C . THR B 1 364 ? -22.172 -14.914 -5.406 1 91.44 364 THR B C 1
ATOM 7207 O O . THR B 1 364 ? -23.219 -15.508 -5.68 1 91.44 364 THR B O 1
ATOM 7210 N N . GLN B 1 365 ? -21.812 -13.742 -5.992 1 91.69 365 GLN B N 1
ATOM 7211 C CA . GLN B 1 365 ? -22.828 -13.055 -6.797 1 91.69 365 GLN B CA 1
ATOM 7212 C C . GLN B 1 365 ? -22.266 -12.688 -8.172 1 91.69 365 GLN B C 1
ATOM 7214 O O . GLN B 1 365 ? -22.953 -12.016 -8.953 1 91.69 365 GLN B O 1
ATOM 7219 N N . GLY B 1 366 ? -21.109 -13.109 -8.469 1 93.94 366 GLY B N 1
ATOM 7220 C CA . GLY B 1 366 ? -20.531 -12.812 -9.766 1 93.94 366 GLY B CA 1
ATOM 7221 C C . GLY B 1 366 ? -21.109 -13.672 -10.883 1 93.94 366 GLY B C 1
ATOM 7222 O O . GLY B 1 366 ? -20.359 -14.266 -11.656 1 93.94 366 GLY B O 1
ATOM 7223 N N . PHE B 1 367 ? -22.391 -13.68 -11 1 96.81 367 PHE B N 1
ATOM 7224 C CA . PHE B 1 367 ? -23.094 -14.617 -11.867 1 96.81 367 PHE B CA 1
ATOM 7225 C C . PHE B 1 367 ? -22.797 -14.336 -13.336 1 96.81 367 PHE B C 1
ATOM 7227 O O . PHE B 1 367 ? -22.922 -15.227 -14.18 1 96.81 367 PHE B O 1
ATOM 7234 N N . HIS B 1 368 ? -22.406 -13.141 -13.695 1 95.94 368 HIS B N 1
ATOM 7235 C CA . HIS B 1 368 ? -22.109 -12.773 -15.07 1 95.94 368 HIS B CA 1
ATOM 7236 C C . HIS B 1 368 ? -20.828 -13.438 -15.562 1 95.94 368 HIS B C 1
ATOM 7238 O O . HIS B 1 368 ? -20.562 -13.461 -16.766 1 95.94 368 HIS B O 1
ATOM 7244 N N . LYS B 1 369 ? -20.078 -14.125 -14.586 1 96.44 369 LYS B N 1
ATOM 7245 C CA . LYS B 1 369 ? -18.812 -14.781 -14.922 1 96.44 369 LYS B CA 1
ATOM 7246 C C . LYS B 1 369 ? -18.766 -16.203 -14.359 1 96.44 369 LYS B C 1
ATOM 7248 O O . LYS B 1 369 ? -17.688 -16.734 -14.109 1 96.44 369 LYS B O 1
ATOM 7253 N N . MET B 1 370 ? -19.859 -16.734 -14.078 1 97.94 370 MET B N 1
ATOM 7254 C CA . MET B 1 370 ? -19.938 -18.109 -13.617 1 97.94 370 MET B CA 1
ATOM 7255 C C . MET B 1 370 ? -20.516 -19.016 -14.688 1 97.94 370 MET B C 1
ATOM 7257 O O . MET B 1 370 ? -21.562 -18.719 -15.273 1 97.94 370 MET B O 1
ATOM 7261 N N . TYR B 1 371 ? -19.797 -20.109 -14.906 1 98.06 371 TYR B N 1
ATOM 7262 C CA . TYR B 1 371 ? -20.156 -21.016 -15.992 1 98.06 371 TYR B CA 1
ATOM 7263 C C . TYR B 1 371 ? -20.125 -22.469 -15.523 1 98.06 371 TYR B C 1
ATOM 7265 O O . TYR B 1 371 ? -19.359 -22.812 -14.625 1 98.06 371 TYR B O 1
ATOM 7273 N N . LEU B 1 372 ? -20.984 -23.25 -16.125 1 97.44 372 LEU B N 1
ATOM 7274 C CA . LEU B 1 372 ? -20.781 -24.688 -15.945 1 97.44 372 LEU B CA 1
ATOM 7275 C C . LEU B 1 372 ? -19.5 -25.141 -16.641 1 97.44 372 LEU B C 1
ATOM 7277 O O . LEU B 1 372 ? -19.297 -24.875 -17.828 1 97.44 372 LEU B O 1
ATOM 7281 N N . LEU B 1 373 ? -18.578 -25.781 -15.898 1 95.38 373 LEU B N 1
ATOM 7282 C CA . LEU B 1 373 ? -17.328 -26.234 -16.5 1 95.38 373 LEU B CA 1
ATOM 7283 C C . LEU B 1 373 ? -17.594 -27.344 -17.5 1 95.38 373 LEU B C 1
ATOM 7285 O O . LEU B 1 373 ? -17.047 -27.312 -18.609 1 95.38 373 LEU B O 1
ATOM 7289 N N . GLY B 1 374 ? -18.453 -28.375 -17.078 1 90 374 GLY B N 1
ATOM 7290 C CA . GLY B 1 374 ? -18.906 -29.438 -17.969 1 90 374 GLY B CA 1
ATOM 7291 C C . GLY B 1 374 ? -17.969 -30.641 -17.984 1 90 374 GLY B C 1
ATOM 7292 O O . GLY B 1 374 ? -16.938 -30.641 -17.312 1 90 374 GLY B O 1
ATOM 7293 N N . ARG B 1 375 ? -18.344 -31.656 -18.719 1 87.69 375 ARG B N 1
ATOM 7294 C CA . ARG B 1 375 ? -17.625 -32.906 -18.859 1 87.69 375 ARG B CA 1
ATOM 7295 C C . ARG B 1 375 ? -16.406 -32.75 -19.75 1 87.69 375 ARG B C 1
ATOM 7297 O O . ARG B 1 375 ? -15.43 -33.5 -19.641 1 87.69 375 ARG B O 1
ATOM 7304 N N . GLU B 1 376 ? -16.5 -31.938 -20.656 1 91.06 376 GLU B N 1
ATOM 7305 C CA . GLU B 1 376 ? -15.367 -31.375 -21.406 1 91.06 376 GLU B CA 1
ATOM 7306 C C . GLU B 1 376 ? -15.094 -29.938 -21 1 91.06 376 GLU B C 1
ATOM 7308 O O . GLU B 1 376 ? -15.766 -29.016 -21.453 1 91.06 376 GLU B O 1
ATOM 7313 N N . PRO B 1 377 ? -14.164 -29.781 -20.141 1 94.19 377 PRO B N 1
ATOM 7314 C CA . PRO B 1 377 ? -13.969 -28.453 -19.531 1 94.19 377 PRO B CA 1
ATOM 7315 C C . PRO B 1 377 ? -13.742 -27.359 -20.562 1 94.19 377 PRO B C 1
ATOM 7317 O O . PRO B 1 377 ? -12.914 -27.516 -21.469 1 94.19 377 PRO B O 1
ATOM 7320 N N . ASP B 1 378 ? -14.484 -26.312 -20.469 1 95.12 378 ASP B N 1
ATOM 7321 C CA . ASP B 1 378 ? -14.328 -25.094 -21.266 1 95.12 378 ASP B CA 1
ATOM 7322 C C . ASP B 1 378 ? -13.797 -23.938 -20.422 1 95.12 378 ASP B C 1
ATOM 7324 O O . ASP B 1 378 ? -14.539 -23.344 -19.656 1 95.12 378 ASP B O 1
ATOM 7328 N N . TYR B 1 379 ? -12.523 -23.609 -20.656 1 96.06 379 TYR B N 1
ATOM 7329 C CA . TYR B 1 379 ? -11.898 -22.562 -19.844 1 96.06 379 TYR B CA 1
ATOM 7330 C C . TYR B 1 379 ? -11.977 -21.219 -20.547 1 96.06 379 TYR B C 1
ATOM 7332 O O . TYR B 1 379 ? -11.352 -20.25 -20.109 1 96.06 379 TYR B O 1
ATOM 7340 N N . GLU B 1 380 ? -12.664 -21.125 -21.703 1 97.38 380 GLU B N 1
ATOM 7341 C CA . GLU B 1 380 ? -12.977 -19.875 -22.391 1 97.38 380 GLU B CA 1
ATOM 7342 C C . GLU B 1 380 ? -14.445 -19.828 -22.781 1 97.38 380 GLU B C 1
ATOM 7344 O O . GLU B 1 380 ? -14.773 -19.609 -23.953 1 97.38 380 GLU B O 1
ATOM 7349 N N . PRO B 1 381 ? -15.305 -19.984 -21.797 1 97 381 PRO B N 1
ATOM 7350 C CA . PRO B 1 381 ? -16.734 -19.984 -22.125 1 97 381 PRO B CA 1
ATOM 7351 C C . PRO B 1 381 ? -17.234 -18.609 -22.594 1 97 381 PRO B C 1
ATOM 7353 O O . PRO B 1 381 ? -16.781 -17.578 -22.094 1 97 381 PRO B O 1
ATOM 7356 N N . PRO B 1 382 ? -18.172 -18.641 -23.531 1 96.88 382 PRO B N 1
ATOM 7357 C CA . PRO B 1 382 ? -18.734 -17.359 -23.969 1 96.88 382 PRO B CA 1
ATOM 7358 C C . PRO B 1 382 ? -19.688 -16.75 -22.953 1 96.88 382 PRO B C 1
ATOM 7360 O O . PRO B 1 382 ? -20.25 -17.469 -22.125 1 96.88 382 PRO B O 1
ATOM 7363 N N . ALA B 1 383 ? -19.891 -15.461 -23.062 1 96.62 383 ALA B N 1
ATOM 7364 C CA . ALA B 1 383 ? -20.703 -14.703 -22.109 1 96.62 383 ALA B CA 1
ATOM 7365 C C . ALA B 1 383 ? -22.125 -15.227 -22.047 1 96.62 383 ALA B C 1
ATOM 7367 O O . ALA B 1 383 ? -22.766 -15.211 -21 1 96.62 383 ALA B O 1
ATOM 7368 N N . GLU B 1 384 ? -22.656 -15.781 -23.109 1 97.12 384 GLU B N 1
ATOM 7369 C CA . GLU B 1 384 ? -24.047 -16.234 -23.219 1 97.12 384 GLU B CA 1
ATOM 7370 C C . GLU B 1 384 ? -24.281 -17.484 -22.359 1 97.12 384 GLU B C 1
ATOM 7372 O O . GLU B 1 384 ? -25.422 -17.844 -22.094 1 97.12 384 GLU B O 1
ATOM 7377 N N . ARG B 1 385 ? -23.203 -18.094 -21.938 1 97.31 385 ARG B N 1
ATOM 7378 C CA . ARG B 1 385 ? -23.328 -19.312 -21.172 1 97.31 385 ARG B CA 1
ATOM 7379 C C . ARG B 1 385 ? -23.188 -19.031 -19.672 1 97.31 385 ARG B C 1
ATOM 7381 O O . ARG B 1 385 ? -23.234 -19.953 -18.859 1 97.31 385 ARG B O 1
ATOM 7388 N N . SER B 1 386 ? -23.047 -17.797 -19.281 1 98.31 386 SER B N 1
ATOM 7389 C CA . SER B 1 386 ? -22.938 -17.438 -17.875 1 98.31 386 SER B CA 1
ATOM 7390 C C . SER B 1 386 ? -24.25 -17.656 -17.141 1 98.31 386 SER B C 1
ATOM 7392 O O . SER B 1 386 ? -25.312 -17.688 -17.781 1 98.31 386 SER B O 1
ATOM 7394 N N . ILE B 1 387 ? -24.172 -17.828 -15.867 1 98.44 387 ILE B N 1
ATOM 7395 C CA . ILE B 1 387 ? -25.359 -17.984 -15.047 1 98.44 387 ILE B CA 1
ATOM 7396 C C . ILE B 1 387 ? -26.297 -16.781 -15.258 1 98.44 387 ILE B C 1
ATOM 7398 O O . ILE B 1 387 ? -27.5 -16.953 -15.406 1 98.44 387 ILE B O 1
ATOM 7402 N N . ALA B 1 388 ? -25.766 -15.555 -15.297 1 98.06 388 ALA B N 1
ATOM 7403 C CA . ALA B 1 388 ? -26.562 -14.352 -15.492 1 98.06 388 ALA B CA 1
ATOM 7404 C C . ALA B 1 388 ? -27.297 -14.391 -16.828 1 98.06 388 ALA B C 1
ATOM 7406 O O . ALA B 1 388 ? -28.484 -14.039 -16.906 1 98.06 388 ALA B O 1
ATOM 7407 N N . ALA B 1 389 ? -26.594 -14.766 -17.891 1 98.25 389 ALA B N 1
ATOM 7408 C CA . ALA B 1 389 ? -27.203 -14.828 -19.219 1 98.25 389 ALA B CA 1
ATOM 7409 C C . ALA B 1 389 ? -28.297 -15.883 -19.266 1 98.25 389 ALA B C 1
ATOM 7411 O O . ALA B 1 389 ? -29.359 -15.664 -19.859 1 98.25 389 ALA B O 1
ATOM 7412 N N . ILE B 1 390 ? -28.078 -17.047 -18.75 1 98.38 390 ILE B N 1
ATOM 7413 C CA . ILE B 1 390 ? -29.062 -18.109 -18.703 1 98.38 390 ILE B CA 1
ATOM 7414 C C . ILE B 1 390 ? -30.297 -17.656 -17.906 1 98.38 390 ILE B C 1
ATOM 7416 O O . ILE B 1 390 ? -31.422 -17.875 -18.344 1 98.38 390 ILE B O 1
ATOM 7420 N N . SER B 1 391 ? -29.953 -17.125 -16.719 1 97.94 391 SER B N 1
ATOM 7421 C CA . SER B 1 391 ? -31.016 -16.578 -15.891 1 97.94 391 SER B CA 1
ATOM 7422 C C . SER B 1 391 ? -31.922 -15.633 -16.688 1 97.94 391 SER B C 1
ATOM 7424 O O . SER B 1 391 ? -33.156 -15.766 -16.656 1 97.94 391 SER B O 1
ATOM 7426 N N . ALA B 1 392 ? -31.391 -14.75 -17.391 1 97.94 392 ALA B N 1
ATOM 7427 C CA . ALA B 1 392 ? -32.125 -13.773 -18.172 1 97.94 392 ALA B CA 1
ATOM 7428 C C . ALA B 1 392 ? -32.906 -14.453 -19.297 1 97.94 392 ALA B C 1
ATOM 7430 O O . ALA B 1 392 ? -34.094 -14.125 -19.531 1 97.94 392 ALA B O 1
ATOM 7431 N N . ARG B 1 393 ? -32.344 -15.336 -19.969 1 97.94 393 ARG B N 1
ATOM 7432 C CA . ARG B 1 393 ? -32.938 -16.016 -21.109 1 97.94 393 ARG B CA 1
ATOM 7433 C C . ARG B 1 393 ? -34.125 -16.891 -20.672 1 97.94 393 ARG B C 1
ATOM 7435 O O . ARG B 1 393 ? -35.125 -16.969 -21.359 1 97.94 393 ARG B O 1
ATOM 7442 N N . GLU B 1 394 ? -34 -17.484 -19.516 1 97.62 394 GLU B N 1
ATOM 7443 C CA . GLU B 1 394 ? -34.969 -18.469 -19.078 1 97.62 394 GLU B CA 1
ATOM 7444 C C . GLU B 1 394 ? -35.938 -17.891 -18.062 1 97.62 394 GLU B C 1
ATOM 7446 O O . GLU B 1 394 ? -36.938 -18.516 -17.688 1 97.62 394 GLU B O 1
ATOM 7451 N N . GLY B 1 395 ? -35.625 -16.734 -17.562 1 96.75 395 GLY B N 1
ATOM 7452 C CA . GLY B 1 395 ? -36.5 -16.109 -16.578 1 96.75 395 GLY B CA 1
ATOM 7453 C C . GLY B 1 395 ? -36.406 -16.781 -15.211 1 96.75 395 GLY B C 1
ATOM 7454 O O . GLY B 1 395 ? -37.438 -16.938 -14.531 1 96.75 395 GLY B O 1
ATOM 7455 N N . ARG B 1 396 ? -35.281 -17.344 -14.82 1 95.25 396 ARG B N 1
ATOM 7456 C CA . ARG B 1 396 ? -35.031 -17.984 -13.531 1 95.25 396 ARG B CA 1
ATOM 7457 C C . ARG B 1 396 ? -34.094 -17.125 -12.68 1 95.25 396 ARG B C 1
ATOM 7459 O O . ARG B 1 396 ? -33.344 -16.312 -13.203 1 95.25 396 ARG B O 1
ATOM 7466 N N . ALA B 1 397 ? -34.219 -17.328 -11.422 1 94.69 397 ALA B N 1
ATOM 7467 C CA . ALA B 1 397 ? -33.25 -16.672 -10.539 1 94.69 397 ALA B CA 1
ATOM 7468 C C . ALA B 1 397 ? -31.844 -17.234 -10.75 1 94.69 397 ALA B C 1
ATOM 7470 O O . ALA B 1 397 ? -31.672 -18.438 -10.969 1 94.69 397 ALA B O 1
ATOM 7471 N N . PRO B 1 398 ? -30.844 -16.375 -10.719 1 96.5 398 PRO B N 1
ATOM 7472 C CA . PRO B 1 398 ? -29.469 -16.844 -10.922 1 96.5 398 PRO B CA 1
ATOM 7473 C C . PRO B 1 398 ? -29.078 -17.953 -9.953 1 96.5 398 PRO B C 1
ATOM 7475 O O . PRO B 1 398 ? -28.375 -18.891 -10.336 1 96.5 398 PRO B O 1
ATOM 7478 N N . LEU B 1 399 ? -29.578 -17.891 -8.75 1 96.38 399 LEU B N 1
ATOM 7479 C CA . LEU B 1 399 ? -29.234 -18.906 -7.75 1 96.38 399 LEU B CA 1
ATOM 7480 C C . LEU B 1 399 ? -29.828 -20.25 -8.117 1 96.38 399 LEU B C 1
ATOM 7482 O O . LEU B 1 399 ? -29.25 -21.297 -7.801 1 96.38 399 LEU B O 1
ATOM 7486 N N . GLU B 1 400 ? -30.906 -20.219 -8.742 1 97.12 400 GLU B N 1
ATOM 7487 C CA . GLU B 1 400 ? -31.5 -21.453 -9.227 1 97.12 400 GLU B CA 1
ATOM 7488 C C . GLU B 1 400 ? -30.625 -22.094 -10.305 1 97.12 400 GLU B C 1
ATOM 7490 O O . GLU B 1 400 ? -30.453 -23.312 -10.312 1 97.12 400 GLU B O 1
ATOM 7495 N N . VAL B 1 401 ? -30.172 -21.281 -11.164 1 98.19 401 VAL B N 1
ATOM 7496 C CA . VAL B 1 401 ? -29.281 -21.766 -12.219 1 98.19 401 VAL B CA 1
ATOM 7497 C C . VAL B 1 401 ? -28 -22.328 -11.602 1 98.19 401 VAL B C 1
ATOM 7499 O O . VAL B 1 401 ? -27.562 -23.422 -11.977 1 98.19 401 VAL B O 1
ATOM 7502 N N . ALA B 1 402 ? -27.438 -21.641 -10.664 1 98.25 402 ALA B N 1
ATOM 7503 C CA . ALA B 1 402 ? -26.234 -22.094 -9.961 1 98.25 402 ALA B CA 1
ATOM 7504 C C . ALA B 1 402 ? -26.469 -23.438 -9.273 1 98.25 402 ALA B C 1
ATOM 7506 O O . ALA B 1 402 ? -25.609 -24.328 -9.336 1 98.25 402 ALA B O 1
ATOM 7507 N N . TYR B 1 403 ? -27.578 -23.5 -8.617 1 98 403 TYR B N 1
ATOM 7508 C CA . TYR B 1 403 ? -27.938 -24.734 -7.926 1 98 403 TYR B CA 1
ATOM 7509 C C . TYR B 1 403 ? -27.953 -25.922 -8.883 1 98 403 TYR B C 1
ATOM 7511 O O . TYR B 1 403 ? -27.406 -26.969 -8.586 1 98 403 TYR B O 1
ATOM 7519 N N . ASP B 1 404 ? -28.594 -25.766 -9.969 1 97.94 404 ASP B N 1
ATOM 7520 C CA . ASP B 1 404 ? -28.703 -26.828 -10.969 1 97.94 404 ASP B CA 1
ATOM 7521 C C . ASP B 1 404 ? -27.312 -27.219 -11.492 1 97.94 404 ASP B C 1
ATOM 7523 O O . ASP B 1 404 ? -27.047 -28.391 -11.719 1 97.94 404 ASP B O 1
ATOM 7527 N N . MET B 1 405 ? -26.5 -26.25 -11.734 1 98 405 MET B N 1
ATOM 7528 C CA . MET B 1 405 ? -25.141 -26.531 -12.211 1 98 405 MET B CA 1
ATOM 7529 C C . MET B 1 405 ? -24.375 -27.375 -11.211 1 98 405 MET B C 1
ATOM 7531 O O . MET B 1 405 ? -23.703 -28.344 -11.594 1 98 405 MET B O 1
ATOM 7535 N N . LEU B 1 406 ? -24.5 -27 -9.945 1 97.81 406 LEU B N 1
ATOM 7536 C CA . LEU B 1 406 ? -23.781 -27.734 -8.906 1 97.81 406 LEU B CA 1
ATOM 7537 C C . LEU B 1 406 ? -24.359 -29.141 -8.742 1 97.81 406 LEU B C 1
ATOM 7539 O O . LEU B 1 406 ? -23.641 -30.078 -8.398 1 97.81 406 LEU B O 1
ATOM 7543 N N . MET B 1 407 ? -25.625 -29.312 -9.031 1 97.5 407 MET B N 1
ATOM 7544 C CA . MET B 1 407 ? -26.312 -30.609 -8.867 1 97.5 407 MET B CA 1
ATOM 7545 C C . MET B 1 407 ? -26.094 -31.5 -10.078 1 97.5 407 MET B C 1
ATOM 7547 O O . MET B 1 407 ? -26.391 -32.688 -10.031 1 97.5 407 MET B O 1
ATOM 7551 N N . ALA B 1 408 ? -25.531 -30.922 -11.125 1 95.5 408 ALA B N 1
ATOM 7552 C CA . ALA B 1 408 ? -25.203 -31.75 -12.273 1 95.5 408 ALA B CA 1
ATOM 7553 C C . ALA B 1 408 ? -24.344 -32.938 -11.852 1 95.5 408 ALA B C 1
ATOM 7555 O O . ALA B 1 408 ? -23.578 -32.844 -10.883 1 95.5 408 ALA B O 1
ATOM 7556 N N . ASP B 1 409 ? -24.516 -34.125 -12.625 1 93.56 409 ASP B N 1
ATOM 7557 C CA . ASP B 1 409 ? -23.75 -35.344 -12.375 1 93.56 409 ASP B CA 1
ATOM 7558 C C . ASP B 1 409 ? -23.859 -35.781 -10.914 1 93.56 409 ASP B C 1
ATOM 7560 O O . ASP B 1 409 ? -22.844 -36 -10.258 1 93.56 409 ASP B O 1
ATOM 7564 N N . ASP B 1 410 ? -25.062 -35.75 -10.359 1 93.94 410 ASP B N 1
ATOM 7565 C CA . ASP B 1 410 ? -25.406 -36.219 -9.023 1 93.94 410 ASP B CA 1
ATOM 7566 C C . ASP B 1 410 ? -24.656 -35.438 -7.953 1 93.94 410 ASP B C 1
ATOM 7568 O O . ASP B 1 410 ? -24.047 -36.031 -7.055 1 93.94 410 ASP B O 1
ATOM 7572 N N . GLY B 1 411 ? -24.547 -34.125 -8.133 1 94.81 411 GLY B N 1
ATOM 7573 C CA . GLY B 1 411 ? -24 -33.25 -7.113 1 94.81 411 GLY B CA 1
ATOM 7574 C C . GLY B 1 411 ? -22.516 -33 -7.285 1 94.81 411 GLY B C 1
ATOM 7575 O O . GLY B 1 411 ? -21.875 -32.406 -6.422 1 94.81 411 GLY B O 1
ATOM 7576 N N . SER B 1 412 ? -21.906 -33.5 -8.414 1 93.5 412 SER B N 1
ATOM 7577 C CA . SER B 1 412 ? -20.484 -33.312 -8.641 1 93.5 412 SER B CA 1
ATOM 7578 C C . SER B 1 412 ? -20.203 -32.25 -9.695 1 93.5 412 SER B C 1
ATOM 7580 O O . SER B 1 412 ? -19.094 -32.125 -10.195 1 93.5 412 SER B O 1
ATOM 7582 N N . GLY B 1 413 ? -21.234 -31.438 -10.016 1 95.31 413 GLY B N 1
ATOM 7583 C CA . GLY B 1 413 ? -21.047 -30.344 -10.953 1 95.31 413 GLY B CA 1
ATOM 7584 C C . GLY B 1 413 ? -20.062 -29.297 -10.445 1 95.31 413 GLY B C 1
ATOM 7585 O O . GLY B 1 413 ? -19.953 -29.078 -9.242 1 95.31 413 GLY B O 1
ATOM 7586 N N . ILE B 1 414 ? -19.344 -28.703 -11.398 1 96.38 414 ILE B N 1
ATOM 7587 C CA . ILE B 1 414 ? -18.359 -27.688 -11.055 1 96.38 414 ILE B CA 1
ATOM 7588 C C . ILE B 1 414 ? -18.672 -26.391 -11.805 1 96.38 414 ILE B C 1
ATOM 7590 O O . ILE B 1 414 ? -18.859 -26.406 -13.023 1 96.38 414 ILE B O 1
ATOM 7594 N N . ILE B 1 415 ? -18.891 -25.344 -11.055 1 97.69 415 ILE B N 1
ATOM 7595 C CA . ILE B 1 415 ? -19 -24 -11.633 1 97.69 415 ILE B CA 1
ATOM 7596 C C . ILE B 1 415 ? -17.594 -23.406 -11.797 1 97.69 415 ILE B C 1
ATOM 7598 O O . ILE B 1 415 ? -16.781 -23.438 -10.867 1 97.69 415 ILE B O 1
ATOM 7602 N N . TYR B 1 416 ? -17.281 -23.016 -13.07 1 97.12 416 TYR B N 1
ATOM 7603 C CA . TYR B 1 416 ? -16.047 -22.312 -13.391 1 97.12 416 TYR B CA 1
ATOM 7604 C C . TYR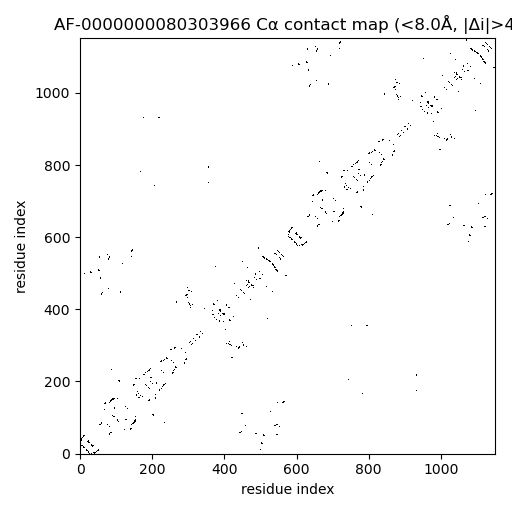 B 1 416 ? -16.219 -20.812 -13.258 1 97.12 416 TYR B C 1
ATOM 7606 O O . TYR B 1 416 ? -17.109 -20.219 -13.883 1 97.12 416 TYR B O 1
ATOM 7614 N N . PHE B 1 417 ? -15.438 -20.156 -12.375 1 97.12 417 PHE B N 1
ATOM 7615 C CA . PHE B 1 417 ? -15.461 -18.719 -12.148 1 97.12 417 PHE B CA 1
ATOM 7616 C C . PHE B 1 417 ? -14.086 -18.109 -12.422 1 97.12 417 PHE B C 1
ATOM 7618 O O . PHE B 1 417 ? -13.25 -18.016 -11.516 1 97.12 417 PHE B O 1
ATOM 7625 N N . PRO B 1 418 ? -13.82 -17.688 -13.688 1 96.75 418 PRO B N 1
ATOM 7626 C CA . PRO B 1 418 ? -12.547 -17.031 -14.008 1 96.75 418 PRO B CA 1
ATOM 7627 C C . PRO B 1 418 ? -12.406 -15.664 -13.352 1 96.75 418 PRO B C 1
ATOM 7629 O O . PRO B 1 418 ? -12.82 -14.656 -13.93 1 96.75 418 PRO B O 1
ATOM 7632 N N . SER B 1 419 ? -11.734 -15.641 -12.242 1 93.88 419 SER B N 1
ATOM 7633 C CA . SER B 1 419 ? -11.664 -14.453 -11.398 1 93.88 419 SER B CA 1
ATOM 7634 C C . SER B 1 419 ? -10.68 -13.43 -11.969 1 93.88 419 SER B C 1
ATOM 7636 O O . SER B 1 419 ? -10.844 -12.227 -11.773 1 93.88 419 SER B O 1
ATOM 7638 N N . PHE B 1 420 ? -9.547 -13.828 -12.602 1 95.5 420 PHE B N 1
ATOM 7639 C CA . PHE B 1 420 ? -8.562 -12.961 -13.227 1 95.5 420 PHE B CA 1
ATOM 7640 C C . PHE B 1 420 ? -8.336 -13.359 -14.68 1 95.5 420 PHE B C 1
ATOM 7642 O O . PHE B 1 420 ? -8.609 -14.5 -15.07 1 95.5 420 PHE B O 1
ATOM 7649 N N . ASN B 1 421 ? -7.941 -12.414 -15.477 1 97.38 421 ASN B N 1
ATOM 7650 C CA . ASN B 1 421 ? -7.574 -12.625 -16.875 1 97.38 421 ASN B CA 1
ATOM 7651 C C . ASN B 1 421 ? -8.789 -13 -17.719 1 97.38 421 ASN B C 1
ATOM 7653 O O . ASN B 1 421 ? -8.688 -13.812 -18.641 1 97.38 421 ASN B O 1
ATOM 7657 N N . TYR B 1 422 ? -9.938 -12.406 -17.391 1 97.69 422 TYR B N 1
ATOM 7658 C CA . TYR B 1 422 ? -11.133 -12.719 -18.172 1 97.69 422 TYR B CA 1
ATOM 7659 C C . TYR B 1 422 ? -12.102 -11.539 -18.172 1 97.69 422 TYR B C 1
ATOM 7661 O O . TYR B 1 422 ? -13.312 -11.727 -18.328 1 97.69 422 TYR B O 1
ATOM 7669 N N . ALA B 1 423 ? -11.586 -10.391 -18 1 96.25 423 ALA B N 1
ATOM 7670 C CA . ALA B 1 423 ? -12.398 -9.18 -17.891 1 96.25 423 ALA B CA 1
ATOM 7671 C C . ALA B 1 423 ? -13.18 -8.93 -19.188 1 96.25 423 ALA B C 1
ATOM 7673 O O . ALA B 1 423 ? -14.258 -8.328 -19.156 1 96.25 423 ALA B O 1
ATOM 7674 N N . TYR B 1 424 ? -12.719 -9.461 -20.328 1 95.94 424 TYR B N 1
ATOM 7675 C CA . TYR B 1 424 ? -13.359 -9.25 -21.625 1 95.94 424 TYR B CA 1
ATOM 7676 C C . TYR B 1 424 ? -14.312 -10.398 -21.953 1 95.94 424 TYR B C 1
ATOM 7678 O O . TYR B 1 424 ? -14.938 -10.406 -23.016 1 95.94 424 TYR B O 1
ATOM 7686 N N . ASN B 1 425 ? -14.375 -11.422 -21.141 1 95.12 425 ASN B N 1
ATOM 7687 C CA . ASN B 1 425 ? -15.109 -12.656 -21.391 1 95.12 425 ASN B CA 1
ATOM 7688 C C . ASN B 1 425 ? -14.523 -13.438 -22.562 1 95.12 425 ASN B C 1
ATOM 7690 O O . ASN B 1 425 ? -15.25 -14.109 -23.297 1 95.12 425 ASN B O 1
ATOM 7694 N N . ASP B 1 426 ? -13.289 -13.195 -22.781 1 96.38 426 ASP B N 1
ATOM 7695 C CA . ASP B 1 426 ? -12.484 -13.969 -23.719 1 96.38 426 ASP B CA 1
ATOM 7696 C C . ASP B 1 426 ? -11 -13.883 -23.375 1 96.38 426 ASP B C 1
ATOM 7698 O O . ASP B 1 426 ? -10.617 -13.219 -22.406 1 96.38 426 ASP B O 1
ATOM 7702 N N . LEU B 1 427 ? -10.195 -14.555 -24.219 1 98.19 427 LEU B N 1
ATOM 7703 C CA . LEU B 1 427 ? -8.789 -14.656 -23.859 1 98.19 427 LEU B CA 1
ATOM 7704 C C . LEU B 1 427 ? -7.926 -13.828 -24.797 1 98.19 427 LEU B C 1
ATOM 7706 O O . LEU B 1 427 ? -6.762 -14.164 -25.031 1 98.19 427 LEU B O 1
ATOM 7710 N N . SER B 1 428 ? -8.492 -12.695 -25.391 1 98 428 SER B N 1
ATOM 7711 C CA . SER B 1 428 ? -7.75 -11.867 -26.344 1 98 428 SER B CA 1
ATOM 7712 C C . SER B 1 428 ? -6.543 -11.211 -25.688 1 98 428 SER B C 1
ATOM 7714 O O . SER B 1 428 ? -5.48 -11.102 -26.312 1 98 428 SER B O 1
ATOM 7716 N N . GLN B 1 429 ? -6.746 -10.742 -24.484 1 98 429 GLN B N 1
ATOM 7717 C CA . GLN B 1 429 ? -5.633 -10.148 -23.766 1 98 429 GLN B CA 1
ATOM 7718 C C . GLN B 1 429 ? -4.512 -11.156 -23.547 1 98 429 GLN B C 1
ATOM 7720 O O . GLN B 1 429 ? -3.336 -10.836 -23.719 1 98 429 GLN B O 1
ATOM 7725 N N . LEU B 1 430 ? -4.809 -12.391 -23.203 1 98.12 430 LEU B N 1
ATOM 7726 C CA . LEU B 1 430 ? -3.789 -13.414 -22.984 1 98.12 430 LEU B CA 1
ATOM 7727 C C . LEU B 1 430 ? -3.102 -13.773 -24.297 1 98.12 430 LEU B C 1
ATOM 7729 O O . LEU B 1 430 ? -1.903 -14.062 -24.312 1 98.12 430 LEU B O 1
ATOM 7733 N N . HIS B 1 431 ? -3.924 -13.797 -25.344 1 98.56 431 HIS B N 1
ATOM 7734 C CA . HIS B 1 431 ? -3.346 -14.047 -26.672 1 98.56 431 HIS B CA 1
ATOM 7735 C C . HIS B 1 431 ? -2.209 -13.078 -26.969 1 98.56 431 HIS B C 1
ATOM 7737 O O . HIS B 1 431 ? -1.169 -13.477 -27.5 1 98.56 431 HIS B O 1
ATOM 7743 N N . THR B 1 432 ? -2.402 -11.867 -26.609 1 98.31 432 THR B N 1
ATOM 7744 C CA . THR B 1 432 ? -1.398 -10.836 -26.812 1 98.31 432 THR B CA 1
ATOM 7745 C C . THR B 1 432 ? -0.223 -11.016 -25.859 1 98.31 432 THR B C 1
ATOM 7747 O O . THR B 1 432 ? 0.935 -11 -26.281 1 98.31 432 THR B O 1
ATOM 7750 N N . GLN B 1 433 ? -0.494 -11.266 -24.656 1 98.25 433 GLN B N 1
ATOM 7751 C CA . GLN B 1 433 ? 0.529 -11.336 -23.609 1 98.25 433 GLN B CA 1
ATOM 7752 C C . GLN B 1 433 ? 1.441 -12.539 -23.812 1 98.25 433 GLN B C 1
ATOM 7754 O O . GLN B 1 433 ? 2.646 -12.461 -23.578 1 98.25 433 GLN B O 1
ATOM 7759 N N . LEU B 1 434 ? 0.899 -13.633 -24.297 1 98 434 LEU B N 1
ATOM 7760 C CA . LEU B 1 434 ? 1.645 -14.875 -24.438 1 98 434 LEU B CA 1
ATOM 7761 C C . LEU B 1 434 ? 2.682 -14.766 -25.547 1 98 434 LEU B C 1
ATOM 7763 O O . LEU B 1 434 ? 3.59 -15.594 -25.641 1 98 434 LEU B O 1
ATOM 7767 N N . GLN B 1 435 ? 2.566 -13.758 -26.344 1 97.69 435 GLN B N 1
ATOM 7768 C CA . GLN B 1 435 ? 3.469 -13.609 -27.484 1 97.69 435 GLN B CA 1
ATOM 7769 C C . GLN B 1 435 ? 4.531 -12.547 -27.203 1 97.69 435 GLN B C 1
ATOM 7771 O O . GLN B 1 435 ? 5.457 -12.367 -28 1 97.69 435 GLN B O 1
ATOM 7776 N N . HIS B 1 436 ? 4.402 -11.828 -26.125 1 97.69 436 HIS B N 1
ATOM 7777 C CA . HIS B 1 436 ? 5.312 -10.719 -25.844 1 97.69 436 HIS B CA 1
ATOM 7778 C C . HIS B 1 436 ? 6.672 -11.234 -25.375 1 97.69 436 HIS B C 1
ATOM 7780 O O . HIS B 1 436 ? 6.742 -12.117 -24.516 1 97.69 436 HIS B O 1
ATOM 7786 N N . PRO B 1 437 ? 7.73 -10.711 -25.766 1 96.12 437 PRO B N 1
ATOM 7787 C CA . PRO B 1 437 ? 9.055 -11.266 -25.484 1 96.12 437 PRO B CA 1
ATOM 7788 C C . PRO B 1 437 ? 9.469 -11.086 -24.031 1 96.12 437 PRO B C 1
ATOM 7790 O O . PRO B 1 437 ? 10.406 -11.742 -23.562 1 96.12 437 PRO B O 1
ATOM 7793 N N . ARG B 1 438 ? 8.797 -10.164 -23.328 1 98.06 438 ARG B N 1
ATOM 7794 C CA . ARG B 1 438 ? 9.172 -9.914 -21.938 1 98.06 438 ARG B CA 1
ATOM 7795 C C . ARG B 1 438 ? 8.086 -10.406 -20.984 1 98.06 438 ARG B C 1
ATOM 7797 O O . ARG B 1 438 ? 8 -9.938 -19.859 1 98.06 438 ARG B O 1
ATOM 7804 N N . THR B 1 439 ? 7.34 -11.297 -21.484 1 98.31 439 THR B N 1
ATOM 7805 C CA . THR B 1 439 ? 6.48 -12.031 -20.562 1 98.31 439 THR B CA 1
ATOM 7806 C C . THR B 1 439 ? 7.039 -13.43 -20.312 1 98.31 439 THR B C 1
ATOM 7808 O O . THR B 1 439 ? 7.793 -13.961 -21.125 1 98.31 439 THR B O 1
ATOM 7811 N N . MET B 1 440 ? 6.762 -13.922 -19.156 1 97.81 440 MET B N 1
ATOM 7812 C CA . MET B 1 440 ? 7.195 -15.242 -18.719 1 97.81 440 MET B CA 1
ATOM 7813 C C . MET B 1 440 ? 5.996 -16.109 -18.344 1 97.81 440 MET B C 1
ATOM 7815 O O . MET B 1 440 ? 5.145 -15.688 -17.562 1 97.81 440 MET B O 1
ATOM 7819 N N . MET B 1 441 ? 5.957 -17.297 -18.922 1 97.31 441 MET B N 1
ATOM 7820 C CA . MET B 1 441 ? 4.93 -18.234 -18.484 1 97.31 441 MET B CA 1
ATOM 7821 C C . MET B 1 441 ? 5.105 -18.578 -17 1 97.31 441 MET B C 1
ATOM 7823 O O . MET B 1 441 ? 6.207 -18.906 -16.562 1 97.31 441 MET B O 1
ATOM 7827 N N . SER B 1 442 ? 4.043 -18.391 -16.266 1 96.31 442 SER B N 1
ATOM 7828 C CA . SER B 1 442 ? 4.098 -18.516 -14.812 1 96.31 442 SER B CA 1
ATOM 7829 C C . SER B 1 442 ? 2.709 -18.734 -14.219 1 96.31 442 SER B C 1
ATOM 7831 O O . SER B 1 442 ? 1.741 -18.938 -14.961 1 96.31 442 SER B O 1
ATOM 7833 N N . LEU B 1 443 ? 2.572 -18.953 -12.977 1 93.5 443 LEU B N 1
ATOM 7834 C CA . LEU B 1 443 ? 1.346 -18.891 -12.188 1 93.5 443 LEU B CA 1
ATOM 7835 C C . LEU B 1 443 ? 0.509 -20.156 -12.398 1 93.5 443 LEU B C 1
ATOM 7837 O O . LEU B 1 443 ? -0.721 -20.094 -12.438 1 93.5 443 LEU B O 1
ATOM 7841 N N . ALA B 1 444 ? 1.17 -21.266 -12.672 1 91.94 444 ALA B N 1
ATOM 7842 C CA . ALA B 1 444 ? 0.465 -22.547 -12.688 1 91.94 444 ALA B CA 1
ATOM 7843 C C . ALA B 1 444 ? 0.112 -23 -11.273 1 91.94 444 ALA B C 1
ATOM 7845 O O . ALA B 1 444 ? -0.786 -23.828 -11.078 1 91.94 444 ALA B O 1
ATOM 7846 N N . ASP B 1 445 ? 0.863 -22.578 -10.312 1 90.75 445 ASP B N 1
ATOM 7847 C CA . ASP B 1 445 ? 0.615 -22.75 -8.883 1 90.75 445 ASP B CA 1
ATOM 7848 C C . ASP B 1 445 ? 0.528 -24.234 -8.516 1 90.75 445 ASP B C 1
ATOM 7850 O O . ASP B 1 445 ? -0.344 -24.625 -7.738 1 90.75 445 ASP B O 1
ATOM 7854 N N . GLY B 1 446 ? 1.369 -25.016 -9.133 1 89.81 446 GLY B N 1
ATOM 7855 C CA . GLY B 1 446 ? 1.426 -26.406 -8.703 1 89.81 446 GLY B CA 1
ATOM 7856 C C . GLY B 1 446 ? 1.682 -26.562 -7.219 1 89.81 446 GLY B C 1
ATOM 7857 O O . GLY B 1 446 ? 2.564 -25.906 -6.664 1 89.81 446 GLY B O 1
ATOM 7858 N N . GLY B 1 447 ? 0.849 -27.391 -6.566 1 86.38 447 GLY B N 1
ATOM 7859 C CA . GLY B 1 447 ? 1.012 -27.641 -5.145 1 86.38 447 GLY B CA 1
ATOM 7860 C C . GLY B 1 447 ? 0.184 -26.703 -4.277 1 86.38 447 GLY B C 1
ATOM 7861 O O . GLY B 1 447 ? 0.227 -26.797 -3.047 1 86.38 447 GLY B O 1
ATOM 7862 N N . ALA B 1 448 ? -0.525 -25.828 -4.895 1 87.31 448 ALA B N 1
ATOM 7863 C CA . ALA B 1 448 ? -1.312 -24.875 -4.121 1 87.31 448 ALA B CA 1
ATOM 7864 C C . ALA B 1 448 ? -2.793 -24.969 -4.473 1 87.31 448 ALA B C 1
ATOM 7866 O O . ALA B 1 448 ? -3.186 -25.766 -5.324 1 87.31 448 ALA B O 1
ATOM 7867 N N . HIS B 1 449 ? -3.602 -24.172 -3.676 1 77.19 449 HIS B N 1
ATOM 7868 C CA . HIS B 1 449 ? -5.02 -23.922 -3.898 1 77.19 449 HIS B CA 1
ATOM 7869 C C . HIS B 1 449 ? -5.793 -25.234 -4.047 1 77.19 449 HIS B C 1
ATOM 7871 O O . HIS B 1 449 ? -6.566 -25.391 -4.992 1 77.19 449 HIS B O 1
ATOM 7877 N N . CYS B 1 450 ? -5.637 -26.016 -3.201 1 74.19 450 CYS B N 1
ATOM 7878 C CA . CYS B 1 450 ? -6.117 -27.391 -3.262 1 74.19 450 CYS B CA 1
ATOM 7879 C C . CYS B 1 450 ? -7.637 -27.438 -3.35 1 74.19 450 CYS B C 1
ATOM 7881 O O . CYS B 1 450 ? -8.203 -28.344 -3.961 1 74.19 450 CYS B O 1
ATOM 7883 N N . GLY B 1 451 ? -8.18 -26.422 -2.9 1 76.25 451 GLY B N 1
ATOM 7884 C CA . GLY B 1 451 ? -9.617 -26.562 -2.738 1 76.25 451 GLY B CA 1
ATOM 7885 C C . GLY B 1 451 ? -10.414 -25.828 -3.801 1 76.25 451 GLY B C 1
ATOM 7886 O O . GLY B 1 451 ? -11.625 -26.047 -3.936 1 76.25 451 GLY B O 1
ATOM 7887 N N . TYR B 1 452 ? -9.703 -24.938 -4.586 1 83.5 452 TYR B N 1
ATOM 7888 C CA . TYR B 1 452 ? -10.625 -24.203 -5.445 1 83.5 452 TYR B CA 1
ATOM 7889 C C . TYR B 1 452 ? -9.93 -23.75 -6.723 1 83.5 452 TYR B C 1
ATOM 7891 O O . TYR B 1 452 ? -10.555 -23.125 -7.586 1 83.5 452 TYR B O 1
ATOM 7899 N N . ILE B 1 453 ? -8.695 -24.016 -6.887 1 82.31 453 ILE B N 1
ATOM 7900 C CA . ILE B 1 453 ? -8.008 -23.688 -8.133 1 82.31 453 ILE B CA 1
ATOM 7901 C C . ILE B 1 453 ? -7.223 -24.906 -8.617 1 82.31 453 ILE B C 1
ATOM 7903 O O . ILE B 1 453 ? -6.617 -25.625 -7.812 1 82.31 453 ILE B O 1
ATOM 7907 N N . CYS B 1 454 ? -7.277 -25.203 -9.805 1 83.12 454 CYS B N 1
ATOM 7908 C CA . CYS B 1 454 ? -6.586 -26.344 -10.398 1 83.12 454 CYS B CA 1
ATOM 7909 C C . CYS B 1 454 ? -5.863 -25.938 -11.68 1 83.12 454 CYS B C 1
ATOM 7911 O O . CYS B 1 454 ? -6.051 -26.562 -12.727 1 83.12 454 CYS B O 1
ATOM 7913 N N . ASP B 1 455 ? -5.02 -25 -11.531 1 88.31 455 ASP B N 1
ATOM 7914 C CA . ASP B 1 455 ? -4.359 -24.438 -12.711 1 88.31 455 ASP B CA 1
ATOM 7915 C C . ASP B 1 455 ? -3.049 -25.172 -13 1 88.31 455 ASP B C 1
ATOM 7917 O O . ASP B 1 455 ? -2.363 -24.859 -13.977 1 88.31 455 ASP B O 1
ATOM 7921 N N . VAL B 1 456 ? -2.754 -26.25 -12.312 1 91.56 456 VAL B N 1
ATOM 7922 C CA . VAL B 1 456 ? -1.524 -27.016 -12.469 1 91.56 456 VAL B CA 1
ATOM 7923 C C . VAL B 1 456 ? -1.507 -27.688 -13.844 1 91.56 456 VAL B C 1
ATOM 7925 O O . VAL B 1 456 ? -0.444 -28.062 -14.344 1 91.56 456 VAL B O 1
ATOM 7928 N N . SER B 1 457 ? -2.617 -27.828 -14.516 1 94.56 457 SER B N 1
ATOM 7929 C CA . SER B 1 457 ? -2.723 -28.453 -15.828 1 94.56 457 SER B CA 1
ATOM 7930 C C . SER B 1 457 ? -2.398 -27.469 -16.953 1 94.56 457 SER B C 1
ATOM 7932 O O . SER B 1 457 ? -2.582 -27.781 -18.125 1 94.56 457 SER B O 1
ATOM 7934 N N . MET B 1 458 ? -1.858 -26.344 -16.594 1 95.25 458 MET B N 1
ATOM 7935 C CA . MET B 1 458 ? -1.576 -25.266 -17.531 1 95.25 458 MET B CA 1
ATOM 7936 C C . MET B 1 458 ? -0.659 -25.75 -18.641 1 95.25 458 MET B C 1
ATOM 7938 O O . MET B 1 458 ? -0.89 -25.438 -19.812 1 95.25 458 MET B O 1
ATOM 7942 N N . PRO B 1 459 ? 0.378 -26.516 -18.375 1 96.5 459 PRO B N 1
ATOM 7943 C CA . PRO B 1 459 ? 1.248 -26.938 -19.469 1 96.5 459 PRO B CA 1
ATOM 7944 C C . PRO B 1 459 ? 0.494 -27.703 -20.547 1 96.5 459 PRO B C 1
ATOM 7946 O O . PRO B 1 459 ? 0.729 -27.5 -21.75 1 96.5 459 PRO B O 1
ATOM 7949 N N . THR B 1 460 ? -0.404 -28.562 -20.141 1 97.5 460 THR B N 1
ATOM 7950 C CA . THR B 1 460 ? -1.219 -29.312 -21.094 1 97.5 460 THR B CA 1
ATOM 7951 C C . THR B 1 460 ? -2.219 -28.406 -21.797 1 97.5 460 THR B C 1
ATOM 7953 O O . THR B 1 460 ? -2.439 -28.516 -23 1 97.5 460 THR B O 1
ATOM 7956 N N . TYR B 1 461 ? -2.787 -27.484 -21.062 1 97.06 461 TYR B N 1
ATOM 7957 C CA . TYR B 1 461 ? -3.74 -26.531 -21.609 1 97.06 461 TYR B CA 1
ATOM 7958 C C . TYR B 1 461 ? -3.105 -25.703 -22.719 1 97.06 461 TYR B C 1
ATOM 7960 O O . TYR B 1 461 ? -3.748 -25.422 -23.734 1 97.06 461 TYR B O 1
ATOM 7968 N N . MET B 1 462 ? -1.854 -25.312 -22.547 1 97.94 462 MET B N 1
ATOM 7969 C CA . MET B 1 462 ? -1.152 -24.531 -23.562 1 97.94 462 MET B CA 1
ATOM 7970 C C . MET B 1 462 ? -1.121 -25.281 -24.891 1 97.94 462 MET B C 1
ATOM 7972 O O . MET B 1 462 ? -1.288 -24.672 -25.953 1 97.94 462 MET B O 1
ATOM 7976 N N . LEU B 1 463 ? -0.934 -26.578 -24.828 1 98.38 463 LEU B N 1
ATOM 7977 C CA . LEU B 1 463 ? -0.842 -27.375 -26.047 1 98.38 463 LEU B CA 1
ATOM 7978 C C . LEU B 1 463 ? -2.227 -27.641 -26.625 1 98.38 463 LEU B C 1
ATOM 7980 O O . LEU B 1 463 ? -2.414 -27.578 -27.844 1 98.38 463 LEU B O 1
ATOM 7984 N N . THR B 1 464 ? -3.178 -27.922 -25.797 1 97.88 464 THR B N 1
ATOM 7985 C CA . THR B 1 464 ? -4.5 -28.312 -26.266 1 97.88 464 THR B CA 1
ATOM 7986 C C . THR B 1 464 ? -5.301 -27.078 -26.703 1 97.88 464 THR B C 1
ATOM 7988 O O . THR B 1 464 ? -5.758 -27 -27.844 1 97.88 464 THR B O 1
ATOM 7991 N N . HIS B 1 465 ? -5.344 -26.094 -25.844 1 97.81 465 HIS B N 1
ATOM 7992 C CA . HIS B 1 465 ? -6.188 -24.953 -26.141 1 97.81 465 HIS B CA 1
ATOM 7993 C C . HIS B 1 465 ? -5.477 -23.969 -27.078 1 97.81 465 HIS B C 1
ATOM 7995 O O . HIS B 1 465 ? -5.945 -23.703 -28.188 1 97.81 465 HIS B O 1
ATOM 8001 N N . TRP B 1 466 ? -4.387 -23.469 -26.719 1 98.44 466 TRP B N 1
ATOM 8002 C CA . TRP B 1 466 ? -3.744 -22.375 -27.438 1 98.44 466 TRP B CA 1
ATOM 8003 C C . TRP B 1 466 ? -3.154 -22.875 -28.766 1 98.44 466 TRP B C 1
ATOM 8005 O O . TRP B 1 466 ? -3.168 -22.156 -29.766 1 98.44 466 TRP B O 1
ATOM 8015 N N . ALA B 1 467 ? -2.615 -24.109 -28.781 1 98.5 467 ALA B N 1
ATOM 8016 C CA . ALA B 1 467 ? -1.899 -24.562 -29.969 1 98.5 467 ALA B CA 1
ATOM 8017 C C . ALA B 1 467 ? -2.824 -25.344 -30.906 1 98.5 467 ALA B C 1
ATOM 8019 O O . ALA B 1 467 ? -2.533 -25.484 -32.094 1 98.5 467 ALA B O 1
ATOM 8020 N N . ARG B 1 468 ? -4.023 -25.766 -30.391 1 98.06 468 ARG B N 1
ATOM 8021 C CA . ARG B 1 468 ? -4.734 -26.734 -31.219 1 98.06 468 ARG B CA 1
ATOM 8022 C C . ARG B 1 468 ? -6.23 -26.438 -31.25 1 98.06 468 ARG B C 1
ATOM 8024 O O . ARG B 1 468 ? -6.82 -26.312 -32.312 1 98.06 468 ARG B O 1
ATOM 8031 N N . ASP B 1 469 ? -6.941 -26.25 -30.172 1 97.31 469 ASP B N 1
ATOM 8032 C CA . ASP B 1 469 ? -8.383 -26.453 -30.094 1 97.31 469 ASP B CA 1
ATOM 8033 C C . ASP B 1 469 ? -9.125 -25.141 -29.906 1 97.31 469 ASP B C 1
ATOM 8035 O O . ASP B 1 469 ? -10.359 -25.109 -29.891 1 97.31 469 ASP B O 1
ATOM 8039 N N . ARG B 1 470 ? -8.461 -24.016 -29.75 1 97.44 470 ARG B N 1
ATOM 8040 C CA . ARG B 1 470 ? -9.141 -22.766 -29.438 1 97.44 470 ARG B CA 1
ATOM 8041 C C . ARG B 1 470 ? -10.141 -22.391 -30.531 1 97.44 470 ARG B C 1
ATOM 8043 O O . ARG B 1 470 ? -9.805 -22.406 -31.719 1 97.44 470 ARG B O 1
ATOM 8050 N N . GLN B 1 471 ? -11.32 -22.031 -30.141 1 95.12 471 GLN B N 1
ATOM 8051 C CA . GLN B 1 471 ? -12.398 -21.766 -31.094 1 95.12 471 GLN B CA 1
ATOM 8052 C C . GLN B 1 471 ? -12.766 -20.281 -31.109 1 95.12 471 GLN B C 1
ATOM 8054 O O . GLN B 1 471 ? -13.32 -19.781 -32.094 1 95.12 471 GLN B O 1
ATOM 8059 N N . ARG B 1 472 ? -12.523 -19.594 -30.047 1 96.38 472 ARG B N 1
ATOM 8060 C CA . ARG B 1 472 ? -12.953 -18.203 -29.906 1 96.38 472 ARG B CA 1
ATOM 8061 C C . ARG B 1 472 ? -11.789 -17.25 -30.125 1 96.38 472 ARG B C 1
ATOM 8063 O O . ARG B 1 472 ? -11.516 -16.391 -29.266 1 96.38 472 ARG B O 1
ATOM 8070 N N . GLY B 1 473 ? -11.203 -17.297 -31.297 1 96.62 473 GLY B N 1
ATOM 8071 C CA . GLY B 1 473 ? -10.039 -16.516 -31.672 1 96.62 473 GLY B CA 1
ATOM 8072 C C . GLY B 1 473 ? -8.914 -17.344 -32.25 1 96.62 473 GLY B C 1
ATOM 8073 O O . GLY B 1 473 ? -9.031 -18.578 -32.344 1 96.62 473 GLY B O 1
ATOM 8074 N N . PRO B 1 474 ? -7.855 -16.719 -32.562 1 98.06 474 PRO B N 1
ATOM 8075 C CA . PRO B 1 474 ? -6.758 -17.453 -33.188 1 98.06 474 PRO B CA 1
ATOM 8076 C C . PRO B 1 474 ? -5.973 -18.312 -32.219 1 98.06 474 PRO B C 1
ATOM 8078 O O . PRO B 1 474 ? -5.852 -17.953 -31.031 1 98.06 474 PRO B O 1
ATOM 8081 N N . THR B 1 475 ? -5.512 -19.422 -32.719 1 98.31 475 THR B N 1
ATOM 8082 C CA . THR B 1 475 ? -4.539 -20.219 -31.969 1 98.31 475 THR B CA 1
ATOM 8083 C C . THR B 1 475 ? -3.154 -19.578 -32.031 1 98.31 475 THR B C 1
ATOM 8085 O O . THR B 1 475 ? -2.982 -18.516 -32.656 1 98.31 475 THR B O 1
ATOM 8088 N N . LEU B 1 476 ? -2.242 -20.141 -31.375 1 98.56 476 LEU B N 1
ATOM 8089 C CA . LEU B 1 476 ? -0.829 -19.781 -31.422 1 98.56 476 LEU B CA 1
ATOM 8090 C C . LEU B 1 476 ? 0.018 -20.953 -31.906 1 98.56 476 LEU B C 1
ATOM 8092 O O . LEU B 1 476 ? -0.389 -22.109 -31.797 1 98.56 476 LEU B O 1
ATOM 8096 N N . PRO B 1 477 ? 1.188 -20.625 -32.5 1 98.5 477 PRO B N 1
ATOM 8097 C CA . PRO B 1 477 ? 2.025 -21.719 -33 1 98.5 477 PRO B CA 1
ATOM 8098 C C . PRO B 1 477 ? 2.453 -22.688 -31.891 1 98.5 477 PRO B C 1
ATOM 8100 O O . PRO B 1 477 ? 2.809 -22.266 -30.797 1 98.5 477 PRO B O 1
ATOM 8103 N N . LEU B 1 478 ? 2.396 -23.984 -32.219 1 98.62 478 LEU B N 1
ATOM 8104 C CA . LEU B 1 478 ? 2.818 -25.031 -31.281 1 98.62 478 LEU B CA 1
ATOM 8105 C C . LEU B 1 478 ? 4.25 -24.797 -30.828 1 98.62 478 LEU B C 1
ATOM 8107 O O . LEU B 1 478 ? 4.562 -24.969 -29.641 1 98.62 478 LEU B O 1
ATOM 8111 N N . GLU B 1 479 ? 5.133 -24.406 -31.75 1 98.75 479 GLU B N 1
ATOM 8112 C CA . GLU B 1 479 ? 6.543 -24.172 -31.453 1 98.75 479 GLU B CA 1
ATOM 8113 C C . GLU B 1 479 ? 6.707 -23.078 -30.391 1 98.75 479 GLU B C 1
ATOM 8115 O O . GLU B 1 479 ? 7.551 -23.203 -29.5 1 98.75 479 GLU B O 1
ATOM 8120 N N . LEU B 1 480 ? 5.863 -22.094 -30.469 1 98.56 480 LEU B N 1
ATOM 8121 C CA . LEU B 1 480 ? 5.906 -21.016 -29.5 1 98.56 480 LEU B CA 1
ATOM 8122 C C . LEU B 1 480 ? 5.434 -21.484 -28.125 1 98.56 480 LEU B C 1
ATOM 8124 O O . LEU B 1 480 ? 6.023 -21.141 -27.094 1 98.56 480 LEU B O 1
ATOM 8128 N N . MET B 1 481 ? 4.352 -22.266 -28.078 1 98.5 481 MET B N 1
ATOM 8129 C CA . MET B 1 481 ? 3.795 -22.75 -26.828 1 98.5 481 MET B CA 1
ATOM 8130 C C . MET B 1 481 ? 4.793 -23.641 -26.094 1 98.5 481 MET B C 1
ATOM 8132 O O . MET B 1 481 ? 4.855 -23.641 -24.875 1 98.5 481 MET B O 1
ATOM 8136 N N . VAL B 1 482 ? 5.578 -24.406 -26.859 1 98.75 482 VAL B N 1
ATOM 8137 C CA . VAL B 1 482 ? 6.613 -25.25 -26.266 1 98.75 482 VAL B CA 1
ATOM 8138 C C . VAL B 1 482 ? 7.766 -24.375 -25.766 1 98.75 482 VAL B C 1
ATOM 8140 O O . VAL B 1 482 ? 8.211 -24.516 -24.625 1 98.75 482 VAL B O 1
ATOM 8143 N N . GLN B 1 483 ? 8.195 -23.453 -26.578 1 98.69 483 GLN B N 1
ATOM 8144 C CA . GLN B 1 483 ? 9.289 -22.547 -26.234 1 98.69 483 GLN B CA 1
ATOM 8145 C C . GLN B 1 483 ? 9 -21.797 -24.938 1 98.69 483 GLN B C 1
ATOM 8147 O O . GLN B 1 483 ? 9.867 -21.703 -24.062 1 98.69 483 GLN B O 1
ATOM 8152 N N . ARG B 1 484 ? 7.812 -21.344 -24.766 1 98.25 484 ARG B N 1
ATOM 8153 C CA . ARG B 1 484 ? 7.418 -20.469 -23.672 1 98.25 484 ARG B CA 1
ATOM 8154 C C . ARG B 1 484 ? 7.426 -21.203 -22.344 1 98.25 484 ARG B C 1
ATOM 8156 O O . ARG B 1 484 ? 7.543 -20.594 -21.281 1 98.25 484 ARG B O 1
ATOM 8163 N N . GLN B 1 485 ? 7.312 -22.562 -22.375 1 97.88 485 GLN B N 1
ATOM 8164 C CA . GLN B 1 485 ? 7.227 -23.266 -21.109 1 97.88 485 GLN B CA 1
ATOM 8165 C C . GLN B 1 485 ? 8.445 -24.172 -20.906 1 97.88 485 GLN B C 1
ATOM 8167 O O . GLN B 1 485 ? 8.445 -25.031 -20.016 1 97.88 485 GLN B O 1
ATOM 8172 N N . THR B 1 486 ? 9.531 -24 -21.703 1 98.56 486 THR B N 1
ATOM 8173 C CA . THR B 1 486 ? 10.742 -24.812 -21.578 1 98.56 486 THR B CA 1
ATOM 8174 C C . THR B 1 486 ? 11.984 -23.922 -21.562 1 98.56 486 THR B C 1
ATOM 8176 O O . THR B 1 486 ? 12.367 -23.406 -20.5 1 98.56 486 THR B O 1
ATOM 8179 N N . ARG B 1 487 ? 12.406 -23.516 -22.75 1 98.06 487 ARG B N 1
ATOM 8180 C CA . ARG B 1 487 ? 13.617 -22.703 -22.859 1 98.06 487 ARG B CA 1
ATOM 8181 C C . ARG B 1 487 ? 13.438 -21.359 -22.156 1 98.06 487 ARG B C 1
ATOM 8183 O O . ARG B 1 487 ? 14.305 -20.922 -21.406 1 98.06 487 ARG B O 1
ATOM 8190 N N . ASP B 1 488 ? 12.359 -20.672 -22.422 1 98.12 488 ASP B N 1
ATOM 8191 C CA . ASP B 1 488 ? 12.18 -19.297 -21.953 1 98.12 488 ASP B CA 1
ATOM 8192 C C . ASP B 1 488 ? 12.133 -19.234 -20.438 1 98.12 488 ASP B C 1
ATOM 8194 O O . ASP B 1 488 ? 12.789 -18.406 -19.812 1 98.12 488 ASP B O 1
ATOM 8198 N N . THR B 1 489 ? 11.375 -20.141 -19.828 1 98.44 489 THR B N 1
ATOM 8199 C CA . THR B 1 489 ? 11.289 -20.156 -18.375 1 98.44 489 THR B CA 1
ATOM 8200 C C . THR B 1 489 ? 12.609 -20.594 -17.75 1 98.44 489 THR B C 1
ATOM 8202 O O . THR B 1 489 ? 13.078 -20 -16.781 1 98.44 489 THR B O 1
ATOM 8205 N N . ALA B 1 490 ? 13.234 -21.594 -18.328 1 98.5 490 ALA B N 1
ATOM 8206 C CA . ALA B 1 490 ? 14.523 -22.078 -17.828 1 98.5 490 ALA B CA 1
ATOM 8207 C C . ALA B 1 490 ? 15.57 -20.969 -17.891 1 98.5 490 ALA B C 1
ATOM 8209 O O . ALA B 1 490 ? 16.281 -20.75 -16.906 1 98.5 490 ALA B O 1
ATOM 8210 N N . ALA B 1 491 ? 15.602 -20.25 -18.969 1 97.69 491 ALA B N 1
ATOM 8211 C CA . ALA B 1 491 ? 16.625 -19.219 -19.188 1 97.69 491 ALA B CA 1
ATOM 8212 C C . ALA B 1 491 ? 16.484 -18.094 -18.172 1 97.69 491 ALA B C 1
ATOM 8214 O O . ALA B 1 491 ? 17.5 -17.547 -17.703 1 97.69 491 ALA B O 1
ATOM 8215 N N . ILE B 1 492 ? 15.328 -17.734 -17.844 1 97.88 492 ILE B N 1
ATOM 8216 C CA . ILE B 1 492 ? 15.094 -16.641 -16.922 1 97.88 492 ILE B CA 1
ATOM 8217 C C . ILE B 1 492 ? 15.648 -16.984 -15.539 1 97.88 492 ILE B C 1
ATOM 8219 O O . ILE B 1 492 ? 16.172 -16.125 -14.836 1 97.88 492 ILE B O 1
ATOM 8223 N N . TYR B 1 493 ? 15.648 -18.266 -15.18 1 98.12 493 TYR B N 1
ATOM 8224 C CA . TYR B 1 493 ? 16.156 -18.688 -13.883 1 98.12 493 TYR B CA 1
ATOM 8225 C C . TYR B 1 493 ? 17.594 -19.188 -14 1 98.12 493 TYR B C 1
ATOM 8227 O O . TYR B 1 493 ? 18.125 -19.812 -13.07 1 98.12 493 TYR B O 1
ATOM 8235 N N . GLY B 1 494 ? 18.219 -19.016 -15.172 1 97.5 494 GLY B N 1
ATOM 8236 C CA . GLY B 1 494 ? 19.625 -19.328 -15.367 1 97.5 494 GLY B CA 1
ATOM 8237 C C . GLY B 1 494 ? 19.891 -20.797 -15.609 1 97.5 494 GLY B C 1
ATOM 8238 O O . GLY B 1 494 ? 21 -21.297 -15.391 1 97.5 494 GLY B O 1
ATOM 8239 N N . LEU B 1 495 ? 18.875 -21.531 -15.992 1 98.25 495 LEU B N 1
ATOM 8240 C CA . LEU B 1 495 ? 19.016 -22.953 -16.234 1 98.25 495 LEU B CA 1
ATOM 8241 C C . LEU B 1 495 ? 19.188 -23.25 -17.719 1 98.25 495 LEU B C 1
ATOM 8243 O O . LEU B 1 495 ? 18.281 -23.734 -18.375 1 98.25 495 LEU B O 1
ATOM 8247 N N . HIS B 1 496 ? 20.422 -23.141 -18.172 1 97.56 496 HIS B N 1
ATOM 8248 C CA . HIS B 1 496 ? 20.703 -23.203 -19.609 1 97.56 496 HIS B CA 1
ATOM 8249 C C . HIS B 1 496 ? 21 -24.641 -20.047 1 97.56 496 HIS B C 1
ATOM 8251 O O . HIS B 1 496 ? 21.172 -24.906 -21.234 1 97.56 496 HIS B O 1
ATOM 8257 N N . ASP B 1 497 ? 21.016 -25.547 -19.141 1 97.94 497 ASP B N 1
ATOM 8258 C CA . ASP B 1 497 ? 21.297 -26.938 -19.453 1 97.94 497 ASP B CA 1
ATOM 8259 C C . ASP B 1 497 ? 20.016 -27.703 -19.766 1 97.94 497 ASP B C 1
ATOM 8261 O O . ASP B 1 497 ? 20.047 -28.938 -19.922 1 97.94 497 ASP B O 1
ATOM 8265 N N . ARG B 1 498 ? 18.938 -27.062 -19.859 1 98.38 498 ARG B N 1
ATOM 8266 C CA . ARG B 1 498 ? 17.656 -27.734 -20.109 1 98.38 498 ARG B CA 1
ATOM 8267 C C . ARG B 1 498 ? 16.734 -26.828 -20.922 1 98.38 498 ARG B C 1
ATOM 8269 O O . ARG B 1 498 ? 17.078 -25.703 -21.266 1 98.38 498 ARG B O 1
ATOM 8276 N N . GLY B 1 499 ? 15.586 -27.344 -21.281 1 98.12 499 GLY B N 1
ATOM 8277 C CA . GLY B 1 499 ? 14.555 -26.594 -21.984 1 98.12 499 GLY B CA 1
ATOM 8278 C C . GLY B 1 499 ? 14.711 -26.625 -23.5 1 98.12 499 GLY B C 1
ATOM 8279 O O . GLY B 1 499 ? 13.914 -26.031 -24.219 1 98.12 499 GLY B O 1
ATOM 8280 N N . ARG B 1 500 ? 15.727 -27.359 -23.984 1 98.25 500 ARG B N 1
ATOM 8281 C CA . ARG B 1 500 ? 15.953 -27.531 -25.406 1 98.25 500 ARG B CA 1
ATOM 8282 C C . ARG B 1 500 ? 16.297 -28.984 -25.734 1 98.25 500 ARG B C 1
ATOM 8284 O O . ARG B 1 500 ? 16.875 -29.688 -24.922 1 98.25 500 ARG B O 1
ATOM 8291 N N . LEU B 1 501 ? 15.805 -29.406 -26.922 1 98.38 501 LEU B N 1
ATOM 8292 C CA . LEU B 1 501 ? 16.344 -30.625 -27.484 1 98.38 501 LEU B CA 1
ATOM 8293 C C . LEU B 1 501 ? 17.625 -30.344 -28.281 1 98.38 501 LEU B C 1
ATOM 8295 O O . LEU B 1 501 ? 17.594 -30.281 -29.516 1 98.38 501 LEU B O 1
ATOM 8299 N N . ALA B 1 502 ? 18.719 -30.266 -27.562 1 97.44 502 ALA B N 1
ATOM 8300 C CA . ALA B 1 502 ? 20.016 -29.938 -28.156 1 97.44 502 ALA B CA 1
ATOM 8301 C C . ALA B 1 502 ? 21.141 -30.719 -27.453 1 97.44 502 ALA B C 1
ATOM 8303 O O . ALA B 1 502 ? 21.078 -30.953 -26.25 1 97.44 502 ALA B O 1
ATOM 8304 N N . PRO B 1 503 ? 22.156 -30.984 -28.25 1 96.88 503 PRO B N 1
ATOM 8305 C CA . PRO B 1 503 ? 23.281 -31.672 -27.609 1 96.88 503 PRO B CA 1
ATOM 8306 C C . PRO B 1 503 ? 23.844 -30.906 -26.422 1 96.88 503 PRO B C 1
ATOM 8308 O O . PRO B 1 503 ? 23.984 -29.688 -26.469 1 96.88 503 PRO B O 1
ATOM 8311 N N . GLY B 1 504 ? 24.047 -31.672 -25.375 1 96.44 504 GLY B N 1
ATOM 8312 C CA . GLY B 1 504 ? 24.594 -31.047 -24.172 1 96.44 504 GLY B CA 1
ATOM 8313 C C . GLY B 1 504 ? 23.531 -30.766 -23.109 1 96.44 504 GLY B C 1
ATOM 8314 O O . GLY B 1 504 ? 23.844 -30.672 -21.922 1 96.44 504 GLY B O 1
ATOM 8315 N N . CYS B 1 505 ? 22.297 -30.609 -23.5 1 98 505 CYS B N 1
ATOM 8316 C CA . CYS B 1 505 ? 21.203 -30.375 -22.578 1 98 505 CYS B CA 1
ATOM 8317 C C . CYS B 1 505 ? 20.797 -31.656 -21.859 1 98 505 CYS B C 1
ATOM 8319 O O . CYS B 1 505 ? 21.062 -32.75 -22.344 1 98 505 CYS B O 1
ATOM 8321 N N . LEU B 1 506 ? 20.281 -31.5 -20.703 1 98.38 506 LEU B N 1
ATOM 8322 C CA . LEU B 1 506 ? 19.703 -32.656 -20.016 1 98.38 506 LEU B CA 1
ATOM 8323 C C . LEU B 1 506 ? 18.656 -33.344 -20.875 1 98.38 506 LEU B C 1
ATOM 8325 O O . LEU B 1 506 ? 17.906 -32.656 -21.594 1 98.38 506 LEU B O 1
ATOM 8329 N N . ALA B 1 507 ? 18.641 -34.656 -20.781 1 98.44 507 ALA B N 1
ATOM 8330 C CA . ALA B 1 507 ? 17.625 -35.406 -21.516 1 98.44 507 ALA B CA 1
ATOM 8331 C C . ALA B 1 507 ? 16.297 -35.406 -20.781 1 98.44 507 ALA B C 1
ATOM 8333 O O . ALA B 1 507 ? 15.781 -36.469 -20.422 1 98.44 507 ALA B O 1
ATOM 8334 N N . ASP B 1 508 ? 15.797 -34.344 -20.484 1 98.75 508 ASP B N 1
ATOM 8335 C CA . ASP B 1 508 ? 14.414 -34.125 -20.047 1 98.75 508 ASP B CA 1
ATOM 8336 C C . ASP B 1 508 ? 13.469 -34.031 -21.234 1 98.75 508 ASP B C 1
ATOM 8338 O O . ASP B 1 508 ? 13.508 -33.062 -22 1 98.75 508 ASP B O 1
ATOM 8342 N N . VAL B 1 509 ? 12.617 -35 -21.375 1 98.81 509 VAL B N 1
ATOM 8343 C CA . VAL B 1 509 ? 11.914 -35.125 -22.641 1 98.81 509 VAL B CA 1
ATOM 8344 C C . VAL B 1 509 ? 10.484 -35.594 -22.406 1 98.81 509 VAL B C 1
ATOM 8346 O O . VAL B 1 509 ? 10.234 -36.469 -21.578 1 98.81 509 VAL B O 1
ATOM 8349 N N . ASN B 1 510 ? 9.578 -35 -23.109 1 98.81 510 ASN B N 1
ATOM 8350 C CA . ASN B 1 510 ? 8.211 -35.5 -23.203 1 98.81 510 ASN B CA 1
ATOM 8351 C C . ASN B 1 510 ? 7.934 -36.156 -24.562 1 98.81 510 ASN B C 1
ATOM 8353 O O . ASN B 1 510 ? 8.375 -35.625 -25.594 1 98.81 510 ASN B O 1
ATOM 8357 N N . ILE B 1 511 ? 7.355 -37.219 -24.562 1 98.88 511 ILE B N 1
ATOM 8358 C CA . ILE B 1 511 ? 6.762 -37.875 -25.734 1 98.88 511 ILE B CA 1
ATOM 8359 C C . ILE B 1 511 ? 5.238 -37.844 -25.625 1 98.88 511 ILE B C 1
ATOM 8361 O O . ILE B 1 511 ? 4.664 -38.406 -24.703 1 98.88 511 ILE B O 1
ATOM 8365 N N . ILE B 1 512 ? 4.559 -37.188 -26.609 1 98.75 512 ILE B N 1
ATOM 8366 C CA . ILE B 1 512 ? 3.146 -36.875 -26.453 1 98.75 512 ILE B CA 1
ATOM 8367 C C . ILE B 1 512 ? 2.381 -37.312 -27.703 1 98.75 512 ILE B C 1
ATOM 8369 O O . ILE B 1 512 ? 2.74 -36.938 -28.828 1 98.75 512 ILE B O 1
ATOM 8373 N N . ASP B 1 513 ? 1.396 -38.125 -27.531 1 98.5 513 ASP B N 1
ATOM 8374 C CA . ASP B 1 513 ? 0.41 -38.344 -28.578 1 98.5 513 ASP B CA 1
ATOM 8375 C C . ASP B 1 513 ? -0.499 -37.125 -28.734 1 98.5 513 ASP B C 1
ATOM 8377 O O . ASP B 1 513 ? -1.562 -37.031 -28.109 1 98.5 513 ASP B O 1
ATOM 8381 N N . TYR B 1 514 ? -0.068 -36.25 -29.641 1 98.12 514 TYR B N 1
ATOM 8382 C CA . TYR B 1 514 ? -0.684 -34.938 -29.75 1 98.12 514 TYR B CA 1
ATOM 8383 C C . TYR B 1 514 ? -2.143 -35.031 -30.172 1 98.12 514 TYR B C 1
ATOM 8385 O O . TYR B 1 514 ? -2.984 -34.25 -29.75 1 98.12 514 TYR B O 1
ATOM 8393 N N . GLY B 1 515 ? -2.488 -35.906 -30.938 1 97.25 515 GLY B N 1
ATOM 8394 C CA . GLY B 1 515 ? -3.857 -36.125 -31.375 1 97.25 515 GLY B CA 1
ATOM 8395 C C . GLY B 1 515 ? -4.781 -36.562 -30.25 1 97.25 515 GLY B C 1
ATOM 8396 O O . GLY B 1 515 ? -5.973 -36.25 -30.266 1 97.25 515 GLY B O 1
ATOM 8397 N N . ARG B 1 516 ? -4.23 -37.219 -29.312 1 96.69 516 ARG B N 1
ATOM 8398 C CA . ARG B 1 516 ? -5.031 -37.781 -28.203 1 96.69 516 ARG B CA 1
ATOM 8399 C C . ARG B 1 516 ? -4.895 -36.906 -26.953 1 96.69 516 ARG B C 1
ATOM 8401 O O . ARG B 1 516 ? -5.527 -37.188 -25.938 1 96.69 516 ARG B O 1
ATOM 8408 N N . LEU B 1 517 ? -4.102 -35.938 -27.031 1 97.62 517 LEU B N 1
ATOM 8409 C CA . LEU B 1 517 ? -3.861 -35.125 -25.844 1 97.62 517 LEU B CA 1
ATOM 8410 C C . LEU B 1 517 ? -5.145 -34.406 -25.391 1 97.62 517 LEU B C 1
ATOM 8412 O O . LEU B 1 517 ? -5.812 -33.75 -26.188 1 97.62 517 LEU B O 1
ATOM 8416 N N . ARG B 1 518 ? -5.457 -34.594 -24.078 1 95.69 518 ARG B N 1
ATOM 8417 C CA . ARG B 1 518 ? -6.723 -34.062 -23.562 1 95.69 518 ARG B CA 1
ATOM 8418 C C . ARG B 1 518 ? -6.652 -33.844 -22.062 1 95.69 518 ARG B C 1
ATOM 8420 O O . ARG B 1 518 ? -5.918 -34.531 -21.344 1 95.69 518 ARG B O 1
ATOM 8427 N N . LEU B 1 519 ? -7.41 -32.781 -21.625 1 95.69 519 LEU B N 1
ATOM 8428 C CA . LEU B 1 519 ? -7.629 -32.531 -20.203 1 95.69 519 LEU B CA 1
ATOM 8429 C C . LEU B 1 519 ? -9.023 -32.969 -19.781 1 95.69 519 LEU B C 1
ATOM 8431 O O . LEU B 1 519 ? -10.023 -32.344 -20.141 1 95.69 519 LEU B O 1
ATOM 8435 N N . PRO B 1 520 ? -9.109 -34.031 -19.016 1 94.5 520 PRO B N 1
ATOM 8436 C CA . PRO B 1 520 ? -10.414 -34.375 -18.438 1 94.5 520 PRO B CA 1
ATOM 8437 C C . PRO B 1 520 ? -10.883 -33.375 -17.391 1 94.5 520 PRO B C 1
ATOM 8439 O O . PRO B 1 520 ? -10.117 -32.531 -16.953 1 94.5 520 PRO B O 1
ATOM 8442 N N . PRO B 1 521 ? -12.172 -33.469 -17.031 1 92.88 521 PRO B N 1
ATOM 8443 C CA . PRO B 1 521 ? -12.625 -32.531 -15.984 1 92.88 521 PRO B CA 1
ATOM 8444 C C . PRO B 1 521 ? -11.938 -32.781 -14.648 1 92.88 521 PRO B C 1
ATOM 8446 O O . PRO B 1 521 ? -11.672 -33.938 -14.289 1 92.88 521 PRO B O 1
ATOM 8449 N N . PRO B 1 522 ? -11.633 -31.719 -13.891 1 93 522 PRO B N 1
ATOM 8450 C CA . PRO B 1 522 ? -11.102 -31.906 -12.539 1 93 522 PRO B CA 1
ATOM 8451 C C . PRO B 1 522 ? -12.102 -32.594 -11.602 1 93 522 PRO B C 1
ATOM 8453 O O . PRO B 1 522 ? -13.305 -32.562 -11.867 1 93 522 PRO B O 1
ATOM 8456 N N . LYS B 1 523 ? -11.594 -33.156 -10.602 1 89.25 523 LYS B N 1
ATOM 8457 C CA . LYS B 1 523 ? -12.422 -33.812 -9.578 1 89.25 523 LYS B CA 1
ATOM 8458 C C . LYS B 1 523 ? -11.875 -33.531 -8.18 1 89.25 523 LYS B C 1
ATOM 8460 O O . LYS B 1 523 ? -10.688 -33.25 -8.016 1 89.25 523 LYS B O 1
ATOM 8465 N N . VAL B 1 524 ? -12.766 -33.594 -7.242 1 88.06 524 VAL B N 1
ATOM 8466 C CA . VAL B 1 524 ? -12.359 -33.469 -5.844 1 88.06 524 VAL B CA 1
ATOM 8467 C C . VAL B 1 524 ? -11.852 -34.844 -5.332 1 88.06 524 VAL B C 1
ATOM 8469 O O . VAL B 1 524 ? -12.547 -35.844 -5.434 1 88.06 524 VAL B O 1
ATOM 8472 N N . ALA B 1 525 ? -10.625 -34.781 -4.887 1 85.31 525 ALA B N 1
ATOM 8473 C CA . ALA B 1 525 ? -10.016 -36 -4.336 1 85.31 525 ALA B CA 1
ATOM 8474 C C . ALA B 1 525 ? -9.68 -35.812 -2.859 1 85.31 525 ALA B C 1
ATOM 8476 O O . ALA B 1 525 ? -9.43 -34.688 -2.406 1 85.31 525 ALA B O 1
ATOM 8477 N N . PHE B 1 526 ? -9.688 -36.812 -2.129 1 86 526 PHE B N 1
ATOM 8478 C CA . PHE B 1 526 ? -9.352 -36.812 -0.71 1 86 526 PHE B CA 1
ATOM 8479 C C . PHE B 1 526 ? -8.117 -37.656 -0.443 1 86 526 PHE B C 1
ATOM 8481 O O . PHE B 1 526 ? -8.133 -38.531 0.427 1 86 526 PHE B O 1
ATOM 8488 N N . ASP B 1 527 ? -7.059 -37.406 -1.135 1 79.88 527 ASP B N 1
ATOM 8489 C CA . ASP B 1 527 ? -5.898 -38.312 -1.118 1 79.88 527 ASP B CA 1
ATOM 8490 C C . ASP B 1 527 ? -4.684 -37.625 -0.505 1 79.88 527 ASP B C 1
ATOM 8492 O O . ASP B 1 527 ? -3.561 -38.094 -0.613 1 79.88 527 ASP B O 1
ATOM 8496 N N . LEU B 1 528 ? -4.859 -36.531 0.081 1 79.69 528 LEU B N 1
ATOM 8497 C CA . LEU B 1 528 ? -3.77 -35.875 0.8 1 79.69 528 LEU B CA 1
ATOM 8498 C C . LEU B 1 528 ? -3.613 -36.469 2.197 1 79.69 528 LEU B C 1
ATOM 8500 O O . LEU B 1 528 ? -4.504 -37.188 2.684 1 79.69 528 LEU B O 1
ATOM 8504 N N . PRO B 1 529 ? -2.436 -36.312 2.746 1 77.69 529 PRO B N 1
ATOM 8505 C CA . PRO B 1 529 ? -2.293 -36.781 4.125 1 77.69 529 PRO B CA 1
ATOM 8506 C C . PRO B 1 529 ? -3.469 -36.375 5.012 1 77.69 529 PRO B C 1
ATOM 8508 O O . PRO B 1 529 ? -4.02 -35.281 4.855 1 77.69 529 PRO B O 1
ATOM 8511 N N . ALA B 1 530 ? -3.883 -37.25 5.965 1 78.81 530 ALA B N 1
ATOM 8512 C CA . ALA B 1 530 ? -4.961 -37.031 6.93 1 78.81 530 ALA B CA 1
ATOM 8513 C C . ALA B 1 530 ? -6.305 -36.875 6.223 1 78.81 530 ALA B C 1
ATOM 8515 O O . ALA B 1 530 ? -7.223 -36.25 6.746 1 78.81 530 ALA B O 1
ATOM 8516 N N . GLY B 1 531 ? -6.352 -37.344 4.941 1 79.94 531 GLY B N 1
ATOM 8517 C CA . GLY B 1 531 ? -7.609 -37.312 4.211 1 79.94 531 GLY B CA 1
ATOM 8518 C C . GLY B 1 531 ? -7.945 -35.938 3.666 1 79.94 531 GLY B C 1
ATOM 8519 O O . GLY B 1 531 ? -9.109 -35.656 3.381 1 79.94 531 GLY B O 1
ATOM 8520 N N . GLY B 1 532 ? -7.039 -35.188 3.52 1 81.31 532 GLY B N 1
ATOM 8521 C CA . GLY B 1 532 ? -7.238 -33.812 3.012 1 81.31 532 GLY B CA 1
ATOM 8522 C C . GLY B 1 532 ? -7.766 -33.781 1.59 1 81.31 532 GLY B C 1
ATOM 8523 O O . GLY B 1 532 ? -7.441 -34.656 0.782 1 81.31 532 GLY B O 1
ATOM 8524 N N . ARG B 1 533 ? -8.57 -32.781 1.38 1 84.56 533 ARG B N 1
ATOM 8525 C CA . ARG B 1 533 ? -9.234 -32.625 0.092 1 84.56 533 ARG B CA 1
ATOM 8526 C C . ARG B 1 533 ? -8.391 -31.766 -0.854 1 84.56 533 ARG B C 1
ATOM 8528 O O . ARG B 1 533 ? -7.723 -30.828 -0.423 1 84.56 533 ARG B O 1
ATOM 8535 N N . ARG B 1 534 ? -8.383 -32.188 -2.191 1 87.06 534 ARG B N 1
ATOM 8536 C CA . ARG B 1 534 ? -7.828 -31.312 -3.227 1 87.06 534 ARG B CA 1
ATOM 8537 C C . ARG B 1 534 ? -8.523 -31.547 -4.566 1 87.06 534 ARG B C 1
ATOM 8539 O O . ARG B 1 534 ? -9.133 -32.594 -4.781 1 87.06 534 ARG B O 1
ATOM 8546 N N . LEU B 1 535 ? -8.453 -30.562 -5.371 1 89.25 535 LEU B N 1
ATOM 8547 C CA . LEU B 1 535 ? -8.844 -30.703 -6.77 1 89.25 535 LEU B CA 1
ATOM 8548 C C . LEU B 1 535 ? -7.715 -31.312 -7.598 1 89.25 535 LEU B C 1
ATOM 8550 O O . LEU B 1 535 ? -6.559 -30.906 -7.457 1 89.25 535 LEU B O 1
ATOM 8554 N N . VAL B 1 536 ? -8.062 -32.312 -8.43 1 89.5 536 VAL B N 1
ATOM 8555 C CA . VAL B 1 536 ? -7.059 -32.969 -9.266 1 89.5 536 VAL B CA 1
ATOM 8556 C C . VAL B 1 536 ? -7.547 -33.031 -10.711 1 89.5 536 VAL B C 1
ATOM 8558 O O . VAL B 1 536 ? -8.734 -33.25 -10.969 1 89.5 536 VAL B O 1
ATOM 8561 N N . GLN B 1 537 ? -6.668 -32.688 -11.508 1 92.75 537 GLN B N 1
ATOM 8562 C CA . GLN B 1 537 ? -6.914 -32.812 -12.938 1 92.75 537 GLN B CA 1
ATOM 8563 C C . GLN B 1 537 ? -5.734 -33.5 -13.641 1 92.75 537 GLN B C 1
ATOM 8565 O O . GLN B 1 537 ? -4.641 -32.938 -13.688 1 92.75 537 GLN B O 1
ATOM 8570 N N . GLY B 1 538 ? -5.918 -34.688 -14.148 1 91.75 538 GLY B N 1
ATOM 8571 C CA . GLY B 1 538 ? -4.883 -35.375 -14.898 1 91.75 538 GLY B CA 1
ATOM 8572 C C . GLY B 1 538 ? -4.828 -34.969 -16.359 1 91.75 538 GLY B C 1
ATOM 8573 O O . GLY B 1 538 ? -5.445 -33.969 -16.766 1 91.75 538 GLY B O 1
ATOM 8574 N N . ALA B 1 539 ? -3.992 -35.688 -17.109 1 95.19 539 ALA B N 1
ATOM 8575 C CA . ALA B 1 539 ? -3.863 -35.5 -18.547 1 95.19 539 ALA B CA 1
ATOM 8576 C C . ALA B 1 539 ? -3.809 -36.812 -19.281 1 95.19 539 ALA B C 1
ATOM 8578 O O . ALA B 1 539 ? -3.275 -37.812 -18.75 1 95.19 539 ALA B O 1
ATOM 8579 N N . GLU B 1 540 ? -4.375 -36.812 -20.406 1 96.19 540 GLU B N 1
ATOM 8580 C CA . GLU B 1 540 ? -4.254 -37.938 -21.344 1 96.19 540 GLU B CA 1
ATOM 8581 C C . GLU B 1 540 ? -3.379 -37.562 -22.531 1 96.19 540 GLU B C 1
ATOM 8583 O O . GLU B 1 540 ? -3.305 -36.406 -22.922 1 96.19 540 GLU B O 1
ATOM 8588 N N . GLY B 1 541 ? -2.689 -38.594 -22.984 1 97.38 541 GLY B N 1
ATOM 8589 C CA . GLY B 1 541 ? -1.957 -38.344 -24.219 1 97.38 541 GLY B CA 1
ATOM 8590 C C . GLY B 1 541 ? -0.453 -38.344 -24.031 1 97.38 541 GLY B C 1
ATOM 8591 O O . GLY B 1 541 ? 0.304 -38.438 -25 1 97.38 541 GLY B O 1
ATOM 8592 N N . TYR B 1 542 ? 0.022 -38.188 -22.812 1 97.88 542 TYR B N 1
ATOM 8593 C CA . TYR B 1 542 ? 1.453 -38.344 -22.562 1 97.88 542 TYR B CA 1
ATOM 8594 C C . TYR B 1 542 ? 1.887 -39.781 -22.672 1 97.88 542 TYR B C 1
ATOM 8596 O O . TYR B 1 542 ? 1.48 -40.625 -21.875 1 97.88 542 TYR B O 1
ATOM 8604 N N . VAL B 1 543 ? 2.74 -40 -23.594 1 98.19 543 VAL B N 1
ATOM 8605 C CA . VAL B 1 543 ? 3.236 -41.375 -23.797 1 98.19 543 VAL B CA 1
ATOM 8606 C C . VAL B 1 543 ? 4.32 -41.688 -22.766 1 98.19 543 VAL B C 1
ATOM 8608 O O . VAL B 1 543 ? 4.309 -42.75 -22.172 1 98.19 543 VAL B O 1
ATOM 8611 N N . ALA B 1 544 ? 5.23 -40.781 -22.625 1 98.25 544 ALA B N 1
ATOM 8612 C CA . ALA B 1 544 ? 6.301 -40.906 -21.641 1 98.25 544 ALA B CA 1
ATOM 8613 C C . ALA B 1 544 ? 6.922 -39.562 -21.312 1 98.25 544 ALA B C 1
ATOM 8615 O O . ALA B 1 544 ? 6.902 -38.656 -22.141 1 98.25 544 ALA B O 1
ATOM 8616 N N . THR B 1 545 ? 7.371 -39.469 -20.141 1 98.5 545 THR B N 1
ATOM 8617 C CA . THR B 1 545 ? 8.188 -38.344 -19.703 1 98.5 545 THR B CA 1
ATOM 8618 C C . THR B 1 545 ? 9.531 -38.812 -19.172 1 98.5 545 THR B C 1
ATOM 8620 O O . THR B 1 545 ? 9.578 -39.719 -18.328 1 98.5 545 THR B O 1
ATOM 8623 N N . LEU B 1 546 ? 10.578 -38.281 -19.672 1 98.75 546 LEU B N 1
ATOM 8624 C CA . LEU B 1 546 ? 11.914 -38.656 -19.25 1 98.75 546 LEU B CA 1
ATOM 8625 C C . LEU B 1 546 ? 12.57 -37.531 -18.453 1 98.75 546 LEU B C 1
ATOM 8627 O O . LEU B 1 546 ? 12.43 -36.344 -18.797 1 98.75 546 LEU B O 1
ATOM 8631 N N . LYS B 1 547 ? 13.258 -37.906 -17.438 1 98.75 547 LYS B N 1
ATOM 8632 C CA . LYS B 1 547 ? 14.18 -37.062 -16.688 1 98.75 547 LYS B CA 1
ATOM 8633 C C . LYS B 1 547 ? 15.602 -37.625 -16.75 1 98.75 547 LYS B C 1
ATOM 8635 O O . LYS B 1 547 ? 15.844 -38.781 -16.328 1 98.75 547 LYS B O 1
ATOM 8640 N N . ARG B 1 548 ? 16.547 -36.812 -17.297 1 98.25 548 ARG B N 1
ATOM 8641 C CA . ARG B 1 548 ? 17.922 -37.281 -17.469 1 98.25 548 ARG B CA 1
ATOM 8642 C C . ARG B 1 548 ? 17.969 -38.625 -18.156 1 98.25 548 ARG B C 1
ATOM 8644 O O . ARG B 1 548 ? 18.672 -39.531 -17.688 1 98.25 548 ARG B O 1
ATOM 8651 N N . GLY B 1 549 ? 17.141 -38.781 -19.062 1 98.06 549 GLY B N 1
ATOM 8652 C CA . GLY B 1 549 ? 17.156 -39.938 -19.922 1 98.06 549 GLY B CA 1
ATOM 8653 C C . GLY B 1 549 ? 16.406 -41.125 -19.328 1 98.06 549 GLY B C 1
ATOM 8654 O O . GLY B 1 549 ? 16.203 -42.125 -20 1 98.06 549 GLY B O 1
ATOM 8655 N N . GLN B 1 550 ? 15.945 -41.031 -18.156 1 98.06 550 GLN B N 1
ATOM 8656 C CA . GLN B 1 550 ? 15.18 -42.094 -17.516 1 98.06 550 GLN B CA 1
ATOM 8657 C C . GLN B 1 550 ? 13.688 -41.812 -17.578 1 98.06 550 GLN B C 1
ATOM 8659 O O . GLN B 1 550 ? 13.25 -40.688 -17.312 1 98.06 550 GLN B O 1
ATOM 8664 N N . VAL B 1 551 ? 12.891 -42.844 -17.953 1 98.19 551 VAL B N 1
ATOM 8665 C CA . VAL B 1 551 ? 11.445 -42.688 -18.016 1 98.19 551 VAL B CA 1
ATOM 8666 C C . VAL B 1 551 ? 10.867 -42.594 -16.594 1 98.19 551 VAL B C 1
ATOM 8668 O O . VAL B 1 551 ? 10.906 -43.594 -15.859 1 98.19 551 VAL B O 1
ATOM 8671 N N . ILE B 1 552 ? 10.305 -41.5 -16.25 1 98.06 552 ILE B N 1
ATOM 8672 C CA . ILE B 1 552 ? 9.758 -41.344 -14.906 1 98.06 552 ILE B CA 1
ATOM 8673 C C . ILE B 1 552 ? 8.242 -41.531 -14.938 1 98.06 552 ILE B C 1
ATOM 8675 O O . ILE B 1 552 ? 7.633 -41.875 -13.922 1 98.06 552 ILE B O 1
ATOM 8679 N N . MET B 1 553 ? 7.617 -41.25 -16.062 1 97.56 553 MET B N 1
ATOM 8680 C CA . MET B 1 553 ? 6.199 -41.469 -16.312 1 97.56 553 MET B CA 1
ATOM 8681 C C . MET B 1 553 ? 5.996 -42.219 -17.625 1 97.56 553 MET B C 1
ATOM 8683 O O . MET B 1 553 ? 6.652 -41.938 -18.625 1 97.56 553 MET B O 1
ATOM 8687 N N . GLN B 1 554 ? 5.117 -43.156 -17.625 1 96.88 554 GLN B N 1
ATOM 8688 C CA . GLN B 1 554 ? 4.758 -43.906 -18.812 1 96.88 554 GLN B CA 1
ATOM 8689 C C . GLN B 1 554 ? 3.262 -44.219 -18.844 1 96.88 554 GLN B C 1
ATOM 8691 O O . GLN B 1 554 ? 2.719 -44.781 -17.906 1 96.88 554 GLN B O 1
ATOM 8696 N N . GLY B 1 555 ? 2.645 -43.812 -19.891 1 92.88 555 GLY B N 1
ATOM 8697 C CA . GLY B 1 555 ? 1.211 -44.031 -20 1 92.88 555 GLY B CA 1
ATOM 8698 C C . GLY B 1 555 ? 0.418 -43.406 -18.875 1 92.88 555 GLY B C 1
ATOM 8699 O O . GLY B 1 555 ? -0.545 -44 -18.391 1 92.88 555 GLY B O 1
ATOM 8700 N N . GLY B 1 556 ? 0.929 -42.406 -18.344 1 90.19 556 GLY B N 1
ATOM 8701 C CA . GLY B 1 556 ? 0.208 -41.688 -17.297 1 90.19 556 GLY B CA 1
ATOM 8702 C C . GLY B 1 556 ? 0.516 -42.188 -15.906 1 90.19 556 GLY B C 1
ATOM 8703 O O . GLY B 1 556 ? -0.012 -41.688 -14.922 1 90.19 556 GLY B O 1
ATOM 8704 N N . GLU B 1 557 ? 1.421 -43.125 -15.773 1 94.75 557 GLU B N 1
ATOM 8705 C CA . GLU B 1 557 ? 1.739 -43.719 -14.477 1 94.75 557 GLU B CA 1
ATOM 8706 C C . GLU B 1 557 ? 3.221 -43.562 -14.148 1 94.75 557 GLU B C 1
ATOM 8708 O O . GLU B 1 557 ? 4.074 -43.688 -15.031 1 94.75 557 GLU B O 1
ATOM 8713 N N . PRO B 1 558 ? 3.482 -43.375 -12.875 1 95.69 558 PRO B N 1
ATOM 8714 C CA . PRO B 1 558 ? 4.895 -43.312 -12.492 1 95.69 558 PRO B CA 1
ATOM 8715 C C . PRO B 1 558 ? 5.617 -44.656 -12.695 1 95.69 558 PRO B C 1
ATOM 8717 O O . PRO B 1 558 ? 5.039 -45.719 -12.469 1 95.69 558 PRO B O 1
ATOM 8720 N N . THR B 1 559 ? 6.875 -44.625 -13.055 1 97.06 559 THR B N 1
ATOM 8721 C CA . THR B 1 559 ? 7.652 -45.844 -13.273 1 97.06 559 THR B CA 1
ATOM 8722 C C . THR B 1 559 ? 8.414 -46.219 -12.008 1 97.06 559 THR B C 1
ATOM 8724 O O . THR B 1 559 ? 8.906 -47.344 -11.891 1 97.06 559 THR B O 1
ATOM 8727 N N . GLY B 1 560 ? 8.562 -45.219 -11.078 1 95.69 560 GLY B N 1
ATOM 8728 C CA . GLY B 1 560 ? 9.328 -45.438 -9.867 1 95.69 560 GLY B CA 1
ATOM 8729 C C . GLY B 1 560 ? 10.742 -44.875 -9.953 1 95.69 560 GLY B C 1
ATOM 8730 O O . GLY B 1 560 ? 11.43 -44.75 -8.938 1 95.69 560 GLY B O 1
ATOM 8731 N N . ALA B 1 561 ? 11.195 -44.5 -11.156 1 97.62 561 ALA B N 1
ATOM 8732 C CA . ALA B 1 561 ? 12.516 -43.906 -11.312 1 97.62 561 ALA B CA 1
ATOM 8733 C C . ALA B 1 561 ? 12.57 -42.531 -10.648 1 97.62 561 ALA B C 1
ATOM 8735 O O . ALA B 1 561 ? 11.617 -41.75 -10.742 1 97.62 561 ALA B O 1
ATOM 8736 N N . LEU B 1 562 ? 13.648 -42.281 -9.945 1 98.25 562 LEU B N 1
ATOM 8737 C CA . LEU B 1 562 ? 13.773 -41.031 -9.211 1 98.25 562 LEU B CA 1
ATOM 8738 C C . LEU B 1 562 ? 15.086 -40.312 -9.555 1 98.25 562 LEU B C 1
ATOM 8740 O O . LEU B 1 562 ? 15.898 -40.062 -8.672 1 98.25 562 LEU B O 1
ATOM 8744 N N . PRO B 1 563 ? 15.258 -39.875 -10.797 1 98.19 563 PRO B N 1
ATOM 8745 C CA . PRO B 1 563 ? 16.531 -39.281 -11.219 1 98.19 563 PRO B CA 1
ATOM 8746 C C . PRO B 1 563 ? 16.594 -37.781 -10.898 1 98.19 563 PRO B C 1
ATOM 8748 O O . PRO B 1 563 ? 17.625 -37.156 -11.148 1 98.19 563 PRO B O 1
ATOM 8751 N N . GLY B 1 564 ? 15.523 -37.188 -10.391 1 98.12 564 GLY B N 1
ATOM 8752 C CA . GLY B 1 564 ? 15.484 -35.781 -10.102 1 98.12 564 GLY B CA 1
ATOM 8753 C C . GLY B 1 564 ? 16.469 -35.344 -9.023 1 98.12 564 GLY B C 1
ATOM 8754 O O . GLY B 1 564 ? 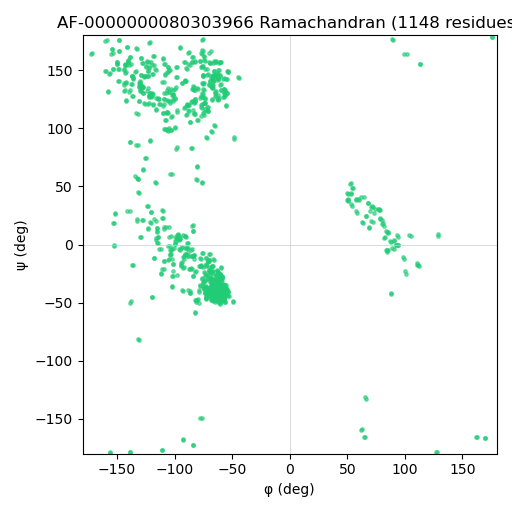16.859 -36.156 -8.188 1 98.12 564 GLY B O 1
ATOM 8755 N N . THR B 1 565 ? 16.859 -34.062 -8.992 1 97.75 565 THR B N 1
ATOM 8756 C CA . THR B 1 565 ? 17.797 -33.531 -8.016 1 97.75 565 THR B CA 1
ATOM 8757 C C . THR B 1 565 ? 17.375 -32.125 -7.574 1 97.75 565 THR B C 1
ATOM 8759 O O . THR B 1 565 ? 16.453 -31.547 -8.148 1 97.75 565 THR B O 1
ATOM 8762 N N . LEU B 1 566 ? 18.062 -31.688 -6.543 1 98.44 566 LEU B N 1
ATOM 8763 C CA . LEU B 1 566 ? 18 -30.281 -6.195 1 98.44 566 LEU B CA 1
ATOM 8764 C C . LEU B 1 566 ? 18.875 -29.453 -7.137 1 98.44 566 LEU B C 1
ATOM 8766 O O . LEU B 1 566 ? 20.031 -29.797 -7.387 1 98.44 566 LEU B O 1
ATOM 8770 N N . VAL B 1 567 ? 18.266 -28.422 -7.719 1 98.5 567 VAL B N 1
ATOM 8771 C CA . VAL B 1 567 ? 19 -27.5 -8.57 1 98.5 567 VAL B CA 1
ATOM 8772 C C . VAL B 1 567 ? 19.562 -26.359 -7.719 1 98.5 567 VAL B C 1
ATOM 8774 O O . VAL B 1 567 ? 18.812 -25.641 -7.047 1 98.5 567 VAL B O 1
ATOM 8777 N N . ARG B 1 568 ? 20.844 -26.219 -7.723 1 98.06 568 ARG B N 1
ATOM 8778 C CA . ARG B 1 568 ? 21.5 -25.141 -6.98 1 98.06 568 ARG B CA 1
ATOM 8779 C C . ARG B 1 568 ? 22.094 -24.109 -7.926 1 98.06 568 ARG B C 1
ATOM 8781 O O . ARG B 1 568 ? 23.047 -24.391 -8.656 1 98.06 568 ARG B O 1
ATOM 8788 N N . GLY B 1 569 ? 21.562 -22.906 -7.93 1 97.12 569 GLY B N 1
ATOM 8789 C CA . GLY B 1 569 ? 22.078 -21.781 -8.695 1 97.12 569 GLY B CA 1
ATOM 8790 C C . GLY B 1 569 ? 22 -21.984 -10.195 1 97.12 569 GLY B C 1
ATOM 8791 O O . GLY B 1 569 ? 21.281 -22.875 -10.664 1 97.12 569 GLY B O 1
ATOM 8792 N N . PRO B 1 570 ? 22.688 -21.172 -10.883 1 96.56 570 PRO B N 1
ATOM 8793 C CA . PRO B 1 570 ? 22.656 -21.25 -12.344 1 96.56 570 PRO B CA 1
ATOM 8794 C C . PRO B 1 570 ? 23.297 -22.547 -12.867 1 96.56 570 PRO B C 1
ATOM 8796 O O . PRO B 1 570 ? 24.234 -23.062 -12.258 1 96.56 570 PRO B O 1
ATOM 8799 N N . GLN B 1 571 ? 22.719 -23.016 -13.93 1 96.06 571 GLN B N 1
ATOM 8800 C CA . GLN B 1 571 ? 23.203 -24.234 -14.586 1 96.06 571 GLN B CA 1
ATOM 8801 C C . GLN B 1 571 ? 23.703 -23.922 -16 1 96.06 571 GLN B C 1
ATOM 8803 O O . GLN B 1 571 ? 22.969 -23.359 -16.812 1 96.06 571 GLN B O 1
ATOM 8808 N N . ALA B 1 572 ? 24.875 -24.281 -16.312 1 89.19 572 ALA B N 1
ATOM 8809 C CA . ALA B 1 572 ? 25.438 -24.094 -17.641 1 89.19 572 ALA B CA 1
ATOM 8810 C C . ALA B 1 572 ? 25.25 -25.328 -18.516 1 89.19 572 ALA B C 1
ATOM 8812 O O . ALA B 1 572 ? 25.234 -26.453 -18.016 1 89.19 572 ALA B O 1
ATOM 8813 N N . ALA B 1 573 ? 24.906 -24.984 -19.812 1 78.81 573 ALA B N 1
ATOM 8814 C CA . ALA B 1 573 ? 24.891 -26.125 -20.734 1 78.81 573 ALA B CA 1
ATOM 8815 C C . ALA B 1 573 ? 26.297 -26.688 -20.938 1 78.81 573 ALA B C 1
ATOM 8817 O O . ALA B 1 573 ? 27.266 -25.938 -20.938 1 78.81 573 ALA B O 1
ATOM 8818 N N . LEU B 1 574 ? 26.312 -27.938 -21.047 1 73 574 LEU B N 1
ATOM 8819 C CA . LEU B 1 574 ? 27.609 -28.516 -21.375 1 73 574 LEU B CA 1
ATOM 8820 C C . LEU B 1 574 ? 27.938 -28.312 -22.859 1 73 574 LEU B C 1
ATOM 8822 O O . LEU B 1 574 ? 27.031 -28.234 -23.688 1 73 574 LEU B O 1
ATOM 8826 N N . ALA B 1 575 ? 29.312 -27.75 -23.156 1 66.44 575 ALA B N 1
ATOM 8827 C CA . ALA B 1 575 ? 29.844 -27.578 -24.5 1 66.44 575 ALA B CA 1
ATOM 8828 C C . ALA B 1 575 ? 29.656 -28.844 -25.328 1 66.44 575 ALA B C 1
ATOM 8830 O O . ALA B 1 575 ? 29.969 -29.953 -24.875 1 66.44 575 ALA B O 1
ATOM 8831 N N . GLY B 1 576 ? 28.438 -29.109 -26.234 1 43.88 576 GLY B N 1
ATOM 8832 C CA . GLY B 1 576 ? 28.266 -30.25 -27.109 1 43.88 576 GLY B CA 1
ATOM 8833 C C . GLY B 1 576 ? 29.5 -30.562 -27.938 1 43.88 576 GLY B C 1
ATOM 8834 O O . GLY B 1 576 ? 30.391 -29.703 -28.094 1 43.88 576 GLY B O 1
#

Solvent-accessible surface area (backbone atoms only — not comparable to full-atom values): 56390 Å² total; per-residue (Å²): 121,30,53,34,29,40,37,48,12,37,36,36,39,19,79,48,52,85,66,44,71,19,20,37,31,25,42,95,32,18,23,63,42,70,47,56,84,66,82,64,45,78,36,78,43,86,26,66,84,16,38,32,32,32,18,29,31,44,64,29,22,44,37,58,51,51,59,55,66,41,41,56,55,73,62,37,43,55,46,41,36,37,32,39,25,22,14,48,62,8,42,43,81,33,27,33,53,83,91,43,48,67,57,42,40,40,44,45,20,39,56,34,39,37,64,47,69,34,47,68,71,46,42,66,88,71,53,41,46,43,50,38,40,52,52,51,45,51,72,47,70,14,31,39,29,39,32,37,25,44,7,33,24,25,41,44,31,62,66,49,40,67,46,21,56,42,59,36,55,75,48,46,68,45,39,52,50,47,24,52,52,51,42,50,24,44,75,62,13,30,37,24,38,12,30,29,44,29,85,81,43,28,18,84,88,34,31,54,54,32,52,37,79,60,47,68,46,48,52,50,47,43,54,48,32,36,36,72,73,65,57,41,27,45,34,38,38,50,43,52,74,53,41,74,78,50,45,64,63,48,48,50,52,9,55,73,43,68,34,39,26,36,34,63,51,54,31,27,69,89,36,61,61,52,54,58,58,50,50,54,50,38,51,53,33,52,76,70,68,32,40,48,30,36,29,27,48,93,60,44,54,37,37,42,23,23,78,88,38,75,41,41,62,53,64,81,31,67,70,50,57,74,45,62,82,50,57,66,74,60,44,52,56,47,65,67,33,68,67,50,44,55,59,71,43,38,64,76,74,48,63,70,73,34,58,63,29,67,65,57,37,48,66,42,61,45,33,68,49,26,27,67,27,58,78,66,56,50,89,71,58,54,57,71,59,9,31,40,40,44,16,63,75,69,72,47,57,48,48,51,50,49,49,52,40,29,44,32,83,86,46,67,17,39,33,35,29,50,69,27,47,35,65,80,49,42,55,66,68,50,60,53,48,74,68,40,90,44,41,35,59,28,69,31,39,29,67,33,28,22,41,33,35,68,45,44,43,41,66,49,44,41,52,41,37,40,38,64,62,47,78,88,55,84,60,46,60,56,34,48,53,46,13,41,35,9,26,54,36,23,48,63,54,35,31,54,22,38,20,31,62,41,49,32,12,40,24,31,28,27,32,28,34,63,89,58,45,44,64,58,49,65,43,84,39,58,79,41,58,96,56,32,66,27,50,46,52,65,50,42,33,48,50,33,25,23,32,48,60,38,61,31,31,46,70,75,36,76,65,76,47,47,72,22,46,58,50,55,40,66,36,73,48,47,89,101,121,31,52,33,29,39,38,48,12,36,36,35,38,19,78,48,52,84,65,44,73,19,19,38,30,26,44,94,33,18,24,63,42,69,47,56,85,65,82,64,44,79,36,79,42,86,26,65,84,14,39,33,32,31,17,29,32,44,65,28,22,45,37,59,49,51,58,56,66,40,42,56,53,72,60,37,44,57,46,40,37,37,32,40,25,22,15,47,63,8,40,44,79,33,28,34,53,82,90,43,49,67,55,42,40,42,43,44,22,39,55,35,41,36,61,49,66,33,46,68,70,47,41,66,88,72,52,42,46,42,48,38,40,52,52,51,44,52,72,48,70,14,31,38,28,40,31,39,24,45,7,33,24,25,40,43,30,61,67,49,40,68,45,22,57,41,57,38,56,77,48,44,67,46,38,50,51,47,23,52,52,51,41,50,26,44,74,62,13,28,37,24,38,12,31,30,43,28,85,82,43,28,18,85,86,35,31,53,54,32,51,37,79,61,47,69,47,48,53,51,48,43,52,48,32,35,37,72,75,64,57,41,28,45,35,37,39,49,43,54,76,52,42,72,77,51,45,64,64,49,48,50,51,10,55,74,43,71,32,40,25,35,34,61,51,54,31,28,69,90,34,60,60,51,55,58,57,49,49,52,51,38,52,52,33,52,77,71,67,32,41,49,30,34,29,28,48,94,58,41,54,38,38,41,22,23,78,87,38,75,39,40,62,52,63,79,31,68,70,49,58,73,45,62,83,50,57,64,73,59,43,52,55,46,61,69,32,67,66,50,44,54,59,71,42,38,64,75,73,49,62,70,70,33,57,64,29,65,65,57,36,48,64,43,60,46,34,69,52,25,26,70,25,59,78,67,55,51,90,72,56,55,58,72,59,9,30,40,40,43,17,64,74,70,73,47,56,46,48,49,51,50,49,53,41,28,44,32,83,87,46,67,16,39,33,33,30,50,69,29,48,34,67,78,50,43,55,67,68,51,60,54,48,75,67,39,88,43,42,34,59,29,70,32,37,30,67,31,27,21,40,33,34,67,46,45,46,41,67,49,42,40,52,41,36,41,37,65,62,47,79,89,56,81,60,44,60,55,35,49,52,44,12,42,36,9,24,53,35,23,48,62,55,36,30,54,23,38,18,32,62,41,49,33,12,39,23,31,30,26,32,27,36,64,89,59,44,43,65,58,49,65,44,84,38,57,81,41,57,96,57,32,66,27,49,46,53,64,50,43,32,48,50,32,27,24,34,47,60,39,59,31,29,47,71,74,35,74,63,78,48,49,73,22,46,59,50,55,41,66,36,71,47,47,87,103

Radius of gyration: 34.25 Å; Cα contacts (8 Å, |Δi|>4): 2825; chains: 2; bounding box: 76×106×71 Å

Sequence (1152 aa):
MFDTIIRGGTLVDGSGRPRETGDLGITDGRIAAVGGKLGAARREIDAQGALVTPGWVDVHTHYDGQATWDPHLRPSGDHGVTTVVMGNCGVGFAPVRAERRDWLISVMEGVEDIPGTVLSEGIRWDWESFPEYLDALERMPRALDVGAQIPHSALRTFVMGERGITHDEATPDDIQGMVGLVREGLKAGALGFSTSRTIIHKYQGRKYPPGTFASPDELFGIAAALGEVGHGVFQMTSNHSQMETEVPWLTQIARQNRLPVAFALVQTDLTRDNWKNLLAMLDRTHEEGVPLYGAVAGRPAGILMAWQGSTHPFMAHPLWLSMAALPWPEKLARLRDPQVRAQLTDAAAMEGAAKYDSRLAYLTQGFHKMYLLGREPDYEPPAERSIAAISAREGRAPLEVAYDMLMADDGSGIIYFPSFNYAYNDLSQLHTQLQHPRTMMSLADGGAHCGYICDVSMPTYMLTHWARDRQRGPTLPLELMVQRQTRDTAAIYGLHDRGRLAPGCLADVNIIDYGRLRLPPPKVAFDLPAGGRRLVQGAEGYVATLKRGQVIMQGGEPTGALPGTLVRGPQAALAGMFDTIIRGGTLVDGSGRPRETGDLGITDGRIAAVGGKLGAARREIDAQGALVTPGWVDVHTHYDGQATWDPHLRPSGDHGVTTVVMGNCGVGFAPVRAERRDWLISVMEGVEDIPGTVLSEGIRWDWESFPEYLDALERMPRALDVGAQIPHSALRTFVMGERGITHDEATPDDIQGMVGLVREGLKAGALGFSTSRTIIHKYQGRKYPPGTFASPDELFGIAAALGEVGHGVFQMTSNHSQMETEVPWLTQIARQNRLPVAFALVQTDLTRDNWKNLLAMLDRTHEEGVPLYGAVAGRPAGILMAWQGSTHPFMAHPLWLSMAALPWPEKLARLRDPQVRAQLTDAAAMEGAAKYDSRLAYLTQGFHKMYLLGREPDYEPPAERSIAAISAREGRAPLEVAYDMLMADDGSGIIYFPSFNYAYNDLSQLHTQLQHPRTMMSLADGGAHCGYICDVSMPTYMLTHWARDRQ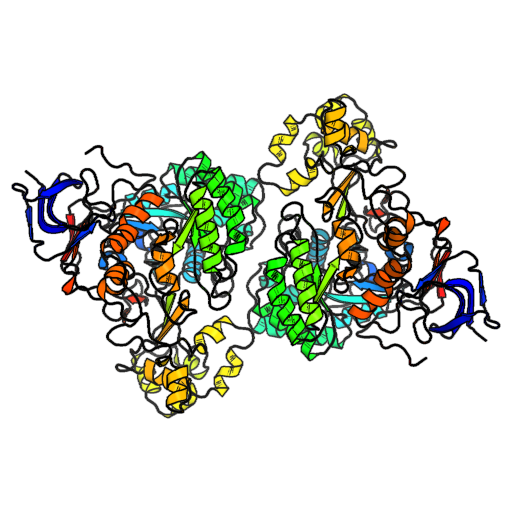RGPTLPLELMVQRQTRDTAAIYGLHDRGRLAPGCLADVNIIDYGRLRLPPPKVAFDLPAGGRRLVQGAEGYVATLKRGQVIMQGGEPTGALPGTLVRGPQAALAG

Nearest PDB structures (foldseek):
  1v4y-assembly1_A  TM=7.787E-01  e=6.855E-35  Alcaligenes faecalis
  1rk5-assembly1_A  TM=7.710E-01  e=6.081E-35  Alcaligenes faecalis
  1m7j-assembly1_A  TM=7.689E-01  e=1.247E-34  Alcaligenes faecalis
  8hfd-assembly1_A  TM=5.730E-01  e=1.479E-19  Escherichia coli
  3e74-assembly1_B  TM=6.130E-01  e=3.640E-17  Escherichia coli K-12

Foldseek 3Di:
DAAEKEAFAFELFLPLDDTDTAMWGAHQQFTADTGDYDDDHPYYHYQHLWYKYFFFAAEAAACQQVLLAPQELPPLNLQRHQEYEHQAAQAHQPQADPVCNLVSLQLQCQQFVDDSVLSVVRGDDQHNHLLRSLVSSFVDFHAHAYAYAHGNLRLLCSQPPVCQQVAPAADPVSLVSSLVSLLVNQVSFHLAYYHEQECVRDGPPHGHGRRNNYDPVSLLSNLVSCLVSQHHEYEYEYHQLPVLVVVVVQLVSQVVSVAAYEYEHWAALVNRCVSVVVLVVVVVCVVVSRRYFHAYALAFFKWKDALPFDAELQCQFPVCVVCVPPPPVVVLVLLPDPVSLVRSLPVVRCVPRCVVPVPNCCRNPVQQQKAWLDQAGDRLDASCRGLVNVCVVVVHRSSNSRSVQCCPPNRFTIIIGRRICCSVSGNVSSVVQLPRLRYAHHDCHRPGDFGIGRSSSRLLCLLPDQCHPPDPDHHDHNSSSLNRRFVSNCVSSQANQTRGSDGQHRPWMWIFSSVFKGKGDWGWAQPRPPRRIGIDIGIATTQFTDRSRHTQDGRSDGPPDRPYRHRGGHHDGDPD/DAAEKEAFAFELFLPLDDTDTAMWGAHQQFTADIGDYDDDHPYYHYQHLWYKYFFFAAEAAACQQVLLAPQELPPLNLQRHQEYEHQAAQAHQPQADPVCNLVSLQLQCQQFVDDSVLSVVRGDDQHNHLLRSLVSSFPDFHAHAYAYAHGNLRLLCSQPPVCQQVAPAADPVSLVSSLVSLLVNQVSFHLAYYHEQECVRDGPPHGHGRRNNYDPVSLLSNLVSCLVSQHHEYEYEYHQLPVLVVVVVQLVSQVVSVAAYEYEHWAALVNRCVSVVVLVVVVVCVVVSRRYFHAYALAFFKWKDALPFDAELQCQFPVSVVCVPPPPVVVLVLLVDPVSLVRSLPPVRCVVRCVVPVPNCCRNPVQQQKAWLDQAGDRLDASCRGLVNVCVVVVHRSSNSRSVQCCPPNRFTIIIGRRICCSVSGNVSSVVQLPRLRYAHHDCHRPGDFGIGRSSSRLLCLLPDQCHPPDPDHHDHNSSSLNRRFVSNCVSSQANQTRGSDGQHRPWMWIFSSVFKGKGDWGWAQPRPPRRIGIDIGIATTQFTDRSRHTQDGRSDGPPDRPYRHRGGHHDGDPD

pLDDT: mean 95.14, std 5.33, range [43.88, 98.88]

Organism: Piscinibacter sakaiensis (NCBI:txid1547922)

Secondary structure (DSSP, 8-state):
-EEEEEEEEEE--SSSPPPEEEEEEEETTEEEEESB----EEEEEE-TTSEEEEPEEE--B--TTGGGT-SS-TTGGGGTEEEEEE--TT--S-S--GGGHHHHHHHHHHHH---HHHHHHH-----SSHHHHHHHHHHS-BSSEEEEEEEHHHHHHHHHTHHHHTTPPPPHHHHHHHHHHHHHHHHHT--EEEEEE-TT--BTTTBPPTTTT--HHHHHHHHHHHHHHT--EEEEEE-GGGGGGTHHHHHHHHHHH-S-EEEE----STTTTHHHHHHHHHHHHHHHT--EEEEE-SS-EEEEE-TTSS--TTTT-HHHHHHTTS-HHHHHHHHT-HHHHHHHT-GGGTGGGGTT-HHHHHHHH-GGG-EE-TTTT-SS--GGGSHHHHHHHHT--HHHHHHHHHHHHHHT--EEEEEES-TTSSSHHHHHHTT-TTEEE----BT--TTTB-GGGHHHHIIIIIIII--SS----HHHHHHHTTHHHHHHTTBTTSSS-STTSB--EEEE-TTT-B-PPPEEEEEEGGGEEEEE---B-EEEEEETTEEEEETTEE----BB-B--S-BPPP--/-EEEEEEEEEE--SSSPPPEEEEEEEETTEEEEESB----EEEEEE-TTSEEEEPEEE--B--TTGGGT-SS-TTGGGGTEEEEEE--TT--S-S--GGGHHHHHHHHHHHH---HHHHHHH-----SSHHHHHHHHHHS-BSSEEEEEEEHHHHHHHHHTHHHHTTPPPPHHHHHHHHHHHHHHHHHT--EEEEEE-TT--BTTTBPPTTTT--HHHHHHHHHHHHHHT--EEEEEE-GGGGGGTHHHHHHHHHHH-S-EEEE----STTTTHHHHHHHHHHHHHHHT--EEEEE-SS-EEEEE-TTSS--TTTT-HHHHHHTTS-HHHHHHHHT-HHHHHHHT-THHHHGGGTT-HHHHHHHH-GGG-EE-TTTT-SS--GGGSHHHHHHHHT--HHHHHHHHHHHHHHT--EEEEEES-TTSSSHHHHHHTT-TTEEE----BT--TTTB-GGGHHHHIIIIIIII--SS----HHHHHHHTTHHHHHHTTBTTSSS-STTSB--EEEE-TTT-B-PPPEEEEEEGGGEEEEE---B-EEEEEETTEEEEETTEE----BB-B--S-BPPP--